Protein AF-0000000073247200 (afdb_homodimer)

Sequence (972 aa):
MSSKDGYSWTESQGLKSGVPCIGAISPPTNLKNNNTKYDVIVVGAGYCGLTAARDAAIAGLKVLLIEARDRIGGRSWSSNIEGYPYEMGGTWVFWGQAHVWREIQRYNMQNELELSYDFSRGINKYLLVTPEGTQKFTHEEEDQLMQSGLQKLVNVDGQDGRETIVFPHISKLDAIAEKYDRMSIADRIAEIKTDLTYNERICLEAFVLLCSGGTLETTSFYEFLHWWAMSGYSYQGCIEYLVKYKFKGGQSSFAINFFKEALATGNLTYSFNTPVASIKNSPAGVEVTSRSGQTFRARKMISAIPLNVLNDVKFDPPLATGKKAAADIGHVNQCIKVHAEVSDKDLRSMTSISYPHNKLAYGFGDGTTPAGNTHIVAFGGQNNHFHPEENIQTTLDAFQGFTPMKIERLVFHNWSKDEFAKGAWFFSRPGLLADHLGDMRASQGNIIFACSDWALGWRSFIDGAIEEGTRAAMVLRSTLSERSHLMSSKDGYSWTESQGLKSGVPCIGAISPPTNLKNNNTKYDVIVVGAGYCGLTAARDAAIAGLKVLLIEARDRIGGRSWSSNIEGYPYEMGGTWVFWGQAHVWREIQRYNMQNELELSYDFSRGINKYLLVTPEGTQKFTHEEEDQLMQSGLQKLVNVDGQDGRETIVFPHISKLDAIAEKYDRMSIADRIAEIKTDLTYNERICLEAFVLLCSGGTLETTSFYEFLHWWAMSGYSYQGCIEYLVKYKFKGGQSSFAINFFKEALATGNLTYSFNTPVASIKNSPAGVEVTSRSGQTFRARKMISAIPLNVLNDVKFDPPLATGKKAAADIGHVNQCIKVHAEVSDKDLRSMTSISYPHNKLAYGFGDGTTPAGNTHIVAFGGQNNHFHPEENIQTTLDAFQGFTPMKIERLVFHNWSKDEFAKGAWFFSRPGLLADHLGDMRASQGNIIFACSDWALGWRSFIDGAIEEGTRAAMVLRSTLSERSHL

Organism: Gibberella zeae (strain ATCC MYA-4620 / CBS 123657 / FGSC 9075 / NRRL 31084 / PH-1) (NCBI:txid229533)

InterPro domains:
  IPR001613 Flavin amine oxidase [PR00757] (39-58)
  IPR001613 Flavin amine oxidase [PR00757] (427-449)
  IPR001613 Flavin amine oxidase [PR00757] (458-475)
  IPR002937 Amine oxidase [PF01593] (48-474)
  IPR036188 FAD/NAD(P)-binding domain superfamily [G3DSA:3.50.50.60] (28-118)
  IPR036188 FAD/NAD(P)-binding domain superfamily [G3DSA:3.50.50.60] (416-486)
  IPR036188 FAD/NAD(P)-binding domain superfamily [SSF51905] (36-476)
  IPR050703 Flavin Monoamine Oxidase [PTHR43563] (37-482)

Secondary structure (DSSP, 8-state):
-EEEEEEEEETTTEEEEEEE-TTB-SSSB----TTPEEEEEEE--SHHHHHHHHHHHHTT--EEEE-SSSBS-TT--EEEETTEEEESS--B--TTSHHHHHHHHHTT-GGGEEES---SSS---EEEEETTEEEEE-HHHHHHHHHHHHHHHH-SSSSTTTTT-S-TT-SS--HHHHHHHTSBHHHHHHHHGGG--HHHHHHHHHHHHHHHSS-TTTSBHHHHHHHHHHTTSSHHHHHHHHTSEEETT-HHHHHHHHHHHHHHTT-EEEE-S--EEEEEEETTEEEEEETTS-EEEEEEEEE---GGGGGGSEEESPPPHHHHHHHHH------EEEEEEES-GGGGG-EEEE-SSSS--EEEEEEE-TTSPEEEEEEE-GGG---TTT-HHHHHHHHHTTS---EEEEEE--TTT-TTTSSSS--PPTTHHHHHHHHHH--BTTEEE--GGG-SSSTTSHHHHHHHHHHHHHHHHHHHHHHHT-/-EEEEEEEEETTTEEEEEEE-TTB-SSSB----TTPEEEEEEE--SHHHHHHHHHHHHTT--EEEE-SSSBS-TT--EEEETTEEEESS--B--TTSHHHHHHHHHTT-GGGEEES---SSS---EEEEETTEEEEE-HHHHHHHHHHHHHHHH-SSSSTTTTT-S-TT-SS--HHHHHHHTSBHHHHHHHHGGG--HHHHHHHHHHHHHHHSS-TTTSBHHHHHHHHHHTTSSHHHHHHHHTSEEETT-HHHHHHHHHHHHHHTT-EEEE-S--EEEEEEETTEEEEEETTS-EEEEEEEEE---GGGGGGSEEESPPPHHHHHHHHH------EEEEEEES-GGGGG-EEEE-SSSS--EEEEEEE-TTSPEEEEEEE-GGG---TTT-HHHHHHHHHTTS---EEEEEE--TTT-TTTSSSS--PPTTHHHHHHHHHH--BTTEEE--GGG-SSSTTSHHHHHHHHHHHHHHHHHHHHHHHT-

Solvent-accessible surface area (backbone atoms only — not comparable to full-atom values): 47306 Å² total; per-residue (Å²): 97,63,27,82,57,39,34,36,30,31,87,90,74,38,80,38,77,30,34,37,16,84,31,35,51,79,72,47,53,68,72,85,64,78,79,59,72,27,55,28,34,29,37,29,40,20,52,17,23,30,39,21,47,21,54,34,11,47,58,69,36,41,30,36,40,32,18,52,47,55,45,50,21,64,70,28,26,22,32,45,55,88,87,33,48,47,62,59,30,56,58,47,46,35,65,55,36,17,44,44,33,43,50,34,54,70,69,69,42,69,85,42,53,40,62,25,66,47,69,87,50,54,72,42,30,27,37,44,27,39,98,89,42,76,45,80,34,45,59,68,54,44,49,51,45,47,36,54,29,44,44,65,71,42,41,80,68,84,52,46,30,49,82,71,46,74,68,70,57,54,77,66,70,50,72,70,46,34,56,35,19,57,29,20,40,44,56,52,46,65,74,44,50,90,77,48,52,72,66,27,47,54,48,38,50,48,52,52,34,68,69,27,5,21,37,52,70,41,25,18,32,30,60,52,50,47,54,38,47,76,21,69,58,40,57,69,32,40,44,47,54,60,57,34,26,27,48,69,70,19,43,26,62,55,50,48,53,42,51,50,55,17,48,71,58,72,24,51,35,39,34,38,65,39,43,63,35,34,37,38,56,48,97,85,17,31,38,41,28,28,71,89,66,53,61,46,41,17,50,26,32,39,40,31,60,44,53,54,34,47,77,69,39,46,47,37,68,63,67,56,69,54,31,43,50,44,31,71,68,34,58,44,10,37,36,40,52,41,34,32,37,23,67,54,52,41,48,26,18,29,35,31,38,15,46,85,84,38,49,33,28,38,36,32,17,48,41,65,41,85,89,62,24,14,27,32,42,33,32,23,17,50,70,44,61,78,60,59,82,80,43,55,64,62,47,54,48,26,54,44,55,66,46,88,74,55,74,58,30,39,41,34,40,66,28,56,77,31,83,83,39,52,19,52,52,48,26,49,30,46,36,46,58,66,74,23,42,59,38,57,51,44,62,56,90,44,33,38,42,27,30,19,70,67,25,46,62,50,43,39,36,67,30,7,10,32,46,22,8,49,48,44,30,51,53,49,51,56,61,53,52,56,47,74,78,96,96,63,27,81,57,40,33,38,31,31,85,90,74,37,78,37,78,31,34,37,17,84,32,35,51,79,71,46,54,67,72,86,63,79,79,58,73,27,53,28,34,28,36,28,41,21,53,16,23,32,37,20,48,20,54,35,12,47,58,69,35,40,30,36,41,33,18,51,47,55,45,50,22,65,69,27,27,23,33,45,56,88,86,31,49,48,62,57,32,55,60,46,47,35,65,55,37,19,43,43,34,44,52,34,53,71,69,69,42,70,84,42,54,40,64,25,66,46,69,88,50,54,70,42,31,26,36,44,29,38,96,90,44,76,45,80,36,45,59,67,52,45,51,51,46,49,37,55,29,43,44,66,71,43,39,79,68,83,52,48,31,49,83,71,47,74,67,70,59,54,77,67,72,51,74,69,46,34,55,34,19,56,30,21,38,43,58,54,48,64,74,44,51,88,78,47,52,73,67,28,47,54,47,38,51,48,52,51,35,66,69,27,5,21,37,52,70,41,25,18,35,30,60,50,50,47,54,37,47,75,20,70,59,42,57,69,31,40,45,47,54,60,56,34,26,28,47,67,70,18,44,25,64,56,50,48,52,42,50,51,53,16,49,70,58,72,25,52,36,39,34,36,63,37,42,63,36,33,36,38,56,45,96,85,17,31,38,40,27,29,70,90,64,53,62,43,42,16,48,26,33,39,41,31,60,45,52,53,33,49,77,70,38,46,47,37,69,64,66,56,69,53,32,42,50,45,32,71,67,36,57,46,10,35,36,40,51,42,34,33,36,23,65,54,52,42,50,25,19,30,37,32,39,14,47,85,85,38,49,35,28,39,36,31,17,47,40,66,40,86,89,60,25,13,27,31,43,32,32,23,18,50,71,46,62,80,61,60,83,80,45,54,64,61,48,54,49,26,54,43,55,67,46,87,74,55,74,59,31,39,40,35,38,64,28,58,75,30,83,81,39,52,19,54,51,48,25,48,33,46,36,46,59,65,74,23,43,59,39,58,49,46,61,57,91,45,32,40,43,28,29,20,72,69,27,47,62,50,44,38,38,69,31,6,10,32,45,20,9,48,48,46,30,51,53,49,50,56,60,53,52,59,47,74,77,97

Structure (mmCIF, N/CA/C/O backbone):
data_AF-0000000073247200-model_v1
#
loop_
_entity.id
_entity.type
_entity.pdbx_description
1 polymer 'Amine oxidase'
#
loop_
_atom_site.group_PDB
_atom_site.id
_atom_site.type_symbol
_atom_site.label_atom_id
_atom_site.label_alt_id
_atom_site.label_comp_id
_atom_site.label_asym_id
_atom_site.label_entity_id
_atom_site.label_seq_id
_atom_site.pdbx_PDB_ins_code
_atom_site.Cartn_x
_atom_site.Cartn_y
_atom_site.Cartn_z
_atom_site.occupancy
_atom_site.B_iso_or_equiv
_atom_site.auth_seq_id
_atom_site.auth_comp_id
_atom_site.auth_asym_id
_atom_site.auth_atom_id
_atom_site.pdbx_PDB_model_num
ATOM 1 N N . MET A 1 1 ? 17.219 17.641 21.5 1 82.62 1 MET A N 1
ATOM 2 C CA . MET A 1 1 ? 17.281 18.984 20.922 1 82.62 1 MET A CA 1
ATOM 3 C C . MET A 1 1 ? 15.875 19.562 20.781 1 82.62 1 MET A C 1
ATOM 5 O O . MET A 1 1 ? 14.883 18.844 20.875 1 82.62 1 MET A O 1
ATOM 9 N N . SER A 1 2 ? 15.867 20.891 20.766 1 87 2 SER A N 1
ATOM 10 C CA . SER A 1 2 ? 14.594 21.578 20.594 1 87 2 SER A CA 1
ATOM 11 C C . SER A 1 2 ? 14.492 22.219 19.219 1 87 2 SER A C 1
ATOM 13 O O . SER A 1 2 ? 15.508 22.547 18.609 1 87 2 SER A O 1
ATOM 15 N N . SER A 1 3 ? 13.312 22.156 18.719 1 91.31 3 SER A N 1
ATOM 16 C CA . SER A 1 3 ? 13.016 22.953 17.516 1 91.31 3 SER A CA 1
ATOM 17 C C . SER A 1 3 ? 12.461 24.312 17.891 1 91.31 3 SER A C 1
ATOM 19 O O . SER A 1 3 ? 11.805 24.469 18.922 1 91.31 3 SER A O 1
ATOM 21 N N . LYS A 1 4 ? 12.68 25.266 17 1 93.25 4 LYS A N 1
ATOM 22 C CA . LYS A 1 4 ? 12.086 26.594 17.188 1 93.25 4 LYS A CA 1
ATOM 23 C C . LYS A 1 4 ? 10.586 26.562 16.906 1 93.25 4 LYS A C 1
ATOM 25 O O . LYS A 1 4 ? 9.859 27.484 17.297 1 93.25 4 LYS A O 1
ATOM 30 N N . ASP A 1 5 ? 10.148 25.531 16.297 1 95.19 5 ASP A N 1
ATOM 31 C CA . ASP A 1 5 ? 8.734 25.375 15.984 1 95.19 5 ASP A CA 1
ATOM 32 C C . ASP A 1 5 ? 7.949 24.875 17.188 1 95.19 5 ASP A C 1
ATOM 34 O O . ASP A 1 5 ? 8.508 24.219 18.078 1 95.19 5 ASP A O 1
ATOM 38 N N . GLY A 1 6 ? 6.633 25.234 17.219 1 97.12 6 GLY A N 1
ATOM 39 C CA . GLY A 1 6 ? 5.707 24.656 18.188 1 97.12 6 GLY A CA 1
ATOM 40 C C . GLY A 1 6 ? 5.594 25.484 19.453 1 97.12 6 GLY A C 1
ATOM 41 O O . GLY A 1 6 ? 6.406 26.375 19.688 1 97.12 6 GLY A O 1
ATOM 42 N N . TYR A 1 7 ? 4.578 25.172 20.203 1 98.31 7 TYR A N 1
ATOM 43 C CA . TYR A 1 7 ? 4.258 25.828 21.469 1 98.31 7 TYR A CA 1
ATOM 44 C C . TYR A 1 7 ? 3.846 24.812 22.516 1 98.31 7 TYR A C 1
ATOM 46 O O . TYR A 1 7 ? 3.27 23.766 22.188 1 98.31 7 TYR A O 1
ATOM 54 N N . SER A 1 8 ? 4.168 25.078 23.703 1 98.31 8 SER A N 1
ATOM 55 C CA . SER A 1 8 ? 3.672 24.328 24.859 1 98.31 8 SER A CA 1
ATOM 56 C C . SER A 1 8 ? 3.191 25.266 25.953 1 98.31 8 SER A C 1
ATOM 58 O O . SER A 1 8 ? 3.773 26.344 26.172 1 98.31 8 SER A O 1
ATOM 60 N N . TRP A 1 9 ? 2.129 24.922 26.609 1 98.62 9 TRP A N 1
ATOM 61 C CA . TRP A 1 9 ? 1.586 25.703 27.734 1 98.62 9 TRP A CA 1
ATOM 62 C C . TRP A 1 9 ? 1.311 24.812 28.938 1 98.62 9 TRP A C 1
ATOM 64 O O . TRP A 1 9 ? 0.811 23.688 28.781 1 98.62 9 TRP A O 1
ATOM 74 N N . THR A 1 10 ? 1.637 25.188 30.031 1 98.12 10 THR A N 1
ATOM 75 C CA . THR A 1 10 ? 1.161 24.719 31.328 1 98.12 10 THR A CA 1
ATOM 76 C C . THR A 1 10 ? 0.773 25.875 32.219 1 98.12 10 THR A C 1
ATOM 78 O O . THR A 1 10 ? 1.183 27.016 31.984 1 98.12 10 THR A O 1
ATOM 81 N N . GLU A 1 11 ? -0.016 25.531 33.188 1 96.94 11 GLU A N 1
ATOM 82 C CA . GLU A 1 11 ? -0.411 26.609 34.125 1 96.94 11 GLU A CA 1
ATOM 83 C C . GLU A 1 11 ? 0.806 27.234 34.781 1 96.94 11 GLU A C 1
ATOM 85 O O . GLU A 1 11 ? 0.873 28.453 34.938 1 96.94 11 GLU A O 1
ATOM 90 N N . SER A 1 12 ? 1.788 26.516 35.125 1 97.5 12 SER A N 1
ATOM 91 C CA . SER A 1 12 ? 2.947 26.984 35.875 1 97.5 12 SER A CA 1
ATOM 92 C C . SER A 1 12 ? 3.93 27.719 34.969 1 97.5 12 SER A C 1
ATOM 94 O O . SER A 1 12 ? 4.539 28.719 35.375 1 97.5 12 SER A O 1
ATOM 96 N N . GLN A 1 13 ? 4.074 27.344 33.719 1 96.81 13 GLN A N 1
ATOM 97 C CA . GLN A 1 13 ? 5.129 27.875 32.844 1 96.81 13 GLN A CA 1
ATOM 98 C C . GLN A 1 13 ? 4.57 28.891 31.875 1 96.81 13 GLN A C 1
ATOM 100 O O . GLN A 1 13 ? 5.324 29.656 31.266 1 96.81 13 GLN A O 1
ATOM 105 N N . GLY A 1 14 ? 3.268 28.922 31.766 1 97.56 14 GLY A N 1
ATOM 106 C CA . GLY A 1 14 ? 2.688 29.75 30.719 1 97.56 14 GLY A CA 1
ATOM 107 C C . GLY A 1 14 ? 2.969 29.219 29.328 1 97.56 14 GLY A C 1
ATOM 108 O O . GLY A 1 14 ? 3.266 28.031 29.156 1 97.56 14 GLY A O 1
ATOM 109 N N . LEU A 1 15 ? 2.732 30.078 28.344 1 98 15 LEU A N 1
ATOM 110 C CA . LEU A 1 15 ? 2.941 29.719 26.938 1 98 15 LEU A CA 1
ATOM 111 C C . LEU A 1 15 ? 4.398 29.906 26.547 1 98 15 LEU A C 1
ATOM 113 O O . LEU A 1 15 ? 4.965 30.984 26.734 1 98 15 LEU A O 1
ATOM 117 N N . LYS A 1 16 ? 4.969 28.859 26.031 1 96.75 16 LYS A N 1
ATOM 118 C CA . LYS A 1 16 ? 6.355 28.906 25.578 1 96.75 16 LYS A CA 1
ATOM 119 C C . LYS A 1 16 ? 6.457 28.5 24.109 1 96.75 16 LYS A C 1
ATOM 121 O O . LYS A 1 16 ? 5.766 27.578 23.672 1 96.75 16 LYS A O 1
ATOM 126 N N . SER A 1 17 ? 7.309 29.25 23.406 1 96.31 17 SER A N 1
ATOM 127 C CA . SER A 1 17 ? 7.617 28.891 22.031 1 96.31 17 SER A CA 1
ATOM 128 C C . SER A 1 17 ? 8.812 27.953 21.969 1 96.31 17 SER A C 1
ATOM 130 O O . SER A 1 17 ? 9.758 28.078 22.75 1 96.31 17 SER A O 1
ATOM 132 N N . GLY A 1 18 ? 8.758 27.031 20.938 1 96.5 18 GLY A N 1
ATOM 133 C CA . GLY A 1 18 ? 9.812 26.031 20.828 1 96.5 18 GLY A CA 1
ATOM 134 C C . GLY A 1 18 ? 9.562 24.812 21.688 1 96.5 18 GLY A C 1
ATOM 135 O O . GLY A 1 18 ? 9.102 24.922 22.828 1 96.5 18 GLY A O 1
ATOM 136 N N . VAL A 1 19 ? 9.711 23.656 21.125 1 97.38 19 VAL A N 1
ATOM 137 C CA . VAL A 1 19 ? 9.414 22.422 21.844 1 97.38 19 VAL A CA 1
ATOM 138 C C . VAL A 1 19 ? 10.484 21.375 21.547 1 97.38 19 VAL A C 1
ATOM 140 O O . VAL A 1 19 ? 11.156 21.453 20.516 1 97.38 19 VAL A O 1
ATOM 143 N N . PRO A 1 20 ? 10.711 20.422 22.484 1 97.06 20 PRO A N 1
ATOM 144 C CA . PRO A 1 20 ? 11.648 19.328 22.219 1 97.06 20 PRO A CA 1
ATOM 145 C C . PRO A 1 20 ? 11.266 18.5 21 1 97.06 20 PRO A C 1
ATOM 147 O O . PRO A 1 20 ? 10.078 18.219 20.797 1 97.06 20 PRO A O 1
ATOM 150 N N . CYS A 1 21 ? 12.258 18.203 20.203 1 96.31 21 CYS A N 1
ATOM 151 C CA . CYS A 1 21 ? 12.016 17.484 18.953 1 96.31 21 CYS A CA 1
ATOM 152 C C . CYS A 1 21 ? 13.219 16.609 18.578 1 96.31 21 CYS A C 1
ATOM 154 O O . CYS A 1 21 ? 14.32 17.125 18.391 1 96.31 21 CYS A O 1
ATOM 156 N N . ILE A 1 22 ? 13.023 15.297 18.391 1 97 22 ILE A N 1
ATOM 157 C CA . ILE A 1 22 ? 14.117 14.398 18.047 1 97 22 ILE A CA 1
ATOM 158 C C . ILE A 1 22 ? 14.469 14.539 16.578 1 97 22 ILE A C 1
ATOM 160 O O . ILE A 1 22 ? 15.508 14.055 16.125 1 97 22 ILE A O 1
ATOM 164 N N . GLY A 1 23 ? 13.625 15.234 15.781 1 97.31 23 GLY A N 1
ATOM 165 C CA . GLY A 1 23 ? 13.859 15.461 14.367 1 97.31 23 GLY A CA 1
ATOM 166 C C . GLY A 1 23 ? 14.719 16.672 14.086 1 97.31 23 GLY A C 1
ATOM 167 O O . GLY A 1 23 ? 15.047 16.969 12.938 1 97.31 23 GLY A O 1
ATOM 168 N N . ALA A 1 24 ? 15.07 17.453 15.133 1 97.81 24 ALA A N 1
ATOM 169 C CA . ALA A 1 24 ? 15.984 18.594 14.961 1 97.81 24 ALA A CA 1
ATOM 170 C C . ALA A 1 24 ? 17.375 18.109 14.57 1 97.81 24 ALA A C 1
ATOM 172 O O . ALA A 1 24 ? 17.875 17.109 15.094 1 97.81 24 ALA A O 1
ATOM 173 N N . ILE A 1 25 ? 17.969 18.828 13.617 1 97.94 25 ILE A N 1
ATOM 174 C CA . ILE A 1 25 ? 19.234 18.359 13.07 1 97.94 25 ILE A CA 1
ATOM 175 C C . ILE A 1 25 ? 20.375 19.234 13.609 1 97.94 25 ILE A C 1
ATOM 177 O O . ILE A 1 25 ? 20.312 20.469 13.531 1 97.94 25 ILE A O 1
ATOM 181 N N . SER A 1 26 ? 21.391 18.641 14.164 1 96.5 26 SER A N 1
ATOM 182 C CA . SER A 1 26 ? 22.609 19.266 14.648 1 96.5 26 SER A CA 1
ATOM 183 C C . SER A 1 26 ? 23.844 18.453 14.273 1 96.5 26 SER A C 1
ATOM 185 O O . SER A 1 26 ? 23.859 17.234 14.461 1 96.5 26 SER A O 1
ATOM 187 N N . PRO A 1 27 ? 24.922 19.047 13.797 1 97.12 27 PRO A N 1
ATOM 188 C CA . PRO A 1 27 ? 24.969 20.438 13.359 1 97.12 27 PRO A CA 1
ATOM 189 C C . PRO A 1 27 ? 24.031 20.75 12.203 1 97.12 27 PRO A C 1
ATOM 191 O O . PRO A 1 27 ? 23.594 19.828 11.5 1 97.12 27 PRO A O 1
ATOM 194 N N . PRO A 1 28 ? 23.672 21.984 12.07 1 97.25 28 PRO A N 1
ATOM 195 C CA . PRO A 1 28 ? 22.672 22.328 11.062 1 97.25 28 PRO A CA 1
ATOM 196 C C . PRO A 1 28 ? 23.203 22.172 9.633 1 97.25 28 PRO A C 1
ATOM 198 O O . PRO A 1 28 ? 22.422 22.234 8.68 1 97.25 28 PRO A O 1
ATOM 201 N N . THR A 1 29 ? 24.531 21.969 9.453 1 97.75 29 THR A N 1
ATOM 202 C CA . THR A 1 29 ? 25.094 21.781 8.125 1 97.75 29 THR A CA 1
ATOM 203 C C . THR A 1 29 ? 26.344 20.906 8.18 1 97.75 29 THR A C 1
ATOM 205 O O . THR A 1 29 ? 27.016 20.828 9.211 1 97.75 29 THR A O 1
ATOM 208 N N . ASN A 1 30 ? 26.562 20.125 7.074 1 97.56 30 ASN A N 1
ATOM 209 C CA . ASN A 1 30 ? 27.812 19.406 6.906 1 97.56 30 ASN A CA 1
ATOM 210 C C . ASN A 1 30 ? 28.547 19.859 5.648 1 97.56 30 ASN A C 1
ATOM 212 O O . ASN A 1 30 ? 29.375 19.125 5.105 1 97.56 30 ASN A O 1
ATOM 216 N N . LEU A 1 31 ? 28.141 21.031 5.164 1 95.62 31 LEU A N 1
ATOM 217 C CA . LEU A 1 31 ? 28.797 21.641 4.016 1 95.62 31 LEU A CA 1
ATOM 218 C C . LEU A 1 31 ? 30.281 21.859 4.289 1 95.62 31 LEU A C 1
ATOM 220 O O . LEU A 1 31 ? 30.656 22.406 5.332 1 95.62 31 LEU A O 1
ATOM 224 N N . LYS A 1 32 ? 31.172 21.406 3.402 1 87.44 32 LYS A N 1
ATOM 225 C CA . LYS A 1 32 ? 32.594 21.609 3.551 1 87.44 32 LYS A CA 1
ATOM 226 C C . LYS A 1 32 ? 33.125 22.688 2.609 1 87.44 32 LYS A C 1
ATOM 228 O O . LYS A 1 32 ? 34.062 23.422 2.943 1 87.44 32 LYS A O 1
ATOM 233 N N . ASN A 1 33 ? 32.594 22.719 1.435 1 83.31 33 ASN A N 1
ATOM 234 C CA . ASN A 1 33 ? 33.031 23.641 0.384 1 83.31 33 ASN A CA 1
ATOM 235 C C . ASN A 1 33 ? 31.859 24.281 -0.331 1 83.31 33 ASN A C 1
ATOM 237 O O . ASN A 1 33 ? 30.875 23.609 -0.627 1 83.31 33 ASN A O 1
ATOM 241 N N . ASN A 1 34 ? 32.062 25.516 -0.6 1 80.38 34 ASN A N 1
ATOM 242 C CA . ASN A 1 34 ? 30.969 26.266 -1.223 1 80.38 34 ASN A CA 1
ATOM 243 C C . ASN A 1 34 ? 31.031 26.188 -2.744 1 80.38 34 ASN A C 1
ATOM 245 O O . ASN A 1 34 ? 30.125 26.641 -3.434 1 80.38 34 ASN A O 1
ATOM 249 N N . ASN A 1 35 ? 31.969 25.5 -3.23 1 85.94 35 ASN A N 1
ATOM 250 C CA . ASN A 1 35 ? 32.156 25.5 -4.68 1 85.94 35 ASN A CA 1
ATOM 251 C C . ASN A 1 35 ? 31.781 24.156 -5.301 1 85.94 35 ASN A C 1
ATOM 253 O O . ASN A 1 35 ? 31.922 23.969 -6.512 1 85.94 35 ASN A O 1
ATOM 257 N N . THR A 1 36 ? 31.219 23.391 -4.523 1 88.69 36 THR A N 1
ATOM 258 C CA . THR A 1 36 ? 30.875 22.062 -5.027 1 88.69 36 THR A CA 1
ATOM 259 C C . THR A 1 36 ? 29.672 22.141 -5.969 1 88.69 36 THR A C 1
ATOM 261 O O . THR A 1 36 ? 28.688 22.812 -5.668 1 88.69 36 THR A O 1
ATOM 264 N N . LYS A 1 37 ? 29.812 21.531 -7.09 1 93.44 37 LYS A N 1
ATOM 265 C CA . LYS A 1 37 ? 28.656 21.359 -7.973 1 93.44 37 LYS A CA 1
ATOM 266 C C . LYS A 1 37 ? 28 20 -7.758 1 93.44 37 LYS A C 1
ATOM 268 O O . LYS A 1 37 ? 28.641 18.953 -7.93 1 93.44 37 LYS A O 1
ATOM 273 N N . TYR A 1 38 ? 26.781 20.031 -7.379 1 97.81 38 TYR A N 1
ATOM 274 C CA . TYR A 1 38 ? 26.047 18.828 -7.059 1 97.81 38 TYR A CA 1
ATOM 275 C C . TYR A 1 38 ? 25.328 18.281 -8.289 1 97.81 38 TYR A C 1
ATOM 277 O O . TYR A 1 38 ? 25.109 19 -9.258 1 97.81 38 TYR A O 1
ATOM 285 N N . ASP A 1 39 ? 25.062 16.953 -8.266 1 98.19 39 ASP A N 1
ATOM 286 C CA . ASP A 1 39 ? 24.188 16.391 -9.289 1 98.19 39 ASP A CA 1
ATOM 287 C C . ASP A 1 39 ? 22.766 16.922 -9.125 1 98.19 39 ASP A C 1
ATOM 289 O O . ASP A 1 39 ? 22.078 17.203 -10.117 1 98.19 39 ASP A O 1
ATOM 293 N N . VAL A 1 40 ? 22.359 17.078 -7.832 1 98.81 40 VAL A N 1
ATOM 294 C CA . VAL A 1 40 ? 20.984 17.531 -7.586 1 98.81 40 VAL A CA 1
ATOM 295 C C . VAL A 1 40 ? 20.922 18.281 -6.262 1 98.81 40 VAL A C 1
ATOM 297 O O . VAL A 1 40 ? 21.578 17.906 -5.289 1 98.81 40 VAL A O 1
ATOM 300 N N . ILE A 1 41 ? 20.219 19.344 -6.215 1 98.88 41 ILE A N 1
ATOM 301 C CA . ILE A 1 41 ? 19.781 20.031 -5 1 98.88 41 ILE A CA 1
ATOM 302 C C . ILE A 1 41 ? 18.328 19.672 -4.691 1 98.88 41 ILE A C 1
ATOM 304 O O . ILE A 1 41 ? 17.469 19.734 -5.574 1 98.88 41 ILE A O 1
ATOM 308 N N . VAL A 1 42 ? 18.031 19.203 -3.518 1 98.94 42 VAL A N 1
ATOM 309 C CA . VAL A 1 42 ? 16.672 18.969 -3.035 1 98.94 42 VAL A CA 1
ATOM 310 C C . VAL A 1 42 ? 16.297 20.047 -2.025 1 98.94 42 VAL A C 1
ATOM 312 O O . VAL A 1 42 ? 16.969 20.219 -1.005 1 98.94 42 VAL A O 1
ATOM 315 N N . VAL A 1 43 ? 15.242 20.797 -2.303 1 98.94 43 VAL A N 1
ATOM 316 C CA . VAL A 1 43 ? 14.797 21.859 -1.411 1 98.94 43 VAL A CA 1
ATOM 317 C C . VAL A 1 43 ? 13.562 21.406 -0.637 1 98.94 43 VAL A C 1
ATOM 319 O O . VAL A 1 43 ? 12.5 21.188 -1.223 1 98.94 43 VAL A O 1
ATOM 322 N N . GLY A 1 44 ? 13.672 21.328 0.639 1 98.81 44 GLY A N 1
ATOM 323 C CA . GLY A 1 44 ? 12.633 20.828 1.529 1 98.81 44 GLY A CA 1
ATOM 324 C C . GLY A 1 44 ? 12.938 19.469 2.121 1 98.81 44 GLY A C 1
ATOM 325 O O . GLY A 1 44 ? 13.203 18.516 1.389 1 98.81 44 GLY A O 1
ATOM 326 N N . ALA A 1 45 ? 12.844 19.375 3.453 1 98.75 45 ALA A N 1
ATOM 327 C CA . ALA A 1 45 ? 13.227 18.141 4.133 1 98.75 45 ALA A CA 1
ATOM 328 C C . ALA A 1 45 ? 12.008 17.469 4.77 1 98.75 45 ALA A C 1
ATOM 330 O O . ALA A 1 45 ? 12.117 16.875 5.84 1 98.75 45 ALA A O 1
ATOM 331 N N . GLY A 1 46 ? 10.781 17.656 4.195 1 98.56 46 GLY A N 1
ATOM 332 C CA . GLY A 1 46 ? 9.672 16.766 4.504 1 98.56 46 GLY A CA 1
ATOM 333 C C . GLY A 1 46 ? 9.852 15.375 3.926 1 98.56 46 GLY A C 1
ATOM 334 O O . GLY A 1 46 ? 10.891 15.062 3.348 1 98.56 46 GLY A O 1
ATOM 335 N N . TYR A 1 47 ? 8.883 14.555 4.039 1 98.75 47 TYR A N 1
ATOM 336 C CA . TYR A 1 47 ? 8.992 13.18 3.566 1 98.75 47 TYR A CA 1
ATOM 337 C C . TYR A 1 47 ? 9.281 13.141 2.068 1 98.75 47 TYR A C 1
ATOM 339 O O . TYR A 1 47 ? 9.992 12.25 1.591 1 98.75 47 TYR A O 1
ATOM 347 N N . CYS A 1 48 ? 8.688 14.055 1.305 1 98.75 48 CYS A N 1
ATOM 348 C CA . CYS A 1 48 ? 8.938 14.102 -0.132 1 98.75 48 CYS A CA 1
ATOM 349 C C . CYS A 1 48 ? 10.414 14.328 -0.42 1 98.75 48 CYS A C 1
ATOM 351 O O . CYS A 1 48 ? 11.039 13.539 -1.128 1 98.75 48 CYS A O 1
ATOM 353 N N . GLY A 1 49 ? 10.992 15.398 0.147 1 98.88 49 GLY A N 1
ATOM 354 C CA . GLY A 1 49 ? 12.398 15.703 -0.06 1 98.88 49 GLY A CA 1
ATOM 355 C C . GLY A 1 49 ? 13.328 14.641 0.506 1 98.88 49 GLY A C 1
ATOM 356 O O . GLY A 1 49 ? 14.336 14.289 -0.119 1 98.88 49 GLY A O 1
ATOM 357 N N . LEU A 1 50 ? 13.008 14.148 1.706 1 98.94 50 LEU A N 1
ATOM 358 C CA . LEU A 1 50 ? 13.828 13.109 2.326 1 98.94 50 LEU A CA 1
ATOM 359 C C . LEU A 1 50 ? 13.867 11.859 1.457 1 98.94 50 LEU A C 1
ATOM 361 O O . LEU A 1 50 ? 14.922 11.234 1.314 1 98.94 50 LEU A O 1
ATOM 365 N N . THR A 1 51 ? 12.711 11.492 0.898 1 98.81 51 THR A N 1
ATOM 366 C CA . THR A 1 51 ? 12.641 10.32 0.024 1 98.81 51 THR A CA 1
ATOM 367 C C . THR A 1 51 ? 13.484 10.539 -1.23 1 98.81 51 THR A C 1
ATOM 369 O O . THR A 1 51 ? 14.273 9.672 -1.612 1 98.81 51 THR A O 1
ATOM 372 N N . ALA A 1 52 ? 13.312 11.688 -1.866 1 98.88 52 ALA A N 1
ATOM 373 C CA . ALA A 1 52 ? 14.039 12.008 -3.092 1 98.88 52 ALA A CA 1
ATOM 374 C C . ALA A 1 52 ? 15.547 12.031 -2.84 1 98.88 52 ALA A C 1
ATOM 376 O O . ALA A 1 52 ? 16.312 11.461 -3.609 1 98.88 52 ALA A O 1
ATOM 377 N N . ALA A 1 53 ? 15.953 12.711 -1.728 1 98.88 53 ALA A N 1
ATOM 378 C CA . ALA A 1 53 ? 17.375 12.812 -1.383 1 98.88 53 ALA A CA 1
ATOM 379 C C . ALA A 1 53 ? 17.969 11.43 -1.118 1 98.88 53 ALA A C 1
ATOM 381 O O . ALA A 1 53 ? 19.062 11.117 -1.602 1 98.88 53 ALA A O 1
ATOM 382 N N . ARG A 1 54 ? 17.234 10.648 -0.384 1 98.56 54 ARG A N 1
ATOM 383 C CA . ARG A 1 54 ? 17.703 9.305 -0.056 1 98.56 54 ARG A CA 1
ATOM 384 C C . ARG A 1 54 ? 17.859 8.461 -1.313 1 98.56 54 ARG A C 1
ATOM 386 O O . ARG A 1 54 ? 18.906 7.84 -1.525 1 98.56 54 ARG A O 1
ATOM 393 N N . ASP A 1 55 ? 16.812 8.398 -2.127 1 97.88 55 ASP A N 1
ATOM 394 C CA . ASP A 1 55 ? 16.828 7.566 -3.326 1 97.88 55 ASP A CA 1
ATOM 395 C C . ASP A 1 55 ? 17.938 8.016 -4.285 1 97.88 55 ASP A C 1
ATOM 397 O O . ASP A 1 55 ? 18.609 7.188 -4.891 1 97.88 55 ASP A O 1
ATOM 401 N N . ALA A 1 56 ? 18.156 9.328 -4.426 1 98.31 56 ALA A N 1
ATOM 402 C CA . ALA A 1 56 ? 19.219 9.859 -5.273 1 98.31 56 ALA A CA 1
ATOM 403 C C . ALA A 1 56 ? 20.594 9.508 -4.711 1 98.31 56 ALA A C 1
ATOM 405 O O . ALA A 1 56 ? 21.484 9.117 -5.461 1 98.31 56 ALA A O 1
ATOM 406 N N . ALA A 1 57 ? 20.734 9.656 -3.398 1 98.25 57 ALA A N 1
ATOM 407 C CA . ALA A 1 57 ? 22 9.359 -2.752 1 98.25 57 ALA A CA 1
ATOM 408 C C . ALA A 1 57 ? 22.359 7.883 -2.895 1 98.25 57 ALA A C 1
ATOM 410 O O . ALA A 1 57 ? 23.516 7.539 -3.17 1 98.25 57 ALA A O 1
ATOM 411 N N . ILE A 1 58 ? 21.391 7.004 -2.711 1 95.75 58 ILE A N 1
ATOM 412 C CA . ILE A 1 58 ? 21.578 5.562 -2.842 1 95.75 58 ILE A CA 1
ATOM 413 C C . ILE A 1 58 ? 22.031 5.227 -4.262 1 95.75 58 ILE A C 1
ATOM 415 O O . ILE A 1 58 ? 22.859 4.34 -4.465 1 95.75 58 ILE A O 1
ATOM 419 N N . ALA A 1 59 ? 21.516 5.988 -5.234 1 94.94 59 ALA A N 1
ATOM 420 C CA . ALA A 1 59 ? 21.844 5.762 -6.637 1 94.94 59 ALA A CA 1
ATOM 421 C C . ALA A 1 59 ? 23.219 6.309 -6.969 1 94.94 59 ALA A C 1
ATOM 423 O O . ALA A 1 59 ? 23.641 6.285 -8.125 1 94.94 59 ALA A O 1
ATOM 424 N N . GLY A 1 60 ? 23.938 6.918 -6.023 1 95.44 60 GLY A N 1
ATOM 425 C CA . GLY A 1 60 ? 25.312 7.328 -6.211 1 95.44 60 GLY A CA 1
ATOM 426 C C . GLY A 1 60 ? 25.453 8.781 -6.625 1 95.44 60 GLY A C 1
ATOM 427 O O . GLY A 1 60 ? 26.547 9.234 -6.961 1 95.44 60 GLY A O 1
ATOM 428 N N . LEU A 1 61 ? 24.391 9.57 -6.594 1 97.38 61 LEU A N 1
ATOM 429 C CA . LEU A 1 61 ? 24.422 10.977 -6.988 1 97.38 61 LEU A CA 1
ATOM 430 C C . LEU A 1 61 ? 24.891 11.852 -5.832 1 97.38 61 LEU A C 1
ATOM 432 O O . LEU A 1 61 ? 24.625 11.547 -4.668 1 97.38 61 LEU A O 1
ATOM 436 N N . LYS A 1 62 ? 25.594 12.883 -6.164 1 98.12 62 LYS A N 1
ATOM 437 C CA . LYS A 1 62 ? 25.953 13.891 -5.172 1 98.12 62 LYS A CA 1
ATOM 438 C C . LYS A 1 62 ? 24.766 14.805 -4.859 1 98.12 62 LYS A C 1
ATOM 440 O O . LYS A 1 62 ? 24.359 15.617 -5.699 1 98.12 62 LYS A O 1
ATOM 445 N N . VAL A 1 63 ? 24.25 14.766 -3.609 1 98.81 63 VAL A N 1
ATOM 446 C CA . VAL A 1 63 ? 22.984 15.406 -3.258 1 98.81 63 VAL A CA 1
ATOM 447 C C . VAL A 1 63 ? 23.234 16.516 -2.23 1 98.81 63 VAL A C 1
ATOM 449 O O . VAL A 1 63 ? 23.984 16.312 -1.268 1 98.81 63 VAL A O 1
ATOM 452 N N . LEU A 1 64 ? 22.703 17.672 -2.434 1 98.88 64 LEU A N 1
ATOM 453 C CA . LEU A 1 64 ? 22.594 18.703 -1.41 1 98.88 64 LEU A CA 1
ATOM 454 C C . LEU A 1 64 ? 21.141 18.906 -0.984 1 98.88 64 LEU A C 1
ATOM 456 O O . LEU A 1 64 ? 20.297 19.281 -1.799 1 98.88 64 LEU A O 1
ATOM 460 N N . LEU A 1 65 ? 20.797 18.578 0.269 1 98.94 65 LEU A N 1
ATOM 461 C CA . LEU A 1 65 ? 19.484 18.812 0.867 1 98.94 65 LEU A CA 1
ATOM 462 C C . LEU A 1 65 ? 19.453 20.156 1.591 1 98.94 65 LEU A C 1
ATOM 464 O O . LEU A 1 65 ? 20.234 20.391 2.514 1 98.94 65 LEU A O 1
ATOM 468 N N . ILE A 1 66 ? 18.578 21.047 1.149 1 98.88 66 ILE A N 1
ATOM 469 C CA . ILE A 1 66 ? 18.422 22.359 1.77 1 98.88 66 ILE A CA 1
ATOM 470 C C . ILE A 1 66 ? 17.078 22.453 2.471 1 98.88 66 ILE A C 1
ATOM 472 O O . ILE A 1 66 ? 16.047 22.125 1.884 1 98.88 66 ILE A O 1
ATOM 476 N N . GLU A 1 67 ? 17.047 22.859 3.699 1 98.88 67 GLU A N 1
ATOM 477 C CA . GLU A 1 67 ? 15.828 22.984 4.492 1 98.88 67 GLU A CA 1
ATOM 478 C C . GLU A 1 67 ? 15.797 24.312 5.242 1 98.88 67 GLU A C 1
ATOM 480 O O . GLU A 1 67 ? 16.797 24.734 5.82 1 98.88 67 GLU A O 1
ATOM 485 N N . ALA A 1 68 ? 14.68 24.969 5.156 1 98.75 68 ALA A N 1
ATOM 486 C CA . ALA A 1 68 ? 14.5 26.281 5.797 1 98.75 68 ALA A CA 1
ATOM 487 C C . ALA A 1 68 ? 14.453 26.141 7.316 1 98.75 68 ALA A C 1
ATOM 489 O O . ALA A 1 68 ? 14.891 27.031 8.047 1 98.75 68 ALA A O 1
ATOM 490 N N . ARG A 1 69 ? 13.93 25.062 7.82 1 98.31 69 ARG A N 1
ATOM 491 C CA . ARG A 1 69 ? 13.711 24.844 9.242 1 98.31 69 ARG A CA 1
ATOM 492 C C . ARG A 1 69 ? 14.945 24.219 9.898 1 98.31 69 ARG A C 1
ATOM 494 O O . ARG A 1 69 ? 15.938 23.953 9.219 1 98.31 69 ARG A O 1
ATOM 501 N N . ASP A 1 70 ? 14.883 24.016 11.211 1 98.38 70 ASP A N 1
ATOM 502 C CA . ASP A 1 70 ? 15.984 23.422 11.961 1 98.38 70 ASP A CA 1
ATOM 503 C C . ASP A 1 70 ? 15.75 21.922 12.172 1 98.38 70 ASP A C 1
ATOM 505 O O . ASP A 1 70 ? 16.484 21.266 12.914 1 98.38 70 ASP A O 1
ATOM 509 N N . ARG A 1 71 ? 14.711 21.375 11.57 1 98.06 71 ARG A N 1
ATOM 510 C CA . ARG A 1 71 ? 14.32 19.984 11.766 1 98.06 71 ARG A CA 1
ATOM 511 C C . ARG A 1 71 ? 13.875 19.344 10.453 1 98.06 71 ARG A C 1
ATOM 513 O O . ARG A 1 71 ? 13.578 20.062 9.484 1 98.06 71 ARG A O 1
ATOM 520 N N . ILE A 1 72 ? 13.852 18.016 10.398 1 98.19 72 ILE A N 1
ATOM 521 C CA . ILE A 1 72 ? 13.258 17.266 9.289 1 98.19 72 ILE A CA 1
ATOM 522 C C . ILE A 1 72 ? 11.758 17.094 9.523 1 98.19 72 ILE A C 1
ATOM 524 O O . ILE A 1 72 ? 11.258 17.406 10.609 1 98.19 72 ILE A O 1
ATOM 528 N N . GLY A 1 73 ? 11.031 16.688 8.469 1 97.62 73 GLY A N 1
ATOM 529 C CA . GLY A 1 73 ? 9.664 16.234 8.625 1 97.62 73 GLY A CA 1
ATOM 530 C C . GLY A 1 73 ? 8.648 17.156 7.996 1 97.62 73 GLY A C 1
ATOM 531 O O . GLY A 1 73 ? 7.5 16.781 7.766 1 97.62 73 GLY A O 1
ATOM 532 N N . GLY A 1 74 ? 9.031 18.406 7.703 1 97.31 74 GLY A N 1
ATOM 533 C CA . GLY A 1 74 ? 8.086 19.344 7.117 1 97.31 74 GLY A CA 1
ATOM 534 C C . GLY A 1 74 ? 6.809 19.484 7.922 1 97.31 74 GLY A C 1
ATOM 535 O O . GLY A 1 74 ? 6.848 19.797 9.117 1 97.31 74 GLY A O 1
ATOM 536 N N . ARG A 1 75 ? 5.676 19.156 7.402 1 97.62 75 ARG A N 1
ATOM 537 C CA . ARG A 1 75 ? 4.379 19.281 8.062 1 97.62 75 ARG A CA 1
ATOM 538 C C . ARG A 1 75 ? 4.043 18.016 8.852 1 97.62 75 ARG A C 1
ATOM 540 O O . ARG A 1 75 ? 2.926 17.875 9.352 1 97.62 75 ARG A O 1
ATOM 547 N N . SER A 1 76 ? 4.938 17.047 8.945 1 97.62 76 SER A N 1
ATOM 548 C CA . SER A 1 76 ? 4.762 15.797 9.68 1 97.62 76 SER A CA 1
ATOM 549 C C . SER A 1 76 ? 5.898 15.57 10.664 1 97.62 76 SER A C 1
ATOM 551 O O . SER A 1 76 ? 6.859 14.859 10.359 1 97.62 76 SER A O 1
ATOM 553 N N . TRP A 1 77 ? 5.742 16.078 11.891 1 97.44 77 TRP A N 1
ATOM 554 C CA . TRP A 1 77 ? 6.781 15.961 12.906 1 97.44 77 TRP A CA 1
ATOM 555 C C . TRP A 1 77 ? 6.172 15.859 14.297 1 97.44 77 TRP A C 1
ATOM 557 O O . TRP A 1 77 ? 4.98 16.109 14.484 1 97.44 77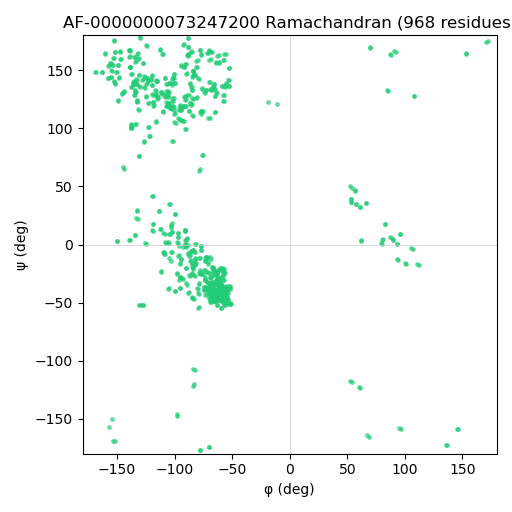 TRP A O 1
ATOM 567 N N . SER A 1 78 ? 6.926 15.336 15.281 1 97.88 78 SER A N 1
ATOM 568 C CA . SER A 1 78 ? 6.445 15.18 16.656 1 97.88 78 SER A CA 1
ATOM 569 C C . SER A 1 78 ? 7.316 15.953 17.641 1 97.88 78 SER A C 1
ATOM 571 O O . SER A 1 78 ? 8.531 16.062 17.453 1 97.88 78 SER A O 1
ATOM 573 N N . SER A 1 79 ? 6.676 16.516 18.594 1 97.75 79 SER A N 1
ATOM 574 C CA . SER A 1 79 ? 7.371 17.062 19.766 1 97.75 79 SER A CA 1
ATOM 575 C C . SER A 1 79 ? 7.48 16.016 20.875 1 97.75 79 SER A C 1
ATOM 577 O O . SER A 1 79 ? 6.477 15.43 21.281 1 97.75 79 SER A O 1
ATOM 579 N N . ASN A 1 80 ? 8.617 15.766 21.391 1 96.25 80 ASN A N 1
ATOM 580 C CA . ASN A 1 80 ? 8.844 14.773 22.438 1 96.25 80 ASN A CA 1
ATOM 581 C C . ASN A 1 80 ? 9 15.43 23.797 1 96.25 80 ASN A C 1
ATOM 583 O O . ASN A 1 80 ? 10.117 15.711 24.234 1 96.25 80 ASN A O 1
ATOM 587 N N . ILE A 1 81 ? 7.957 15.594 24.422 1 96.69 81 ILE A N 1
ATOM 588 C CA . ILE A 1 81 ? 7.934 16.25 25.719 1 96.69 81 ILE A CA 1
ATOM 589 C C . ILE A 1 81 ? 7.727 15.211 26.828 1 96.69 81 ILE A C 1
ATOM 591 O O . ILE A 1 81 ? 6.719 14.508 26.828 1 96.69 81 ILE A O 1
ATOM 595 N N . GLU A 1 82 ? 8.703 15.141 27.734 1 95.12 82 GLU A N 1
ATOM 596 C CA . GLU A 1 82 ? 8.641 14.25 28.891 1 95.12 82 GLU A CA 1
ATOM 597 C C . GLU A 1 82 ? 8.352 12.812 28.469 1 95.12 82 GLU A C 1
ATOM 599 O O . GLU A 1 82 ? 7.5 12.148 29.047 1 95.12 82 GLU A O 1
ATOM 604 N N . GLY A 1 83 ? 8.906 12.406 27.344 1 95.38 83 GLY A N 1
ATOM 605 C CA . GLY A 1 83 ? 8.844 11.023 26.891 1 95.38 83 GLY A CA 1
ATOM 606 C C . GLY A 1 83 ? 7.621 10.727 26.031 1 95.38 83 GLY A C 1
ATOM 607 O O . GLY A 1 83 ? 7.391 9.578 25.656 1 95.38 83 GLY A O 1
ATOM 608 N N . TYR A 1 84 ? 6.82 11.703 25.719 1 97.56 84 TYR A N 1
ATOM 609 C CA . TYR A 1 84 ? 5.609 11.492 24.938 1 97.56 84 TYR A CA 1
ATOM 610 C C . TYR A 1 84 ? 5.66 12.281 23.625 1 97.56 84 TYR A C 1
ATOM 612 O O . TYR A 1 84 ? 5.941 13.484 23.641 1 97.56 84 TYR A O 1
ATOM 620 N N . PRO A 1 85 ? 5.406 11.625 22.5 1 98.25 85 PRO A N 1
ATOM 621 C CA . PRO A 1 85 ? 5.398 12.328 21.203 1 98.25 85 PRO A CA 1
ATOM 622 C C . PRO A 1 85 ? 4.059 12.992 20.906 1 98.25 85 PRO A C 1
ATOM 624 O O . PRO A 1 85 ? 3.057 12.297 20.688 1 98.25 85 PRO A O 1
ATOM 627 N N . TYR A 1 86 ? 3.953 14.305 20.906 1 98.56 86 TYR A N 1
ATOM 628 C CA . TYR A 1 86 ? 2.805 15.055 20.406 1 98.56 86 TYR A CA 1
ATOM 629 C C . TYR A 1 86 ? 2.936 15.336 18.922 1 98.56 86 TYR A C 1
ATOM 631 O O . TYR A 1 86 ? 3.824 16.078 18.5 1 98.56 86 TYR A O 1
ATOM 639 N N . GLU A 1 87 ? 2.066 14.789 18.125 1 98.38 87 GLU A N 1
ATOM 640 C CA . GLU A 1 87 ? 2.129 14.93 16.688 1 98.38 87 GLU A CA 1
ATOM 641 C C . GLU A 1 87 ? 1.655 16.312 16.25 1 98.38 87 GLU A C 1
ATOM 643 O O . GLU A 1 87 ? 0.457 16.594 16.266 1 98.38 87 GLU A O 1
ATOM 648 N N . MET A 1 88 ? 2.562 17.094 15.703 1 97.75 88 MET A N 1
ATOM 649 C CA . MET A 1 88 ? 2.246 18.469 15.359 1 97.75 88 MET A CA 1
ATOM 650 C C . MET A 1 88 ? 1.566 18.547 13.992 1 97.75 88 MET A C 1
ATOM 652 O O . MET A 1 88 ? 0.925 19.547 13.672 1 97.75 88 MET A O 1
ATOM 656 N N . GLY A 1 89 ? 1.711 17.578 13.195 1 96.81 89 GLY A N 1
ATOM 657 C CA . GLY A 1 89 ? 1.109 17.391 11.883 1 96.81 89 GLY A CA 1
ATOM 658 C C . GLY A 1 89 ? 1.043 15.938 11.469 1 96.81 89 GLY A C 1
ATOM 659 O O . GLY A 1 89 ? 0.953 15.047 12.32 1 96.81 89 GLY A O 1
ATOM 660 N N . GLY A 1 90 ? 0.962 15.609 10.172 1 97.12 90 GLY A N 1
ATOM 661 C CA . GLY A 1 90 ? 0.816 14.234 9.711 1 97.12 90 GLY A CA 1
ATOM 662 C C . GLY A 1 90 ? 1.031 13.211 10.812 1 97.12 90 GLY A C 1
ATOM 663 O O . GLY A 1 90 ? 2.082 13.195 11.461 1 97.12 90 GLY A O 1
ATOM 664 N N . THR A 1 91 ? 0.08 12.352 11.141 1 98 91 THR A N 1
ATOM 665 C CA . THR A 1 91 ? 0.113 11.523 12.336 1 98 91 THR A CA 1
ATOM 666 C C . THR A 1 91 ? -0.1 10.055 11.977 1 98 91 THR A C 1
ATOM 668 O O . THR A 1 91 ? 0.667 9.188 12.406 1 98 91 THR A O 1
ATOM 671 N N . TRP A 1 92 ? -1.067 9.812 11.305 1 98.44 92 TRP A N 1
ATOM 672 C CA . TRP A 1 92 ? -1.582 8.453 11.234 1 98.44 92 TRP A CA 1
ATOM 673 C C . TRP A 1 92 ? -1.128 7.762 9.953 1 98.44 92 TRP A C 1
ATOM 675 O O . TRP A 1 92 ? -0.896 8.422 8.93 1 98.44 92 TRP A O 1
ATOM 685 N N . VAL A 1 93 ? -0.916 6.484 10.008 1 98.19 93 VAL A N 1
ATOM 686 C CA . VAL A 1 93 ? -0.47 5.637 8.906 1 98.19 93 VAL A CA 1
ATOM 687 C C . VAL A 1 93 ? -1.305 4.359 8.867 1 98.19 93 VAL A C 1
ATOM 689 O O . VAL A 1 93 ? -1.936 3.99 9.859 1 98.19 93 VAL A O 1
ATOM 692 N N . PHE A 1 94 ? -1.316 3.701 7.801 1 97.88 94 PHE A N 1
ATOM 693 C CA . PHE A 1 94 ? -2.068 2.465 7.621 1 97.88 94 PHE A CA 1
ATOM 694 C C . PHE A 1 94 ? -1.437 1.6 6.539 1 97.88 94 PHE A C 1
ATOM 696 O O . PHE A 1 94 ? -0.822 2.117 5.602 1 97.88 94 PHE A O 1
ATOM 703 N N . TRP A 1 95 ? -1.562 0.312 6.648 1 97.31 95 TRP A N 1
ATOM 704 C CA . TRP A 1 95 ? -0.891 -0.582 5.711 1 97.31 95 TRP A CA 1
ATOM 705 C C . TRP A 1 95 ? -1.563 -0.542 4.344 1 97.31 95 TRP A C 1
ATOM 707 O O . TRP A 1 95 ? -1.003 -1.02 3.354 1 97.31 95 TRP A O 1
ATOM 717 N N . GLY A 1 96 ? -2.729 0.075 4.219 1 96.75 96 GLY A N 1
ATOM 718 C CA . GLY A 1 96 ? -3.355 0.282 2.924 1 96.75 96 GLY A CA 1
ATOM 719 C C . GLY A 1 96 ? -2.826 1.503 2.193 1 96.75 96 GLY A C 1
ATOM 720 O O . GLY A 1 96 ? -3.201 1.756 1.046 1 96.75 96 GLY A O 1
ATOM 721 N N . GLN A 1 97 ? -1.997 2.297 2.805 1 98.06 97 GLN A N 1
ATOM 722 C CA . GLN A 1 97 ? -1.251 3.379 2.172 1 98.06 97 GLN A CA 1
ATOM 723 C C . GLN A 1 97 ? 0.121 2.902 1.703 1 98.06 97 GLN A C 1
ATOM 725 O O . GLN A 1 97 ? 1.053 2.793 2.502 1 98.06 97 GLN A O 1
ATOM 730 N N . ALA A 1 98 ? 0.236 2.76 0.473 1 97.94 98 ALA A N 1
ATOM 731 C CA . ALA A 1 98 ? 1.263 1.921 -0.14 1 97.94 98 ALA A CA 1
ATOM 732 C C . ALA A 1 98 ? 2.656 2.486 0.116 1 97.94 98 ALA A C 1
ATOM 734 O O . ALA A 1 98 ? 3.557 1.763 0.551 1 97.94 98 ALA A O 1
ATOM 735 N N . HIS A 1 99 ? 2.877 3.758 -0.107 1 98.25 99 HIS A N 1
ATOM 736 C CA . HIS A 1 99 ? 4.211 4.348 -0.073 1 98.25 99 HIS A CA 1
ATOM 737 C C . HIS A 1 99 ? 4.738 4.434 1.354 1 98.25 99 HIS A C 1
ATOM 739 O O . HIS A 1 99 ? 5.906 4.125 1.607 1 98.25 99 HIS A O 1
ATOM 745 N N . VAL A 1 100 ? 3.844 4.773 2.25 1 98.31 100 VAL A N 1
ATOM 746 C CA . VAL A 1 100 ? 4.293 4.895 3.633 1 98.31 100 VAL A CA 1
ATOM 747 C C . VAL A 1 100 ? 4.523 3.508 4.227 1 98.31 100 VAL A C 1
ATOM 749 O O . VAL A 1 100 ? 5.496 3.287 4.949 1 98.31 100 VAL A O 1
ATOM 752 N N . TRP A 1 101 ? 3.666 2.559 3.9 1 98.19 101 TRP A N 1
ATOM 753 C CA . TRP A 1 101 ? 3.797 1.236 4.504 1 98.19 101 TRP A CA 1
ATOM 754 C C . TRP A 1 101 ? 5.055 0.534 4.008 1 98.19 101 TRP A C 1
ATOM 756 O O . TRP A 1 101 ? 5.738 -0.148 4.777 1 98.19 101 TRP A O 1
ATOM 766 N N . ARG A 1 102 ? 5.34 0.692 2.713 1 97.5 102 ARG A N 1
ATOM 767 C CA . ARG A 1 102 ? 6.57 0.129 2.168 1 97.5 102 ARG A CA 1
ATOM 768 C C . ARG A 1 102 ? 7.785 0.599 2.961 1 97.5 102 ARG A C 1
ATOM 770 O O . ARG A 1 102 ? 8.688 -0.192 3.26 1 97.5 102 ARG A O 1
ATOM 777 N N . GLU A 1 103 ? 7.824 1.852 3.336 1 98.19 103 GLU A N 1
ATOM 778 C CA . GLU A 1 103 ? 8.953 2.4 4.082 1 98.19 103 GLU A CA 1
ATOM 779 C C . GLU A 1 103 ? 8.953 1.909 5.527 1 98.19 103 GLU A C 1
ATOM 781 O O . GLU A 1 103 ? 10.016 1.683 6.109 1 98.19 103 GLU A O 1
ATOM 786 N N . ILE A 1 104 ? 7.754 1.777 6.102 1 98 104 ILE A N 1
ATOM 787 C CA . ILE A 1 104 ? 7.645 1.257 7.457 1 98 104 ILE A CA 1
ATOM 788 C C . ILE A 1 104 ? 8.273 -0.131 7.531 1 98 104 ILE A C 1
ATOM 790 O O . ILE A 1 104 ? 9.055 -0.417 8.445 1 98 104 ILE A O 1
ATOM 794 N N . GLN A 1 105 ? 7.988 -0.92 6.555 1 96.62 105 GLN A N 1
ATOM 795 C CA . GLN A 1 105 ? 8.547 -2.268 6.539 1 96.62 105 GLN A CA 1
ATOM 796 C C . GLN A 1 105 ? 10.031 -2.242 6.176 1 96.62 105 GLN A C 1
ATOM 798 O O . GLN A 1 105 ? 10.82 -3.021 6.711 1 96.62 105 GLN A O 1
ATOM 803 N N . ARG A 1 106 ? 10.391 -1.341 5.273 1 95.31 106 ARG A N 1
ATOM 804 C CA . ARG A 1 106 ? 11.797 -1.156 4.926 1 95.31 106 ARG A CA 1
ATOM 805 C C . ARG A 1 106 ? 12.641 -0.947 6.176 1 95.31 106 ARG A C 1
ATOM 807 O O . ARG A 1 106 ? 13.75 -1.488 6.281 1 95.31 106 ARG A O 1
ATOM 814 N N . TYR A 1 107 ? 12.141 -0.261 7.102 1 96.5 107 TYR A N 1
ATOM 815 C CA . TYR A 1 107 ? 12.906 0.095 8.289 1 96.5 107 TYR A CA 1
ATOM 816 C C . TYR A 1 107 ? 12.523 -0.791 9.469 1 96.5 107 TYR A C 1
ATOM 818 O O . TYR A 1 107 ? 12.867 -0.486 10.617 1 96.5 107 TYR A O 1
ATOM 826 N N . ASN A 1 108 ? 11.734 -1.883 9.188 1 94.12 108 ASN A N 1
ATOM 827 C CA . ASN A 1 108 ? 11.32 -2.861 10.188 1 94.12 108 ASN A CA 1
ATOM 828 C C . ASN A 1 108 ? 10.586 -2.199 11.352 1 94.12 108 ASN A C 1
ATOM 830 O O . ASN A 1 108 ? 10.891 -2.457 12.516 1 94.12 108 ASN A O 1
ATOM 834 N N . MET A 1 109 ? 9.641 -1.312 11.023 1 96.69 109 MET A N 1
ATOM 835 C CA . MET A 1 109 ? 8.961 -0.541 12.062 1 96.69 109 MET A CA 1
ATOM 836 C C . MET A 1 109 ? 7.496 -0.948 12.172 1 96.69 109 MET A C 1
ATOM 838 O O . MET A 1 109 ? 6.691 -0.233 12.773 1 96.69 109 MET A O 1
ATOM 842 N N . GLN A 1 110 ? 7.055 -2.057 11.586 1 94.75 110 GLN A N 1
ATOM 843 C CA . GLN A 1 110 ? 5.656 -2.465 11.578 1 94.75 110 GLN A CA 1
ATOM 844 C C . GLN A 1 110 ? 5.16 -2.746 13 1 94.75 110 GLN A C 1
ATOM 846 O O . GLN A 1 110 ? 3.967 -2.619 13.281 1 94.75 110 GLN A O 1
ATOM 851 N N . ASN A 1 111 ? 6.051 -3.076 13.922 1 94.25 111 ASN A N 1
ATOM 852 C CA . ASN A 1 111 ? 5.668 -3.365 15.297 1 94.25 111 ASN A CA 1
ATOM 853 C C . ASN A 1 111 ? 5.707 -2.111 16.156 1 94.25 111 ASN A C 1
ATOM 855 O O . ASN A 1 111 ? 5.527 -2.188 17.375 1 94.25 111 ASN A O 1
ATOM 859 N N . GLU A 1 112 ? 5.992 -0.968 15.547 1 96.69 112 GLU A N 1
ATOM 860 C CA . GLU A 1 112 ? 6.129 0.274 16.297 1 96.69 112 GLU A CA 1
ATOM 861 C C . GLU A 1 112 ? 4.836 1.087 16.266 1 96.69 112 GLU A C 1
ATOM 863 O O . GLU A 1 112 ? 4.801 2.225 16.734 1 96.69 112 GLU A O 1
ATOM 868 N N . LEU A 1 113 ? 3.791 0.497 15.781 1 97 113 LEU A N 1
ATOM 869 C CA . LEU A 1 113 ? 2.518 1.201 15.68 1 97 113 LEU A CA 1
ATOM 870 C C . LEU A 1 113 ? 1.646 0.924 16.891 1 97 113 LEU A C 1
ATOM 872 O O . LEU A 1 113 ? 1.803 -0.106 17.562 1 97 113 LEU A O 1
ATOM 876 N N . GLU A 1 114 ? 0.77 1.822 17.203 1 96.94 114 GLU A N 1
ATOM 877 C CA . GLU A 1 114 ? -0.259 1.672 18.219 1 96.94 114 GLU A CA 1
ATOM 878 C C . GLU A 1 114 ? -1.586 2.27 17.766 1 96.94 114 GLU A C 1
ATOM 880 O O . GLU A 1 114 ? -1.642 2.965 16.75 1 96.94 114 GLU A O 1
ATOM 885 N N . LEU A 1 115 ? -2.617 1.944 18.516 1 96.94 115 LEU A N 1
ATOM 886 C CA . LEU A 1 115 ? -3.953 2.439 18.203 1 96.94 115 LEU A CA 1
ATOM 887 C C . LEU A 1 115 ? -4.188 3.805 18.844 1 96.94 115 LEU A C 1
ATOM 889 O O . LEU A 1 115 ? -3.775 4.043 19.969 1 96.94 115 LEU A O 1
ATOM 893 N N . SER A 1 116 ? -4.816 4.68 18.062 1 97.62 116 SER A N 1
ATOM 894 C CA . SER A 1 116 ? -5.199 5.984 18.594 1 97.62 116 SER A CA 1
ATOM 895 C C . SER A 1 116 ? -6.312 5.852 19.641 1 97.62 116 SER A C 1
ATOM 897 O O . SER A 1 116 ? -6.191 6.359 20.75 1 97.62 116 SER A O 1
ATOM 899 N N . TYR A 1 117 ? -7.352 5.129 19.297 1 96.56 117 TYR A N 1
ATOM 900 C CA . TYR A 1 117 ? -8.508 4.961 20.172 1 96.56 117 TYR A CA 1
ATOM 901 C C . TYR A 1 117 ? -8.273 3.836 21.172 1 96.56 117 TYR A C 1
ATOM 903 O O . TYR A 1 117 ? -7.617 2.84 20.859 1 96.56 117 TYR A O 1
ATOM 911 N N . ASP A 1 118 ? -8.75 3.965 22.328 1 96.56 118 ASP A N 1
ATOM 912 C CA . ASP A 1 118 ? -8.859 2.928 23.344 1 96.56 118 ASP A CA 1
ATOM 913 C C . ASP A 1 118 ? -10.211 2.992 24.062 1 96.56 118 ASP A C 1
ATOM 915 O O . ASP A 1 118 ? -10.406 3.814 24.953 1 96.56 118 ASP A O 1
ATOM 919 N N . PHE A 1 119 ? -11.078 2.143 23.672 1 96.19 119 PHE A N 1
ATOM 920 C CA . PHE A 1 119 ? -12.43 2.141 24.219 1 96.19 119 PHE A CA 1
ATOM 921 C C . PHE A 1 119 ? -12.602 1.04 25.25 1 96.19 119 PHE A C 1
ATOM 923 O O . PHE A 1 119 ? -13.719 0.636 25.562 1 96.19 119 PHE A O 1
ATOM 930 N N . SER A 1 120 ? -11.5 0.557 25.734 1 94.38 120 SER A N 1
ATOM 931 C CA . SER A 1 120 ? -11.555 -0.574 26.656 1 94.38 120 SER A CA 1
ATOM 932 C C . SER A 1 120 ? -12.047 -0.142 28.031 1 94.38 120 SER A C 1
ATOM 934 O O . SER A 1 120 ? -12.492 -0.972 28.828 1 94.38 120 SER A O 1
ATOM 936 N N . ARG A 1 121 ? -11.93 1.138 28.359 1 95.12 121 ARG A N 1
ATOM 937 C CA . ARG A 1 121 ? -12.352 1.695 29.641 1 95.12 121 ARG A CA 1
ATOM 938 C C . ARG A 1 121 ? -12.727 3.168 29.5 1 95.12 121 ARG A C 1
ATOM 940 O O . ARG A 1 121 ? -12.648 3.73 28.406 1 95.12 121 ARG A O 1
ATOM 947 N N . GLY A 1 122 ? -13.195 3.732 30.562 1 97.25 122 GLY A N 1
ATOM 948 C CA . GLY A 1 122 ? -13.562 5.141 30.578 1 97.25 122 GLY A CA 1
ATOM 949 C C . GLY A 1 122 ? -15.039 5.379 30.312 1 97.25 122 GLY A C 1
ATOM 950 O O . GLY A 1 122 ? -15.859 4.48 30.516 1 97.25 122 GLY A O 1
ATOM 951 N N . ILE A 1 123 ? -15.344 6.594 29.859 1 97.69 123 ILE A N 1
ATOM 952 C CA . ILE A 1 123 ? -16.75 6.953 29.719 1 97.69 123 ILE A CA 1
ATOM 953 C C . ILE A 1 123 ? -17.344 6.23 28.516 1 97.69 123 ILE A C 1
ATOM 955 O O . ILE A 1 123 ? -18.562 5.992 28.469 1 97.69 123 ILE A O 1
ATOM 959 N N . ASN A 1 124 ? -16.516 5.93 27.484 1 97.81 124 ASN A N 1
ATOM 960 C CA . ASN A 1 124 ? -16.891 5.191 26.297 1 97.81 124 ASN A CA 1
ATOM 961 C C . ASN A 1 124 ? -18.109 5.812 25.609 1 97.81 124 ASN A C 1
ATOM 963 O O . ASN A 1 124 ? -19.094 5.117 25.328 1 97.81 124 ASN A O 1
ATOM 967 N N . LYS A 1 125 ? -18 7.145 25.438 1 98.44 125 LYS A N 1
ATOM 968 C CA . LYS A 1 125 ? -19.109 7.883 24.828 1 98.44 125 LYS A CA 1
ATOM 969 C C . LYS A 1 125 ? -18.609 8.797 23.719 1 98.44 125 LYS A C 1
ATOM 971 O O . LYS A 1 125 ? -17.5 9.305 23.766 1 98.44 125 LYS A O 1
ATOM 976 N N . TYR A 1 126 ? -19.5 8.883 22.766 1 98.69 126 TYR A N 1
ATOM 977 C CA . TYR A 1 126 ? -19.453 9.961 21.781 1 98.69 126 TYR A CA 1
ATOM 978 C C . TYR A 1 126 ? -20.328 11.133 22.219 1 98.69 126 TYR A C 1
ATOM 980 O O . TYR A 1 126 ? -21.531 10.992 22.422 1 98.69 126 TYR A O 1
ATOM 988 N N . LEU A 1 127 ? -19.672 12.281 22.422 1 98.88 127 LEU A N 1
ATOM 989 C CA . LEU A 1 127 ? -20.375 13.484 22.844 1 98.88 127 LEU A CA 1
ATOM 990 C C . LEU A 1 127 ? -20.625 14.406 21.656 1 98.88 127 LEU A C 1
ATOM 992 O O . LEU A 1 127 ? -19.688 14.961 21.078 1 98.88 127 LEU A O 1
ATOM 996 N N . LEU A 1 128 ? -21.859 14.578 21.297 1 98.88 128 LEU A N 1
ATOM 997 C CA . LEU A 1 128 ? -22.25 15.539 20.266 1 98.88 128 LEU A CA 1
ATOM 998 C C . LEU A 1 128 ? -22.781 16.812 20.906 1 98.88 128 LEU A C 1
ATOM 1000 O O . LEU A 1 128 ? -23.906 16.844 21.422 1 98.88 128 LEU A O 1
ATOM 1004 N N . VAL A 1 129 ? -21.969 17.812 20.844 1 98.75 129 VAL A N 1
ATOM 1005 C CA . VAL A 1 129 ? -22.297 19.078 21.484 1 98.75 129 VAL A CA 1
ATOM 1006 C C . VAL A 1 129 ? -22.781 20.078 20.438 1 98.75 129 VAL A C 1
ATOM 1008 O O . VAL A 1 129 ? -22.031 20.469 19.531 1 98.75 129 VAL A O 1
ATOM 1011 N N . THR A 1 130 ? -24.031 20.5 20.594 1 97.69 130 THR A N 1
ATOM 1012 C CA . THR A 1 130 ? -24.656 21.484 19.703 1 97.69 130 THR A CA 1
ATOM 1013 C C . THR A 1 130 ? -25.188 22.672 20.5 1 97.69 130 THR A C 1
ATOM 1015 O O . THR A 1 130 ? -25.156 22.672 21.734 1 97.69 130 THR A O 1
ATOM 1018 N N . PRO A 1 131 ? -25.641 23.734 19.781 1 94.94 131 PRO A N 1
ATOM 1019 C CA . PRO A 1 131 ? -26.219 24.859 20.516 1 94.94 131 PRO A CA 1
ATOM 1020 C C . PRO A 1 131 ? -27.406 24.438 21.375 1 94.94 131 PRO A C 1
ATOM 1022 O O . PRO A 1 131 ? -27.734 25.125 22.359 1 94.94 131 PRO A O 1
ATOM 1025 N N . GLU A 1 132 ? -27.969 23.344 21.047 1 96 132 GLU A N 1
ATOM 1026 C CA . GLU A 1 132 ? -29.141 22.859 21.781 1 96 132 GLU A CA 1
ATOM 1027 C C . GLU A 1 132 ? -28.734 22.047 23 1 96 132 GLU A C 1
ATOM 1029 O O . GLU A 1 132 ? -29.547 21.797 23.891 1 96 132 GLU A O 1
ATOM 1034 N N . GLY A 1 133 ? -27.531 21.672 23.078 1 97.12 133 GLY A N 1
ATOM 1035 C CA . GLY A 1 133 ? -27.047 20.906 24.219 1 97.12 133 GLY A CA 1
ATOM 1036 C C . GLY A 1 133 ? -26.172 19.734 23.828 1 97.12 133 GLY A C 1
ATOM 1037 O O . GLY A 1 133 ? -25.781 19.609 22.656 1 97.12 133 GLY A O 1
ATOM 1038 N N . THR A 1 134 ? -25.844 18.922 24.828 1 98.38 134 THR A N 1
ATOM 1039 C CA . THR A 1 134 ? -24.969 17.781 24.609 1 98.38 134 THR A CA 1
ATOM 1040 C C . THR A 1 134 ? -25.781 16.484 24.531 1 98.38 134 THR A C 1
ATOM 1042 O O . THR A 1 134 ? -26.578 16.188 25.422 1 98.38 134 THR A O 1
ATOM 1045 N N . GLN A 1 135 ? -25.625 15.797 23.469 1 98.62 135 GLN A N 1
ATOM 1046 C CA . GLN A 1 135 ? -26.156 14.438 23.328 1 98.62 135 GLN A CA 1
ATOM 1047 C C . GLN A 1 135 ? -25.047 13.406 23.5 1 98.62 135 GLN A C 1
ATOM 1049 O O . GLN A 1 135 ? -23.906 13.625 23.062 1 98.62 135 GLN A O 1
ATOM 1054 N N . LYS A 1 136 ? -25.406 12.297 24.141 1 98.56 136 LYS A N 1
ATOM 1055 C CA . LYS A 1 136 ? -24.438 11.227 24.375 1 98.56 136 LYS A CA 1
ATOM 1056 C C . LYS A 1 136 ? -24.844 9.953 23.641 1 98.56 136 LYS A C 1
ATOM 1058 O O . LYS A 1 136 ? -26.016 9.555 23.656 1 98.56 136 LYS A O 1
ATOM 1063 N N . PHE A 1 137 ? -23.891 9.422 22.922 1 98.75 137 PHE A N 1
ATOM 1064 C CA . PHE A 1 137 ? -24.094 8.188 22.188 1 98.75 137 PHE A CA 1
ATOM 1065 C C . PHE A 1 137 ? -23.016 7.16 22.516 1 98.75 137 PHE A C 1
ATOM 1067 O O . PHE A 1 137 ? -21.953 7.516 23.031 1 98.75 137 PHE A O 1
ATOM 1074 N N . THR A 1 138 ? -23.344 5.852 22.312 1 98.38 138 THR A N 1
ATOM 1075 C CA . THR A 1 138 ? -22.281 4.852 22.266 1 98.38 138 THR A CA 1
ATOM 1076 C C . THR A 1 138 ? -21.422 5.035 21.016 1 98.38 138 THR A C 1
ATOM 1078 O O . THR A 1 138 ? -21.828 5.727 20.078 1 98.38 138 THR A O 1
ATOM 1081 N N . HIS A 1 139 ? -20.281 4.395 21.016 1 97.88 139 HIS A N 1
ATOM 1082 C CA . HIS A 1 139 ? -19.438 4.492 19.844 1 97.88 139 HIS A CA 1
ATOM 1083 C C . HIS A 1 139 ? -20.047 3.752 18.656 1 97.88 139 HIS A C 1
ATOM 1085 O O . HIS A 1 139 ? -19.844 4.141 17.5 1 97.88 139 HIS A O 1
ATOM 1091 N N . GLU A 1 140 ? -20.812 2.748 18.891 1 96.56 140 GLU A N 1
ATOM 1092 C CA . GLU A 1 140 ? -21.547 2.074 17.828 1 96.56 140 GLU A CA 1
ATOM 1093 C C . GLU A 1 140 ? -22.562 3.012 17.172 1 96.56 140 GLU A C 1
ATOM 1095 O O . GLU A 1 140 ? -22.688 3.047 15.945 1 96.56 140 GLU A O 1
ATOM 1100 N N . GLU A 1 141 ? -23.281 3.715 18 1 98.31 141 GLU A N 1
ATOM 1101 C CA . GLU A 1 141 ? -24.25 4.691 17.5 1 98.31 141 GLU A CA 1
ATOM 1102 C C . GLU A 1 141 ? -23.547 5.809 16.734 1 98.31 141 GLU A C 1
ATOM 1104 O O . GLU A 1 141 ? -24.062 6.297 15.727 1 98.31 141 GLU A O 1
ATOM 1109 N N . GLU A 1 142 ? -22.406 6.223 17.281 1 98.44 142 GLU A N 1
ATOM 1110 C CA . GLU A 1 142 ? -21.578 7.191 16.578 1 98.44 142 GLU A CA 1
ATOM 1111 C C . GLU A 1 142 ? -21.266 6.73 15.148 1 98.44 142 GLU A C 1
ATOM 1113 O O . GLU A 1 142 ? -21.453 7.484 14.195 1 98.44 142 GLU A O 1
ATOM 1118 N N . ASP A 1 143 ? -20.828 5.492 15.039 1 97.62 143 ASP A N 1
ATOM 1119 C CA . ASP A 1 143 ? -20.453 4.934 13.734 1 97.62 143 ASP A CA 1
ATOM 1120 C C . ASP A 1 143 ? -21.656 4.918 12.789 1 97.62 143 ASP A C 1
ATOM 1122 O O . ASP A 1 143 ? -21.516 5.227 11.602 1 97.62 143 ASP A O 1
ATOM 1126 N N . GLN A 1 144 ? -22.797 4.543 13.32 1 97.88 144 GLN A N 1
ATOM 1127 C CA . GLN A 1 144 ? -24 4.48 12.508 1 97.88 144 GLN A CA 1
ATOM 1128 C C . GLN A 1 144 ? -24.406 5.867 12.016 1 97.88 144 GLN A C 1
ATOM 1130 O O . GLN A 1 144 ? -24.781 6.035 10.852 1 97.88 144 GLN A O 1
ATOM 1135 N N . LEU A 1 145 ? -24.328 6.793 12.914 1 98.38 145 LEU A N 1
ATOM 1136 C CA . LEU A 1 145 ? -24.703 8.164 12.594 1 98.38 145 LEU A CA 1
ATOM 1137 C C . LEU A 1 145 ? -23.766 8.742 11.531 1 98.38 145 LEU A C 1
ATOM 1139 O O . LEU A 1 145 ? -24.219 9.352 10.562 1 98.38 145 LEU A O 1
ATOM 1143 N N . MET A 1 146 ? -22.484 8.562 11.719 1 98.56 146 MET A N 1
ATOM 1144 C CA . MET A 1 146 ? -21.484 9.055 10.781 1 98.56 146 MET A CA 1
ATOM 1145 C C . MET A 1 146 ? -21.625 8.383 9.422 1 98.56 146 MET A C 1
ATOM 1147 O O . MET A 1 146 ? -21.625 9.047 8.391 1 98.56 146 MET A O 1
ATOM 1151 N N . GLN A 1 147 ? -21.75 7.07 9.43 1 98.06 147 GLN A N 1
ATOM 1152 C CA . GLN A 1 147 ? -21.922 6.32 8.195 1 98.06 147 GLN A CA 1
ATOM 1153 C C . GLN A 1 147 ? -23.156 6.789 7.422 1 98.06 147 GLN A C 1
ATOM 1155 O O . GLN A 1 147 ? -23.094 6.996 6.207 1 98.06 147 GLN A O 1
ATOM 1160 N N . SER A 1 148 ? -24.266 6.938 8.125 1 98.5 148 SER A N 1
ATOM 1161 C CA . SER A 1 148 ? -25.516 7.352 7.496 1 98.5 148 SER A CA 1
ATOM 1162 C C . SER A 1 148 ? -25.375 8.719 6.84 1 98.5 148 SER A C 1
ATOM 1164 O O . SER A 1 148 ? -25.75 8.898 5.68 1 98.5 148 SER A O 1
ATOM 1166 N N . GLY A 1 149 ? -24.812 9.68 7.566 1 98.69 149 GLY A N 1
ATOM 1167 C CA . GLY A 1 149 ? -24.625 11.023 7.035 1 98.69 149 GLY A CA 1
ATOM 1168 C C . GLY A 1 149 ? -23.672 11.07 5.859 1 98.69 149 GLY A C 1
ATOM 1169 O O . GLY A 1 149 ? -23.984 11.664 4.824 1 98.69 149 GLY A O 1
ATOM 1170 N N . LEU A 1 150 ? -22.562 10.438 5.93 1 98.75 150 LEU A N 1
ATOM 1171 C CA . LEU A 1 150 ? -21.516 10.5 4.91 1 98.75 150 LEU A CA 1
ATOM 1172 C C . LEU A 1 150 ? -21.938 9.742 3.654 1 98.75 150 LEU A C 1
ATOM 1174 O O . LEU A 1 150 ? -21.625 10.156 2.537 1 98.75 150 LEU A O 1
ATOM 1178 N N . GLN A 1 151 ? -22.609 8.648 3.838 1 98.25 151 GLN A N 1
ATOM 1179 C CA . GLN A 1 151 ? -23.109 7.91 2.682 1 98.25 151 GLN A CA 1
ATOM 1180 C C . GLN A 1 151 ? -24.062 8.758 1.854 1 98.25 151 GLN A C 1
ATOM 1182 O O . GLN A 1 151 ? -24.031 8.711 0.623 1 98.25 151 GLN A O 1
ATOM 1187 N N . LYS A 1 152 ? -24.953 9.461 2.551 1 98.69 152 LYS A N 1
ATOM 1188 C CA . LYS A 1 152 ? -25.875 10.352 1.85 1 98.69 152 LYS A CA 1
ATOM 1189 C C . LYS A 1 152 ? -25.109 11.438 1.096 1 98.69 152 LYS A C 1
ATOM 1191 O O . LYS A 1 152 ? -25.516 11.836 -0.001 1 98.69 152 LYS A O 1
ATOM 1196 N N . LEU A 1 153 ? -24.031 11.883 1.631 1 98.88 153 LEU A N 1
ATOM 1197 C CA . LEU A 1 153 ? -23.203 12.906 0.994 1 98.88 153 LEU A CA 1
ATOM 1198 C C . LEU A 1 153 ? -22.562 12.375 -0.286 1 98.88 153 LEU A C 1
ATOM 1200 O O . LEU A 1 153 ? -22.609 13.031 -1.326 1 98.88 153 LEU A O 1
ATOM 1204 N N . VAL A 1 154 ? -22.031 11.172 -0.263 1 98.75 154 VAL A N 1
ATOM 1205 C CA . VAL A 1 154 ? -21.141 10.711 -1.322 1 98.75 154 VAL A CA 1
ATOM 1206 C C . VAL A 1 154 ? -21.938 9.93 -2.363 1 98.75 154 VAL A C 1
ATOM 1208 O O . VAL A 1 154 ? -21.422 9.609 -3.438 1 98.75 154 VAL A O 1
ATOM 1211 N N . ASN A 1 155 ? -23.188 9.57 -2.064 1 98.19 155 ASN A N 1
ATOM 1212 C CA . ASN A 1 155 ? -23.953 8.703 -2.951 1 98.19 155 ASN A CA 1
ATOM 1213 C C . ASN A 1 155 ? -24.453 9.469 -4.18 1 98.19 155 ASN A C 1
ATOM 1215 O O . ASN A 1 155 ? -25.656 9.664 -4.352 1 98.19 155 ASN A O 1
ATOM 1219 N N . VAL A 1 156 ? -23.562 9.688 -5.098 1 97.88 156 VAL A N 1
ATOM 1220 C CA . VAL A 1 156 ? -23.859 10.461 -6.297 1 97.88 156 VAL A CA 1
ATOM 1221 C C . VAL A 1 156 ? -24.203 9.523 -7.449 1 97.88 156 VAL A C 1
ATOM 1223 O O . VAL A 1 156 ? -24.672 9.961 -8.5 1 97.88 156 VAL A O 1
ATOM 1226 N N . ASP A 1 157 ? -24.016 8.258 -7.316 1 96.12 157 ASP A N 1
ATOM 1227 C CA . ASP A 1 157 ? -24.188 7.316 -8.422 1 96.12 157 ASP A CA 1
ATOM 1228 C C . ASP A 1 157 ? -24.984 6.09 -7.988 1 96.12 157 ASP A C 1
ATOM 1230 O O . ASP A 1 157 ? -25.031 5.09 -8.711 1 96.12 157 ASP A O 1
ATOM 1234 N N . GLY A 1 158 ? -25.547 6.109 -6.773 1 95.12 158 GLY A N 1
ATOM 1235 C CA . GLY A 1 158 ? -26.312 4.992 -6.246 1 95.12 158 GLY A CA 1
ATOM 1236 C C . GLY A 1 158 ? -25.438 3.877 -5.695 1 95.12 158 GLY A C 1
ATOM 1237 O O . GLY A 1 158 ? -25.953 2.857 -5.23 1 95.12 158 GLY A O 1
ATOM 1238 N N . GLN A 1 159 ? -24.172 4.027 -5.734 1 94.38 159 GLN A N 1
ATOM 1239 C CA . GLN A 1 159 ? -23.219 3.047 -5.238 1 94.38 159 GLN A CA 1
ATOM 1240 C C . GLN A 1 159 ? -22.156 3.705 -4.359 1 94.38 159 GLN A C 1
ATOM 1242 O O . GLN A 1 159 ? -20.984 3.354 -4.426 1 94.38 159 GLN A O 1
ATOM 1247 N N . ASP A 1 160 ? -22.516 4.762 -3.715 1 96.06 160 ASP A N 1
ATOM 1248 C CA . ASP A 1 160 ? -21.703 5.465 -2.73 1 96.06 160 ASP A CA 1
ATOM 1249 C C . ASP A 1 160 ? -20.406 5.98 -3.359 1 96.06 160 ASP A C 1
ATOM 1251 O O . ASP A 1 160 ? -19.344 5.961 -2.723 1 96.06 160 ASP A O 1
ATOM 1255 N N . GLY A 1 161 ? -20.453 6.336 -4.602 1 96.56 161 GLY A N 1
ATOM 1256 C CA . GLY A 1 161 ? -19.312 6.957 -5.273 1 96.56 161 GLY A CA 1
ATOM 1257 C C . GLY A 1 161 ? -18.422 5.961 -5.984 1 96.56 161 GLY A C 1
ATOM 1258 O O . GLY A 1 161 ? -17.484 6.348 -6.676 1 96.56 161 GLY A O 1
ATOM 1259 N N . ARG A 1 162 ? -18.703 4.66 -5.969 1 94.12 162 ARG A N 1
ATOM 1260 C CA . ARG A 1 162 ? -17.844 3.602 -6.484 1 94.12 162 ARG A CA 1
ATOM 1261 C C . ARG A 1 162 ? -17.75 3.66 -8.008 1 94.12 162 ARG A C 1
ATOM 1263 O O . ARG A 1 162 ? -16.719 3.336 -8.586 1 94.12 162 ARG A O 1
ATOM 1270 N N . GLU A 1 163 ? -18.797 4.004 -8.656 1 92.12 163 GLU A N 1
ATOM 1271 C CA . GLU A 1 163 ? -18.812 4.082 -10.117 1 92.12 163 GLU A CA 1
ATOM 1272 C C . GLU A 1 163 ? -18.281 5.43 -10.602 1 92.12 163 GLU A C 1
ATOM 1274 O O . GLU A 1 163 ? -17.891 5.57 -11.758 1 92.12 163 GLU A O 1
ATOM 1279 N N . THR A 1 164 ? -18.297 6.383 -9.68 1 95.12 164 THR A N 1
ATOM 1280 C CA . THR A 1 164 ? -17.828 7.723 -10.008 1 95.12 164 THR A CA 1
ATOM 1281 C C . THR A 1 164 ? -16.297 7.781 -9.977 1 95.12 164 THR A C 1
ATOM 1283 O O . THR A 1 164 ? -15.68 8.414 -10.836 1 95.12 164 THR A O 1
ATOM 1286 N N . ILE A 1 165 ? -15.727 7.172 -9.023 1 95.62 165 ILE A N 1
ATOM 1287 C CA . ILE A 1 165 ? -14.273 7.059 -8.938 1 95.62 165 ILE A CA 1
ATOM 1288 C C . ILE A 1 165 ? -13.875 5.586 -8.898 1 95.62 165 ILE A C 1
ATOM 1290 O O . ILE A 1 165 ? -13.789 4.988 -7.824 1 95.62 165 ILE A O 1
ATOM 1294 N N . VAL A 1 166 ? -13.609 5.094 -10.055 1 93 166 VAL A N 1
ATOM 1295 C CA . VAL A 1 166 ? -13.227 3.689 -10.18 1 93 166 VAL A CA 1
ATOM 1296 C C . VAL A 1 166 ? -11.727 3.537 -9.93 1 93 166 VAL A C 1
ATOM 1298 O O . VAL A 1 166 ? -11.297 2.613 -9.234 1 93 166 VAL A O 1
ATOM 1301 N N . PHE A 1 167 ? -10.922 4.395 -10.516 1 94.56 167 PHE A N 1
ATOM 1302 C CA . PHE A 1 167 ? -9.469 4.453 -10.359 1 94.56 167 PHE A CA 1
ATOM 1303 C C . PHE A 1 167 ? -9.047 5.766 -9.711 1 94.56 167 PHE A C 1
ATOM 1305 O O . PHE A 1 167 ? -8.977 6.801 -10.383 1 94.56 167 PHE A O 1
ATOM 1312 N N . PRO A 1 168 ? -8.664 5.75 -8.469 1 95.38 168 PRO A N 1
ATOM 1313 C CA . PRO A 1 168 ? -8.461 7.004 -7.738 1 95.38 168 PRO A CA 1
ATOM 1314 C C . PRO A 1 168 ? -7.078 7.605 -7.965 1 95.38 168 PRO A C 1
ATOM 1316 O O . PRO A 1 168 ? -6.793 8.711 -7.496 1 95.38 168 PRO A O 1
ATOM 1319 N N . HIS A 1 169 ? -6.152 7 -8.672 1 95.94 169 HIS A N 1
ATOM 1320 C CA . HIS A 1 169 ? -4.781 7.473 -8.836 1 95.94 169 HIS A CA 1
ATOM 1321 C C . HIS A 1 169 ? -4.57 8.078 -10.219 1 95.94 169 HIS A C 1
ATOM 1323 O O . HIS A 1 169 ? -3.465 8.023 -10.766 1 95.94 169 HIS A O 1
ATOM 1329 N N . ILE A 1 170 ? -5.539 8.711 -10.742 1 89.81 170 ILE A N 1
ATOM 1330 C CA . ILE A 1 170 ? -5.469 9.242 -12.102 1 89.81 170 ILE A CA 1
ATOM 1331 C C . ILE A 1 170 ? -4.781 10.609 -12.086 1 89.81 170 ILE A C 1
ATOM 1333 O O . ILE A 1 170 ? -4.91 11.367 -11.117 1 89.81 170 ILE A O 1
ATOM 1337 N N . SER A 1 171 ? -4.102 10.938 -13.148 1 90.31 171 SER A N 1
ATOM 1338 C CA . SER A 1 171 ? -3.365 12.195 -13.242 1 90.31 171 SER A CA 1
ATOM 1339 C C . SER A 1 171 ? -4.195 13.266 -13.945 1 90.31 171 SER A C 1
ATOM 1341 O O . SER A 1 171 ? -3.857 14.453 -13.891 1 90.31 171 SER A O 1
ATOM 1343 N N . LYS A 1 172 ? -5.211 12.828 -14.602 1 93.19 172 LYS A N 1
ATOM 1344 C CA . LYS A 1 172 ? -6.125 13.742 -15.281 1 93.19 172 LYS A CA 1
ATOM 1345 C C . LYS A 1 172 ? -7.578 13.391 -14.977 1 93.19 172 LYS A C 1
ATOM 1347 O O . LYS A 1 172 ? -8.008 12.258 -15.211 1 93.19 172 LYS A O 1
ATOM 1352 N N . LEU A 1 173 ? -8.266 14.359 -14.477 1 95 173 LEU A N 1
ATOM 1353 C CA . LEU A 1 173 ? -9.672 14.125 -14.148 1 95 173 LEU A CA 1
ATOM 1354 C C . LEU A 1 173 ? -10.5 13.953 -15.414 1 95 173 LEU A C 1
ATOM 1356 O O . LEU A 1 173 ? -10.312 14.68 -16.391 1 95 173 LEU A O 1
ATOM 1360 N N . ASP A 1 174 ? -11.344 12.945 -15.43 1 93.75 174 ASP A N 1
ATOM 1361 C CA . ASP A 1 174 ? -12.305 12.836 -16.531 1 93.75 174 ASP A CA 1
ATOM 1362 C C . ASP A 1 174 ? -13.477 13.797 -16.328 1 93.75 174 ASP A C 1
ATOM 1364 O O . ASP A 1 174 ? -13.484 14.594 -15.383 1 93.75 174 ASP A O 1
ATOM 1368 N N . ALA A 1 175 ? -14.43 13.742 -17.203 1 95.75 175 ALA A N 1
ATOM 1369 C CA . ALA A 1 175 ? -15.516 14.727 -17.219 1 95.75 175 ALA A CA 1
ATOM 1370 C C . ALA A 1 175 ? -16.344 14.664 -15.945 1 95.75 175 ALA A C 1
ATOM 1372 O O . ALA A 1 175 ? -16.75 15.695 -15.406 1 95.75 175 ALA A O 1
ATOM 1373 N N . ILE A 1 176 ? -16.609 13.516 -15.469 1 95.44 176 ILE A N 1
ATOM 1374 C CA . ILE A 1 176 ? -17.422 13.344 -14.266 1 95.44 176 ILE A CA 1
ATOM 1375 C C . ILE A 1 176 ? -16.672 13.875 -13.055 1 95.44 176 ILE A C 1
ATOM 1377 O O . ILE A 1 176 ? -17.234 14.602 -12.234 1 95.44 176 ILE A O 1
ATOM 1381 N N . ALA A 1 177 ? -15.422 13.492 -12.938 1 95.62 177 ALA A N 1
ATOM 1382 C CA . ALA A 1 177 ? -14.578 13.992 -11.844 1 95.62 177 ALA A CA 1
ATOM 1383 C C . ALA A 1 177 ? -14.469 15.508 -11.891 1 95.62 177 ALA A C 1
ATOM 1385 O O . ALA A 1 177 ? -14.492 16.172 -10.844 1 95.62 177 ALA A O 1
ATOM 1386 N N . GLU A 1 178 ? -14.305 16.078 -13.062 1 97.38 178 GLU A N 1
ATOM 1387 C CA . GLU A 1 178 ? -14.203 17.516 -13.203 1 97.38 178 GLU A CA 1
ATOM 1388 C C . GLU A 1 178 ? -15.477 18.219 -12.711 1 97.38 178 GLU A C 1
ATOM 1390 O O . GLU A 1 178 ? -15.406 19.25 -12.062 1 97.38 178 GLU A O 1
ATOM 1395 N N . LYS A 1 179 ? -16.609 17.641 -13.094 1 98.12 179 LYS A N 1
ATOM 1396 C CA . LYS A 1 179 ? -17.875 18.188 -12.625 1 98.12 179 LYS A CA 1
ATOM 1397 C C . LYS A 1 179 ? -17.906 18.297 -11.102 1 98.12 179 LYS A C 1
ATOM 1399 O O . LYS A 1 179 ? -18.234 19.344 -10.555 1 98.12 179 LYS A O 1
ATOM 1404 N N . TYR A 1 180 ? -17.5 17.25 -10.453 1 98.31 180 TYR A N 1
ATOM 1405 C CA . TYR A 1 180 ? -17.578 17.234 -9 1 98.31 180 TYR A CA 1
ATOM 1406 C C . TYR A 1 180 ? -16.453 18.047 -8.383 1 98.31 180 TYR A C 1
ATOM 1408 O O . TYR A 1 180 ? -16.562 18.516 -7.246 1 98.31 180 TYR A O 1
ATOM 1416 N N . ASP A 1 181 ? -15.312 18.219 -9.141 1 98.5 181 ASP A N 1
ATOM 1417 C CA . ASP A 1 181 ? -14.234 19.062 -8.648 1 98.5 181 ASP A CA 1
ATOM 1418 C C . ASP A 1 181 ? -14.656 20.531 -8.656 1 98.5 181 ASP A C 1
ATOM 1420 O O . ASP A 1 181 ? -14.125 21.344 -7.887 1 98.5 181 ASP A O 1
ATOM 1424 N N . ARG A 1 182 ? -15.594 20.906 -9.469 1 98.56 182 ARG A N 1
ATOM 1425 C CA . ARG A 1 182 ? -16.047 22.297 -9.562 1 98.56 182 ARG A CA 1
ATOM 1426 C C . ARG A 1 182 ? -17.203 22.562 -8.594 1 98.56 182 ARG A C 1
ATOM 1428 O O . ARG A 1 182 ? -17.672 23.703 -8.484 1 98.56 182 ARG A O 1
ATOM 1435 N N . MET A 1 183 ? -17.609 21.547 -7.879 1 98.69 183 MET A N 1
ATOM 1436 C CA . MET A 1 183 ? -18.656 21.641 -6.855 1 98.69 183 MET A CA 1
ATOM 1437 C C . MET A 1 183 ? -18.031 21.734 -5.461 1 98.69 183 MET A C 1
ATOM 1439 O O . MET A 1 183 ? -17.047 21.047 -5.164 1 98.69 183 MET A O 1
ATOM 1443 N N . SER A 1 184 ? -18.609 22.609 -4.617 1 98.88 184 SER A N 1
ATOM 1444 C CA . SER A 1 184 ? -18.188 22.656 -3.217 1 98.88 184 SER A CA 1
ATOM 1445 C C . SER A 1 184 ? -19.016 21.688 -2.367 1 98.88 184 SER A C 1
ATOM 1447 O O . SER A 1 184 ? -20.078 21.219 -2.799 1 98.88 184 SER A O 1
ATOM 1449 N N . ILE A 1 185 ? -18.547 21.375 -1.22 1 98.88 185 ILE A N 1
ATOM 1450 C CA . ILE A 1 185 ? -19.312 20.609 -0.251 1 98.88 185 ILE A CA 1
ATOM 1451 C C . ILE A 1 185 ? -20.609 21.344 0.077 1 98.88 185 ILE A C 1
ATOM 1453 O O . ILE A 1 185 ? -21.656 20.719 0.266 1 98.88 185 ILE A O 1
ATOM 1457 N N . ALA A 1 186 ? -20.516 22.703 0.215 1 98.88 186 ALA A N 1
ATOM 1458 C CA . ALA A 1 186 ? -21.734 23.484 0.451 1 98.88 186 ALA A CA 1
ATOM 1459 C C . ALA A 1 186 ? -22.766 23.219 -0.635 1 98.88 186 ALA A C 1
ATOM 1461 O O . ALA A 1 186 ? -23.953 23.047 -0.34 1 98.88 186 ALA A O 1
ATOM 1462 N N . ASP A 1 187 ? -22.312 23.203 -1.896 1 98.88 187 ASP A N 1
ATOM 1463 C CA . ASP A 1 187 ? -23.203 22.906 -3.012 1 98.88 187 ASP A CA 1
ATOM 1464 C C . ASP A 1 187 ? -23.844 21.531 -2.852 1 98.88 187 ASP A C 1
ATOM 1466 O O . ASP A 1 187 ? -25.062 21.391 -3.027 1 98.88 187 ASP A O 1
ATOM 1470 N N . ARG A 1 188 ? -23.078 20.516 -2.527 1 98.88 188 ARG A N 1
ATOM 1471 C CA . ARG A 1 188 ? -23.578 19.141 -2.404 1 98.88 188 ARG A CA 1
ATOM 1472 C C . ARG A 1 188 ? -24.562 19.031 -1.246 1 98.88 188 ARG A C 1
ATOM 1474 O O . ARG A 1 188 ? -25.609 18.375 -1.371 1 98.88 188 ARG A O 1
ATOM 1481 N N . ILE A 1 189 ? -24.25 19.625 -0.125 1 98.75 189 ILE A N 1
ATOM 1482 C CA . ILE A 1 189 ? -25.125 19.578 1.037 1 98.75 189 ILE A CA 1
ATOM 1483 C C . ILE A 1 189 ? -26.469 20.234 0.688 1 98.75 189 ILE A C 1
ATOM 1485 O O . ILE A 1 189 ? -27.531 19.75 1.105 1 98.75 189 ILE A O 1
ATOM 1489 N N . ALA A 1 190 ? -26.422 21.297 -0.053 1 98.69 190 ALA A N 1
ATOM 1490 C CA . ALA A 1 190 ? -27.656 21.953 -0.487 1 98.69 190 ALA A CA 1
ATOM 1491 C C . ALA A 1 190 ? -28.531 20.984 -1.284 1 98.69 190 ALA A C 1
ATOM 1493 O O . ALA A 1 190 ? -29.766 21.016 -1.175 1 98.69 190 ALA A O 1
ATOM 1494 N N . GLU A 1 191 ? -27.906 20.141 -2.066 1 98.38 191 GLU A N 1
ATOM 1495 C CA . GLU A 1 191 ? -28.625 19.188 -2.896 1 98.38 191 GLU A CA 1
ATOM 1496 C C . GLU A 1 191 ? -29.328 18.125 -2.041 1 98.38 191 GLU A C 1
ATOM 1498 O O . GLU A 1 191 ? -30.391 17.609 -2.416 1 98.38 191 GLU A O 1
ATOM 1503 N N . ILE A 1 192 ? -28.812 17.812 -0.856 1 98.44 192 ILE A N 1
ATOM 1504 C CA . ILE A 1 192 ? -29.312 16.656 -0.118 1 98.44 192 ILE A CA 1
ATOM 1505 C C . ILE A 1 192 ? -29.891 17.109 1.221 1 98.44 192 ILE A C 1
ATOM 1507 O O . ILE A 1 192 ? -30.078 16.297 2.131 1 98.44 192 ILE A O 1
ATOM 1511 N N . LYS A 1 193 ? -30.062 18.344 1.371 1 97.62 193 LYS A N 1
ATOM 1512 C CA . LYS A 1 193 ? -30.438 18.953 2.637 1 97.62 193 LYS A CA 1
ATOM 1513 C C . LYS A 1 193 ? -31.672 18.281 3.234 1 97.62 193 LYS A C 1
ATOM 1515 O O . LYS A 1 193 ? -31.734 18.062 4.445 1 97.62 193 LYS A O 1
ATOM 1520 N N . THR A 1 194 ? -32.594 17.859 2.477 1 98 194 THR A N 1
ATOM 1521 C CA . THR A 1 194 ? -33.875 17.297 2.957 1 98 194 THR A CA 1
ATOM 1522 C C . THR A 1 194 ? -33.688 15.836 3.348 1 98 194 THR A C 1
ATOM 1524 O O . THR A 1 194 ? -34.562 15.266 4.016 1 98 194 THR A O 1
ATOM 1527 N N . ASP A 1 195 ? -32.625 15.281 2.928 1 98.06 195 ASP A N 1
ATOM 1528 C CA . ASP A 1 195 ? -32.375 13.875 3.23 1 98.06 195 ASP A CA 1
ATOM 1529 C C . ASP A 1 195 ? -31.641 13.719 4.562 1 98.06 195 ASP A C 1
ATOM 1531 O O . ASP A 1 195 ? -31.562 12.617 5.105 1 98.06 195 ASP A O 1
ATOM 1535 N N . LEU A 1 196 ? -31.203 14.82 5.172 1 98.5 196 LEU A N 1
ATOM 1536 C CA . LEU A 1 196 ? -30.359 14.766 6.352 1 98.5 196 LEU A CA 1
ATOM 1537 C C . LEU A 1 196 ? -31.141 15.117 7.609 1 98.5 196 LEU A C 1
ATOM 1539 O O . LEU A 1 196 ? -31.859 16.125 7.633 1 98.5 196 LEU A O 1
ATOM 1543 N N . THR A 1 197 ? -30.984 14.258 8.625 1 98.38 197 THR A N 1
ATOM 1544 C CA . THR A 1 197 ? -31.422 14.695 9.945 1 98.38 197 THR A CA 1
ATOM 1545 C C . THR A 1 197 ? -30.5 15.781 10.484 1 98.38 197 THR A C 1
ATOM 1547 O O . THR A 1 197 ? -29.406 15.992 9.961 1 98.38 197 THR A O 1
ATOM 1550 N N . TYR A 1 198 ? -30.938 16.422 11.539 1 97.75 198 TYR A N 1
ATOM 1551 C CA . TYR A 1 198 ? -30.156 17.469 12.164 1 97.75 198 TYR A CA 1
ATOM 1552 C C . TYR A 1 198 ? -28.797 16.938 12.602 1 97.75 198 TYR A C 1
ATOM 1554 O O . TYR A 1 198 ? -27.75 17.531 12.289 1 97.75 198 TYR A O 1
ATOM 1562 N N . ASN A 1 199 ? -28.75 15.812 13.312 1 98.38 199 ASN A N 1
ATOM 1563 C CA . ASN A 1 199 ? -27.5 15.227 13.812 1 98.38 199 ASN A CA 1
ATOM 1564 C C . ASN A 1 199 ? -26.609 14.766 12.672 1 98.38 199 ASN A C 1
ATOM 1566 O O . ASN A 1 199 ? -25.375 14.93 12.734 1 98.38 199 ASN A O 1
ATOM 1570 N N . GLU A 1 200 ? -27.219 14.195 11.625 1 98.56 200 GLU A N 1
ATOM 1571 C CA . GLU A 1 200 ? -26.422 13.797 10.469 1 98.56 200 GLU A CA 1
ATOM 1572 C C . GLU A 1 200 ? -25.703 14.992 9.852 1 98.56 200 GLU A C 1
ATOM 1574 O O . GLU A 1 200 ? -24.516 14.906 9.508 1 98.56 200 GLU A O 1
ATOM 1579 N N . ARG A 1 201 ? -26.406 16.047 9.734 1 98.31 201 ARG A N 1
ATOM 1580 C CA . ARG A 1 201 ? -25.844 17.25 9.125 1 98.31 201 ARG A CA 1
ATOM 1581 C C . ARG A 1 201 ? -24.672 17.781 9.945 1 98.31 201 ARG A C 1
ATOM 1583 O O . ARG A 1 201 ? -23.609 18.109 9.398 1 98.31 201 ARG A O 1
ATOM 1590 N N . ILE A 1 202 ? -24.875 17.859 11.234 1 98 202 ILE A N 1
ATOM 1591 C CA . ILE A 1 202 ? -23.844 18.359 12.133 1 98 202 ILE A CA 1
ATOM 1592 C C . ILE A 1 202 ? -22.609 17.469 12.047 1 98 202 ILE A C 1
ATOM 1594 O O . ILE A 1 202 ? -21.484 17.953 11.891 1 98 202 ILE A O 1
ATOM 1598 N N . CYS A 1 203 ? -22.812 16.203 12.078 1 98.25 203 CYS A N 1
ATOM 1599 C CA . CYS A 1 203 ? -21.719 15.242 12.094 1 98.25 203 CYS A CA 1
ATOM 1600 C C . CYS A 1 203 ? -20.953 15.25 10.766 1 98.25 203 CYS A C 1
ATOM 1602 O O . CYS A 1 203 ? -19.734 15.281 10.75 1 98.25 203 CYS A O 1
ATOM 1604 N N . LEU A 1 204 ? -21.703 15.219 9.672 1 98.31 204 LEU A N 1
ATOM 1605 C CA . LEU A 1 204 ? -21.047 15.164 8.367 1 98.31 204 LEU A CA 1
ATOM 1606 C C . LEU A 1 204 ? -20.281 16.453 8.086 1 98.31 204 LEU A C 1
ATOM 1608 O O . LEU A 1 204 ? -19.172 16.422 7.547 1 98.31 204 LEU A O 1
ATOM 1612 N N . GLU A 1 205 ? -20.844 17.609 8.445 1 98.5 205 GLU A N 1
ATOM 1613 C CA . GLU A 1 205 ? -20.141 18.875 8.234 1 98.5 205 GLU A CA 1
ATOM 1614 C C . GLU A 1 205 ? -18.859 18.953 9.055 1 98.5 205 GLU A C 1
ATOM 1616 O O . GLU A 1 205 ? -17.812 19.328 8.539 1 98.5 205 GLU A O 1
ATOM 1621 N N . ALA A 1 206 ? -18.984 18.547 10.312 1 98.44 206 ALA A N 1
ATOM 1622 C CA . ALA A 1 206 ? -17.812 18.578 11.188 1 98.44 206 ALA A CA 1
ATOM 1623 C C . ALA A 1 206 ? -16.719 17.656 10.656 1 98.44 206 ALA A C 1
ATOM 1625 O O . ALA A 1 206 ? -15.539 18.016 10.672 1 98.44 206 ALA A O 1
ATOM 1626 N N . PHE A 1 207 ? -17.125 16.516 10.18 1 98.5 207 PHE A N 1
ATOM 1627 C CA . PHE A 1 207 ? -16.156 15.547 9.672 1 98.5 207 PHE A CA 1
ATOM 1628 C C . PHE A 1 207 ? -15.469 16.078 8.422 1 98.5 207 PHE A C 1
ATOM 1630 O O . PHE A 1 207 ? -14.242 16 8.305 1 98.5 207 PHE A O 1
ATOM 1637 N N . VAL A 1 208 ? -16.203 16.594 7.484 1 98.44 208 VAL A N 1
ATOM 1638 C CA . VAL A 1 208 ? -15.656 17.094 6.227 1 98.44 208 VAL A CA 1
ATOM 1639 C C . VAL A 1 208 ? -14.742 18.281 6.5 1 98.44 208 VAL A C 1
ATOM 1641 O O . VAL A 1 208 ? -13.695 18.422 5.867 1 98.44 208 VAL A O 1
ATOM 1644 N N . LEU A 1 209 ? -15.156 19.094 7.422 1 98.19 209 LEU A N 1
ATOM 1645 C CA . LEU A 1 209 ? -14.359 20.266 7.742 1 98.19 209 LEU A CA 1
ATOM 1646 C C . LEU A 1 209 ? -13.094 19.875 8.492 1 98.19 209 LEU A C 1
ATOM 1648 O O . LEU A 1 209 ? -12.055 20.547 8.352 1 98.19 209 LEU A O 1
ATOM 1652 N N . LEU A 1 210 ? -13.164 18.812 9.297 1 97.75 210 LEU A N 1
ATOM 1653 C CA . LEU A 1 210 ? -11.938 18.234 9.859 1 97.75 210 LEU A CA 1
ATOM 1654 C C . LEU A 1 210 ? -10.969 17.844 8.75 1 97.75 210 LEU A C 1
ATOM 1656 O O . LEU A 1 210 ? -9.766 18.078 8.859 1 97.75 210 LEU A O 1
ATOM 1660 N N . CYS A 1 211 ? -11.445 17.297 7.672 1 97.88 211 CYS A N 1
ATOM 1661 C CA . CYS A 1 211 ? -10.617 16.844 6.559 1 97.88 211 CYS A CA 1
ATOM 1662 C C . CYS A 1 211 ? -10.023 18.031 5.809 1 97.88 211 CYS A C 1
ATOM 1664 O O . CYS A 1 211 ? -8.836 18.031 5.48 1 97.88 211 CYS A O 1
ATOM 1666 N N . SER A 1 212 ? -10.773 19.078 5.566 1 98 212 SER A N 1
ATOM 1667 C CA . SER A 1 212 ? -10.367 20.109 4.617 1 98 212 SER A CA 1
ATOM 1668 C C . SER A 1 212 ? -9.734 21.297 5.328 1 98 212 SER A C 1
ATOM 1670 O O . SER A 1 212 ? -8.977 22.062 4.727 1 98 212 SER A O 1
ATOM 1672 N N . GLY A 1 213 ? -10.133 21.453 6.648 1 98.12 213 GLY A N 1
ATOM 1673 C CA . GLY A 1 213 ? -9.664 22.625 7.375 1 98.12 213 GLY A CA 1
ATOM 1674 C C . GLY A 1 213 ? -10.141 23.938 6.77 1 98.12 213 GLY A C 1
ATOM 1675 O O . GLY A 1 213 ? -9.688 25.016 7.164 1 98.12 213 GLY A O 1
ATOM 1676 N N . GLY A 1 214 ? -10.977 23.922 5.703 1 98.25 214 GLY A N 1
ATOM 1677 C CA . GLY A 1 214 ? -11.5 25.094 5.035 1 98.25 214 GLY A CA 1
ATOM 1678 C C . GLY A 1 214 ? -12.898 25.469 5.488 1 98.25 214 GLY A C 1
ATOM 1679 O O . GLY A 1 214 ? -13.188 25.469 6.688 1 98.25 214 GLY A O 1
ATOM 1680 N N . THR A 1 215 ? -13.672 26 4.625 1 98.62 215 THR A N 1
ATOM 1681 C CA . THR A 1 215 ? -15.109 26.188 4.785 1 98.62 215 THR A CA 1
ATOM 1682 C C . THR A 1 215 ? -15.883 25.266 3.854 1 98.62 215 THR A C 1
ATOM 1684 O O . THR A 1 215 ? -15.312 24.656 2.949 1 98.62 215 THR A O 1
ATOM 1687 N N . LEU A 1 216 ? -17.188 25.094 4.133 1 98.69 216 LEU A N 1
ATOM 1688 C CA . LEU A 1 216 ? -17.984 24.25 3.26 1 98.69 216 LEU A CA 1
ATOM 1689 C C . LEU A 1 216 ? -17.938 24.75 1.82 1 98.69 216 LEU A C 1
ATOM 1691 O O . LEU A 1 216 ? -17.938 23.938 0.882 1 98.69 216 LEU A O 1
ATOM 1695 N N . GLU A 1 217 ? -17.781 26.078 1.649 1 98.75 217 GLU A N 1
ATOM 1696 C CA . GLU A 1 217 ? -17.797 26.719 0.335 1 98.75 217 GLU A CA 1
ATOM 1697 C C . GLU A 1 217 ? -16.469 26.547 -0.38 1 98.75 217 GLU A C 1
ATOM 1699 O O . GLU A 1 217 ? -16.422 26.484 -1.61 1 98.75 217 GLU A O 1
ATOM 1704 N N . THR A 1 218 ? -15.414 26.344 0.361 1 98.75 218 THR A N 1
ATOM 1705 C CA . THR A 1 218 ? -14.094 26.312 -0.259 1 98.75 218 THR A CA 1
ATOM 1706 C C . THR A 1 218 ? -13.578 24.875 -0.333 1 98.75 218 THR A C 1
ATOM 1708 O O . THR A 1 218 ? -12.453 24.641 -0.781 1 98.75 218 THR A O 1
ATOM 1711 N N . THR A 1 219 ? -14.375 23.938 0.114 1 98.69 219 THR A N 1
ATOM 1712 C CA . THR A 1 219 ? -13.984 22.531 0.124 1 98.69 219 THR A CA 1
ATOM 1713 C C . THR A 1 219 ? -14.484 21.812 -1.132 1 98.69 219 THR A C 1
ATOM 1715 O O . THR A 1 219 ? -15.695 21.703 -1.349 1 98.69 219 THR A O 1
ATOM 1718 N N . SER A 1 220 ? -13.516 21.344 -1.945 1 98.81 220 SER A N 1
ATOM 1719 C CA . SER A 1 220 ? -13.883 20.625 -3.154 1 98.81 220 SER A CA 1
ATOM 1720 C C . SER A 1 220 ? -14.625 19.328 -2.82 1 98.81 220 SER A C 1
ATOM 1722 O O . SER A 1 220 ? -14.164 18.531 -1.997 1 98.81 220 SER A O 1
ATOM 1724 N N . PHE A 1 221 ? -15.766 19.141 -3.492 1 98.81 221 PHE A N 1
ATOM 1725 C CA . PHE A 1 221 ? -16.531 17.906 -3.297 1 98.81 221 PHE A CA 1
ATOM 1726 C C . PHE A 1 221 ? -15.781 16.703 -3.865 1 98.81 221 PHE A C 1
ATOM 1728 O O . PHE A 1 221 ? -15.734 15.648 -3.244 1 98.81 221 PHE A O 1
ATOM 1735 N N . TYR A 1 222 ? -15.133 16.859 -4.973 1 98.38 222 TYR A N 1
ATOM 1736 C CA . TYR A 1 222 ? -14.375 15.773 -5.582 1 98.38 222 TYR A CA 1
ATOM 1737 C C . TYR A 1 222 ? -13.242 15.312 -4.66 1 98.38 222 TYR A C 1
ATOM 1739 O O . TYR A 1 222 ? -12.977 14.109 -4.547 1 98.38 222 TYR A O 1
ATOM 1747 N N . GLU A 1 223 ? -12.531 16.25 -4.105 1 98.31 223 GLU A N 1
ATOM 1748 C CA . GLU A 1 223 ? -11.406 15.867 -3.26 1 98.31 223 GLU A CA 1
ATOM 1749 C C . GLU A 1 223 ? -11.867 15.016 -2.084 1 98.31 223 GLU A C 1
ATOM 1751 O O . GLU A 1 223 ? -11.172 14.086 -1.67 1 98.31 223 GLU A O 1
ATOM 1756 N N . PHE A 1 224 ? -13.062 15.328 -1.574 1 98.62 224 PHE A N 1
ATOM 1757 C CA . PHE A 1 224 ? -13.609 14.477 -0.525 1 98.62 224 PHE A CA 1
ATOM 1758 C C . PHE A 1 224 ? -13.977 13.109 -1.082 1 98.62 224 PHE A C 1
ATOM 1760 O O . PHE A 1 224 ? -13.711 12.078 -0.451 1 98.62 224 PHE A O 1
ATOM 1767 N N . LEU A 1 225 ? -14.633 13.078 -2.264 1 98.38 225 LEU A N 1
ATOM 1768 C CA . LEU A 1 225 ? -14.953 11.805 -2.914 1 98.38 225 LEU A CA 1
ATOM 1769 C C . LEU A 1 225 ? -13.695 10.969 -3.113 1 98.38 225 LEU A C 1
ATOM 1771 O O . LEU A 1 225 ? -13.742 9.742 -3.002 1 98.38 225 LEU A O 1
ATOM 1775 N N . HIS A 1 226 ? -12.68 11.664 -3.439 1 98.12 226 HIS A N 1
ATOM 1776 C CA . HIS A 1 226 ? -11.398 11.008 -3.658 1 98.12 226 HIS A CA 1
ATOM 1777 C C . HIS A 1 226 ? -10.898 10.336 -2.385 1 98.12 226 HIS A C 1
ATOM 1779 O O . HIS A 1 226 ? -10.484 9.172 -2.412 1 98.12 226 HIS A O 1
ATOM 1785 N N . TRP A 1 227 ? -10.938 11.031 -1.224 1 98.19 227 TRP A N 1
ATOM 1786 C CA . TRP A 1 227 ? -10.578 10.438 0.063 1 98.19 227 TRP A CA 1
ATOM 1787 C C . TRP A 1 227 ? -11.477 9.242 0.379 1 98.19 227 TRP A C 1
ATOM 1789 O O . TRP A 1 227 ? -11 8.211 0.851 1 98.19 227 TRP A O 1
ATOM 1799 N N . TRP A 1 228 ? -12.766 9.461 0.091 1 98.25 228 TRP A N 1
ATOM 1800 C CA . TRP A 1 228 ? -13.758 8.414 0.323 1 98.25 228 TRP A CA 1
ATOM 1801 C C . TRP A 1 228 ? -13.422 7.156 -0.471 1 98.25 228 TRP A C 1
ATOM 1803 O O . TRP A 1 228 ? -13.414 6.051 0.078 1 98.25 228 TRP A O 1
ATOM 1813 N N . ALA A 1 229 ? -13.078 7.34 -1.699 1 97.38 229 ALA A N 1
ATOM 1814 C CA . ALA A 1 229 ? -12.727 6.227 -2.576 1 97.38 229 ALA A CA 1
ATOM 1815 C C . ALA A 1 229 ? -11.469 5.523 -2.084 1 97.38 229 ALA A C 1
ATOM 1817 O O . ALA A 1 229 ? -11.422 4.293 -2.014 1 97.38 229 ALA A O 1
ATOM 1818 N N . MET A 1 230 ? -10.477 6.266 -1.725 1 97 230 MET A N 1
ATOM 1819 C CA . MET A 1 230 ? -9.203 5.719 -1.257 1 97 230 MET A CA 1
ATOM 1820 C C . MET A 1 230 ? -9.383 4.977 0.063 1 97 230 MET A C 1
ATOM 1822 O O . MET A 1 230 ? -8.633 4.051 0.37 1 97 230 MET A O 1
ATOM 1826 N N . SER A 1 231 ? -10.43 5.32 0.788 1 97.31 231 SER A N 1
ATOM 1827 C CA . SER A 1 231 ? -10.711 4.688 2.074 1 97.31 231 SER A CA 1
ATOM 1828 C C . SER A 1 231 ? -11.625 3.477 1.907 1 97.31 231 SER A C 1
ATOM 1830 O O . SER A 1 231 ? -12.18 2.971 2.887 1 97.31 231 SER A O 1
ATOM 1832 N N . GLY A 1 232 ? -11.836 3.043 0.715 1 95.62 232 GLY A N 1
ATOM 1833 C CA . GLY A 1 232 ? -12.625 1.846 0.469 1 95.62 232 GLY A CA 1
ATOM 1834 C C . GLY A 1 232 ? -14.117 2.104 0.471 1 95.62 232 GLY A C 1
ATOM 1835 O O . GLY A 1 232 ? -14.906 1.206 0.773 1 95.62 232 GLY A O 1
ATOM 1836 N N . TYR A 1 233 ? -14.578 3.385 0.333 1 96.88 233 TYR A N 1
ATOM 1837 C CA . TYR A 1 233 ? -15.961 3.795 0.147 1 96.88 233 TYR A CA 1
ATOM 1838 C C . TYR A 1 233 ? -16.797 3.48 1.384 1 96.88 233 TYR A C 1
ATOM 1840 O O . TYR A 1 233 ? -17.938 3.016 1.273 1 96.88 233 TYR A O 1
ATOM 1848 N N . SER A 1 234 ? -16.203 3.604 2.592 1 96.06 234 SER A N 1
ATOM 1849 C CA . SER A 1 234 ? -16.922 3.359 3.838 1 96.06 234 SER A CA 1
ATOM 1850 C C . SER A 1 234 ? -16.375 4.227 4.969 1 96.06 234 SER A C 1
ATOM 1852 O O . SER A 1 234 ? -15.219 4.656 4.926 1 96.06 234 SER A O 1
ATOM 1854 N N . TYR A 1 235 ? -17.234 4.492 5.953 1 97.19 235 TYR A N 1
ATOM 1855 C CA . TYR A 1 235 ? -16.797 5.234 7.129 1 97.19 235 TYR A CA 1
ATOM 1856 C C . TYR A 1 235 ? -15.758 4.445 7.914 1 97.19 235 TYR A C 1
ATOM 1858 O O . TYR A 1 235 ? -14.766 5.008 8.391 1 97.19 235 TYR A O 1
ATOM 1866 N N . GLN A 1 236 ? -15.945 3.135 8.047 1 94.88 236 GLN A N 1
ATOM 1867 C CA . GLN A 1 236 ? -14.961 2.281 8.695 1 94.88 236 GLN A CA 1
ATOM 1868 C C . GLN A 1 236 ? -13.602 2.391 8.016 1 94.88 236 GLN A C 1
ATOM 1870 O O . GLN A 1 236 ? -12.562 2.449 8.688 1 94.88 236 GLN A O 1
ATOM 1875 N N . GLY A 1 237 ? -13.641 2.385 6.68 1 96.44 237 GLY A N 1
ATOM 1876 C CA . GLY A 1 237 ? -12.406 2.598 5.938 1 96.44 237 GLY A CA 1
ATOM 1877 C C . GLY A 1 237 ? -11.758 3.939 6.227 1 96.44 237 GLY A C 1
ATOM 1878 O O . GLY A 1 237 ? -10.539 4.027 6.363 1 96.44 237 GLY A O 1
ATOM 1879 N N . CYS A 1 238 ? -12.539 5.02 6.352 1 97.75 238 CYS A N 1
ATOM 1880 C CA . CYS A 1 238 ? -12.008 6.328 6.715 1 97.75 238 CYS A CA 1
ATOM 1881 C C . CYS A 1 238 ? -11.289 6.266 8.062 1 97.75 238 CYS A C 1
ATOM 1883 O O . CYS A 1 238 ? -10.188 6.797 8.211 1 97.75 238 CYS A O 1
ATOM 1885 N N . ILE A 1 239 ? -11.922 5.598 9.008 1 96.94 239 ILE A N 1
ATOM 1886 C CA . ILE A 1 239 ? -11.328 5.512 10.344 1 96.94 239 ILE A CA 1
ATOM 1887 C C . ILE A 1 239 ? -10 4.758 10.266 1 96.94 239 ILE A C 1
ATOM 1889 O O . ILE A 1 239 ? -9.008 5.191 10.844 1 96.94 239 ILE A O 1
ATOM 1893 N N . GLU A 1 240 ? -9.898 3.691 9.539 1 96 240 GLU A N 1
ATOM 1894 C CA . GLU A 1 240 ? -8.695 2.867 9.438 1 96 240 GLU A CA 1
ATOM 1895 C C . GLU A 1 240 ? -7.566 3.619 8.742 1 96 240 GLU A C 1
ATOM 1897 O O . GLU A 1 240 ? -6.418 3.566 9.18 1 96 240 GLU A O 1
ATOM 1902 N N . TYR A 1 241 ? -7.867 4.332 7.723 1 97.31 241 TYR A N 1
ATOM 1903 C CA . TYR A 1 241 ? -6.852 4.965 6.887 1 97.31 241 TYR A CA 1
ATOM 1904 C C . TYR A 1 241 ? -6.422 6.309 7.469 1 97.31 241 TYR A C 1
ATOM 1906 O O . TYR A 1 241 ? -5.297 6.758 7.242 1 97.31 241 TYR A O 1
ATOM 1914 N N . LEU A 1 242 ? -7.316 6.906 8.25 1 97.31 242 LEU A N 1
ATOM 1915 C CA . LEU A 1 242 ? -7.074 8.328 8.508 1 97.31 242 LEU A CA 1
ATOM 1916 C C . LEU A 1 242 ? -6.699 8.562 9.961 1 97.31 242 LEU A C 1
ATOM 1918 O O . LEU A 1 242 ? -6.047 9.562 10.289 1 97.31 242 LEU A O 1
ATOM 1922 N N . VAL A 1 243 ? -7.098 7.613 10.945 1 97.5 243 VAL A N 1
ATOM 1923 C CA . VAL A 1 243 ? -6.988 8.125 12.312 1 97.5 243 VAL A CA 1
ATOM 1924 C C . VAL A 1 243 ? -6.695 6.973 13.273 1 97.5 243 VAL A C 1
ATOM 1926 O O . VAL A 1 243 ? -6.434 7.195 14.453 1 97.5 243 VAL A O 1
ATOM 1929 N N . LYS A 1 244 ? -6.52 5.762 12.844 1 97 244 LYS A N 1
ATOM 1930 C CA . LYS A 1 244 ? -6.57 4.625 13.758 1 97 244 LYS A CA 1
ATOM 1931 C C . LYS A 1 244 ? -5.172 4.238 14.234 1 97 244 LYS A C 1
ATOM 1933 O O . LYS A 1 244 ? -4.988 3.838 15.383 1 97 244 LYS A O 1
ATOM 1938 N N . TYR A 1 245 ? -4.16 4.328 13.344 1 97.69 245 TYR A N 1
ATOM 1939 C CA . TYR A 1 245 ? -2.834 3.807 13.664 1 97.69 245 TYR A CA 1
ATOM 1940 C C . TYR A 1 245 ? -1.79 4.914 13.633 1 97.69 245 TYR A C 1
ATOM 1942 O O . TYR A 1 245 ? -1.809 5.773 12.75 1 97.69 245 TYR A O 1
ATOM 1950 N N . LYS A 1 246 ? -0.908 4.918 14.586 1 98.31 246 LYS A N 1
ATOM 1951 C CA . LYS A 1 246 ? 0.181 5.891 14.648 1 98.31 246 LYS A CA 1
ATOM 1952 C C . LYS A 1 246 ? 1.431 5.277 15.273 1 98.31 246 LYS A C 1
ATOM 1954 O O . LYS A 1 246 ? 1.374 4.188 15.844 1 98.31 246 LYS A O 1
ATOM 1959 N N . PHE A 1 247 ? 2.572 5.91 15.156 1 98.25 247 PHE A N 1
ATOM 1960 C CA . PHE A 1 247 ? 3.826 5.441 15.734 1 98.25 247 PHE A CA 1
ATOM 1961 C C . PHE A 1 247 ? 3.863 5.703 17.234 1 98.25 247 PHE A C 1
ATOM 1963 O O . PHE A 1 247 ? 3.609 6.824 17.672 1 98.25 247 PHE A O 1
ATOM 1970 N N . LYS A 1 248 ? 4.285 4.711 17.969 1 97.31 248 LYS A N 1
ATOM 1971 C CA . LYS A 1 248 ? 4.508 4.871 19.406 1 97.31 248 LYS A CA 1
ATOM 1972 C C . LYS A 1 248 ? 5.551 5.953 19.688 1 97.31 248 LYS A C 1
ATOM 1974 O O . LYS A 1 248 ? 5.41 6.73 20.625 1 97.31 248 LYS A O 1
ATOM 1979 N N . GLY A 1 249 ? 6.559 6.008 18.859 1 97.38 249 GLY A N 1
ATOM 1980 C CA . GLY A 1 249 ? 7.656 6.945 19.047 1 97.38 249 GLY A CA 1
ATOM 1981 C C . GLY A 1 249 ? 7.434 8.273 18.344 1 97.38 249 GLY A C 1
ATOM 1982 O O . GLY A 1 249 ? 8.289 9.156 18.406 1 97.38 249 GLY A O 1
ATOM 1983 N N . GLY A 1 250 ? 6.305 8.43 17.656 1 98 250 GLY A N 1
ATOM 1984 C CA . GLY A 1 250 ? 6.016 9.641 16.891 1 98 250 GLY A CA 1
ATOM 1985 C C . GLY A 1 250 ? 6.547 9.586 15.469 1 98 250 GLY A C 1
ATOM 1986 O O . GLY A 1 250 ? 7.445 8.805 15.164 1 98 250 GLY A O 1
ATOM 1987 N N . GLN A 1 251 ? 6.051 10.453 14.641 1 97.69 251 GLN A N 1
ATOM 1988 C CA . GLN A 1 251 ? 6.391 10.5 13.219 1 97.69 251 GLN A CA 1
ATOM 1989 C C . GLN A 1 251 ? 7.875 10.797 13.016 1 97.69 251 GLN A C 1
ATOM 1991 O O . GLN A 1 251 ? 8.484 10.32 12.062 1 97.69 251 GLN A O 1
ATOM 1996 N N . SER A 1 252 ? 8.469 11.617 13.898 1 98.19 252 SER A N 1
ATOM 1997 C CA . SER A 1 252 ? 9.875 11.969 13.75 1 98.19 252 SER A CA 1
ATOM 1998 C C . SER A 1 252 ? 10.766 10.734 13.844 1 98.19 252 SER A C 1
ATOM 2000 O O . SER A 1 252 ? 11.82 10.672 13.211 1 98.19 252 SER A O 1
ATOM 2002 N N . SER A 1 253 ? 10.336 9.695 14.617 1 97.88 253 SER A N 1
ATOM 2003 C CA . SER A 1 253 ? 11.102 8.453 14.719 1 97.88 253 SER A CA 1
ATOM 2004 C C . SER A 1 253 ? 11.172 7.738 13.375 1 97.88 253 SER A C 1
ATOM 2006 O O . SER A 1 253 ? 12.117 6.984 13.117 1 97.88 253 SER A O 1
ATOM 2008 N N . PHE A 1 254 ? 10.195 7.965 12.539 1 98.56 254 PHE A N 1
ATOM 2009 C CA . PHE A 1 254 ? 10.133 7.383 11.203 1 98.56 254 PHE A CA 1
ATOM 2010 C C . PHE A 1 254 ? 10.953 8.211 10.219 1 98.56 254 PHE A C 1
ATOM 2012 O O . PHE A 1 254 ? 11.773 7.664 9.469 1 98.56 254 PHE A O 1
ATOM 2019 N N . ALA A 1 255 ? 10.82 9.523 10.211 1 98.56 255 ALA A N 1
ATOM 2020 C CA . ALA A 1 255 ? 11.492 10.43 9.289 1 98.56 255 ALA A CA 1
ATOM 2021 C C . ALA A 1 255 ? 13.008 10.352 9.445 1 98.56 255 ALA A C 1
ATOM 2023 O O . ALA A 1 255 ? 13.75 10.453 8.461 1 98.56 255 ALA A O 1
ATOM 2024 N N . ILE A 1 256 ? 13.461 10.148 10.672 1 98.31 256 ILE A N 1
ATOM 2025 C CA . ILE A 1 256 ? 14.891 10.109 10.977 1 98.31 256 ILE A CA 1
ATOM 2026 C C . ILE A 1 256 ? 15.555 8.977 10.203 1 98.31 256 ILE A C 1
ATOM 2028 O O . ILE A 1 256 ? 16.703 9.109 9.766 1 98.31 256 ILE A O 1
ATOM 2032 N N . ASN A 1 257 ? 14.852 7.883 9.961 1 98.25 257 ASN A N 1
ATOM 2033 C CA . ASN A 1 257 ? 15.422 6.746 9.242 1 98.25 257 ASN A CA 1
ATOM 2034 C C . ASN A 1 257 ? 15.758 7.105 7.801 1 98.25 257 ASN A C 1
ATOM 2036 O O . ASN A 1 257 ? 16.781 6.656 7.266 1 98.25 257 ASN A O 1
ATOM 2040 N N . PHE A 1 258 ? 14.914 7.906 7.105 1 98.62 258 PHE A N 1
ATOM 2041 C CA . PHE A 1 258 ? 15.195 8.352 5.746 1 98.62 258 PHE A CA 1
ATOM 2042 C C . PHE A 1 258 ? 16.5 9.148 5.695 1 98.62 258 PHE A C 1
ATOM 2044 O O . PHE A 1 258 ? 17.344 8.891 4.844 1 98.62 258 PHE A O 1
ATOM 2051 N N . PHE A 1 259 ? 16.609 10.086 6.641 1 98.69 259 PHE A N 1
ATOM 2052 C CA . PHE A 1 259 ? 17.75 10.984 6.703 1 98.69 259 PHE A CA 1
ATOM 2053 C C . PHE A 1 259 ? 19.031 10.203 6.977 1 98.69 259 PHE A C 1
ATOM 2055 O O . PHE A 1 259 ? 20.047 10.398 6.297 1 98.69 259 PHE A O 1
ATOM 2062 N N . LYS A 1 260 ? 18.938 9.32 7.922 1 98 260 LYS A N 1
ATOM 2063 C CA . LYS A 1 260 ? 20.109 8.539 8.32 1 98 260 LYS A CA 1
ATOM 2064 C C . LYS A 1 260 ? 20.578 7.633 7.184 1 98 260 LYS A C 1
ATOM 2066 O O . LYS A 1 260 ? 21.781 7.457 6.977 1 98 260 LYS A O 1
ATOM 2071 N N . GLU A 1 261 ? 19.641 7.059 6.496 1 96.88 261 GLU A N 1
ATOM 2072 C CA . GLU A 1 261 ? 20.016 6.199 5.379 1 96.88 261 GLU A CA 1
ATOM 2073 C C . GLU A 1 261 ? 20.703 6.992 4.277 1 96.88 261 GLU A C 1
ATOM 2075 O O . GLU A 1 261 ? 21.703 6.543 3.717 1 96.88 261 GLU A O 1
ATOM 2080 N N . ALA A 1 262 ? 20.188 8.172 3.969 1 98 262 ALA A N 1
ATOM 2081 C CA . ALA A 1 262 ? 20.828 9.031 2.979 1 98 262 ALA A CA 1
ATOM 2082 C C . ALA A 1 262 ? 22.234 9.406 3.406 1 98 262 ALA A C 1
ATOM 2084 O O . ALA A 1 262 ? 23.172 9.344 2.605 1 98 262 ALA A O 1
ATOM 2085 N N . LEU A 1 263 ? 22.375 9.766 4.66 1 97.81 263 LEU A N 1
ATOM 2086 C CA . LEU A 1 263 ? 23.672 10.172 5.207 1 97.81 263 LEU A CA 1
ATOM 2087 C C . LEU A 1 263 ? 24.672 9.031 5.113 1 97.81 263 LEU A C 1
ATOM 2089 O O . LEU A 1 263 ? 25.844 9.258 4.797 1 97.81 263 LEU A O 1
ATOM 2093 N N . ALA A 1 264 ? 24.203 7.855 5.332 1 95.44 264 ALA A N 1
ATOM 2094 C CA . ALA A 1 264 ? 25.062 6.68 5.395 1 95.44 264 ALA A CA 1
ATOM 2095 C C . ALA A 1 264 ? 25.672 6.371 4.031 1 95.44 264 ALA A C 1
ATOM 2097 O O . ALA A 1 264 ? 26.703 5.695 3.943 1 95.44 264 ALA A O 1
ATOM 2098 N N . THR A 1 265 ? 25.094 6.887 2.965 1 95.06 265 THR A N 1
ATOM 2099 C CA . THR A 1 265 ? 25.609 6.637 1.627 1 95.06 265 THR A CA 1
ATOM 2100 C C . THR A 1 265 ? 26.922 7.395 1.406 1 95.06 265 THR A C 1
ATOM 2102 O O . THR A 1 265 ? 27.688 7.062 0.505 1 95.06 265 THR A O 1
ATOM 2105 N N . GLY A 1 266 ? 27.172 8.492 2.15 1 96.31 266 GLY A N 1
ATOM 2106 C CA . GLY A 1 266 ? 28.312 9.375 1.935 1 96.31 266 GLY A CA 1
ATOM 2107 C C . GLY A 1 266 ? 28.078 10.359 0.806 1 96.31 266 GLY A C 1
ATOM 2108 O O . GLY A 1 266 ? 28.953 11.188 0.515 1 96.31 266 GLY A O 1
ATOM 2109 N N . ASN A 1 267 ? 26.859 10.344 0.243 1 97.44 267 ASN A N 1
ATOM 2110 C CA . ASN A 1 267 ? 26.578 11.156 -0.935 1 97.44 267 ASN A CA 1
ATOM 2111 C C . ASN A 1 267 ? 25.672 12.336 -0.593 1 97.44 267 ASN A C 1
ATOM 2113 O O . ASN A 1 267 ? 25.344 13.141 -1.466 1 97.44 267 ASN A O 1
ATOM 2117 N N . LEU A 1 268 ? 25.312 12.484 0.728 1 98.44 268 LEU A N 1
ATOM 2118 C CA . LEU A 1 268 ? 24.375 13.531 1.124 1 98.44 268 LEU A CA 1
ATOM 2119 C C . LEU A 1 268 ? 25.109 14.664 1.844 1 98.44 268 LEU A C 1
ATOM 2121 O O . LEU A 1 268 ? 25.766 14.438 2.865 1 98.44 268 LEU A O 1
ATOM 2125 N N . THR A 1 269 ? 25.047 15.805 1.315 1 98.56 269 THR A N 1
ATOM 2126 C CA . THR A 1 269 ? 25.328 17.078 1.994 1 98.56 269 THR A CA 1
ATOM 2127 C C . THR A 1 269 ? 24.016 17.766 2.375 1 98.56 269 THR A C 1
ATOM 2129 O O . THR A 1 269 ? 23 17.609 1.695 1 98.56 269 THR A O 1
ATOM 2132 N N . TYR A 1 270 ? 23.984 18.422 3.5 1 98.75 270 TYR A N 1
ATOM 2133 C CA . TYR A 1 270 ? 22.75 19.078 3.895 1 98.75 270 TYR A CA 1
ATOM 2134 C C . TYR A 1 270 ? 23.047 20.453 4.496 1 98.75 270 TYR A C 1
ATOM 2136 O O . TYR A 1 270 ? 24.141 20.703 4.98 1 98.75 270 TYR A O 1
ATOM 2144 N N . SER A 1 271 ? 22.125 21.344 4.387 1 98.56 271 SER A N 1
ATOM 2145 C CA . SER A 1 271 ? 22.125 22.656 5.012 1 98.56 271 SER A CA 1
ATOM 2146 C C . SER A 1 271 ? 20.75 23 5.582 1 98.56 271 SER A C 1
ATOM 2148 O O . SER A 1 271 ? 19.844 23.375 4.836 1 98.56 271 SER A O 1
ATOM 2150 N N . PHE A 1 272 ? 20.531 22.922 6.859 1 98.5 272 PHE A N 1
ATOM 2151 C CA . PHE A 1 272 ? 19.328 23.344 7.574 1 98.5 272 PHE A CA 1
ATOM 2152 C C . PHE A 1 272 ? 19.422 24.812 7.973 1 98.5 272 PHE A C 1
ATOM 2154 O O . PHE A 1 272 ? 20.484 25.438 7.836 1 98.5 272 PHE A O 1
ATOM 2161 N N . ASN A 1 273 ? 18.281 25.406 8.469 1 98.12 273 ASN A N 1
ATOM 2162 C CA . ASN A 1 273 ? 18.203 26.828 8.75 1 98.12 273 ASN A CA 1
ATOM 2163 C C . ASN A 1 273 ? 18.625 27.656 7.539 1 98.12 273 ASN A C 1
ATOM 2165 O O . ASN A 1 273 ? 19.359 28.641 7.676 1 98.12 273 ASN A O 1
ATOM 2169 N N . THR A 1 274 ? 18.219 27.188 6.348 1 98.44 274 THR A N 1
ATOM 2170 C CA . THR A 1 274 ? 18.641 27.812 5.098 1 98.44 274 THR A CA 1
ATOM 2171 C C . THR A 1 274 ? 17.422 28.062 4.199 1 98.44 274 THR A C 1
ATOM 2173 O O . THR A 1 274 ? 17.219 27.344 3.217 1 98.44 274 THR A O 1
ATOM 2176 N N . PRO A 1 275 ? 16.641 29.094 4.512 1 98.69 275 PRO A N 1
ATOM 2177 C CA . PRO A 1 275 ? 15.516 29.438 3.633 1 98.69 275 PRO A CA 1
ATOM 2178 C C . PRO A 1 275 ? 15.969 29.906 2.252 1 98.69 275 PRO A C 1
ATOM 2180 O O . PRO A 1 275 ? 16.906 30.703 2.146 1 98.69 275 PRO A O 1
ATOM 2183 N N . VAL A 1 276 ? 15.359 29.406 1.24 1 98.88 276 VAL A N 1
ATOM 2184 C CA . VAL A 1 276 ? 15.695 29.734 -0.141 1 98.88 276 VAL A CA 1
ATOM 2185 C C . VAL A 1 276 ? 14.961 31.016 -0.554 1 98.88 276 VAL A C 1
ATOM 2187 O O . VAL A 1 276 ? 13.758 31.141 -0.323 1 98.88 276 VAL A O 1
ATOM 2190 N N . ALA A 1 277 ? 15.711 31.922 -1.179 1 98.81 277 ALA A N 1
ATOM 2191 C CA . ALA A 1 277 ? 15.141 33.188 -1.643 1 98.81 277 ALA A CA 1
ATOM 2192 C C . ALA A 1 277 ? 14.828 33.125 -3.135 1 98.81 277 ALA A C 1
ATOM 2194 O O . ALA A 1 277 ? 13.797 33.656 -3.576 1 98.81 277 ALA A O 1
ATOM 2195 N N . SER A 1 278 ? 15.734 32.5 -3.859 1 98.81 278 SER A N 1
ATOM 2196 C CA . SER A 1 278 ? 15.555 32.531 -5.309 1 98.81 278 SER A CA 1
ATOM 2197 C C . SER A 1 278 ? 16.219 31.312 -5.953 1 98.81 278 SER A C 1
ATOM 2199 O O . SER A 1 278 ? 17.156 30.734 -5.391 1 98.81 278 SER A O 1
ATOM 2201 N N . ILE A 1 279 ? 15.711 30.953 -7.102 1 98.81 279 ILE A N 1
ATOM 2202 C CA . ILE A 1 279 ? 16.203 29.844 -7.906 1 98.81 279 ILE A CA 1
ATOM 2203 C C . ILE A 1 279 ? 16.359 30.281 -9.359 1 98.81 279 ILE A C 1
ATOM 2205 O O . ILE A 1 279 ? 15.406 30.766 -9.977 1 98.81 279 ILE A O 1
ATOM 2209 N N . LYS A 1 280 ? 17.531 30.141 -9.867 1 98.56 280 LYS A N 1
ATOM 2210 C CA . LYS A 1 280 ? 17.828 30.406 -11.273 1 98.56 280 LYS A CA 1
ATOM 2211 C C . LYS A 1 280 ? 18.031 29.109 -12.055 1 98.56 280 LYS A C 1
ATOM 2213 O O . LYS A 1 280 ? 18.859 28.281 -11.664 1 98.56 280 LYS A O 1
ATOM 2218 N N . ASN A 1 281 ? 17.219 28.969 -13.055 1 97.94 281 ASN A N 1
ATOM 2219 C CA . ASN A 1 281 ? 17.297 27.812 -13.953 1 97.94 281 ASN A CA 1
ATOM 2220 C C . ASN A 1 281 ? 17.875 28.203 -15.305 1 97.94 281 ASN A C 1
ATOM 2222 O O . ASN A 1 281 ? 17.484 29.219 -15.891 1 97.94 281 ASN A O 1
ATOM 2226 N N . SER A 1 282 ? 18.922 27.5 -15.82 1 96.06 282 SER A N 1
ATOM 2227 C CA . SER A 1 282 ? 19.516 27.656 -17.141 1 96.06 282 SER A CA 1
ATOM 2228 C C . SER A 1 282 ? 19.844 26.297 -17.75 1 96.06 282 SER A C 1
ATOM 2230 O O . SER A 1 282 ? 19.766 25.266 -17.078 1 96.06 282 SER A O 1
ATOM 2232 N N . PRO A 1 283 ? 20.141 26.25 -19.016 1 93.75 283 PRO A N 1
ATOM 2233 C CA . PRO A 1 283 ? 20.531 24.969 -19.641 1 93.75 283 PRO A CA 1
ATOM 2234 C C . PRO A 1 283 ? 21.719 24.328 -18.953 1 93.75 283 PRO A C 1
ATOM 2236 O O . PRO A 1 283 ? 21.875 23.109 -18.984 1 93.75 283 PRO A O 1
ATOM 2239 N N . ALA A 1 284 ? 22.547 25.125 -18.281 1 94.38 284 ALA A N 1
ATOM 2240 C CA . ALA A 1 284 ? 23.766 24.625 -17.641 1 94.38 284 ALA A CA 1
ATOM 2241 C C . ALA A 1 284 ? 23.453 24.016 -16.281 1 94.38 284 ALA A C 1
ATOM 2243 O O . ALA A 1 284 ? 24.281 23.297 -15.711 1 94.38 284 ALA A O 1
ATOM 2244 N N . GLY A 1 285 ? 22.297 24.359 -15.789 1 97.5 285 GLY A N 1
ATOM 2245 C CA . GLY A 1 285 ? 21.922 23.844 -14.477 1 97.5 285 GLY A CA 1
ATOM 2246 C C . GLY A 1 285 ? 21.094 24.828 -13.672 1 97.5 285 GLY A C 1
ATOM 2247 O O . GLY A 1 285 ? 20.391 25.672 -14.234 1 97.5 285 GLY A O 1
ATOM 2248 N N . VAL A 1 286 ? 21.141 24.562 -12.273 1 98.5 286 VAL A N 1
ATOM 2249 C CA . VAL A 1 286 ? 20.328 25.391 -11.383 1 98.5 286 VAL A CA 1
ATOM 2250 C C . VAL A 1 286 ? 21.203 26.047 -10.328 1 98.5 286 VAL A C 1
ATOM 2252 O O . VAL A 1 286 ? 22.203 25.453 -9.883 1 98.5 286 VAL A O 1
ATOM 2255 N N . GLU A 1 287 ? 20.906 27.234 -10.031 1 98.44 287 GLU A N 1
ATOM 2256 C CA . GLU A 1 287 ? 21.516 27.969 -8.93 1 98.44 287 GLU A CA 1
ATOM 2257 C C . GLU A 1 287 ? 20.484 28.375 -7.887 1 98.44 287 GLU A C 1
ATOM 2259 O O . GLU A 1 287 ? 19.484 29.031 -8.211 1 98.44 287 GLU A O 1
ATOM 2264 N N . VAL A 1 288 ? 20.703 27.953 -6.645 1 98.62 288 VAL A N 1
ATOM 2265 C CA . VAL A 1 288 ? 19.812 28.25 -5.527 1 98.62 288 VAL A CA 1
ATOM 2266 C C . VAL A 1 288 ? 20.484 29.266 -4.598 1 98.62 288 VAL A C 1
ATOM 2268 O O . VAL A 1 288 ? 21.609 29.047 -4.152 1 98.62 288 VAL A O 1
ATOM 2271 N N . THR A 1 289 ? 19.797 30.328 -4.324 1 98.69 289 THR A N 1
ATOM 2272 C CA . THR A 1 289 ? 20.328 31.344 -3.424 1 98.69 289 THR A CA 1
ATOM 2273 C C . THR A 1 289 ? 19.484 31.438 -2.154 1 98.69 289 THR A C 1
ATOM 2275 O O . THR A 1 289 ? 18.25 31.578 -2.223 1 98.69 289 THR A O 1
ATOM 2278 N N . SER A 1 290 ? 20.141 31.344 -1.06 1 98.31 290 SER A N 1
ATOM 2279 C CA . SER A 1 290 ? 19.453 31.438 0.224 1 98.31 290 SER A CA 1
ATOM 2280 C C . SER A 1 290 ? 19.125 32.906 0.565 1 98.31 290 SER A C 1
ATOM 2282 O O . SER A 1 290 ? 19.641 33.812 -0.082 1 98.31 290 SER A O 1
ATOM 2284 N N . ARG A 1 291 ? 18.281 33.094 1.563 1 98.44 291 ARG A N 1
ATOM 2285 C CA . ARG A 1 291 ? 17.969 34.438 2.031 1 98.44 291 ARG A CA 1
ATOM 2286 C C . ARG A 1 291 ? 19.188 35.125 2.619 1 98.44 291 ARG A C 1
ATOM 2288 O O . ARG A 1 291 ? 19.266 36.375 2.643 1 98.44 291 ARG A O 1
ATOM 2295 N N . SER A 1 292 ? 20.188 34.375 3.096 1 97.38 292 SER A N 1
ATOM 2296 C CA . SER A 1 292 ? 21.422 34.938 3.635 1 97.38 292 SER A CA 1
ATOM 2297 C C . SER A 1 292 ? 22.391 35.281 2.521 1 97.38 292 SER A C 1
ATOM 2299 O O . SER A 1 292 ? 23.469 35.844 2.781 1 97.38 292 SER A O 1
ATOM 2301 N N . GLY A 1 293 ? 22.156 34.844 1.316 1 96.75 293 GLY A N 1
ATOM 2302 C CA . GLY A 1 293 ? 22.984 35.188 0.18 1 96.75 293 GLY A CA 1
ATOM 2303 C C . GLY A 1 293 ? 23.891 34.062 -0.282 1 96.75 293 GLY A C 1
ATOM 2304 O O . GLY A 1 293 ? 24.594 34.188 -1.29 1 96.75 293 GLY A O 1
ATOM 2305 N N . GLN A 1 294 ? 23.875 32.969 0.408 1 96.25 294 GLN A N 1
ATOM 2306 C CA . GLN A 1 294 ? 24.656 31.828 -0.012 1 96.25 294 GLN A CA 1
ATOM 2307 C C . GLN A 1 294 ? 24.094 31.203 -1.282 1 96.25 294 GLN A C 1
ATOM 2309 O O . GLN A 1 294 ? 22.875 31.062 -1.419 1 96.25 294 GLN A O 1
ATOM 2314 N N . THR A 1 295 ? 25.016 30.797 -2.188 1 97.19 295 THR A N 1
ATOM 2315 C CA . THR A 1 295 ? 24.578 30.203 -3.449 1 97.19 295 THR A CA 1
ATOM 2316 C C . THR A 1 295 ? 25.031 28.75 -3.562 1 97.19 295 THR A C 1
ATOM 2318 O O . THR A 1 295 ? 26.141 28.422 -3.156 1 97.19 295 THR A O 1
ATOM 2321 N N . PHE A 1 296 ? 24.172 27.953 -4.105 1 98.06 296 PHE A N 1
ATOM 2322 C CA . PHE A 1 296 ? 24.438 26.531 -4.363 1 98.06 296 PHE A CA 1
ATOM 2323 C C . PHE A 1 296 ? 24.156 26.203 -5.824 1 98.06 296 PHE A C 1
ATOM 2325 O O . PHE A 1 296 ? 23.234 26.75 -6.434 1 98.06 296 PHE A O 1
ATOM 2332 N N . ARG A 1 297 ? 24.938 25.297 -6.402 1 97.94 297 ARG A N 1
ATOM 2333 C CA . ARG A 1 297 ? 24.781 24.953 -7.812 1 97.94 297 ARG A CA 1
ATOM 2334 C C . ARG A 1 297 ? 24.656 23.453 -8.008 1 97.94 297 ARG A C 1
ATOM 2336 O O . ARG A 1 297 ? 25.281 22.672 -7.293 1 97.94 297 ARG A O 1
ATOM 2343 N N . ALA A 1 298 ? 23.812 23.078 -8.922 1 98.31 298 ALA A N 1
ATOM 2344 C CA . ALA A 1 298 ? 23.641 21.688 -9.289 1 98.31 298 ALA A CA 1
ATOM 2345 C C . ALA A 1 298 ? 23.188 21.547 -10.742 1 98.31 298 ALA A C 1
ATOM 2347 O O . ALA A 1 298 ? 22.828 22.531 -11.383 1 98.31 298 ALA A O 1
ATOM 2348 N N . ARG A 1 299 ? 23.281 20.281 -11.297 1 98 299 ARG A N 1
ATOM 2349 C CA . ARG A 1 299 ? 22.766 19.984 -12.617 1 98 299 ARG A CA 1
ATOM 2350 C C . ARG A 1 299 ? 21.234 20.031 -12.625 1 98 299 ARG A C 1
ATOM 2352 O O . ARG A 1 299 ? 20.625 20.516 -13.586 1 98 299 ARG A O 1
ATOM 2359 N N . LYS A 1 300 ? 20.578 19.5 -11.617 1 98.5 300 LYS A N 1
ATOM 2360 C CA . LYS A 1 300 ? 19.125 19.438 -11.461 1 98.5 300 LYS A CA 1
ATOM 2361 C C . LYS A 1 300 ? 18.703 19.891 -10.062 1 98.5 300 LYS A C 1
ATOM 2363 O O . LYS A 1 300 ? 19.547 20.016 -9.164 1 98.5 300 LYS A O 1
ATOM 2368 N N . MET A 1 301 ? 17.469 20.172 -9.977 1 98.81 301 MET A N 1
ATOM 2369 C CA . MET A 1 301 ? 16.859 20.484 -8.68 1 98.81 301 MET A CA 1
ATOM 2370 C C . MET A 1 301 ? 15.531 19.766 -8.516 1 98.81 301 MET A C 1
ATOM 2372 O O . MET A 1 301 ? 14.773 19.625 -9.477 1 98.81 301 MET A O 1
ATOM 2376 N N . ILE A 1 302 ? 15.289 19.234 -7.34 1 98.94 302 ILE A N 1
ATOM 2377 C CA . ILE A 1 302 ? 13.953 18.812 -6.918 1 98.94 302 ILE A CA 1
ATOM 2378 C C . ILE A 1 302 ? 13.375 19.828 -5.938 1 98.94 302 ILE A C 1
ATOM 2380 O O . ILE A 1 302 ? 13.969 20.094 -4.883 1 98.94 302 ILE A O 1
ATOM 2384 N N . SER A 1 303 ? 12.297 20.453 -6.289 1 98.94 303 SER A N 1
ATOM 2385 C CA . SER A 1 303 ? 11.586 21.391 -5.41 1 98.94 303 SER A CA 1
ATOM 2386 C C . SER A 1 303 ? 10.469 20.688 -4.652 1 98.94 303 SER A C 1
ATOM 2388 O O . SER A 1 303 ? 9.438 20.344 -5.23 1 98.94 303 SER A O 1
ATOM 2390 N N . ALA A 1 304 ? 10.648 20.469 -3.412 1 98.75 304 ALA A N 1
ATOM 2391 C CA . ALA A 1 304 ? 9.617 19.906 -2.547 1 98.75 304 ALA A CA 1
ATOM 2392 C C . ALA A 1 304 ? 8.914 20.984 -1.751 1 98.75 304 ALA A C 1
ATOM 2394 O O . ALA A 1 304 ? 8.414 20.75 -0.649 1 98.75 304 ALA A O 1
ATOM 2395 N N . ILE A 1 305 ? 8.867 22.234 -2.256 1 98.75 305 ILE A N 1
ATOM 2396 C CA . ILE A 1 305 ? 8.227 23.391 -1.636 1 98.75 305 ILE A CA 1
ATOM 2397 C C . ILE A 1 305 ? 6.711 23.25 -1.727 1 98.75 305 ILE A C 1
ATOM 2399 O O . ILE A 1 305 ? 6.172 22.938 -2.791 1 98.75 305 ILE A O 1
ATOM 2403 N N . PRO A 1 306 ? 5.988 23.484 -0.596 1 98.38 306 PRO A N 1
ATOM 2404 C CA . PRO A 1 306 ? 4.531 23.359 -0.628 1 98.38 306 PRO A CA 1
ATOM 2405 C C . PRO A 1 306 ? 3.875 24.375 -1.559 1 98.38 306 PRO A C 1
ATOM 2407 O O . PRO A 1 306 ? 4.43 25.453 -1.791 1 98.38 306 PRO A O 1
ATOM 2410 N N . LEU A 1 307 ? 2.709 24.078 -2.012 1 98.75 307 LEU A N 1
ATOM 2411 C CA . LEU A 1 307 ? 1.963 24.906 -2.957 1 98.75 307 LEU A CA 1
ATOM 2412 C C . LEU A 1 307 ? 1.807 26.328 -2.436 1 98.75 307 LEU A C 1
ATOM 2414 O O . LEU A 1 307 ? 2.078 27.297 -3.156 1 98.75 307 LEU A O 1
ATOM 2418 N N . ASN A 1 308 ? 1.445 26.484 -1.158 1 98.62 308 ASN A N 1
ATOM 2419 C CA . ASN A 1 308 ? 1.13 27.797 -0.579 1 98.62 308 ASN A CA 1
ATOM 2420 C C . ASN A 1 308 ? 2.383 28.641 -0.393 1 98.62 308 ASN A C 1
ATOM 2422 O O . ASN A 1 308 ? 2.291 29.844 -0.129 1 98.62 308 ASN A O 1
ATOM 2426 N N . VAL A 1 309 ? 3.525 28.031 -0.544 1 98.62 309 VAL A N 1
ATOM 2427 C CA . VAL A 1 309 ? 4.777 28.719 -0.231 1 98.62 309 VAL A CA 1
ATOM 2428 C C . VAL A 1 309 ? 5.527 29.031 -1.521 1 98.62 309 VAL A C 1
ATOM 2430 O O . VAL A 1 309 ? 6.52 29.766 -1.506 1 98.62 309 VAL A O 1
ATOM 2433 N N . LEU A 1 310 ? 5.105 28.547 -2.66 1 98.5 310 LEU A N 1
ATOM 2434 C CA . LEU A 1 310 ? 5.828 28.641 -3.924 1 98.5 310 LEU A CA 1
ATOM 2435 C C . LEU A 1 310 ? 6.051 30.109 -4.305 1 98.5 310 LEU A C 1
ATOM 2437 O O . LEU A 1 310 ? 7.117 30.453 -4.812 1 98.5 310 LEU A O 1
ATOM 2441 N N . ASN A 1 311 ? 5.094 30.922 -3.965 1 98.19 311 ASN A N 1
ATOM 2442 C CA . ASN A 1 311 ? 5.152 32.344 -4.359 1 98.19 311 ASN A CA 1
ATOM 2443 C C . ASN A 1 311 ? 6.188 33.094 -3.545 1 98.19 311 ASN A C 1
ATOM 2445 O O . ASN A 1 311 ? 6.555 34.219 -3.902 1 98.19 311 ASN A O 1
ATOM 2449 N N . ASP A 1 312 ? 6.688 32.531 -2.5 1 98.38 312 ASP A N 1
ATOM 2450 C CA . ASP A 1 312 ? 7.645 33.219 -1.636 1 98.38 312 ASP A CA 1
ATOM 2451 C C . ASP A 1 312 ? 9.07 33.031 -2.15 1 98.38 312 ASP A C 1
ATOM 2453 O O . ASP A 1 312 ? 10 33.688 -1.653 1 98.38 312 ASP A O 1
ATOM 2457 N N . VAL A 1 313 ? 9.25 32.188 -3.104 1 98.69 313 VAL A N 1
ATOM 2458 C CA . VAL A 1 313 ? 10.539 31.953 -3.744 1 98.69 313 VAL A CA 1
ATOM 2459 C C . VAL A 1 313 ? 10.539 32.562 -5.141 1 98.69 313 VAL A C 1
ATOM 2461 O O . VAL A 1 313 ? 9.586 32.375 -5.902 1 98.69 313 VAL A O 1
ATOM 2464 N N . LYS A 1 314 ? 11.586 33.312 -5.457 1 98.69 314 LYS A N 1
ATOM 2465 C CA . LYS A 1 314 ? 11.695 33.906 -6.793 1 98.69 314 LYS A CA 1
ATOM 2466 C C . LYS A 1 314 ? 12.328 32.906 -7.77 1 98.69 314 LYS A C 1
ATOM 2468 O O . LYS A 1 314 ? 13.445 32.438 -7.547 1 98.69 314 LYS A O 1
ATOM 2473 N N . PHE A 1 315 ? 11.609 32.594 -8.797 1 98.75 315 PHE A N 1
ATOM 2474 C CA . PHE A 1 315 ? 12.117 31.734 -9.852 1 98.75 315 PHE A CA 1
ATOM 2475 C C . PHE A 1 315 ? 12.531 32.531 -11.07 1 98.75 315 PHE A C 1
ATOM 2477 O O . PHE A 1 315 ? 11.844 33.5 -11.461 1 98.75 315 PHE A O 1
ATOM 2484 N N . ASP A 1 316 ? 13.625 32.188 -11.633 1 98.5 316 ASP A N 1
ATOM 2485 C CA . ASP A 1 316 ? 14.109 32.75 -12.891 1 98.5 316 ASP A CA 1
ATOM 2486 C C . ASP A 1 316 ? 14.523 31.656 -13.867 1 98.5 316 ASP A C 1
ATOM 2488 O O . ASP A 1 316 ? 15.547 31 -13.672 1 98.5 316 ASP A O 1
ATOM 2492 N N . PRO A 1 317 ? 13.805 31.578 -14.977 1 98 317 PRO A N 1
ATOM 2493 C CA . PRO A 1 317 ? 12.57 32.281 -15.344 1 98 317 PRO A CA 1
ATOM 2494 C C . PRO A 1 317 ? 11.445 32.031 -14.336 1 98 317 PRO A C 1
ATOM 2496 O O . PRO A 1 317 ? 11.547 31.156 -13.477 1 98 317 PRO A O 1
ATOM 2499 N N . PRO A 1 318 ? 10.375 32.875 -14.383 1 98.38 318 PRO A N 1
ATOM 2500 C CA . PRO A 1 318 ? 9.25 32.688 -13.469 1 98.38 318 PRO A CA 1
ATOM 2501 C C . PRO A 1 318 ? 8.547 31.328 -13.656 1 98.38 318 PRO A C 1
ATOM 2503 O O . PRO A 1 318 ? 8.734 30.672 -14.68 1 98.38 318 PRO A O 1
ATOM 2506 N N . LEU A 1 319 ? 7.766 30.969 -12.633 1 98.69 319 LEU A N 1
ATOM 2507 C CA . LEU A 1 319 ? 6.949 29.766 -12.75 1 98.69 319 LEU A CA 1
ATOM 2508 C C . LEU A 1 319 ? 6.086 29.812 -14.008 1 98.69 319 LEU A C 1
ATOM 2510 O O . LEU A 1 319 ? 5.586 30.875 -14.383 1 98.69 319 LEU A O 1
ATOM 2514 N N . ALA A 1 320 ? 5.953 28.641 -14.648 1 98.44 320 ALA A N 1
ATOM 2515 C CA . ALA A 1 320 ? 5.035 28.547 -15.781 1 98.44 320 ALA A CA 1
ATOM 2516 C C . ALA A 1 320 ? 3.645 29.047 -15.406 1 98.44 320 ALA A C 1
ATOM 2518 O O . ALA A 1 320 ? 3.223 28.922 -14.258 1 98.44 320 ALA A O 1
ATOM 2519 N N . THR A 1 321 ? 2.904 29.562 -16.375 1 98.31 321 THR A N 1
ATOM 2520 C CA . THR A 1 321 ? 1.651 30.281 -16.172 1 98.31 321 THR A CA 1
ATOM 2521 C C . THR A 1 321 ? 0.681 29.438 -15.344 1 98.31 321 THR A C 1
ATOM 2523 O O . THR A 1 321 ? 0.089 29.938 -14.383 1 98.31 321 THR A O 1
ATOM 2526 N N . GLY A 1 322 ? 0.44 28.188 -15.719 1 98.56 322 GLY A N 1
ATOM 2527 C CA . GLY A 1 322 ? -0.478 27.312 -15 1 98.56 322 GLY A CA 1
ATOM 2528 C C . GLY A 1 322 ? -0.056 27.062 -13.562 1 98.56 322 GLY A C 1
ATOM 2529 O O . GLY A 1 322 ? -0.894 27.047 -12.664 1 98.56 322 GLY A O 1
ATOM 2530 N N . LYS A 1 323 ? 1.218 26.844 -13.344 1 98.56 323 LYS A N 1
ATOM 2531 C CA . LYS A 1 323 ? 1.744 26.609 -12 1 98.56 323 LYS A CA 1
ATOM 2532 C C . LYS A 1 323 ? 1.642 27.875 -11.156 1 98.56 323 LYS A C 1
ATOM 2534 O O . LYS A 1 323 ? 1.318 27.812 -9.969 1 98.56 323 LYS A O 1
ATOM 2539 N N . LYS A 1 324 ? 1.992 29 -11.766 1 98.69 324 LYS A N 1
ATOM 2540 C CA . LYS A 1 324 ? 1.845 30.281 -11.078 1 98.69 324 LYS A CA 1
ATOM 2541 C C . LYS A 1 324 ? 0.397 30.516 -10.656 1 98.69 324 LYS A C 1
ATOM 2543 O O . LYS A 1 324 ? 0.135 30.969 -9.539 1 98.69 324 LYS A O 1
ATOM 2548 N N . ALA A 1 325 ? -0.524 30.203 -11.531 1 98.75 325 ALA A N 1
ATOM 2549 C CA . ALA A 1 325 ? -1.942 30.359 -11.219 1 98.75 325 ALA A CA 1
ATOM 2550 C C . ALA A 1 325 ? -2.338 29.484 -10.031 1 98.75 325 ALA A C 1
ATOM 2552 O O . ALA A 1 325 ? -3.062 29.922 -9.141 1 98.75 325 ALA A O 1
ATOM 2553 N N . ALA A 1 326 ? -1.903 28.234 -10.039 1 98.75 326 ALA A N 1
ATOM 2554 C CA . ALA A 1 326 ? -2.182 27.328 -8.93 1 98.75 326 ALA A CA 1
ATOM 2555 C C . ALA A 1 326 ? -1.6 27.859 -7.621 1 98.75 326 ALA A C 1
ATOM 2557 O O . ALA A 1 326 ? -2.246 27.797 -6.574 1 98.75 326 ALA A O 1
ATOM 2558 N N . ALA A 1 327 ? -0.367 28.344 -7.703 1 98.69 327 ALA A N 1
ATOM 2559 C CA . ALA A 1 327 ? 0.298 28.875 -6.52 1 98.69 327 ALA A CA 1
ATOM 2560 C C . ALA A 1 327 ? -0.445 30.094 -5.984 1 98.69 327 ALA A C 1
ATOM 2562 O O . ALA A 1 327 ? -0.515 30.312 -4.77 1 98.69 327 ALA A O 1
ATOM 2563 N N . ASP A 1 328 ? -0.941 30.938 -6.891 1 98.69 328 ASP A N 1
ATOM 2564 C CA . ASP A 1 328 ? -1.71 32.125 -6.496 1 98.69 328 ASP A CA 1
ATOM 2565 C C . ASP A 1 328 ? -3.01 31.719 -5.801 1 98.69 328 ASP A C 1
ATOM 2567 O O . ASP A 1 328 ? -3.439 32.375 -4.852 1 98.69 328 ASP A O 1
ATOM 2571 N N . ILE A 1 329 ? -3.629 30.703 -6.309 1 98.38 329 ILE A N 1
ATOM 2572 C CA . ILE A 1 329 ? -4.875 30.203 -5.734 1 98.38 329 ILE A CA 1
ATOM 2573 C C . ILE A 1 329 ? -4.598 29.578 -4.371 1 98.38 329 ILE A C 1
ATOM 2575 O O . ILE A 1 329 ? -5.285 29.875 -3.391 1 98.38 329 ILE A O 1
ATOM 2579 N N . GLY A 1 330 ? -3.564 28.688 -4.281 1 98.25 330 GLY A N 1
ATOM 2580 C CA . GLY A 1 330 ? -3.221 27.969 -3.07 1 98.25 330 GLY A CA 1
ATOM 2581 C C . GLY A 1 330 ? -4.254 26.922 -2.689 1 98.25 330 GLY A C 1
ATOM 2582 O O . GLY A 1 330 ? -5.289 26.797 -3.344 1 98.25 330 GLY A O 1
ATOM 2583 N N . HIS A 1 331 ? -3.938 26.047 -1.702 1 98.25 331 HIS A N 1
ATOM 2584 C CA . HIS A 1 331 ? -4.938 25.141 -1.139 1 98.25 331 HIS A CA 1
ATOM 2585 C C . HIS A 1 331 ? -5.609 25.766 0.085 1 98.25 331 HIS A C 1
ATOM 2587 O O . HIS A 1 331 ? -5.141 26.766 0.609 1 98.25 331 HIS A O 1
ATOM 2593 N N . VAL A 1 332 ? -6.652 25.188 0.687 1 98.5 332 VAL A N 1
ATOM 2594 C CA . VAL A 1 332 ? -7.59 25.938 1.518 1 98.5 332 VAL A CA 1
ATOM 2595 C C . VAL A 1 332 ? -7.406 25.547 2.982 1 98.5 332 VAL A C 1
ATOM 2597 O O . VAL A 1 332 ? -8.047 26.109 3.869 1 98.5 332 VAL A O 1
ATOM 2600 N N . ASN A 1 333 ? -6.594 24.562 3.326 1 98.62 333 ASN A N 1
ATOM 2601 C CA . ASN A 1 333 ? -6.605 23.953 4.656 1 98.62 333 ASN A CA 1
ATOM 2602 C C . ASN A 1 333 ? -5.902 24.844 5.68 1 98.62 333 ASN A C 1
ATOM 2604 O O . ASN A 1 333 ? -4.676 24.969 5.66 1 98.62 333 ASN A O 1
ATOM 2608 N N . GLN A 1 334 ? -6.676 25.359 6.602 1 98.31 334 GLN A N 1
ATOM 2609 C CA . GLN A 1 334 ? -6.184 26.172 7.711 1 98.31 334 GLN A CA 1
ATOM 2610 C C . GLN A 1 334 ? -6.492 25.516 9.055 1 98.31 334 GLN A C 1
ATOM 2612 O O . GLN A 1 334 ? -6.922 26.188 9.992 1 98.31 334 GLN A O 1
ATOM 2617 N N . CYS A 1 335 ? -6.316 24.266 9.094 1 97.69 335 CYS A N 1
ATOM 2618 C CA . CYS A 1 335 ? -6.609 23.438 10.258 1 97.69 335 CYS A CA 1
ATOM 2619 C C . CYS A 1 335 ? -5.871 23.938 11.492 1 97.69 335 CYS A C 1
ATOM 2621 O O . CYS A 1 335 ? -4.715 24.359 11.398 1 97.69 335 CYS A O 1
ATOM 2623 N N . ILE A 1 336 ? -6.539 23.953 12.594 1 98.31 336 ILE A N 1
ATOM 2624 C CA . ILE A 1 336 ? -5.977 24.094 13.93 1 98.31 336 ILE A CA 1
ATOM 2625 C C . ILE A 1 336 ? -5.922 22.734 14.609 1 98.31 336 ILE A C 1
ATOM 2627 O O . ILE A 1 336 ? -6.945 22.062 14.75 1 98.31 336 ILE A O 1
ATOM 2631 N N . LYS A 1 337 ? -4.828 22.297 14.953 1 98.38 337 LYS A N 1
ATOM 2632 C CA . LYS A 1 337 ? -4.602 21.047 15.672 1 98.38 337 LYS A CA 1
ATOM 2633 C C . LYS A 1 337 ? -3.943 21.297 17.016 1 98.38 337 LYS A C 1
ATOM 2635 O O . LYS A 1 337 ? -2.82 21.797 17.078 1 98.38 337 LYS A O 1
ATOM 2640 N N . VAL A 1 338 ? -4.613 20.906 18.078 1 98.81 338 VAL A N 1
ATOM 2641 C CA . VAL A 1 338 ? -4.094 21.156 19.422 1 98.81 338 VAL A CA 1
ATOM 2642 C C . VAL A 1 338 ? -4.184 19.875 20.266 1 98.81 338 VAL A C 1
ATOM 2644 O O . VAL A 1 338 ? -5.184 19.156 20.203 1 98.81 338 VAL A O 1
ATOM 2647 N N . HIS A 1 339 ? -3.143 19.641 21.016 1 98.88 339 HIS A N 1
ATOM 2648 C CA . HIS A 1 339 ? -3.08 18.531 21.938 1 98.88 339 HIS A CA 1
ATOM 2649 C C . HIS A 1 339 ? -3.275 19 23.375 1 98.88 339 HIS A C 1
ATOM 2651 O O . HIS A 1 339 ? -2.723 20.031 23.781 1 98.88 339 HIS A O 1
ATOM 2657 N N . ALA A 1 340 ? -4.008 18.266 24.109 1 98.88 340 ALA A N 1
ATOM 2658 C CA . ALA A 1 340 ? -4.172 18.516 25.547 1 98.88 340 ALA A CA 1
ATOM 2659 C C . ALA A 1 340 ? -3.82 17.281 26.359 1 98.88 340 ALA A C 1
ATOM 2661 O O . ALA A 1 340 ? -4.254 16.172 26.031 1 98.88 340 ALA A O 1
ATOM 2662 N N . GLU A 1 341 ? -2.988 17.438 27.281 1 98.81 341 GLU A N 1
ATOM 2663 C CA . GLU A 1 341 ? -2.852 16.469 28.359 1 98.81 341 GLU A CA 1
ATOM 2664 C C . GLU A 1 341 ? -3.828 16.75 29.484 1 98.81 341 GLU A C 1
ATOM 2666 O O . GLU A 1 341 ? -3.814 17.844 30.062 1 98.81 341 GLU A O 1
ATOM 2671 N N . VAL A 1 342 ? -4.621 15.789 29.75 1 98.69 342 VAL A N 1
ATOM 2672 C CA . VAL A 1 342 ? -5.68 15.992 30.734 1 98.69 342 VAL A CA 1
ATOM 2673 C C . VAL A 1 342 ? -5.559 14.938 31.844 1 98.69 342 VAL A C 1
ATOM 2675 O O . VAL A 1 342 ? -5.25 13.781 31.562 1 98.69 342 VAL A O 1
ATOM 2678 N N . SER A 1 343 ? -5.848 15.305 33.094 1 97.94 343 SER A N 1
ATOM 2679 C CA . SER A 1 343 ? -5.668 14.398 34.219 1 97.94 343 SER A CA 1
ATOM 2680 C C . SER A 1 343 ? -6.801 13.375 34.312 1 97.94 343 SER A C 1
ATOM 2682 O O . SER A 1 343 ? -6.656 12.32 34.906 1 97.94 343 SER A O 1
ATOM 2684 N N . ASP A 1 344 ? -7.969 13.664 33.719 1 97.38 344 ASP A N 1
ATOM 2685 C CA . ASP A 1 344 ? -9.109 12.758 33.75 1 97.38 344 ASP A CA 1
ATOM 2686 C C . ASP A 1 344 ? -8.844 11.531 32.875 1 97.38 344 ASP A C 1
ATOM 2688 O O . ASP A 1 344 ? -9.055 11.57 31.656 1 97.38 344 ASP A O 1
ATOM 2692 N N . LYS A 1 345 ? -8.656 10.453 33.469 1 97.69 345 LYS A N 1
ATOM 2693 C CA . LYS A 1 345 ? -8.281 9.234 32.75 1 97.69 345 LYS A CA 1
ATOM 2694 C C . LYS A 1 345 ? -9.477 8.641 32.031 1 97.69 345 LYS A C 1
ATOM 2696 O O . LYS A 1 345 ? -9.305 7.957 31 1 97.69 345 LYS A O 1
ATOM 2701 N N . ASP A 1 346 ? -10.625 8.891 32.469 1 97.94 346 ASP A N 1
ATOM 2702 C CA . ASP A 1 346 ? -11.828 8.32 31.875 1 97.94 346 ASP A CA 1
ATOM 2703 C C . ASP A 1 346 ? -12.109 8.93 30.5 1 97.94 346 ASP A C 1
ATOM 2705 O O . ASP A 1 346 ? -12.859 8.359 29.703 1 97.94 346 ASP A O 1
ATOM 2709 N N . LEU A 1 347 ? -11.484 10.031 30.156 1 98.69 347 LEU A N 1
ATOM 2710 C CA . LEU A 1 347 ? -11.719 10.695 28.875 1 98.69 347 LEU A CA 1
ATOM 2711 C C . LEU A 1 347 ? -10.906 10.039 27.766 1 98.69 347 LEU A C 1
ATOM 2713 O O . LEU A 1 347 ? -11.023 10.422 26.594 1 98.69 347 LEU A O 1
ATOM 2717 N N . ARG A 1 348 ? -10.141 9 28.094 1 98.62 348 ARG A N 1
ATOM 2718 C CA . ARG A 1 348 ? -9.336 8.289 27.109 1 98.62 348 ARG A CA 1
ATOM 2719 C C . ARG A 1 348 ? -10.227 7.691 26.016 1 98.62 348 ARG A C 1
ATOM 2721 O O . ARG A 1 348 ? -9.82 7.613 24.859 1 98.62 348 ARG A O 1
ATOM 2728 N N . SER A 1 349 ? -11.469 7.367 26.344 1 98.56 349 SER A N 1
ATOM 2729 C CA . SER A 1 349 ? -12.367 6.703 25.406 1 98.56 349 SER A CA 1
ATOM 2730 C C . SER A 1 349 ? -13.375 7.684 24.828 1 98.56 349 SER A C 1
ATOM 2732 O O . SER A 1 349 ? -14.383 7.273 24.234 1 98.56 349 SER A O 1
ATOM 2734 N N . MET A 1 350 ? -13.102 8.992 24.984 1 98.62 350 MET A N 1
ATOM 2735 C CA . MET A 1 350 ? -14.039 10 24.5 1 98.62 350 MET A CA 1
ATOM 2736 C C . MET A 1 350 ? -13.781 10.305 23.031 1 98.62 350 MET A C 1
ATOM 2738 O O . MET A 1 350 ? -12.633 10.422 22.594 1 98.62 350 MET A O 1
ATOM 2742 N N . THR A 1 351 ? -14.82 10.391 22.234 1 98.75 351 THR A N 1
ATOM 2743 C CA . THR A 1 351 ? -14.867 11.125 20.984 1 98.75 351 THR A CA 1
ATOM 2744 C C . THR A 1 351 ? -15.938 12.211 21.031 1 98.75 351 THR A C 1
ATOM 2746 O O . THR A 1 351 ? -16.938 12.07 21.719 1 98.75 351 THR A O 1
ATOM 2749 N N . SER A 1 352 ? -15.633 13.32 20.359 1 98.81 352 SER A N 1
ATOM 2750 C CA . SER A 1 352 ? -16.594 14.406 20.531 1 98.81 352 SER A CA 1
ATOM 2751 C C . SER A 1 352 ? -16.594 15.336 19.312 1 98.81 352 SER A C 1
ATOM 2753 O O . SER A 1 352 ? -15.539 15.602 18.734 1 98.81 352 SER A O 1
ATOM 2755 N N . ILE A 1 353 ? -17.719 15.758 18.953 1 98.81 353 ILE A N 1
ATOM 2756 C CA . ILE A 1 353 ? -17.938 16.875 18.047 1 98.81 353 ILE A CA 1
ATOM 2757 C C . ILE A 1 353 ? -18.641 18.016 18.797 1 98.81 353 ILE A C 1
ATOM 2759 O O . ILE A 1 353 ? -19.609 17.797 19.516 1 98.81 353 ILE A O 1
ATOM 2763 N N . SER A 1 354 ? -18.078 19.125 18.75 1 98.75 354 SER A N 1
ATOM 2764 C CA . SER A 1 354 ? -18.688 20.359 19.234 1 98.75 354 SER A CA 1
ATOM 2765 C C . SER A 1 354 ? -18.75 21.406 18.125 1 98.75 354 SER A C 1
ATOM 2767 O O . SER A 1 354 ? -17.781 22.109 17.859 1 98.75 354 SER A O 1
ATOM 2769 N N . TYR A 1 355 ? -19.844 21.594 17.531 1 98.12 355 TYR A N 1
ATOM 2770 C CA . TYR A 1 355 ? -20.016 22.297 16.266 1 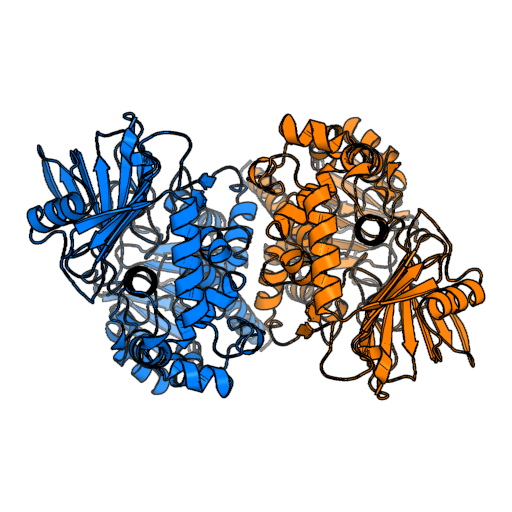98.12 355 TYR A CA 1
ATOM 2771 C C . TYR A 1 355 ? -21.422 22.859 16.141 1 98.12 355 TYR A C 1
ATOM 2773 O O . TYR A 1 355 ? -22.391 22.266 16.656 1 98.12 355 TYR A O 1
ATOM 2781 N N . PRO A 1 356 ? -21.656 24.047 15.539 1 97 356 PRO A N 1
ATOM 2782 C CA . PRO A 1 356 ? -20.672 24.844 14.797 1 97 356 PRO A CA 1
ATOM 2783 C C . PRO A 1 356 ? -20.047 25.953 15.648 1 97 356 PRO A C 1
ATOM 2785 O O . PRO A 1 356 ? -19.203 26.703 15.164 1 97 356 PRO A O 1
ATOM 2788 N N . HIS A 1 357 ? -20.344 26.125 16.875 1 96.44 357 HIS A N 1
ATOM 2789 C CA . HIS A 1 357 ? -20.031 27.328 17.641 1 96.44 357 HIS A CA 1
ATOM 2790 C C . HIS A 1 357 ? -18.641 27.25 18.234 1 96.44 357 HIS A C 1
ATOM 2792 O O . HIS A 1 357 ? -18.031 28.297 18.547 1 96.44 357 HIS A O 1
ATOM 2798 N N . ASN A 1 358 ? -18.172 26.031 18.469 1 97.88 358 ASN A N 1
ATOM 2799 C CA . ASN A 1 358 ? -16.906 25.844 19.156 1 97.88 358 ASN A CA 1
ATOM 2800 C C . ASN A 1 358 ? -15.719 26.047 18.219 1 97.88 358 ASN A C 1
ATOM 2802 O O . ASN A 1 358 ? -15.766 25.656 17.062 1 97.88 358 ASN A O 1
ATOM 2806 N N . LYS A 1 359 ? -14.641 26.625 18.719 1 98.06 359 LYS A N 1
ATOM 2807 C CA . LYS A 1 359 ? -13.438 26.906 17.938 1 98.06 359 LYS A CA 1
ATOM 2808 C C . LYS A 1 359 ? -12.742 25.609 17.531 1 98.06 359 LYS A C 1
ATOM 2810 O O . LYS A 1 359 ? -12.094 25.547 16.484 1 98.06 359 LYS A O 1
ATOM 2815 N N . LEU A 1 360 ? -12.82 24.594 18.359 1 98.56 360 LEU A N 1
ATOM 2816 C CA . LEU A 1 360 ? -12.406 23.234 18.031 1 98.56 360 LEU A CA 1
ATOM 2817 C C . LEU A 1 360 ? -13.617 22.344 17.812 1 98.56 360 LEU A C 1
ATOM 2819 O O . LEU A 1 360 ? -14.422 22.141 18.719 1 98.56 360 LEU A O 1
ATOM 2823 N N . ALA A 1 361 ? -13.711 21.766 16.656 1 98.12 361 ALA A N 1
ATOM 2824 C CA . ALA A 1 361 ? -14.953 21.109 16.25 1 98.12 361 ALA A CA 1
ATOM 2825 C C . ALA A 1 361 ? -14.914 19.609 16.547 1 98.12 361 ALA A C 1
ATOM 2827 O O . ALA A 1 361 ? -15.953 18.969 16.672 1 98.12 361 ALA A O 1
ATOM 2828 N N . TYR A 1 362 ? -13.766 19.031 16.562 1 98.19 362 TYR A N 1
ATOM 2829 C CA . TYR A 1 362 ? -13.594 17.594 16.734 1 98.19 362 TYR A CA 1
ATOM 2830 C C . TYR A 1 362 ? -12.492 17.297 17.75 1 98.19 362 TYR A C 1
ATOM 2832 O O . TYR A 1 362 ? -11.422 17.906 17.719 1 98.19 362 TYR A O 1
ATOM 2840 N N . GLY A 1 363 ? -12.734 16.422 18.719 1 98.56 363 GLY A N 1
ATOM 2841 C CA . GLY A 1 363 ? -11.742 16.016 19.703 1 98.56 363 GLY A CA 1
ATOM 2842 C C . GLY A 1 363 ? -11.914 14.586 20.188 1 98.56 363 GLY A C 1
ATOM 2843 O O . GLY A 1 363 ? -13.039 14.094 20.281 1 98.56 363 GLY A O 1
ATOM 2844 N N . PHE A 1 364 ? -10.844 13.875 20.438 1 98.69 364 PHE A N 1
ATOM 2845 C CA . PHE A 1 364 ? -10.945 12.508 20.938 1 98.69 364 PHE A CA 1
ATOM 2846 C C . PHE A 1 364 ? -9.68 12.117 21.688 1 98.69 364 PHE A C 1
ATOM 2848 O O . PHE A 1 364 ? -8.633 12.75 21.531 1 98.69 364 PHE A O 1
ATOM 2855 N N . GLY A 1 365 ? -9.828 11.148 22.562 1 98.69 365 GLY A N 1
ATOM 2856 C CA . GLY A 1 365 ? -8.672 10.57 23.234 1 98.69 365 GLY A CA 1
ATOM 2857 C C . GLY A 1 365 ? -7.742 9.844 22.281 1 98.69 365 GLY A C 1
ATOM 2858 O O . GLY A 1 365 ? -8.172 8.961 21.531 1 98.69 365 GLY A O 1
ATOM 2859 N N . ASP A 1 366 ? -6.422 10.234 22.359 1 98.31 366 ASP A N 1
ATOM 2860 C CA . ASP A 1 366 ? -5.477 9.734 21.359 1 98.31 366 ASP A CA 1
ATOM 2861 C C . ASP A 1 366 ? -4.281 9.062 22.031 1 98.31 366 ASP A C 1
ATOM 2863 O O . ASP A 1 366 ? -3.316 8.688 21.359 1 98.31 366 ASP A O 1
ATOM 2867 N N . GLY A 1 367 ? -4.25 8.992 23.281 1 98.12 367 GLY A N 1
ATOM 2868 C CA . GLY A 1 367 ? -3.129 8.336 23.938 1 98.12 367 GLY A CA 1
ATOM 2869 C C . GLY A 1 367 ? -3.121 8.523 25.438 1 98.12 367 GLY A C 1
ATOM 2870 O O . GLY A 1 367 ? -4.02 9.156 26 1 98.12 367 GLY A O 1
ATOM 2871 N N . THR A 1 368 ? -2.223 7.879 26.094 1 98.12 368 THR A N 1
ATOM 2872 C CA . THR A 1 368 ? -1.931 7.996 27.516 1 98.12 368 THR A CA 1
ATOM 2873 C C . THR A 1 368 ? -0.471 8.383 27.75 1 98.12 368 THR A C 1
ATOM 2875 O O . THR A 1 368 ? 0.437 7.699 27.266 1 98.12 368 THR A O 1
ATOM 2878 N N . THR A 1 369 ? -0.246 9.484 28.422 1 97.81 369 THR A N 1
ATOM 2879 C CA . THR A 1 369 ? 1.116 9.938 28.672 1 97.81 369 THR A CA 1
ATOM 2880 C C . THR A 1 369 ? 1.811 9.047 29.688 1 97.81 369 THR A C 1
ATOM 2882 O O . THR A 1 369 ? 1.157 8.258 30.375 1 97.81 369 THR A O 1
ATOM 2885 N N . PRO A 1 370 ? 3.115 9.18 29.75 1 97 370 PRO A N 1
ATOM 2886 C CA . PRO A 1 370 ? 3.84 8.391 30.75 1 97 370 PRO A CA 1
ATOM 2887 C C . PRO A 1 370 ? 3.357 8.648 32.188 1 97 370 PRO A C 1
ATOM 2889 O O . PRO A 1 370 ? 3.465 7.77 33.031 1 97 370 PRO A O 1
ATOM 2892 N N . ALA A 1 371 ? 2.822 9.805 32.438 1 96.56 371 ALA A N 1
ATOM 2893 C CA . ALA A 1 371 ? 2.307 10.156 33.781 1 96.56 371 ALA A CA 1
ATOM 2894 C C . ALA A 1 371 ? 0.954 9.492 34.031 1 96.56 371 ALA A C 1
ATOM 2896 O O . ALA A 1 371 ? 0.413 9.578 35.125 1 96.56 371 ALA A O 1
ATOM 2897 N N . GLY A 1 372 ? 0.397 8.805 33.031 1 97 372 GLY A N 1
ATOM 2898 C CA . GLY A 1 372 ? -0.894 8.148 33.125 1 97 372 GLY A CA 1
ATOM 2899 C C . GLY A 1 372 ? -2.061 9.055 32.781 1 97 372 GLY A C 1
ATOM 2900 O O . GLY A 1 372 ? -3.221 8.672 32.938 1 97 372 GLY A O 1
ATOM 2901 N N . ASN A 1 373 ? -1.822 10.273 32.312 1 98.19 373 ASN A N 1
ATOM 2902 C CA . ASN A 1 373 ? -2.854 11.227 31.906 1 98.19 373 ASN A CA 1
ATOM 2903 C C . ASN A 1 373 ? -3.381 10.922 30.516 1 98.19 373 ASN A C 1
ATOM 2905 O O . ASN A 1 373 ? -2.736 10.211 29.734 1 98.19 373 ASN A O 1
ATOM 2909 N N . THR A 1 374 ? -4.598 11.438 30.25 1 98.56 374 THR A N 1
ATOM 2910 C CA . THR A 1 374 ? -5.207 11.281 28.938 1 98.56 374 THR A CA 1
ATOM 2911 C C . THR A 1 374 ? -4.656 12.32 27.953 1 98.56 374 THR A C 1
ATOM 2913 O O . THR A 1 374 ? -4.586 13.508 28.281 1 98.56 374 THR A O 1
ATOM 2916 N N . HIS A 1 375 ? -4.18 11.883 26.875 1 98.75 375 HIS A N 1
ATOM 2917 C CA . HIS A 1 375 ? -3.867 12.766 25.75 1 98.75 375 HIS A CA 1
ATOM 2918 C C . HIS A 1 375 ? -5.059 12.9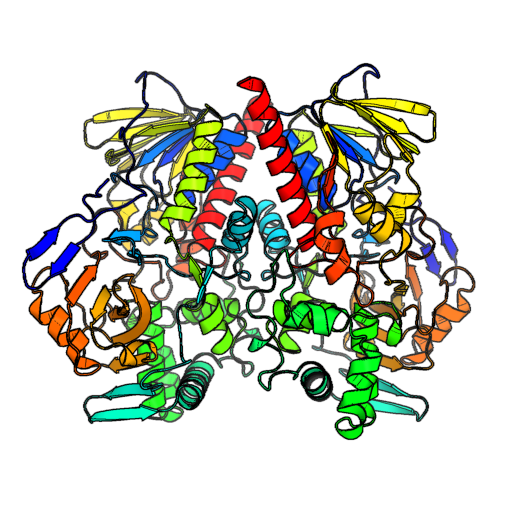14 24.812 1 98.75 375 HIS A C 1
ATOM 2920 O O . HIS A 1 375 ? -5.52 11.922 24.234 1 98.75 375 HIS A O 1
ATOM 2926 N N . ILE A 1 376 ? -5.578 14.125 24.625 1 98.88 376 ILE A N 1
ATOM 2927 C CA . ILE A 1 376 ? -6.664 14.445 23.703 1 98.88 376 ILE A CA 1
ATOM 2928 C C . ILE A 1 376 ? -6.133 15.305 22.562 1 98.88 376 ILE A C 1
ATOM 2930 O O . ILE A 1 376 ? -5.391 16.266 22.781 1 98.88 376 ILE A O 1
ATOM 2934 N N . VAL A 1 377 ? -6.43 14.961 21.359 1 98.88 377 VAL A N 1
ATOM 2935 C CA . VAL A 1 377 ? -6.16 15.812 20.219 1 98.88 377 VAL A CA 1
ATOM 2936 C C . VAL A 1 377 ? -7.465 16.406 19.688 1 98.88 377 VAL A C 1
ATOM 2938 O O . VAL A 1 377 ? -8.5 15.734 19.672 1 98.88 377 VAL A O 1
ATOM 2941 N N . ALA A 1 378 ? -7.473 17.656 19.344 1 98.81 378 ALA A N 1
ATOM 2942 C CA . ALA A 1 378 ? -8.656 18.344 18.844 1 98.81 378 ALA A CA 1
ATOM 2943 C C . ALA A 1 378 ? -8.336 19.172 17.609 1 98.81 378 ALA A C 1
ATOM 2945 O O . ALA A 1 378 ? -7.18 19.562 17.391 1 98.81 378 ALA A O 1
ATOM 2946 N N . PHE A 1 379 ? -9.375 19.453 16.828 1 98.75 379 PHE A N 1
ATOM 2947 C CA . PHE A 1 379 ? -9.18 20.094 15.539 1 98.75 379 PHE A CA 1
ATOM 2948 C C . PHE A 1 379 ? -10.203 21.203 15.32 1 98.75 379 PHE A C 1
ATOM 2950 O O . PHE A 1 379 ? -11.367 21.062 15.719 1 98.75 379 PHE A O 1
ATOM 2957 N N . GLY A 1 380 ? -9.766 22.281 14.766 1 98.38 380 GLY A N 1
ATOM 2958 C CA . GLY A 1 380 ? -10.578 23.359 14.211 1 98.38 380 GLY A CA 1
ATOM 2959 C C . GLY A 1 380 ? -10.164 23.75 12.805 1 98.38 380 GLY A C 1
ATOM 2960 O O . GLY A 1 380 ? -9.242 23.172 12.234 1 98.38 380 GLY A O 1
ATOM 2961 N N . GLY A 1 381 ? -10.836 24.672 12.195 1 97.44 381 GLY A N 1
ATOM 2962 C CA . GLY A 1 381 ? -10.539 25.062 10.82 1 97.44 381 GLY A CA 1
ATOM 2963 C C . GLY A 1 381 ? -10.938 26.5 10.508 1 97.44 381 GLY A C 1
ATOM 2964 O O . GLY A 1 381 ? -11.188 27.281 11.422 1 97.44 381 GLY A O 1
ATOM 2965 N N . GLN A 1 382 ? -10.891 26.781 9.234 1 97.62 382 GLN A N 1
ATOM 2966 C CA . GLN A 1 382 ? -11.102 28.141 8.75 1 97.62 382 GLN A CA 1
ATOM 2967 C C . GLN A 1 382 ? -12.531 28.594 9.016 1 97.62 382 GLN A C 1
ATOM 2969 O O . GLN A 1 382 ? -12.797 29.797 9.125 1 97.62 382 GLN A O 1
ATOM 2974 N N . ASN A 1 383 ? -13.43 27.688 9.117 1 96.44 383 ASN A N 1
ATOM 2975 C CA . ASN A 1 383 ? -14.836 28.016 9.312 1 96.44 383 ASN A CA 1
ATOM 2976 C C . ASN A 1 383 ? -15.062 28.75 10.625 1 96.44 383 ASN A C 1
ATOM 2978 O O . ASN A 1 383 ? -16.047 29.469 10.773 1 96.44 383 ASN A O 1
ATOM 2982 N N . ASN A 1 384 ? -14.281 28.547 11.586 1 97.06 384 ASN A N 1
ATOM 2983 C CA . ASN A 1 384 ? -14.281 29.219 12.883 1 97.06 384 ASN A CA 1
ATOM 2984 C C . ASN A 1 384 ? -12.867 29.391 13.414 1 97.06 384 ASN A C 1
ATOM 2986 O O . ASN A 1 384 ? -12.547 28.938 14.516 1 97.06 384 ASN A O 1
ATOM 2990 N N . HIS A 1 385 ? -12.148 30.188 12.727 1 97.31 385 HIS A N 1
ATOM 2991 C CA . HIS A 1 385 ? -10.695 30.188 12.844 1 97.31 385 HIS A CA 1
ATOM 2992 C C . HIS A 1 385 ? -10.234 31 14.047 1 97.31 385 HIS A C 1
ATOM 2994 O O . HIS A 1 385 ? -10.867 32 14.406 1 97.31 385 HIS A O 1
ATOM 3000 N N . PHE A 1 386 ? -9.156 30.578 14.695 1 97.75 386 PHE A N 1
ATOM 3001 C CA . PHE A 1 386 ? -8.43 31.328 15.711 1 97.75 386 PHE A CA 1
ATOM 3002 C C . PHE A 1 386 ? -6.969 30.891 15.758 1 97.75 386 PHE A C 1
ATOM 3004 O O . PHE A 1 386 ? -6.586 29.906 15.133 1 97.75 386 PHE A O 1
ATOM 3011 N N . HIS A 1 387 ? -6.145 31.656 16.281 1 98 387 HIS A N 1
ATOM 3012 C CA . HIS A 1 387 ? -4.738 31.328 16.5 1 98 387 HIS A CA 1
ATOM 3013 C C . HIS A 1 387 ? -4.488 30.953 17.953 1 98 387 HIS A C 1
ATOM 3015 O O . HIS A 1 387 ? -4.543 31.812 18.844 1 98 387 HIS A O 1
ATOM 3021 N N . PRO A 1 388 ? -4.078 29.703 18.203 1 97.88 388 PRO A N 1
ATOM 3022 C CA . PRO A 1 388 ? -4.074 29.188 19.578 1 97.88 388 PRO A CA 1
ATOM 3023 C C . PRO A 1 388 ? -3.131 29.953 20.5 1 97.88 388 PRO A C 1
ATOM 3025 O O . PRO A 1 388 ? -3.354 30.016 21.703 1 97.88 388 PRO A O 1
ATOM 3028 N N . GLU A 1 389 ? -2.07 30.484 19.953 1 96.94 389 GLU A N 1
ATOM 3029 C CA . GLU A 1 389 ? -1.056 31.094 20.812 1 96.94 389 GLU A CA 1
ATOM 3030 C C . GLU A 1 389 ? -1.418 32.531 21.141 1 96.94 389 GLU A C 1
ATOM 3032 O O . GLU A 1 389 ? -0.852 33.125 22.062 1 96.94 389 GLU A O 1
ATOM 3037 N N . GLU A 1 390 ? -2.311 33.125 20.453 1 97.56 390 GLU A N 1
ATOM 3038 C CA . GLU A 1 390 ? -2.607 34.562 20.641 1 97.56 390 GLU A CA 1
ATOM 3039 C C . GLU A 1 390 ? -3.357 34.781 21.938 1 97.56 390 GLU A C 1
ATOM 3041 O O . GLU A 1 390 ? -3.105 35.781 22.641 1 97.56 390 GLU A O 1
ATOM 3046 N N . ASN A 1 391 ? -4.301 33.969 22.219 1 97.62 391 ASN A N 1
ATOM 3047 C CA . ASN A 1 391 ? -5.023 33.938 23.5 1 97.62 391 ASN A CA 1
ATOM 3048 C C . ASN A 1 391 ? -5.246 32.5 23.969 1 97.62 391 ASN A C 1
ATOM 3050 O O . ASN A 1 391 ? -6.223 31.875 23.594 1 97.62 391 ASN A O 1
ATOM 3054 N N . ILE A 1 392 ? -4.43 32.125 24.906 1 97.88 392 ILE A N 1
ATOM 3055 C CA . ILE A 1 392 ? -4.41 30.734 25.344 1 97.88 392 ILE A CA 1
ATOM 3056 C C . ILE A 1 392 ? -5.754 30.375 25.969 1 97.88 392 ILE A C 1
ATOM 3058 O O . ILE A 1 392 ? -6.195 29.219 25.906 1 97.88 392 ILE A O 1
ATOM 3062 N N . GLN A 1 393 ? -6.438 31.344 26.594 1 98.12 393 GLN A N 1
ATOM 3063 C CA . GLN A 1 393 ? -7.73 31.094 27.219 1 98.12 393 GLN A CA 1
ATOM 3064 C C . GLN A 1 393 ? -8.766 30.641 26.188 1 98.12 393 GLN A C 1
ATOM 3066 O O . GLN A 1 393 ? -9.633 29.812 26.5 1 98.12 393 GLN A O 1
ATOM 3071 N N . THR A 1 394 ? -8.727 31.219 25.016 1 98.44 394 THR A N 1
ATOM 3072 C CA . THR A 1 394 ? -9.617 30.781 23.953 1 98.44 394 THR A CA 1
ATOM 3073 C C . THR A 1 394 ? -9.438 29.297 23.656 1 98.44 394 THR A C 1
ATOM 3075 O O . THR A 1 394 ? -10.414 28.578 23.453 1 98.44 394 THR A O 1
ATOM 3078 N N . THR A 1 395 ? -8.188 28.828 23.641 1 98.56 395 THR A N 1
ATOM 3079 C CA . THR A 1 395 ? -7.883 27.422 23.391 1 98.56 395 THR A CA 1
ATOM 3080 C C . THR A 1 395 ? -8.367 26.547 24.547 1 98.56 395 THR A C 1
ATOM 3082 O O . THR A 1 395 ? -8.961 25.5 24.328 1 98.56 395 THR A O 1
ATOM 3085 N N . LEU A 1 396 ? -8.117 27.016 25.734 1 98.62 396 LEU A N 1
ATOM 3086 C CA . LEU A 1 396 ? -8.586 26.281 26.922 1 98.62 396 LEU A CA 1
ATOM 3087 C C . LEU A 1 396 ? -10.102 26.172 26.906 1 98.62 396 LEU A C 1
ATOM 3089 O O . LEU A 1 396 ? -10.648 25.078 27.156 1 98.62 396 LEU A O 1
ATOM 3093 N N . ASP A 1 397 ? -10.781 27.266 26.578 1 98.56 397 ASP A N 1
ATOM 3094 C CA . ASP A 1 397 ? -12.242 27.281 26.531 1 98.56 397 ASP A CA 1
ATOM 3095 C C . ASP A 1 397 ? -12.766 26.328 25.453 1 98.56 397 ASP A C 1
ATOM 3097 O O . ASP A 1 397 ? -13.812 25.703 25.625 1 98.56 397 ASP A O 1
ATOM 3101 N N . ALA A 1 398 ? -12.109 26.281 24.344 1 98.62 398 ALA A N 1
ATOM 3102 C CA . ALA A 1 398 ? -12.516 25.391 23.266 1 98.62 398 ALA A CA 1
ATOM 3103 C C . ALA A 1 398 ? -12.508 23.938 23.719 1 98.62 398 ALA A C 1
ATOM 3105 O O . ALA A 1 398 ? -13.398 23.156 23.359 1 98.62 398 ALA A O 1
ATOM 3106 N N . PHE A 1 399 ? -11.484 23.516 24.484 1 98.75 399 PHE A N 1
ATOM 3107 C CA . PHE A 1 399 ? -11.453 22.156 25.016 1 98.75 399 PHE A CA 1
ATOM 3108 C C . PHE A 1 399 ? -12.594 21.953 26.016 1 98.75 399 PHE A C 1
ATOM 3110 O O . PHE A 1 399 ? -13.219 20.891 26.031 1 98.75 399 PHE A O 1
ATOM 3117 N N . GLN A 1 400 ? -12.883 22.984 26.844 1 98.44 400 GLN A N 1
ATOM 3118 C CA . GLN A 1 400 ? -14 22.906 27.781 1 98.44 400 GLN A CA 1
ATOM 3119 C C . GLN A 1 400 ? -15.328 22.766 27.031 1 98.44 400 GLN A C 1
ATOM 3121 O O . GLN A 1 400 ? -16.312 22.281 27.594 1 98.44 400 GLN A O 1
ATOM 3126 N N . GLY A 1 401 ? -15.312 23.219 25.797 1 98.44 401 GLY A N 1
ATOM 3127 C CA . GLY A 1 401 ? -16.5 23.156 24.969 1 98.44 401 GLY A CA 1
ATOM 3128 C C . GLY A 1 401 ? -16.906 21.734 24.609 1 98.44 401 GLY A C 1
ATOM 3129 O O . GLY A 1 401 ? -18.031 21.484 24.203 1 98.44 401 GLY A O 1
ATOM 3130 N N . PHE A 1 402 ? -15.961 20.766 24.703 1 98.56 402 PHE A N 1
ATOM 3131 C CA . PHE A 1 402 ? -16.281 19.359 24.5 1 98.56 402 PHE A CA 1
ATOM 3132 C C . PHE A 1 402 ? -16.938 18.75 25.734 1 98.56 402 PHE A C 1
ATOM 3134 O O . PHE A 1 402 ? -18 18.141 25.641 1 98.56 402 PHE A O 1
ATOM 3141 N N . THR A 1 403 ? -16.328 18.875 26.812 1 98.31 403 THR A N 1
ATOM 3142 C CA . THR A 1 403 ? -16.719 18.422 28.141 1 98.31 403 THR A CA 1
ATOM 3143 C C . THR A 1 403 ? -15.797 19.031 29.203 1 98.31 403 THR A C 1
ATOM 3145 O O . THR A 1 403 ? -14.656 19.406 28.906 1 98.31 403 THR A O 1
ATOM 3148 N N . PRO A 1 404 ? -16.375 19.266 30.391 1 97.75 404 PRO A N 1
ATOM 3149 C CA . PRO A 1 404 ? -15.469 19.734 31.438 1 97.75 404 PRO A CA 1
ATOM 3150 C C . PRO A 1 404 ? -14.25 18.812 31.609 1 97.75 404 PRO A C 1
ATOM 3152 O O . PRO A 1 404 ? -14.391 17.594 31.609 1 97.75 404 PRO A O 1
ATOM 3155 N N . MET A 1 405 ? -13.016 19.438 31.75 1 98.31 405 MET A N 1
ATOM 3156 C CA . MET A 1 405 ? -11.781 18.672 31.922 1 98.31 405 MET A CA 1
ATOM 3157 C C . MET A 1 405 ? -10.703 19.516 32.594 1 98.31 405 MET A C 1
ATOM 3159 O O . MET A 1 405 ? -10.711 20.734 32.469 1 98.31 405 MET A O 1
ATOM 3163 N N . LYS A 1 406 ? -9.828 18.859 33.219 1 98.19 406 LYS A N 1
ATOM 3164 C CA . LYS A 1 406 ? -8.664 19.516 33.812 1 98.19 406 LYS A CA 1
ATOM 3165 C C . LYS A 1 406 ? -7.453 19.422 32.906 1 98.19 406 LYS A C 1
ATOM 3167 O O . LYS A 1 406 ? -6.785 18.375 32.844 1 98.19 406 LYS A O 1
ATOM 3172 N N . ILE A 1 407 ? -7.094 20.484 32.344 1 98.75 407 ILE A N 1
ATOM 3173 C CA . ILE A 1 407 ? -6.008 20.516 31.359 1 98.75 407 ILE A CA 1
ATOM 3174 C C . ILE A 1 407 ? -4.688 20.797 32.062 1 98.75 407 ILE A C 1
ATOM 3176 O O . ILE A 1 407 ? -4.551 21.812 32.781 1 98.75 407 ILE A O 1
ATOM 3180 N N . GLU A 1 408 ? -3.713 19.906 31.875 1 98.5 408 GLU A N 1
ATOM 3181 C CA . GLU A 1 408 ? -2.391 20.047 32.469 1 98.5 408 GLU A CA 1
ATOM 3182 C C . GLU A 1 408 ? -1.409 20.703 31.516 1 98.5 408 GLU A C 1
ATOM 3184 O O . GLU A 1 408 ? -0.454 21.359 31.953 1 98.5 408 GLU A O 1
ATOM 3189 N N . ARG A 1 409 ? -1.645 20.5 30.25 1 98.62 409 ARG A N 1
ATOM 3190 C CA . ARG A 1 409 ? -0.731 20.984 29.219 1 98.62 409 ARG A CA 1
ATOM 3191 C C . ARG A 1 409 ? -1.445 21.109 27.875 1 98.62 409 ARG A C 1
ATOM 3193 O O . ARG A 1 409 ? -2.352 20.344 27.578 1 98.62 409 ARG A O 1
ATOM 3200 N N . LEU A 1 410 ? -1.089 22.109 27.156 1 98.81 410 LEU A N 1
ATOM 3201 C CA . LEU A 1 410 ? -1.41 22.203 25.75 1 98.81 410 LEU A CA 1
ATOM 3202 C C . LEU A 1 410 ? -0.143 22.172 24.891 1 98.81 410 LEU A C 1
ATOM 3204 O O . LEU A 1 410 ? 0.893 22.703 25.297 1 98.81 410 LEU A O 1
ATOM 3208 N N . VAL A 1 411 ? -0.132 21.516 23.781 1 98.75 411 VAL A N 1
ATOM 3209 C CA . VAL A 1 411 ? 0.957 21.484 22.812 1 98.75 411 VAL A CA 1
ATOM 3210 C C . VAL A 1 411 ? 0.399 21.656 21.406 1 98.75 411 VAL A C 1
ATOM 3212 O O . VAL A 1 411 ? -0.59 21.016 21.031 1 98.75 411 VAL A O 1
ATOM 3215 N N . PHE A 1 412 ? 0.941 22.594 20.609 1 98.69 412 PHE A N 1
ATOM 3216 C CA . PHE A 1 412 ? 0.418 22.797 19.266 1 98.69 412 PHE A CA 1
ATOM 3217 C C . PHE A 1 412 ? 1.435 23.516 18.391 1 98.69 412 PHE A C 1
ATOM 3219 O O . PHE A 1 412 ? 2.479 23.953 18.891 1 98.69 412 PHE A O 1
ATOM 3226 N N . HIS A 1 413 ? 1.253 23.5 17.156 1 98.31 413 HIS A N 1
ATOM 3227 C CA . HIS A 1 413 ? 1.922 24.297 16.141 1 98.31 413 HIS A CA 1
ATOM 3228 C C . HIS A 1 413 ? 0.912 25.031 15.266 1 98.31 413 HIS A C 1
ATOM 3230 O O . HIS A 1 413 ? -0.132 24.484 14.914 1 98.31 413 HIS A O 1
ATOM 3236 N N . ASN A 1 414 ? 1.162 26.297 15 1 98.12 414 ASN A N 1
ATOM 3237 C CA . ASN A 1 414 ? 0.258 27.094 14.18 1 98.12 414 ASN A CA 1
ATOM 3238 C C . ASN A 1 414 ? 0.64 27.031 12.703 1 98.12 414 ASN A C 1
ATOM 3240 O O . ASN A 1 414 ? 1.446 27.844 12.234 1 98.12 414 ASN A O 1
ATOM 3244 N N . TRP A 1 415 ? 0.014 26.266 11.961 1 97.94 415 TRP A N 1
ATOM 3245 C CA . TRP A 1 415 ? 0.326 26.031 10.555 1 97.94 415 TRP A CA 1
ATOM 3246 C C . TRP A 1 415 ? -0.087 27.234 9.703 1 97.94 415 TRP A C 1
ATOM 3248 O O . TRP A 1 415 ? 0.522 27.5 8.664 1 97.94 415 TRP A O 1
ATOM 3258 N N . SER A 1 416 ? -1.077 27.906 10.086 1 97.56 416 SER A N 1
ATOM 3259 C CA . SER A 1 416 ? -1.575 29.062 9.32 1 97.56 416 SER A CA 1
ATOM 3260 C C . SER A 1 416 ? -0.553 30.188 9.289 1 97.56 416 SER A C 1
ATOM 3262 O O . SER A 1 416 ? -0.386 30.844 8.266 1 97.56 416 SER A O 1
ATOM 3264 N N . LYS A 1 417 ? 0.191 30.312 10.336 1 97.19 417 LYS A N 1
ATOM 3265 C CA . LYS A 1 417 ? 1.143 31.422 10.438 1 97.19 417 LYS A CA 1
ATOM 3266 C C . LYS A 1 417 ? 2.564 30.953 10.148 1 97.19 417 LYS A C 1
ATOM 3268 O O . LYS A 1 417 ? 3.498 31.75 10.125 1 97.19 417 LYS A O 1
ATOM 3273 N N . ASP A 1 418 ? 2.75 29.656 9.984 1 97.5 418 ASP A N 1
ATOM 3274 C CA . ASP A 1 418 ? 4.062 29.109 9.648 1 97.5 418 ASP A CA 1
ATOM 3275 C C . ASP A 1 418 ? 4.516 29.594 8.266 1 97.5 418 ASP A C 1
ATOM 3277 O O . ASP A 1 418 ? 3.932 29.203 7.25 1 97.5 418 ASP A O 1
ATOM 3281 N N . GLU A 1 419 ? 5.539 30.359 8.18 1 97.31 419 GLU A N 1
ATOM 3282 C CA . GLU A 1 419 ? 5.953 30.984 6.934 1 97.31 419 GLU A CA 1
ATOM 3283 C C . GLU A 1 419 ? 6.332 29.938 5.887 1 97.31 419 GLU A C 1
ATOM 3285 O O . GLU A 1 419 ? 6.297 30.203 4.688 1 97.31 419 GLU A O 1
ATOM 3290 N N . PHE A 1 420 ? 6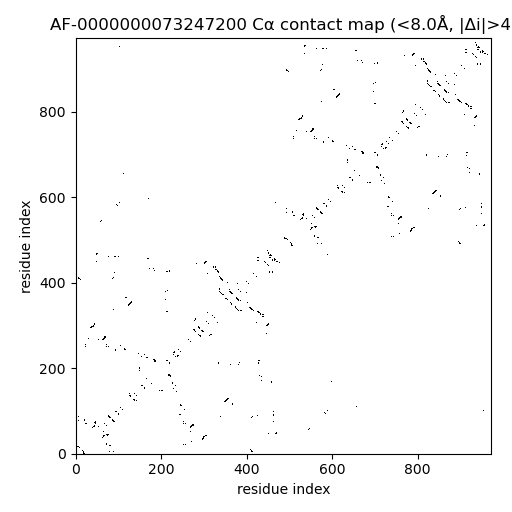.672 28.719 6.305 1 98.25 420 PHE A N 1
ATOM 3291 C CA . PHE A 1 420 ? 7.156 27.719 5.363 1 98.25 420 PHE A CA 1
ATOM 3292 C C . PHE A 1 420 ? 6.078 26.672 5.078 1 98.25 420 PHE A C 1
ATOM 3294 O O . PHE A 1 420 ? 6.355 25.641 4.469 1 98.25 420 PHE A O 1
ATOM 3301 N N . ALA A 1 421 ? 4.84 26.875 5.527 1 97.75 421 ALA A N 1
ATOM 3302 C CA . ALA A 1 421 ? 3.721 25.984 5.23 1 97.75 421 ALA A CA 1
ATOM 3303 C C . ALA A 1 421 ? 2.51 26.781 4.738 1 97.75 421 ALA A C 1
ATOM 3305 O O . ALA A 1 421 ? 1.968 26.484 3.668 1 97.75 421 ALA A O 1
ATOM 3306 N N . LYS A 1 422 ? 2.104 27.828 5.539 1 98.19 422 LYS A N 1
ATOM 3307 C CA . LYS A 1 422 ? 0.976 28.719 5.266 1 98.19 422 LYS A CA 1
ATOM 3308 C C . LYS A 1 422 ? -0.322 27.922 5.121 1 98.19 422 LYS A C 1
ATOM 3310 O O . LYS A 1 422 ? -1.17 28.266 4.293 1 98.19 422 LYS A O 1
ATOM 3315 N N . GLY A 1 423 ? -0.443 26.906 5.848 1 98 423 GLY A N 1
ATOM 3316 C CA . GLY A 1 423 ? -1.55 25.969 5.883 1 98 423 GLY A CA 1
ATOM 3317 C C . GLY A 1 423 ? -1.143 24.594 6.348 1 98 423 GLY A C 1
ATOM 3318 O O . GLY A 1 423 ? 0.045 24.25 6.359 1 98 423 GLY A O 1
ATOM 3319 N N . ALA A 1 424 ? -2.066 23.766 6.711 1 97.62 424 ALA A N 1
ATOM 3320 C CA . ALA A 1 424 ? -1.781 22.422 7.168 1 97.62 424 ALA A CA 1
ATOM 3321 C C . ALA A 1 424 ? -1.62 21.469 5.984 1 97.62 424 ALA A C 1
ATOM 3323 O O . ALA A 1 424 ? -0.799 21.703 5.098 1 97.62 424 ALA A O 1
ATOM 3324 N N . TRP A 1 425 ? -2.391 20.406 5.848 1 97.88 425 TRP A N 1
ATOM 3325 C CA . TRP A 1 425 ? -2.285 19.516 4.703 1 97.88 425 TRP A CA 1
ATOM 3326 C C . TRP A 1 425 ? -3.15 20 3.547 1 97.88 425 TRP A C 1
ATOM 3328 O O . TRP A 1 425 ? -3.984 20.891 3.721 1 97.88 425 TRP A O 1
ATOM 3338 N N . PHE A 1 426 ? -2.924 19.516 2.43 1 98.25 426 PHE A N 1
ATOM 3339 C CA . PHE A 1 426 ? -3.572 19.953 1.197 1 98.25 426 PHE A CA 1
ATOM 3340 C C . PHE A 1 426 ? -5.051 19.578 1.202 1 98.25 426 PHE A C 1
ATOM 3342 O O . PHE A 1 426 ? -5.41 18.453 1.569 1 98.25 426 PHE A O 1
ATOM 3349 N N . PHE A 1 427 ? -5.84 20.422 0.876 1 98.69 427 PHE A N 1
ATOM 3350 C CA . PHE A 1 427 ? -7.195 20.219 0.381 1 98.69 427 PHE A CA 1
ATOM 3351 C C . PHE A 1 427 ? -7.551 21.25 -0.674 1 98.69 427 PHE A C 1
ATOM 3353 O O . PHE A 1 427 ? -7.309 22.453 -0.483 1 98.69 427 PHE A O 1
ATOM 3360 N N . SER A 1 428 ? -8.078 20.859 -1.785 1 98.25 428 SER A N 1
ATOM 3361 C CA . SER A 1 428 ? -8.258 21.766 -2.91 1 98.25 428 SER A CA 1
ATOM 3362 C C . SER A 1 428 ? -9.555 22.562 -2.773 1 98.25 428 SER A C 1
ATOM 3364 O O . SER A 1 428 ? -10.516 22.094 -2.16 1 98.25 428 SER A O 1
ATOM 3366 N N . ARG A 1 429 ? -9.531 23.734 -3.291 1 98.19 429 ARG A N 1
ATOM 3367 C CA . ARG A 1 429 ? -10.773 24.453 -3.564 1 98.19 429 ARG A CA 1
ATOM 3368 C C . ARG A 1 429 ? -11.445 23.922 -4.828 1 98.19 429 ARG A C 1
ATOM 3370 O O . ARG A 1 429 ? -10.797 23.297 -5.664 1 98.19 429 ARG A O 1
ATOM 3377 N N . PRO A 1 430 ? -12.742 24.234 -5.031 1 98.75 430 PRO A N 1
ATOM 3378 C CA . PRO A 1 430 ? -13.422 23.766 -6.246 1 98.75 430 PRO A CA 1
ATOM 3379 C C . PRO A 1 430 ? -12.734 24.25 -7.523 1 98.75 430 PRO A C 1
ATOM 3381 O O . PRO A 1 430 ? -12.445 25.438 -7.656 1 98.75 430 PRO A O 1
ATOM 3384 N N . GLY A 1 431 ? -12.367 23.297 -8.367 1 98.56 431 GLY A N 1
ATOM 3385 C CA . GLY A 1 431 ? -11.852 23.609 -9.688 1 98.56 431 GLY A CA 1
ATOM 3386 C C . GLY A 1 431 ? -10.336 23.547 -9.773 1 98.56 431 GLY A C 1
ATOM 3387 O O . GLY A 1 431 ? -9.773 23.469 -10.867 1 98.56 431 GLY A O 1
ATOM 3388 N N . LEU A 1 432 ? -9.625 23.547 -8.688 1 98.62 432 LEU A N 1
ATOM 3389 C CA . LEU A 1 432 ? -8.164 23.641 -8.688 1 98.62 432 LEU A CA 1
ATOM 3390 C C . LEU A 1 432 ? -7.543 22.453 -9.398 1 98.62 432 LEU A C 1
ATOM 3392 O O . LEU A 1 432 ? -6.645 22.609 -10.227 1 98.62 432 LEU A O 1
ATOM 3396 N N . LEU A 1 433 ? -7.98 21.234 -9.07 1 98.31 433 LEU A N 1
ATOM 3397 C CA . LEU A 1 433 ? -7.375 20.031 -9.648 1 98.31 433 LEU A CA 1
ATOM 3398 C C . LEU A 1 433 ? -7.73 19.922 -11.133 1 98.31 433 LEU A C 1
ATOM 3400 O O . LEU A 1 433 ? -6.867 19.594 -11.953 1 98.31 433 LEU A O 1
ATOM 3404 N N . ALA A 1 434 ? -8.992 20.141 -11.414 1 98 434 ALA A N 1
ATOM 3405 C CA . ALA A 1 434 ? -9.422 20.062 -12.812 1 98 434 ALA A CA 1
ATOM 3406 C C . ALA A 1 434 ? -8.586 21 -13.688 1 98 434 ALA A C 1
ATOM 3408 O O . ALA A 1 434 ? -8.203 20.641 -14.797 1 98 434 ALA A O 1
ATOM 3409 N N . ASP A 1 435 ? -8.242 22.125 -13.133 1 98.19 435 ASP A N 1
ATOM 3410 C CA . ASP A 1 435 ? -7.609 23.172 -13.945 1 98.19 435 ASP A CA 1
ATOM 3411 C C . ASP A 1 435 ? -6.086 23.062 -13.883 1 98.19 435 ASP A C 1
ATOM 3413 O O . ASP A 1 435 ? -5.391 23.438 -14.828 1 98.19 435 ASP A O 1
ATOM 3417 N N . HIS A 1 436 ? -5.516 22.547 -12.742 1 98.31 436 HIS A N 1
ATOM 3418 C CA . HIS A 1 436 ? -4.102 22.875 -12.555 1 98.31 436 HIS A CA 1
ATOM 3419 C C . HIS A 1 436 ? -3.326 21.672 -12.039 1 98.31 436 HIS A C 1
ATOM 3421 O O . HIS A 1 436 ? -2.141 21.781 -11.719 1 98.31 436 HIS A O 1
ATOM 3427 N N . LEU A 1 437 ? -3.91 20.484 -11.883 1 98.19 437 LEU A N 1
ATOM 3428 C CA . LEU A 1 437 ? -3.164 19.344 -11.359 1 98.19 437 LEU A CA 1
ATOM 3429 C C . LEU A 1 437 ? -1.932 19.062 -12.211 1 98.19 437 LEU A C 1
ATOM 3431 O O . LEU A 1 437 ? -0.825 18.922 -11.688 1 98.19 437 LEU A O 1
ATOM 3435 N N . GLY A 1 438 ? -2.117 18.969 -13.531 1 97.88 438 GLY A N 1
ATOM 3436 C CA . GLY A 1 438 ? -1.001 18.75 -14.438 1 97.88 438 GLY A CA 1
ATOM 3437 C C . GLY A 1 438 ? 0.05 19.844 -14.367 1 97.88 438 GLY A C 1
ATOM 3438 O O . GLY A 1 438 ? 1.249 19.562 -14.422 1 97.88 438 GLY A O 1
ATOM 3439 N N . ASP A 1 439 ? -0.361 21.109 -14.188 1 98.38 439 ASP A N 1
ATOM 3440 C CA . ASP A 1 439 ? 0.544 22.25 -14.078 1 98.38 439 ASP A CA 1
ATOM 3441 C C . ASP A 1 439 ? 1.409 22.141 -12.82 1 98.38 439 ASP A C 1
ATOM 3443 O O . ASP A 1 439 ? 2.615 22.406 -12.875 1 98.38 439 ASP A O 1
ATOM 3447 N N . MET A 1 440 ? 0.774 21.781 -11.742 1 98.25 440 MET A N 1
ATOM 3448 C CA . MET A 1 440 ? 1.495 21.672 -10.477 1 98.25 440 MET A CA 1
ATOM 3449 C C . MET A 1 440 ? 2.561 20.594 -10.547 1 98.25 440 MET A C 1
ATOM 3451 O O . MET A 1 440 ? 3.646 20.734 -9.984 1 98.25 440 MET A O 1
ATOM 3455 N N . ARG A 1 441 ? 2.332 19.547 -11.336 1 97.81 441 ARG A N 1
ATOM 3456 C CA . ARG A 1 441 ? 3.211 18.391 -11.383 1 97.81 441 ARG A CA 1
ATOM 3457 C C . ARG A 1 441 ? 4.305 18.562 -12.43 1 97.81 441 ARG A C 1
ATOM 3459 O O . ARG A 1 441 ? 5.34 17.906 -12.375 1 97.81 441 ARG A O 1
ATOM 3466 N N . ALA A 1 442 ? 4.117 19.438 -13.375 1 98.06 442 ALA A N 1
ATOM 3467 C CA . ALA A 1 442 ? 5.012 19.578 -14.523 1 98.06 442 ALA A CA 1
ATOM 3468 C C . ALA A 1 442 ? 6.383 20.094 -14.086 1 98.06 442 ALA A C 1
ATOM 3470 O O . ALA A 1 442 ? 6.48 20.984 -13.234 1 98.06 442 ALA A O 1
ATOM 3471 N N . SER A 1 443 ? 7.426 19.484 -14.648 1 97.81 443 SER A N 1
ATOM 3472 C CA . SER A 1 443 ? 8.773 20.031 -14.469 1 97.81 443 SER A CA 1
ATOM 3473 C C . SER A 1 443 ? 8.938 21.328 -15.234 1 97.81 443 SER A C 1
ATOM 3475 O O . SER A 1 443 ? 8.117 21.672 -16.094 1 97.81 443 SER A O 1
ATOM 3477 N N . GLN A 1 444 ? 9.867 22.094 -14.859 1 97.75 444 GLN A N 1
ATOM 3478 C CA . GLN A 1 444 ? 10.25 23.328 -15.523 1 97.75 444 GLN A CA 1
ATOM 3479 C C . GLN A 1 444 ? 11.758 23.422 -15.688 1 97.75 444 GLN A C 1
ATOM 3481 O O . GLN A 1 444 ? 12.477 23.75 -14.742 1 97.75 444 GLN A O 1
ATOM 3486 N N . GLY A 1 445 ? 12.281 23.172 -16.969 1 97.19 445 GLY A N 1
ATOM 3487 C CA . GLY A 1 445 ? 13.719 23.094 -17.188 1 97.19 445 GLY A CA 1
ATOM 3488 C C . GLY A 1 445 ? 14.391 22 -16.375 1 97.19 445 GLY A C 1
ATOM 3489 O O . GLY A 1 445 ? 13.992 20.844 -16.438 1 97.19 445 GLY A O 1
ATOM 3490 N N . ASN A 1 446 ? 15.375 22.422 -15.57 1 98.19 446 ASN A N 1
ATOM 3491 C CA . ASN A 1 446 ? 16.141 21.484 -14.742 1 98.19 446 ASN A CA 1
ATOM 3492 C C . ASN A 1 446 ? 15.508 21.328 -13.359 1 98.19 446 ASN A C 1
ATOM 3494 O O . ASN A 1 446 ? 16.109 20.703 -12.477 1 98.19 446 ASN A O 1
ATOM 3498 N N . ILE A 1 447 ? 14.281 21.828 -13.227 1 98.81 447 ILE A N 1
ATOM 3499 C CA . ILE A 1 447 ? 13.609 21.766 -11.93 1 98.81 447 ILE A CA 1
ATOM 3500 C C . ILE A 1 447 ? 12.492 20.734 -11.977 1 98.81 447 ILE A C 1
ATOM 3502 O O . ILE A 1 447 ? 11.57 20.828 -12.789 1 98.81 447 ILE A O 1
ATOM 3506 N N . ILE A 1 448 ? 12.562 19.703 -11.156 1 98.81 448 ILE A N 1
ATOM 3507 C CA . ILE A 1 448 ? 11.508 18.719 -10.953 1 98.81 448 ILE A CA 1
ATOM 3508 C C . ILE A 1 448 ? 10.68 19.109 -9.727 1 98.81 448 ILE A C 1
ATOM 3510 O O . ILE A 1 448 ? 11.195 19.156 -8.609 1 98.81 448 ILE A O 1
ATOM 3514 N N . PHE A 1 449 ? 9.414 19.391 -9.922 1 98.88 449 PHE A N 1
ATOM 3515 C CA . PHE A 1 449 ? 8.531 19.734 -8.812 1 98.88 449 PHE A CA 1
ATOM 3516 C C . PHE A 1 449 ? 7.891 18.484 -8.227 1 98.88 449 PHE A C 1
ATOM 3518 O O . PHE A 1 449 ? 7.375 17.641 -8.961 1 98.88 449 PHE A O 1
ATOM 3525 N N . ALA A 1 450 ? 7.984 18.344 -6.945 1 98.56 450 ALA A N 1
ATOM 3526 C CA . ALA A 1 450 ? 7.406 17.219 -6.215 1 98.56 450 ALA A CA 1
ATOM 3527 C C . ALA A 1 450 ? 6.914 17.656 -4.836 1 98.56 450 ALA A C 1
ATOM 3529 O O . ALA A 1 450 ? 7.648 18.297 -4.082 1 98.56 450 ALA A O 1
ATOM 3530 N N . CYS A 1 451 ? 5.699 17.297 -4.543 1 98.12 451 CYS A N 1
ATOM 3531 C CA . CYS A 1 451 ? 5.086 17.656 -3.27 1 98.12 451 CYS A CA 1
ATOM 3532 C C . CYS A 1 451 ? 3.857 16.797 -2.996 1 98.12 451 CYS A C 1
ATOM 3534 O O . CYS A 1 451 ? 3.156 16.391 -3.928 1 98.12 451 CYS A O 1
ATOM 3536 N N . SER A 1 452 ? 3.57 16.516 -1.736 1 97.94 452 SER A N 1
ATOM 3537 C CA . SER A 1 452 ? 2.361 15.781 -1.381 1 97.94 452 SER A CA 1
ATOM 3538 C C . SER A 1 452 ? 1.111 16.5 -1.882 1 97.94 452 SER A C 1
ATOM 3540 O O . SER A 1 452 ? 0.072 15.859 -2.092 1 97.94 452 SER A O 1
ATOM 3542 N N . ASP A 1 453 ? 1.161 17.797 -2.121 1 98.38 453 ASP A N 1
ATOM 3543 C CA . ASP A 1 453 ? 0.015 18.641 -2.457 1 98.38 453 ASP A CA 1
ATOM 3544 C C . ASP A 1 453 ? -0.559 18.266 -3.822 1 98.38 453 ASP A C 1
ATOM 3546 O O . ASP A 1 453 ? -1.689 18.625 -4.148 1 98.38 453 ASP A O 1
ATOM 3550 N N . TRP A 1 454 ? 0.242 17.609 -4.625 1 98.19 454 TRP A N 1
ATOM 3551 C CA . TRP A 1 454 ? -0.292 17.25 -5.938 1 98.19 454 TRP A CA 1
ATOM 3552 C C . TRP A 1 454 ? 0.006 15.797 -6.27 1 98.19 454 TRP A C 1
ATOM 3554 O O . TRP A 1 454 ? 0.155 15.438 -7.441 1 98.19 454 TRP A O 1
ATOM 3564 N N . ALA A 1 455 ? 0.241 14.945 -5.223 1 97.94 455 ALA A N 1
ATOM 3565 C CA . ALA A 1 455 ? 0.324 13.5 -5.414 1 97.94 455 ALA A CA 1
ATOM 3566 C C . ALA A 1 455 ? -0.956 12.953 -6.039 1 97.94 455 ALA A C 1
ATOM 3568 O O . ALA A 1 455 ? -2.008 13.594 -5.98 1 97.94 455 ALA A O 1
ATOM 3569 N N . LEU A 1 456 ? -0.886 11.812 -6.645 1 96.75 456 LEU A N 1
ATOM 3570 C CA . LEU A 1 456 ? -2.051 11.281 -7.344 1 96.75 456 LEU A CA 1
ATOM 3571 C C . LEU A 1 456 ? -2.926 10.469 -6.398 1 96.75 456 LEU A C 1
ATOM 3573 O O . LEU A 1 456 ? -4.152 10.492 -6.504 1 96.75 456 LEU A O 1
ATOM 3577 N N . GLY A 1 457 ? -2.355 9.688 -5.543 1 96.06 457 GLY A N 1
ATOM 3578 C CA . GLY A 1 457 ? -3.107 8.906 -4.57 1 96.06 457 GLY A CA 1
ATOM 3579 C C . GLY A 1 457 ? -3.465 9.695 -3.322 1 96.06 457 GLY A C 1
ATOM 3580 O O . GLY A 1 457 ? -4.297 10.602 -3.373 1 96.06 457 GLY A O 1
ATOM 3581 N N . TRP A 1 458 ? -2.82 9.406 -2.223 1 97.31 458 TRP A N 1
ATOM 3582 C CA . TRP A 1 458 ? -3.084 10.031 -0.931 1 97.31 458 TRP A CA 1
ATOM 3583 C C . TRP A 1 458 ? -2.449 11.414 -0.853 1 97.31 458 TRP A C 1
ATOM 3585 O O . TRP A 1 458 ? -1.606 11.672 0.011 1 97.31 458 TRP A O 1
ATOM 3595 N N . ARG A 1 459 ? -2.977 12.25 -1.747 1 95.06 459 ARG A N 1
ATOM 3596 C CA . ARG A 1 459 ? -2.602 13.656 -1.691 1 95.06 459 ARG A CA 1
ATOM 3597 C C . ARG A 1 459 ? -2.908 14.25 -0.321 1 95.06 459 ARG A C 1
ATOM 3599 O O . ARG A 1 459 ? -3.918 13.914 0.298 1 95.06 459 ARG A O 1
ATOM 3606 N N . SER A 1 460 ? -2.051 15.023 0.259 1 91.69 460 SER A N 1
ATOM 3607 C CA . SER A 1 460 ? -2.256 15.617 1.576 1 91.69 460 SER A CA 1
ATOM 3608 C C . SER A 1 460 ? -1.624 14.758 2.672 1 91.69 460 SER A C 1
ATOM 3610 O O . SER A 1 460 ? -1.48 15.211 3.811 1 91.69 460 SER A O 1
ATOM 3612 N N . PHE A 1 461 ? -1.238 13.555 2.389 1 97.75 461 PHE A N 1
ATOM 3613 C CA . PHE A 1 461 ? -0.807 12.609 3.414 1 97.75 461 PHE A CA 1
ATOM 3614 C C . PHE A 1 461 ? 0.68 12.312 3.281 1 97.75 461 PHE A C 1
ATOM 3616 O O . PHE A 1 461 ? 1.303 12.656 2.275 1 97.75 461 PHE A O 1
ATOM 3623 N N . ILE A 1 462 ? 1.234 11.68 4.297 1 98.5 462 ILE A N 1
ATOM 3624 C CA . ILE A 1 462 ? 2.615 11.211 4.293 1 98.5 462 ILE A CA 1
ATOM 3625 C C . ILE A 1 462 ? 2.854 10.305 3.088 1 98.5 462 ILE A C 1
ATOM 3627 O O . ILE A 1 462 ? 3.889 10.398 2.426 1 98.5 462 ILE A O 1
ATOM 3631 N N . ASP A 1 463 ? 1.864 9.5 2.789 1 98.62 463 ASP A N 1
ATOM 3632 C CA . ASP A 1 463 ? 1.938 8.562 1.674 1 98.62 463 ASP A CA 1
ATOM 3633 C C . ASP A 1 463 ? 2.15 9.297 0.352 1 98.62 463 ASP A C 1
ATOM 3635 O O . ASP A 1 463 ? 3.01 8.914 -0.445 1 98.62 463 ASP A O 1
ATOM 3639 N N . GLY A 1 464 ? 1.377 10.344 0.124 1 98.38 464 GLY A N 1
ATOM 3640 C CA . GLY A 1 464 ? 1.537 11.133 -1.089 1 98.38 464 GLY A CA 1
ATOM 3641 C C . GLY A 1 464 ? 2.889 11.812 -1.185 1 98.38 464 GLY A C 1
ATOM 3642 O O . GLY A 1 464 ? 3.432 11.977 -2.279 1 98.38 464 GLY A O 1
ATOM 3643 N N . ALA A 1 465 ? 3.447 12.25 -0.049 1 98.75 465 ALA A N 1
ATOM 3644 C CA . ALA A 1 465 ? 4.77 12.867 -0.032 1 98.75 465 ALA A CA 1
ATOM 3645 C C . ALA A 1 465 ? 5.844 11.883 -0.481 1 98.75 465 ALA A C 1
ATOM 3647 O O . ALA A 1 465 ? 6.699 12.219 -1.302 1 98.75 465 ALA A O 1
ATOM 3648 N N . ILE A 1 466 ? 5.762 10.672 0.047 1 98.75 466 ILE A N 1
ATOM 3649 C CA . ILE A 1 466 ? 6.742 9.656 -0.317 1 98.75 466 ILE A CA 1
ATOM 3650 C C . ILE A 1 466 ? 6.555 9.258 -1.779 1 98.75 466 ILE A C 1
ATOM 3652 O O . ILE A 1 466 ? 7.531 9.07 -2.51 1 98.75 466 ILE A O 1
ATOM 3656 N N . GLU A 1 467 ? 5.27 9.141 -2.191 1 98.5 467 GLU A N 1
ATOM 3657 C CA . GLU A 1 467 ? 4.969 8.883 -3.596 1 98.5 467 GLU A CA 1
ATOM 3658 C C . GLU A 1 467 ? 5.688 9.875 -4.508 1 98.5 467 GLU A C 1
ATOM 3660 O O . GLU A 1 467 ? 6.383 9.469 -5.445 1 98.5 467 GLU A O 1
ATOM 3665 N N . GLU A 1 468 ? 5.562 11.133 -4.246 1 98.5 468 GLU A N 1
ATOM 3666 C CA . GLU A 1 468 ? 6.113 12.188 -5.086 1 98.5 468 GLU A CA 1
ATOM 3667 C C . GLU A 1 468 ? 7.637 12.234 -4.988 1 98.5 468 GLU A C 1
ATOM 3669 O O . GLU A 1 468 ? 8.32 12.531 -5.969 1 98.5 468 GLU A O 1
ATOM 3674 N N . GLY A 1 469 ? 8.18 11.984 -3.766 1 98.62 469 GLY A N 1
ATOM 3675 C CA . GLY A 1 469 ? 9.625 11.906 -3.643 1 98.62 469 GLY A CA 1
ATOM 3676 C C . GLY A 1 469 ? 10.234 10.812 -4.5 1 98.62 469 GLY A C 1
ATOM 3677 O O . GLY A 1 469 ? 11.273 11.016 -5.129 1 98.62 469 GLY A O 1
ATOM 3678 N N . THR A 1 470 ? 9.586 9.688 -4.535 1 97.75 470 THR A N 1
ATOM 3679 C CA . THR A 1 470 ? 10.047 8.562 -5.348 1 97.75 470 THR A CA 1
ATOM 3680 C C . THR A 1 470 ? 9.961 8.898 -6.832 1 97.75 470 THR A C 1
ATOM 3682 O O . THR A 1 470 ? 10.898 8.625 -7.59 1 97.75 470 THR A O 1
ATOM 3685 N N . ARG A 1 471 ? 8.812 9.461 -7.199 1 97.31 471 ARG A N 1
ATOM 3686 C CA . ARG A 1 471 ? 8.641 9.875 -8.586 1 97.31 471 ARG A CA 1
ATOM 3687 C C . ARG A 1 471 ? 9.734 10.859 -9 1 97.31 471 ARG A C 1
ATOM 3689 O O . ARG A 1 471 ? 10.328 10.719 -10.078 1 97.31 471 ARG A O 1
ATOM 3696 N N . ALA A 1 472 ? 10.039 11.828 -8.188 1 98.44 472 ALA A N 1
ATOM 3697 C CA . ALA A 1 472 ? 11.031 12.852 -8.5 1 98.44 472 ALA A CA 1
ATOM 3698 C C . ALA A 1 472 ? 12.414 12.242 -8.672 1 98.44 472 ALA A C 1
ATOM 3700 O O . ALA A 1 472 ? 13.148 12.602 -9.594 1 98.44 472 ALA A O 1
ATOM 3701 N N . ALA A 1 473 ? 12.766 11.312 -7.797 1 97.62 473 ALA A N 1
ATOM 3702 C CA . ALA A 1 473 ? 14.062 10.648 -7.887 1 97.62 473 ALA A CA 1
ATOM 3703 C C . ALA A 1 473 ? 14.172 9.828 -9.172 1 97.62 473 ALA A C 1
ATOM 3705 O O . ALA A 1 473 ? 15.242 9.781 -9.789 1 97.62 473 ALA A O 1
ATOM 3706 N N . MET A 1 474 ? 13.094 9.18 -9.539 1 96 474 MET A N 1
ATOM 3707 C CA . MET A 1 474 ? 13.086 8.383 -10.766 1 96 474 MET A CA 1
ATOM 3708 C C . MET A 1 474 ? 13.258 9.273 -11.992 1 96 474 MET A C 1
ATOM 3710 O O . MET A 1 474 ? 14.023 8.953 -12.898 1 96 474 MET A O 1
ATOM 3714 N N . VAL A 1 475 ? 12.516 10.383 -12.008 1 96.56 475 VAL A N 1
ATOM 3715 C CA . VAL A 1 475 ? 12.625 11.344 -13.102 1 96.56 475 VAL A CA 1
ATOM 3716 C C . VAL A 1 475 ? 14.055 11.891 -13.172 1 96.56 475 VAL A C 1
ATOM 3718 O O . VAL A 1 475 ? 14.633 12 -14.25 1 96.56 475 VAL A O 1
ATOM 3721 N N . LEU A 1 476 ? 14.617 12.195 -12.031 1 97.38 476 LEU A N 1
ATOM 3722 C CA . LEU A 1 476 ? 15.984 12.688 -11.93 1 97.38 476 LEU A CA 1
ATOM 3723 C C . LEU A 1 476 ? 16.969 11.719 -12.57 1 97.38 476 LEU A C 1
ATOM 3725 O O . LEU A 1 476 ? 17.75 12.109 -13.438 1 97.38 476 LEU A O 1
ATOM 3729 N N . ARG A 1 477 ? 16.922 10.453 -12.195 1 94.25 477 ARG A N 1
ATOM 3730 C CA . ARG A 1 477 ? 17.859 9.445 -12.68 1 94.25 477 ARG A CA 1
ATOM 3731 C C . ARG A 1 477 ? 17.719 9.234 -14.188 1 94.25 477 ARG A C 1
ATOM 3733 O O . ARG A 1 477 ? 18.719 9.078 -14.891 1 94.25 477 ARG A O 1
ATOM 3740 N N . SER A 1 478 ? 16.484 9.227 -14.617 1 91.5 478 SER A N 1
ATOM 3741 C CA . SER A 1 478 ? 16.234 9.016 -16.031 1 91.5 478 SER A CA 1
ATOM 3742 C C . SER A 1 478 ? 16.781 10.164 -16.875 1 91.5 478 SER A C 1
ATOM 3744 O O . SER A 1 478 ? 17.266 9.961 -17.984 1 91.5 478 SER A O 1
ATOM 3746 N N . THR A 1 479 ? 16.719 11.336 -16.344 1 91.06 479 THR A N 1
ATOM 3747 C CA . THR A 1 479 ? 17.125 12.516 -17.094 1 91.06 479 THR A CA 1
ATOM 3748 C C . THR A 1 479 ? 18.625 12.695 -17.047 1 91.06 479 THR A C 1
ATOM 3750 O O . THR A 1 479 ? 19.219 13.305 -17.953 1 91.06 479 THR A O 1
ATOM 3753 N N . LEU A 1 480 ? 19.281 12.211 -16.016 1 89.5 480 LEU A N 1
ATOM 3754 C CA . LEU A 1 480 ? 20.734 12.289 -15.922 1 89.5 480 LEU A CA 1
ATOM 3755 C C . LEU A 1 480 ? 21.391 11.195 -16.766 1 89.5 480 LEU A C 1
ATOM 3757 O O . LEU A 1 480 ? 22.516 11.383 -17.266 1 89.5 480 LEU A O 1
ATOM 3761 N N . SER A 1 481 ? 20.844 9.945 -16.844 1 75.94 481 SER A N 1
ATOM 3762 C CA . SER A 1 481 ? 21.375 8.852 -17.641 1 75.94 481 SER A CA 1
ATOM 3763 C C . SER A 1 481 ? 21.297 9.156 -19.141 1 75.94 481 SER A C 1
ATOM 3765 O O . SER A 1 481 ? 22.188 8.781 -19.906 1 75.94 481 SER A O 1
ATOM 3767 N N . GLU A 1 482 ? 20.266 9.734 -19.516 1 61.56 482 GLU A N 1
ATOM 3768 C CA . GLU A 1 482 ? 20.125 10.125 -20.906 1 61.56 482 GLU A CA 1
ATOM 3769 C C . GLU A 1 482 ? 21.219 11.086 -21.344 1 61.56 482 GLU A C 1
ATOM 3771 O O . GLU A 1 482 ? 21.688 11.047 -22.484 1 61.56 482 GLU A O 1
ATOM 3776 N N . ARG A 1 483 ? 21.766 11.656 -20.391 1 48.41 483 ARG A N 1
ATOM 3777 C CA . ARG A 1 483 ? 22.828 12.609 -20.719 1 48.41 483 ARG A CA 1
ATOM 3778 C C . ARG A 1 483 ? 24.188 11.914 -20.781 1 48.41 483 ARG A C 1
ATOM 3780 O O . ARG A 1 483 ? 25.094 12.383 -21.453 1 48.41 483 ARG A O 1
ATOM 3787 N N . SER A 1 484 ? 24.359 10.953 -19.953 1 44.88 484 SER A N 1
ATOM 3788 C CA . SER A 1 484 ? 25.625 10.242 -20.031 1 44.88 484 SER A CA 1
ATOM 3789 C C . SER A 1 484 ? 25.766 9.5 -21.359 1 44.88 484 SER A C 1
ATOM 3791 O O . SER A 1 484 ? 26.859 9.102 -21.734 1 44.88 484 SER A O 1
ATOM 3793 N N . HIS A 1 485 ? 24.672 9.148 -22.047 1 40.22 485 HIS A N 1
ATOM 3794 C CA . HIS A 1 485 ? 24.719 8.469 -23.344 1 40.22 485 HIS A CA 1
ATOM 3795 C C . HIS A 1 485 ? 24.688 9.477 -24.484 1 40.22 485 HIS A C 1
ATOM 3797 O O . HIS A 1 485 ? 24.703 9.086 -25.656 1 40.22 485 HIS A O 1
ATOM 3803 N N . LEU A 1 486 ? 24.578 10.742 -24.109 1 33.47 486 LEU A N 1
ATOM 3804 C CA . LEU A 1 486 ? 24.734 11.734 -25.156 1 33.47 486 LEU A CA 1
ATOM 3805 C C . LEU A 1 486 ? 26.141 12.328 -25.125 1 33.47 486 LEU A C 1
ATOM 3807 O O . LEU A 1 486 ? 26.656 12.68 -24.062 1 33.47 486 LEU A O 1
ATOM 3811 N N . MET B 1 1 ? 9.047 -13.93 -28.281 1 82.38 1 MET B N 1
ATOM 3812 C CA . MET B 1 1 ? 9.727 -15.156 -27.875 1 82.38 1 MET B CA 1
ATOM 3813 C C . MET B 1 1 ? 8.773 -16.094 -27.141 1 82.38 1 MET B C 1
ATOM 3815 O O . MET B 1 1 ? 7.699 -15.68 -26.703 1 82.38 1 MET B O 1
ATOM 3819 N N . SER B 1 2 ? 9.109 -17.359 -27.219 1 86.81 2 SER B N 1
ATOM 3820 C CA . SER B 1 2 ? 8.297 -18.344 -26.516 1 86.81 2 SER B CA 1
ATOM 3821 C C . SER B 1 2 ? 9.031 -18.906 -25.297 1 86.81 2 SER B C 1
ATOM 3823 O O . SER B 1 2 ? 10.266 -18.938 -25.266 1 86.81 2 SER B O 1
ATOM 3825 N N . SER B 1 3 ? 8.258 -19.125 -24.297 1 91.25 3 SER B N 1
ATOM 3826 C CA . SER B 1 3 ? 8.773 -19.875 -23.156 1 91.25 3 SER B CA 1
ATOM 3827 C C . SER B 1 3 ? 8.492 -21.375 -23.312 1 91.25 3 SER B C 1
ATOM 3829 O O . SER B 1 3 ? 7.5 -21.75 -23.938 1 91.25 3 SER B O 1
ATOM 3831 N N . LYS B 1 4 ? 9.336 -22.156 -22.703 1 93.12 4 LYS B N 1
ATOM 3832 C CA . LYS B 1 4 ? 9.102 -23.609 -22.672 1 93.12 4 LYS B CA 1
ATOM 3833 C C . LYS B 1 4 ? 7.965 -23.953 -21.719 1 93.12 4 LYS B C 1
ATOM 3835 O O . LYS B 1 4 ? 7.414 -25.062 -21.781 1 93.12 4 LYS B O 1
ATOM 3840 N N . ASP B 1 5 ? 7.598 -23.047 -20.922 1 95 5 ASP B N 1
ATOM 3841 C CA . ASP B 1 5 ? 6.516 -23.25 -19.953 1 95 5 ASP B CA 1
ATOM 3842 C C . ASP B 1 5 ? 5.152 -23.062 -20.625 1 95 5 ASP B C 1
ATOM 3844 O O . ASP B 1 5 ? 5.035 -22.328 -21.609 1 95 5 ASP B O 1
ATOM 3848 N N . GLY B 1 6 ? 4.133 -23.75 -20.047 1 97.06 6 GLY B N 1
ATOM 3849 C CA . GLY B 1 6 ? 2.746 -23.516 -20.406 1 97.06 6 GLY B CA 1
ATOM 3850 C C . GLY B 1 6 ? 2.268 -24.406 -21.531 1 97.06 6 GLY B C 1
ATOM 3851 O O . GLY B 1 6 ? 3.072 -25.078 -22.203 1 97.06 6 GLY B O 1
ATOM 3852 N N . TYR B 1 7 ? 0.98 -24.422 -21.688 1 98.25 7 TYR B N 1
ATOM 3853 C CA . TYR B 1 7 ? 0.289 -25.219 -22.703 1 98.25 7 TYR B CA 1
ATOM 3854 C C . TYR B 1 7 ? -0.819 -24.406 -23.375 1 98.25 7 TYR B C 1
ATOM 3856 O O . TYR B 1 7 ? -1.421 -23.531 -22.734 1 98.25 7 TYR B O 1
ATOM 3864 N N . SER B 1 8 ? -1.041 -24.656 -24.594 1 98.31 8 SER B N 1
ATOM 3865 C CA . SER B 1 8 ? -2.199 -24.156 -25.312 1 98.31 8 SER B CA 1
ATOM 3866 C C . SER B 1 8 ? -2.875 -25.25 -26.125 1 98.31 8 SER B C 1
ATOM 3868 O O . SER B 1 8 ? -2.203 -26.141 -26.641 1 98.31 8 SER B O 1
ATOM 3870 N N . TRP B 1 9 ? -4.164 -25.234 -26.188 1 98.62 9 TRP B N 1
ATOM 3871 C CA . TRP B 1 9 ? -4.941 -26.203 -26.969 1 98.62 9 TRP B CA 1
ATOM 3872 C C . TRP B 1 9 ? -5.973 -25.484 -27.844 1 98.62 9 TRP B C 1
ATOM 3874 O O . TRP B 1 9 ? -6.617 -24.531 -27.391 1 98.62 9 TRP B O 1
ATOM 3884 N N . THR B 1 10 ? -6.113 -25.844 -28.984 1 98.12 10 THR B N 1
ATOM 3885 C CA . THR B 1 10 ? -7.246 -25.594 -29.875 1 98.12 10 THR B CA 1
ATOM 3886 C C . THR B 1 10 ? -7.691 -26.891 -30.562 1 98.12 10 THR B C 1
ATOM 3888 O O . THR B 1 10 ? -6.938 -27.859 -30.625 1 98.12 10 THR B O 1
ATOM 3891 N N . GLU B 1 11 ? -8.898 -26.828 -31.016 1 96.88 11 GLU B N 1
ATOM 3892 C CA . GLU B 1 11 ? -9.383 -28.016 -31.719 1 96.88 11 GLU B CA 1
ATOM 3893 C C . GLU B 1 11 ? -8.508 -28.344 -32.906 1 96.88 11 GLU B C 1
ATOM 3895 O O . GLU B 1 11 ? -8.203 -29.516 -33.156 1 96.88 11 GLU B O 1
ATOM 3900 N N . SER B 1 12 ? -8.023 -27.406 -33.625 1 97.44 12 SER B N 1
ATOM 3901 C CA . SER B 1 12 ? -7.27 -27.609 -34.875 1 97.44 12 SER B CA 1
ATOM 3902 C C . SER B 1 12 ? -5.828 -28.016 -34.594 1 97.44 12 SER B C 1
ATOM 3904 O O . SER B 1 12 ? -5.25 -28.828 -35.312 1 97.44 12 SER B O 1
ATOM 3906 N N . GLN B 1 13 ? -5.223 -27.531 -33.531 1 96.75 13 GLN B N 1
ATOM 3907 C CA . GLN B 1 13 ? -3.795 -27.719 -33.312 1 96.75 13 GLN B CA 1
ATOM 3908 C C . GLN B 1 13 ? -3.539 -28.781 -32.219 1 96.75 13 GLN B C 1
ATOM 3910 O O . GLN B 1 13 ? -2.42 -29.281 -32.094 1 96.75 13 GLN B O 1
ATOM 3915 N N . GLY B 1 14 ? -4.594 -29.141 -31.531 1 97.5 14 GLY B N 1
ATOM 3916 C CA . GLY B 1 14 ? -4.379 -30.016 -30.375 1 97.5 14 GLY B CA 1
ATOM 3917 C C . GLY B 1 14 ? -3.621 -29.344 -29.25 1 97.5 14 GLY B C 1
ATOM 3918 O O . GLY B 1 14 ? -3.598 -28.109 -29.156 1 97.5 14 GLY B O 1
ATOM 3919 N N . LEU B 1 15 ? -3.125 -30.172 -28.344 1 98 15 LEU B N 1
ATOM 3920 C CA . LEU B 1 15 ? -2.389 -29.672 -27.188 1 98 15 LEU B CA 1
ATOM 3921 C C . LEU B 1 15 ? -0.921 -29.438 -27.531 1 98 15 LEU B C 1
ATOM 3923 O O . LEU B 1 15 ? -0.256 -30.344 -28.047 1 98 15 LEU B O 1
ATOM 3927 N N . LYS B 1 16 ? -0.473 -28.25 -27.266 1 96.75 16 LYS B N 1
ATOM 3928 C CA . LYS B 1 16 ? 0.922 -27.906 -27.516 1 96.75 16 LYS B CA 1
ATOM 3929 C C . LYS B 1 16 ? 1.59 -27.375 -26.25 1 96.75 16 LYS B C 1
ATOM 3931 O O . LYS B 1 16 ? 0.973 -26.641 -25.469 1 96.75 16 LYS B O 1
ATOM 3936 N N . SER B 1 17 ? 2.834 -27.844 -26.078 1 96.31 17 SER B N 1
ATOM 3937 C CA . SER B 1 17 ? 3.645 -27.328 -24.984 1 96.31 17 SER B CA 1
ATOM 3938 C C . SER B 1 17 ? 4.438 -26.094 -25.438 1 96.31 17 SER B C 1
ATOM 3940 O O . SER B 1 17 ? 4.898 -26.031 -26.578 1 96.31 17 SER B O 1
ATOM 3942 N N . GLY B 1 18 ? 4.645 -25.156 -24.438 1 96.44 18 GLY B N 1
ATOM 3943 C CA . GLY B 1 18 ? 5.32 -23.906 -24.766 1 96.44 18 GLY B CA 1
ATOM 3944 C C . GLY B 1 18 ? 4.383 -22.859 -25.328 1 96.44 18 GLY B C 1
ATOM 3945 O O . GLY B 1 18 ? 3.488 -23.172 -26.109 1 96.44 18 GLY B O 1
ATOM 3946 N N . VAL B 1 19 ? 4.469 -21.672 -24.828 1 97.31 19 VAL B N 1
ATOM 3947 C CA . VAL B 1 19 ? 3.559 -20.609 -25.234 1 97.31 19 VAL B CA 1
ATOM 3948 C C . VAL B 1 19 ? 4.332 -19.297 -25.391 1 97.31 19 VAL B C 1
ATOM 3950 O O . VAL B 1 19 ? 5.402 -19.125 -24.812 1 97.31 19 VAL B O 1
ATOM 3953 N N . PRO B 1 20 ? 3.834 -18.375 -26.266 1 97 20 PRO B N 1
ATOM 3954 C CA . PRO B 1 20 ? 4.461 -17.062 -26.406 1 97 20 PRO B CA 1
ATOM 3955 C C . PRO B 1 20 ? 4.492 -16.297 -25.078 1 97 20 PRO B C 1
ATOM 3957 O O . PRO B 1 20 ? 3.52 -16.312 -24.328 1 97 20 PRO B O 1
ATOM 3960 N N . CYS B 1 21 ? 5.629 -15.703 -24.828 1 96.25 21 CYS B N 1
ATOM 3961 C CA . CYS B 1 21 ? 5.832 -15 -23.562 1 96.25 21 CYS B CA 1
ATOM 3962 C C . CYS B 1 21 ? 6.781 -13.82 -23.75 1 96.25 21 CYS B C 1
ATOM 3964 O O . CYS B 1 21 ? 7.941 -14.008 -24.125 1 96.25 21 CYS B O 1
ATOM 3966 N N . ILE B 1 22 ? 6.375 -12.578 -23.391 1 96.94 22 ILE B N 1
ATOM 3967 C CA . ILE B 1 22 ? 7.223 -11.406 -23.547 1 96.94 22 ILE B CA 1
ATOM 3968 C C . ILE B 1 22 ? 8.25 -11.359 -22.406 1 96.94 22 ILE B C 1
ATOM 3970 O O . ILE B 1 22 ? 9.211 -10.586 -22.469 1 96.94 22 ILE B O 1
ATOM 3974 N N . GLY B 1 23 ? 8.094 -12.195 -21.359 1 97.25 23 GLY B N 1
ATOM 3975 C CA . GLY B 1 23 ? 9.016 -12.258 -20.234 1 97.25 23 GLY B CA 1
ATOM 3976 C C . GLY B 1 23 ? 10.188 -13.188 -20.484 1 97.25 23 GLY B C 1
ATOM 3977 O O . GLY B 1 23 ? 11.078 -13.297 -19.641 1 97.25 23 GLY B O 1
ATOM 3978 N N . ALA B 1 24 ? 10.188 -13.914 -21.625 1 97.81 24 ALA B N 1
ATOM 3979 C CA . ALA B 1 24 ? 11.336 -14.75 -21.969 1 97.81 24 ALA B CA 1
ATOM 3980 C C . ALA B 1 24 ? 12.57 -13.891 -22.25 1 97.81 24 ALA B C 1
ATOM 3982 O O . ALA B 1 24 ? 12.477 -12.836 -22.875 1 97.81 24 ALA B O 1
ATOM 3983 N N . ILE B 1 25 ? 13.711 -14.352 -21.734 1 97.94 25 ILE B N 1
ATOM 3984 C CA . ILE B 1 25 ? 14.914 -13.539 -21.812 1 97.94 25 ILE B CA 1
ATOM 3985 C C . ILE B 1 25 ? 15.852 -14.109 -22.875 1 97.94 25 ILE B C 1
ATOM 3987 O O . ILE B 1 25 ? 16.156 -15.305 -22.859 1 97.94 25 ILE B O 1
ATOM 3991 N N . SER B 1 26 ? 16.281 -13.32 -23.797 1 96.5 26 SER B N 1
ATOM 3992 C CA . SER B 1 26 ? 17.25 -13.633 -24.844 1 96.5 26 SER B CA 1
ATOM 3993 C C . SER B 1 26 ? 18.25 -12.5 -25.031 1 96.5 26 SER B C 1
ATOM 3995 O O . SER B 1 26 ? 17.859 -11.336 -25.125 1 96.5 26 SER B O 1
ATOM 3997 N N . PRO B 1 27 ? 19.547 -12.758 -25.156 1 97.12 27 PRO B N 1
ATOM 3998 C CA . PRO B 1 27 ? 20.172 -14.062 -24.906 1 97.12 27 PRO B CA 1
ATOM 3999 C C . PRO B 1 27 ? 19.984 -14.523 -23.453 1 97.12 27 PRO B C 1
ATOM 4001 O O . PRO B 1 27 ? 19.703 -13.711 -22.578 1 97.12 27 PRO B O 1
ATOM 4004 N N . PRO B 1 28 ? 20.062 -15.805 -23.266 1 97.25 28 PRO B N 1
ATOM 4005 C CA . PRO B 1 28 ? 19.781 -16.344 -21.922 1 97.25 28 PRO B CA 1
ATOM 4006 C C . PRO B 1 28 ? 20.844 -15.953 -20.906 1 97.25 28 PRO B C 1
ATOM 4008 O O . PRO B 1 28 ? 20.672 -16.172 -19.703 1 97.25 28 PRO B O 1
ATOM 4011 N N . THR B 1 29 ? 22.016 -15.406 -21.359 1 97.75 29 THR B N 1
ATOM 4012 C CA . THR B 1 29 ? 23.062 -14.992 -20.438 1 97.75 29 THR B CA 1
ATOM 4013 C C . THR B 1 29 ? 23.859 -13.82 -21 1 97.75 29 THR B C 1
ATOM 4015 O O . THR B 1 29 ? 23.938 -13.648 -22.219 1 97.75 29 THR B O 1
ATOM 4018 N N . ASN B 1 30 ? 24.359 -12.945 -20.078 1 97.5 30 ASN B N 1
ATOM 4019 C CA . ASN B 1 30 ? 25.312 -11.922 -20.469 1 97.5 30 ASN B CA 1
ATOM 4020 C C . ASN B 1 30 ? 26.641 -12.086 -19.734 1 97.5 30 ASN B C 1
ATOM 4022 O O . ASN B 1 30 ? 27.406 -11.125 -19.594 1 97.5 30 ASN B O 1
ATOM 4026 N N . LEU B 1 31 ? 26.812 -13.281 -19.188 1 95.69 31 LEU B N 1
ATOM 4027 C CA . LEU B 1 31 ? 28.062 -13.633 -18.516 1 95.69 31 LEU B CA 1
ATOM 4028 C C . LEU B 1 31 ? 29.25 -13.477 -19.469 1 95.69 31 LEU B C 1
ATOM 4030 O O . LEU B 1 31 ? 29.219 -13.977 -20.594 1 95.69 31 LEU B O 1
ATOM 4034 N N . LYS B 1 32 ? 30.312 -12.758 -19.062 1 87.69 32 LYS B N 1
ATOM 4035 C CA . LYS B 1 32 ? 31.5 -12.594 -19.891 1 87.69 32 LYS B CA 1
ATOM 4036 C C . LYS B 1 32 ? 32.656 -13.445 -19.359 1 87.69 32 LYS B C 1
ATOM 4038 O O . LYS B 1 32 ? 33.469 -13.93 -20.141 1 87.69 32 LYS B O 1
ATOM 4043 N N . ASN B 1 33 ? 32.781 -13.523 -18.094 1 83.38 33 ASN B N 1
ATOM 4044 C CA . ASN B 1 33 ? 33.875 -14.219 -17.422 1 83.38 33 ASN B CA 1
ATOM 4045 C C . ASN B 1 33 ? 33.375 -15.094 -16.281 1 83.38 33 ASN B C 1
ATOM 4047 O O . ASN B 1 33 ? 32.5 -14.672 -15.5 1 83.38 33 ASN B O 1
ATOM 4051 N N . ASN B 1 34 ? 33.938 -16.219 -16.203 1 80.38 34 ASN B N 1
ATOM 4052 C CA . ASN B 1 34 ? 33.5 -17.172 -15.195 1 80.38 34 ASN B CA 1
ATOM 4053 C C . ASN B 1 34 ? 34.25 -16.984 -13.883 1 80.38 34 ASN B C 1
ATOM 4055 O O . ASN B 1 34 ? 33.938 -17.609 -12.867 1 80.38 34 ASN B O 1
ATOM 4059 N N . ASN B 1 35 ? 35.125 -16.062 -13.859 1 85.94 35 ASN B N 1
ATOM 4060 C CA . ASN B 1 35 ? 35.969 -15.93 -12.672 1 85.94 35 ASN B CA 1
ATOM 4061 C C . ASN B 1 35 ? 35.594 -14.688 -11.867 1 85.94 35 ASN B C 1
ATOM 4063 O O . ASN B 1 35 ? 36.219 -14.398 -10.844 1 85.94 35 ASN B O 1
ATOM 4067 N N . THR B 1 36 ? 34.562 -14.125 -12.25 1 88.69 36 THR B N 1
ATOM 4068 C CA . THR B 1 36 ? 34.156 -12.906 -11.547 1 88.69 36 THR B CA 1
ATOM 4069 C C . THR B 1 36 ? 33.594 -13.234 -10.164 1 88.69 36 THR B C 1
ATOM 4071 O O . THR B 1 36 ? 32.812 -14.156 -10.016 1 88.69 36 THR B O 1
ATOM 4074 N N . LYS B 1 37 ? 34.094 -12.539 -9.203 1 93.44 37 LYS B N 1
ATOM 4075 C CA . LYS B 1 37 ? 33.5 -12.617 -7.875 1 93.44 37 LYS B CA 1
ATOM 4076 C C . LYS B 1 37 ? 32.5 -11.492 -7.664 1 93.44 37 LYS B C 1
ATOM 4078 O O . LYS B 1 37 ? 32.844 -10.312 -7.734 1 93.44 37 LYS B O 1
ATOM 4083 N N . TYR B 1 38 ? 31.297 -11.867 -7.438 1 97.81 38 TYR B N 1
ATOM 4084 C CA . TYR B 1 38 ? 30.203 -10.906 -7.293 1 97.81 38 TYR B CA 1
ATOM 4085 C C . TYR B 1 38 ? 30.031 -10.492 -5.84 1 97.81 38 TYR B C 1
ATOM 4087 O O . TYR B 1 38 ? 30.5 -11.188 -4.93 1 97.81 38 TYR B O 1
ATOM 4095 N N . ASP B 1 39 ? 29.453 -9.281 -5.645 1 98.19 39 ASP B N 1
ATOM 4096 C CA . ASP B 1 39 ? 29.047 -8.914 -4.293 1 98.19 39 ASP B CA 1
ATOM 4097 C C . ASP B 1 39 ? 27.906 -9.797 -3.807 1 98.19 39 ASP B C 1
ATOM 4099 O O . ASP B 1 39 ? 27.859 -10.188 -2.639 1 98.19 39 ASP B O 1
ATOM 4103 N N . VAL B 1 40 ? 27 -10.148 -4.77 1 98.81 40 VAL B N 1
ATOM 4104 C CA . VAL B 1 40 ? 25.844 -10.945 -4.379 1 98.81 40 VAL B CA 1
ATOM 4105 C C . VAL B 1 40 ? 25.375 -11.781 -5.566 1 98.81 40 VAL B C 1
ATOM 4107 O O . VAL B 1 40 ? 25.375 -11.305 -6.707 1 98.81 40 VAL B O 1
ATOM 4110 N N . ILE B 1 41 ? 25.016 -12.992 -5.348 1 98.88 41 ILE B N 1
ATOM 4111 C CA . ILE B 1 41 ? 24.266 -13.836 -6.266 1 98.88 41 ILE B CA 1
ATOM 4112 C C . ILE B 1 41 ? 22.812 -13.898 -5.832 1 98.88 41 ILE B C 1
ATOM 4114 O O . ILE B 1 41 ? 22.516 -14.125 -4.656 1 98.88 41 ILE B O 1
ATOM 4118 N N . VAL B 1 42 ? 21.891 -13.594 -6.699 1 98.94 42 VAL B N 1
ATOM 4119 C CA . VAL B 1 42 ? 20.453 -13.758 -6.473 1 98.94 42 VAL B CA 1
ATOM 4120 C C . VAL B 1 42 ? 19.938 -14.961 -7.254 1 98.94 42 VAL B C 1
ATOM 4122 O O . VAL B 1 42 ? 20.078 -15.023 -8.477 1 98.94 42 VAL B O 1
ATOM 4125 N N . VAL B 1 43 ? 19.375 -15.938 -6.57 1 98.94 43 VAL B N 1
ATOM 4126 C CA . VAL B 1 43 ? 18.859 -17.141 -7.215 1 98.94 43 VAL B CA 1
ATOM 4127 C C . VAL B 1 43 ? 17.328 -17.062 -7.293 1 98.94 43 VAL B C 1
ATOM 4129 O O . VAL B 1 43 ? 16.656 -17.094 -6.266 1 98.94 43 VAL B O 1
ATOM 4132 N N . GLY B 1 44 ? 16.812 -17.047 -8.461 1 98.81 44 GLY B N 1
ATOM 4133 C CA . GLY B 1 44 ? 15.383 -16.906 -8.719 1 98.81 44 GLY B CA 1
ATOM 4134 C C . GLY B 1 44 ? 15.016 -15.547 -9.297 1 98.81 44 GLY B C 1
ATOM 4135 O O . GLY B 1 44 ? 15.32 -14.516 -8.703 1 98.81 44 GLY B O 1
ATOM 4136 N N . ALA B 1 45 ? 14.281 -15.57 -10.422 1 98.81 45 ALA B N 1
ATOM 4137 C CA . ALA B 1 45 ? 13.961 -14.328 -11.109 1 98.81 45 ALA B CA 1
ATOM 4138 C C . ALA B 1 45 ? 12.469 -14.039 -11.062 1 98.81 45 ALA B C 1
ATOM 4140 O O . ALA B 1 45 ? 11.898 -13.5 -12.016 1 98.81 45 ALA B O 1
ATOM 4141 N N . GLY B 1 46 ? 11.75 -14.508 -10 1 98.56 46 GLY B N 1
ATOM 4142 C CA . GLY B 1 46 ? 10.438 -13.961 -9.695 1 98.56 46 GLY B CA 1
ATOM 4143 C C . GLY B 1 46 ? 10.492 -12.531 -9.172 1 98.56 46 GLY B C 1
ATOM 4144 O O . GLY B 1 46 ? 11.562 -11.922 -9.133 1 98.56 46 GLY B O 1
ATOM 4145 N N . TYR B 1 47 ? 9.398 -11.992 -8.766 1 98.75 47 TYR B N 1
ATOM 4146 C CA . TYR B 1 47 ? 9.359 -10.609 -8.305 1 98.75 47 TYR B CA 1
ATOM 4147 C C . TYR B 1 47 ? 10.289 -10.406 -7.117 1 98.75 47 TYR B C 1
ATOM 4149 O O . TYR B 1 47 ? 10.883 -9.336 -6.969 1 98.75 47 TYR B O 1
ATOM 4157 N N . CYS B 1 48 ? 10.383 -11.391 -6.23 1 98.75 48 CYS B N 1
ATOM 4158 C CA . CYS B 1 48 ? 11.281 -11.281 -5.086 1 98.75 48 CYS B CA 1
ATOM 4159 C C . CYS B 1 48 ? 12.727 -11.102 -5.535 1 98.75 48 CYS B C 1
ATOM 4161 O O . CYS B 1 48 ? 13.383 -10.125 -5.152 1 98.75 48 CYS B O 1
ATOM 4163 N N . GLY B 1 49 ? 13.227 -12.008 -6.379 1 98.88 49 GLY B N 1
ATOM 4164 C CA . GLY B 1 49 ? 14.594 -11.922 -6.879 1 98.88 49 GLY B CA 1
ATOM 4165 C C . GLY B 1 49 ? 14.836 -10.695 -7.738 1 98.88 49 GLY B C 1
ATOM 4166 O O . GLY B 1 49 ? 15.891 -10.055 -7.637 1 98.88 49 GLY B O 1
ATOM 4167 N N . LEU B 1 50 ? 13.875 -10.383 -8.602 1 98.94 50 LEU B N 1
ATOM 4168 C CA . LEU B 1 50 ? 14.008 -9.211 -9.461 1 98.94 50 LEU B CA 1
ATOM 4169 C C . LEU B 1 50 ? 14.117 -7.938 -8.633 1 98.94 50 LEU B C 1
ATOM 4171 O O . LEU B 1 50 ? 14.914 -7.047 -8.953 1 98.94 50 LEU B O 1
ATOM 4175 N N . THR B 1 51 ? 13.305 -7.852 -7.57 1 98.81 51 THR B N 1
ATOM 4176 C CA . THR B 1 51 ? 13.352 -6.688 -6.688 1 98.81 51 THR B CA 1
ATOM 4177 C C . THR B 1 51 ? 14.711 -6.598 -5.988 1 98.81 51 THR B C 1
ATOM 4179 O O . THR B 1 51 ? 15.328 -5.535 -5.965 1 98.81 51 THR B O 1
ATOM 4182 N N . ALA B 1 52 ? 15.148 -7.703 -5.43 1 98.88 52 ALA B N 1
ATOM 4183 C CA . ALA B 1 52 ? 16.422 -7.738 -4.715 1 98.88 52 ALA B CA 1
ATOM 4184 C C . ALA B 1 52 ? 17.578 -7.387 -5.641 1 98.88 52 ALA B C 1
ATOM 4186 O O . ALA B 1 52 ? 18.453 -6.582 -5.285 1 98.88 52 ALA B O 1
ATOM 4187 N N . ALA B 1 53 ? 17.594 -8.008 -6.859 1 98.88 53 ALA B N 1
ATOM 4188 C CA . ALA B 1 53 ? 18.656 -7.754 -7.832 1 98.88 53 ALA B CA 1
ATOM 4189 C C . ALA B 1 53 ? 18.672 -6.285 -8.25 1 98.88 53 ALA B C 1
ATOM 4191 O O . ALA B 1 53 ? 19.734 -5.668 -8.312 1 98.88 53 ALA B O 1
ATOM 4192 N N . ARG B 1 54 ? 17.5 -5.773 -8.5 1 98.56 54 ARG B N 1
ATOM 4193 C CA . ARG B 1 54 ? 17.391 -4.379 -8.922 1 98.56 54 ARG B CA 1
ATOM 4194 C C . ARG B 1 54 ? 17.891 -3.439 -7.828 1 98.56 54 ARG B C 1
ATOM 4196 O O . ARG B 1 54 ? 18.719 -2.555 -8.086 1 98.56 54 ARG B O 1
ATOM 4203 N N . ASP B 1 55 ? 17.375 -3.604 -6.617 1 97.81 55 ASP B N 1
ATOM 4204 C CA . ASP B 1 55 ? 17.75 -2.717 -5.516 1 97.81 55 ASP B CA 1
ATOM 4205 C C . ASP B 1 55 ? 19.234 -2.805 -5.211 1 97.81 55 ASP B C 1
ATOM 4207 O O . ASP B 1 55 ? 19.875 -1.79 -4.938 1 97.81 55 ASP B O 1
ATOM 4211 N N . ALA B 1 56 ? 19.828 -3.996 -5.281 1 98.31 56 ALA B N 1
ATOM 4212 C CA . ALA B 1 56 ? 21.25 -4.18 -5.07 1 98.31 56 ALA B CA 1
ATOM 4213 C C . ALA B 1 56 ? 22.062 -3.52 -6.18 1 98.31 56 ALA B C 1
ATOM 4215 O O . ALA B 1 56 ? 23.078 -2.855 -5.914 1 98.31 56 ALA B O 1
ATOM 4216 N N . ALA B 1 57 ? 21.609 -3.713 -7.418 1 98.25 57 ALA B N 1
ATOM 4217 C CA . ALA B 1 57 ? 22.312 -3.133 -8.562 1 98.25 57 ALA B CA 1
ATOM 4218 C C . ALA B 1 57 ? 22.281 -1.607 -8.5 1 98.25 57 ALA B C 1
ATOM 4220 O O . ALA B 1 57 ? 23.297 -0.956 -8.773 1 98.25 57 ALA B O 1
ATOM 4221 N N . ILE B 1 58 ? 21.156 -1.024 -8.141 1 95.75 58 ILE B N 1
ATOM 4222 C CA . ILE B 1 58 ? 21 0.421 -8.008 1 95.75 58 ILE B CA 1
ATOM 4223 C C . ILE B 1 58 ? 21.953 0.95 -6.945 1 95.75 58 ILE B C 1
ATOM 4225 O O . ILE B 1 58 ? 22.516 2.035 -7.094 1 95.75 58 ILE B O 1
ATOM 4229 N N . ALA B 1 59 ? 22.172 0.143 -5.906 1 94.94 59 ALA B N 1
ATOM 4230 C CA . ALA B 1 59 ? 23.047 0.54 -4.809 1 94.94 59 ALA B CA 1
ATOM 4231 C C . ALA B 1 59 ? 24.516 0.398 -5.203 1 94.94 59 ALA B C 1
ATOM 4233 O O . ALA B 1 59 ? 25.406 0.607 -4.375 1 94.94 59 ALA B O 1
ATOM 4234 N N . GLY B 1 60 ? 24.828 -0.059 -6.402 1 95.44 60 GLY B N 1
ATOM 4235 C CA . GLY B 1 60 ? 26.188 -0.08 -6.914 1 95.44 60 GLY B CA 1
ATOM 4236 C C . GLY B 1 60 ? 26.875 -1.416 -6.715 1 95.44 60 GLY B C 1
ATOM 4237 O O . GLY B 1 60 ? 28.078 -1.542 -6.965 1 95.44 60 GLY B O 1
ATOM 4238 N N . LEU B 1 61 ? 26.172 -2.463 -6.293 1 97.44 61 LEU B N 1
ATOM 4239 C CA . LEU B 1 61 ? 26.75 -3.777 -6.062 1 97.44 61 LEU B CA 1
ATOM 4240 C C . LEU B 1 61 ? 26.844 -4.57 -7.363 1 97.44 61 LEU B C 1
ATOM 4242 O O . LEU B 1 61 ? 25.984 -4.418 -8.242 1 97.44 61 LEU B O 1
ATOM 4246 N N . LYS B 1 62 ? 27.859 -5.352 -7.473 1 98.12 62 LYS B N 1
ATOM 4247 C CA . LYS B 1 62 ? 27.953 -6.297 -8.586 1 98.12 62 LYS B CA 1
ATOM 4248 C C . LYS B 1 62 ? 27.047 -7.504 -8.367 1 98.12 62 LYS B C 1
ATOM 4250 O O . LYS B 1 62 ? 27.312 -8.328 -7.488 1 98.12 62 LYS B O 1
ATOM 4255 N N . VAL B 1 63 ? 26.016 -7.688 -9.227 1 98.81 63 VAL B N 1
ATOM 4256 C CA . VAL B 1 63 ? 24.953 -8.664 -8.984 1 98.81 63 VAL B CA 1
ATOM 4257 C C . VAL B 1 63 ? 24.984 -9.727 -10.086 1 98.81 63 VAL B C 1
ATOM 4259 O O . VAL B 1 63 ? 25.109 -9.398 -11.266 1 98.81 63 VAL B O 1
ATOM 4262 N N . LEU B 1 64 ? 24.922 -10.977 -9.734 1 98.88 64 LEU B N 1
ATOM 4263 C CA . LEU B 1 64 ? 24.609 -12.07 -10.656 1 98.88 64 LEU B CA 1
ATOM 4264 C C . LEU B 1 64 ? 23.234 -12.656 -10.359 1 98.88 64 LEU B C 1
ATOM 4266 O O . LEU B 1 64 ? 23 -13.188 -9.273 1 98.88 64 LEU B O 1
ATOM 4270 N N . LEU B 1 65 ? 22.281 -12.523 -11.281 1 98.94 65 LEU B N 1
ATOM 4271 C CA . LEU B 1 65 ? 20.953 -13.133 -11.211 1 98.94 65 LEU B CA 1
ATOM 4272 C C . LEU B 1 65 ? 20.938 -14.477 -11.93 1 98.94 65 LEU B C 1
ATOM 4274 O O . LEU B 1 65 ? 21.219 -14.555 -13.125 1 98.94 65 LEU B O 1
ATOM 4278 N N . ILE B 1 66 ? 20.641 -15.531 -11.195 1 98.81 66 ILE B N 1
ATOM 4279 C CA . ILE B 1 66 ? 20.562 -16.875 -11.758 1 98.81 66 ILE B CA 1
ATOM 4280 C C . ILE B 1 66 ? 19.109 -17.359 -11.75 1 98.81 66 ILE B C 1
ATOM 4282 O O . ILE B 1 66 ? 18.438 -17.266 -10.727 1 98.81 66 ILE B O 1
ATOM 4286 N N . GLU B 1 67 ? 18.625 -17.844 -12.844 1 98.88 67 GLU B N 1
ATOM 4287 C CA . GLU B 1 67 ? 17.25 -18.328 -12.984 1 98.88 67 GLU B CA 1
ATOM 4288 C C . GLU B 1 67 ? 17.219 -19.672 -13.719 1 98.88 67 GLU B C 1
ATOM 4290 O O . GLU B 1 67 ? 17.906 -19.844 -14.727 1 98.88 67 GLU B O 1
ATOM 4295 N N . ALA B 1 68 ? 16.484 -20.594 -13.164 1 98.75 68 ALA B N 1
ATOM 4296 C CA . ALA B 1 68 ? 16.375 -21.938 -13.734 1 98.75 68 ALA B CA 1
ATOM 4297 C C . ALA B 1 68 ? 15.586 -21.906 -15.039 1 98.75 68 ALA B C 1
ATOM 4299 O O . ALA B 1 68 ? 15.852 -22.703 -15.945 1 98.75 68 ALA B O 1
ATOM 4300 N N . ARG B 1 69 ? 14.633 -21.047 -15.172 1 98.31 69 ARG B N 1
ATOM 4301 C CA . ARG B 1 69 ? 13.727 -20.984 -16.312 1 98.31 69 ARG B CA 1
ATOM 4302 C C . ARG B 1 69 ? 14.305 -20.109 -17.422 1 98.31 69 ARG B C 1
ATOM 4304 O O . ARG B 1 69 ? 15.383 -19.531 -17.266 1 98.31 69 ARG B O 1
ATOM 4311 N N . ASP B 1 70 ? 13.586 -20.016 -18.547 1 98.38 70 ASP B N 1
ATOM 4312 C CA . ASP B 1 70 ? 14.008 -19.188 -19.672 1 98.38 70 ASP B CA 1
ATOM 4313 C C . ASP B 1 70 ? 13.32 -17.828 -19.641 1 98.38 70 ASP B C 1
ATOM 4315 O O . ASP B 1 70 ? 13.422 -17.047 -20.594 1 98.38 70 ASP B O 1
ATOM 4319 N N . ARG B 1 71 ? 12.578 -17.547 -18.594 1 98.06 71 ARG B N 1
ATOM 4320 C CA . ARG B 1 71 ? 11.781 -16.328 -18.484 1 98.06 71 ARG B CA 1
ATOM 4321 C C . ARG B 1 71 ? 11.867 -15.742 -17.078 1 98.06 71 ARG B C 1
ATOM 4323 O O . ARG B 1 71 ? 12.25 -16.438 -16.125 1 98.06 71 ARG B O 1
ATOM 4330 N N . ILE B 1 72 ? 11.516 -14.469 -16.906 1 98.19 72 ILE B N 1
ATOM 4331 C CA . ILE B 1 72 ? 11.344 -13.828 -15.609 1 98.19 72 ILE B CA 1
ATOM 4332 C C . ILE B 1 72 ? 9.922 -14.078 -15.102 1 98.19 72 ILE B C 1
ATOM 4334 O O . ILE B 1 72 ? 9.07 -14.562 -15.836 1 98.19 72 ILE B O 1
ATOM 4338 N N . GLY B 1 73 ? 9.695 -13.789 -13.812 1 97.56 73 GLY B N 1
ATOM 4339 C CA . GLY B 1 73 ? 8.352 -13.711 -13.273 1 97.56 73 GLY B CA 1
ATOM 4340 C C . GLY B 1 73 ? 8.023 -14.844 -12.312 1 97.56 73 GLY B C 1
ATOM 4341 O O . GLY B 1 73 ? 7.066 -14.758 -11.547 1 97.56 73 GLY B O 1
ATOM 4342 N N . GLY B 1 74 ? 8.812 -15.93 -12.32 1 97.25 74 GLY B N 1
ATOM 4343 C CA . GLY B 1 74 ? 8.531 -17.047 -11.438 1 97.25 74 GLY B CA 1
ATOM 4344 C C . GLY B 1 74 ? 7.102 -17.547 -11.555 1 97.25 74 GLY B C 1
ATOM 4345 O O . GLY B 1 74 ? 6.656 -17.906 -12.648 1 97.25 74 GLY B O 1
ATOM 4346 N N . ARG B 1 75 ? 6.305 -17.484 -10.539 1 97.69 75 ARG B N 1
ATOM 4347 C CA . ARG B 1 75 ? 4.934 -17.984 -10.523 1 97.69 75 ARG B CA 1
ATOM 4348 C C . ARG B 1 75 ? 3.955 -16.906 -10.977 1 97.69 75 ARG B C 1
ATOM 4350 O O . ARG B 1 75 ? 2.738 -17.094 -10.891 1 97.69 75 ARG B O 1
ATOM 4357 N N . SER B 1 76 ? 4.414 -15.75 -11.414 1 97.69 76 SER B N 1
ATOM 4358 C CA . SER B 1 76 ? 3.6 -14.641 -11.898 1 97.69 76 SER B CA 1
ATOM 4359 C C . SER B 1 76 ? 4.039 -14.188 -13.281 1 97.69 76 SER B C 1
ATOM 4361 O O . SER B 1 76 ? 4.809 -13.234 -13.414 1 97.69 76 SER B O 1
ATOM 4363 N N . TRP B 1 77 ? 3.475 -14.805 -14.32 1 97.44 77 TRP B N 1
ATOM 4364 C CA . TRP B 1 77 ? 3.844 -14.492 -15.695 1 97.44 77 TRP B CA 1
ATOM 4365 C C . TRP B 1 77 ? 2.648 -14.641 -16.625 1 97.44 77 TRP B C 1
ATOM 4367 O O . TRP B 1 77 ? 1.619 -15.203 -16.25 1 97.44 77 TRP B O 1
ATOM 4377 N N . SER B 1 78 ? 2.684 -14.008 -17.812 1 97.81 78 SER B N 1
ATOM 4378 C CA . SER B 1 78 ? 1.596 -14.078 -18.781 1 97.81 78 SER B CA 1
ATOM 4379 C C . SER B 1 78 ? 2.07 -14.656 -20.109 1 97.81 78 SER B C 1
ATOM 4381 O O . SER B 1 78 ? 3.213 -14.438 -20.516 1 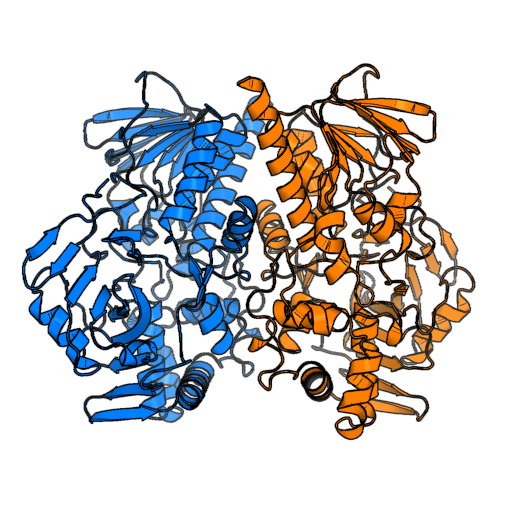97.81 78 SER B O 1
ATOM 4383 N N . SER B 1 79 ? 1.222 -15.43 -20.703 1 97.69 79 SER B N 1
ATOM 4384 C CA . SER B 1 79 ? 1.401 -15.836 -22.094 1 97.69 79 SER B CA 1
ATOM 4385 C C . SER B 1 79 ? 0.698 -14.883 -23.047 1 97.69 79 SER B C 1
ATOM 4387 O O . SER B 1 79 ? -0.5 -14.617 -22.906 1 97.69 79 SER B O 1
ATOM 4389 N N . ASN B 1 80 ? 1.363 -14.359 -24 1 96.19 80 ASN B N 1
ATOM 4390 C CA . ASN B 1 80 ? 0.796 -13.406 -24.953 1 96.19 80 ASN B CA 1
ATOM 4391 C C . ASN B 1 80 ? 0.461 -14.086 -26.281 1 96.19 80 ASN B C 1
ATOM 4393 O O . ASN B 1 80 ? 1.277 -14.086 -27.203 1 96.19 80 ASN B O 1
ATOM 4397 N N . ILE B 1 81 ? -0.672 -14.562 -26.359 1 96.62 81 ILE B N 1
ATOM 4398 C CA . ILE B 1 81 ? -1.126 -15.281 -27.547 1 96.62 81 ILE B CA 1
ATOM 4399 C C . ILE B 1 81 ? -2.086 -14.406 -28.344 1 96.62 81 ILE B C 1
ATOM 4401 O O . ILE B 1 81 ? -3.129 -13.992 -27.828 1 96.62 81 ILE B O 1
ATOM 4405 N N . GLU B 1 82 ? -1.699 -14.133 -29.609 1 95.06 82 GLU B N 1
ATOM 4406 C CA . GLU B 1 82 ? -2.527 -13.375 -30.531 1 95.06 82 GLU B CA 1
ATOM 4407 C C . GLU B 1 82 ? -2.947 -12.039 -29.922 1 95.06 82 GLU B C 1
ATOM 4409 O O . GLU B 1 82 ? -4.113 -11.648 -30 1 95.06 82 GLU B O 1
ATOM 4414 N N . GLY B 1 83 ? -2.059 -11.422 -29.156 1 95.38 83 GLY B N 1
ATOM 4415 C CA . GLY B 1 83 ? -2.262 -10.078 -28.641 1 95.38 83 GLY B CA 1
ATOM 4416 C C . GLY B 1 83 ? -2.971 -10.062 -27.297 1 95.38 83 GLY B C 1
ATOM 4417 O O . GLY B 1 83 ? -3.293 -8.992 -26.781 1 95.38 83 GLY B O 1
ATOM 4418 N N . TYR B 1 84 ? -3.24 -11.195 -26.719 1 97.56 84 TYR B N 1
ATOM 4419 C CA . TYR B 1 84 ? -3.949 -11.258 -25.438 1 97.56 84 TYR B CA 1
ATOM 4420 C C . TYR B 1 84 ? -3.092 -11.93 -24.375 1 97.56 84 TYR B C 1
ATOM 4422 O O . TYR B 1 84 ? -2.545 -13.016 -24.594 1 97.56 84 TYR B O 1
ATOM 4430 N N . PRO B 1 85 ? -2.941 -11.297 -23.203 1 98.25 85 PRO B N 1
ATOM 4431 C CA . PRO B 1 85 ? -2.164 -11.898 -22.125 1 98.25 85 PRO B CA 1
ATOM 4432 C C . PRO B 1 85 ? -2.984 -12.867 -21.266 1 98.25 85 PRO B C 1
ATOM 4434 O O . PRO B 1 85 ? -3.916 -12.453 -20.578 1 98.25 85 PRO B O 1
ATOM 4437 N N . TYR B 1 86 ? -2.73 -14.156 -21.312 1 98.56 86 TYR B N 1
ATOM 4438 C CA . TYR B 1 86 ? -3.275 -15.141 -20.391 1 98.56 86 TYR B CA 1
ATOM 4439 C C . TYR B 1 86 ? -2.393 -15.281 -19.156 1 98.56 86 TYR B C 1
ATOM 4441 O O . TYR B 1 86 ? -1.251 -15.742 -19.25 1 98.56 86 TYR B O 1
ATOM 4449 N N . GLU B 1 87 ? -2.895 -14.93 -18.016 1 98.38 87 GLU B N 1
ATOM 4450 C CA . GLU B 1 87 ? -2.125 -14.961 -16.766 1 98.38 87 GLU B CA 1
ATOM 4451 C C . GLU B 1 87 ? -1.96 -16.391 -16.266 1 98.38 87 GLU B C 1
ATOM 4453 O O . GLU B 1 87 ? -2.912 -16.984 -15.758 1 98.38 87 GLU B O 1
ATOM 4458 N N . MET B 1 88 ? -0.741 -16.859 -16.25 1 97.81 88 MET B N 1
ATOM 4459 C CA . MET B 1 88 ? -0.483 -18.25 -15.898 1 97.81 88 MET B CA 1
ATOM 4460 C C . MET B 1 88 ? -0.401 -18.438 -14.391 1 97.81 88 MET B C 1
ATOM 4462 O O . MET B 1 88 ? -0.535 -19.547 -13.883 1 97.81 88 MET B O 1
ATOM 4466 N N . GLY B 1 89 ? -0.154 -17.422 -13.664 1 96.88 89 GLY B N 1
ATOM 4467 C CA . GLY B 1 89 ? -0.103 -17.328 -12.211 1 96.88 89 GLY B CA 1
ATOM 4468 C C . GLY B 1 89 ? -0.398 -15.93 -11.695 1 96.88 89 GLY B C 1
ATOM 4469 O O . GLY B 1 89 ? -1.22 -15.211 -12.266 1 96.88 89 GLY B O 1
ATOM 4470 N N . GLY B 1 90 ? 0.155 -15.508 -10.547 1 97.19 90 GLY B N 1
ATOM 4471 C CA . GLY B 1 90 ? -0.14 -14.203 -9.977 1 97.19 90 GLY B CA 1
ATOM 4472 C C . GLY B 1 90 ? -0.735 -13.234 -10.984 1 97.19 90 GLY B C 1
ATOM 4473 O O . GLY B 1 90 ? -0.151 -12.992 -12.039 1 97.19 90 GLY B O 1
ATOM 4474 N N . THR B 1 91 ? -1.917 -12.672 -10.742 1 98 91 THR B N 1
ATOM 4475 C CA . THR B 1 91 ? -2.67 -11.938 -11.75 1 98 91 THR B CA 1
ATOM 4476 C C . THR B 1 91 ? -3.066 -10.555 -11.242 1 98 91 THR B C 1
ATOM 4478 O O . THR B 1 91 ? -2.84 -9.547 -11.914 1 98 91 THR B O 1
ATOM 4481 N N . TRP B 1 92 ? -3.631 -10.531 -10.172 1 98.44 92 TRP B N 1
ATOM 4482 C CA . TRP B 1 92 ? -4.391 -9.352 -9.781 1 98.44 92 TRP B CA 1
ATOM 4483 C C . TRP B 1 92 ? -3.59 -8.484 -8.812 1 98.44 92 TRP B C 1
ATOM 4485 O O . TRP B 1 92 ? -2.748 -8.984 -8.07 1 98.44 92 TRP B O 1
ATOM 4495 N N . VAL B 1 93 ? -3.77 -7.199 -8.875 1 98.19 93 VAL B N 1
ATOM 4496 C CA . VAL B 1 93 ? -3.1 -6.195 -8.055 1 98.19 93 VAL B CA 1
ATOM 4497 C C . VAL B 1 93 ? -4.117 -5.176 -7.551 1 98.19 93 VAL B C 1
ATOM 4499 O O . VAL B 1 93 ? -5.211 -5.051 -8.109 1 98.19 93 VAL B O 1
ATOM 4502 N N . PHE B 1 94 ? -3.807 -4.469 -6.566 1 97.88 94 PHE B N 1
ATOM 4503 C CA . PHE B 1 94 ? -4.68 -3.463 -5.973 1 97.88 94 PHE B CA 1
ATOM 4504 C C . PHE B 1 94 ? -3.865 -2.396 -5.254 1 97.88 94 PHE B C 1
ATOM 4506 O O . PHE B 1 94 ? -2.775 -2.674 -4.75 1 97.88 94 PHE B O 1
ATOM 4513 N N . TRP B 1 95 ? -4.359 -1.202 -5.207 1 97.31 95 TRP B N 1
ATOM 4514 C CA . TRP B 1 95 ? -3.586 -0.104 -4.637 1 97.31 95 TRP B CA 1
ATOM 4515 C C . TRP B 1 95 ? -3.506 -0.228 -3.117 1 97.31 95 TRP B C 1
ATOM 4517 O O . TRP B 1 95 ? -2.693 0.443 -2.477 1 97.31 95 TRP B O 1
ATOM 4527 N N . GLY B 1 96 ? -4.273 -1.114 -2.502 1 96.75 96 GLY B N 1
ATOM 4528 C CA . GLY B 1 96 ? -4.141 -1.39 -1.08 1 96.75 96 GLY B CA 1
ATOM 4529 C C . GLY B 1 96 ? -3.029 -2.375 -0.765 1 96.75 96 GLY B C 1
ATOM 4530 O O . GLY B 1 96 ? -2.738 -2.637 0.405 1 96.75 96 GLY B O 1
ATOM 4531 N N . GLN B 1 97 ? -2.402 -2.959 -1.737 1 98.06 97 GLN B N 1
ATOM 4532 C CA . GLN B 1 97 ? -1.193 -3.764 -1.602 1 98.06 97 GLN B CA 1
ATOM 4533 C C . GLN B 1 97 ? 0.058 -2.912 -1.799 1 98.06 97 GLN B C 1
ATOM 4535 O O . GLN B 1 97 ? 0.44 -2.615 -2.934 1 98.06 97 GLN B O 1
ATOM 4540 N N . ALA B 1 98 ? 0.696 -2.666 -0.764 1 97.94 98 ALA B N 1
ATOM 4541 C CA . ALA B 1 98 ? 1.633 -1.551 -0.651 1 97.94 98 ALA B CA 1
ATOM 4542 C C . ALA B 1 98 ? 2.836 -1.749 -1.568 1 97.94 98 ALA B C 1
ATOM 4544 O O . ALA B 1 98 ? 3.203 -0.847 -2.324 1 97.94 98 ALA B O 1
ATOM 4545 N N . HIS B 1 99 ? 3.457 -2.904 -1.562 1 98.25 99 HIS B N 1
ATOM 4546 C CA . HIS B 1 99 ? 4.719 -3.127 -2.258 1 98.25 99 HIS B CA 1
ATOM 4547 C C . HIS B 1 99 ? 4.52 -3.164 -3.77 1 98.25 99 HIS B C 1
ATOM 4549 O O . HIS B 1 99 ? 5.305 -2.582 -4.52 1 98.25 99 HIS B O 1
ATOM 4555 N N . VAL B 1 100 ? 3.436 -3.781 -4.16 1 98.31 100 VAL B N 1
ATOM 4556 C CA . VAL B 1 100 ? 3.195 -3.875 -5.598 1 98.31 100 VAL B CA 1
ATOM 4557 C C . VAL B 1 100 ? 2.748 -2.518 -6.137 1 98.31 100 VAL B C 1
ATOM 4559 O O . VAL B 1 100 ? 3.172 -2.102 -7.215 1 98.31 100 VAL B O 1
ATOM 4562 N N . TRP B 1 101 ? 1.927 -1.811 -5.379 1 98.19 101 TRP B N 1
ATOM 4563 C CA . TRP B 1 101 ? 1.406 -0.544 -5.883 1 98.19 101 TRP B CA 1
ATOM 4564 C C . TRP B 1 101 ? 2.516 0.496 -5.992 1 98.19 101 TRP B C 1
ATOM 4566 O O . TRP B 1 101 ? 2.551 1.278 -6.945 1 98.19 101 TRP B O 1
ATOM 4576 N N . ARG B 1 102 ? 3.402 0.506 -5 1 97.56 102 ARG B N 1
ATOM 4577 C CA . ARG B 1 102 ? 4.547 1.408 -5.059 1 97.56 102 ARG B CA 1
ATOM 4578 C C . ARG B 1 102 ? 5.328 1.218 -6.355 1 97.56 102 ARG B C 1
ATOM 4580 O O . ARG B 1 102 ? 5.742 2.193 -6.984 1 97.56 102 ARG B O 1
ATOM 4587 N N . GLU B 1 103 ? 5.512 -0.003 -6.789 1 98.19 103 GLU B N 1
ATOM 4588 C CA . GLU B 1 103 ? 6.258 -0.288 -8.008 1 98.19 103 GLU B CA 1
ATOM 4589 C C . GLU B 1 103 ? 5.453 0.091 -9.25 1 98.19 103 GLU B C 1
ATOM 4591 O O . GLU B 1 103 ? 6.016 0.548 -10.25 1 98.19 103 GLU B O 1
ATOM 4596 N N . ILE B 1 104 ? 4.141 -0.133 -9.188 1 98.06 104 ILE B N 1
ATOM 4597 C CA . ILE B 1 104 ? 3.275 0.251 -10.297 1 98.06 104 ILE B CA 1
ATOM 4598 C C . ILE B 1 104 ? 3.412 1.749 -10.562 1 98.06 104 ILE B C 1
ATOM 4600 O O . ILE B 1 104 ? 3.572 2.17 -11.711 1 98.06 104 ILE B O 1
ATOM 4604 N N . GLN B 1 105 ? 3.42 2.494 -9.516 1 96.69 105 GLN B N 1
ATOM 4605 C CA . GLN B 1 105 ? 3.547 3.939 -9.672 1 96.69 105 GLN B CA 1
ATOM 4606 C C . GLN B 1 105 ? 4.973 4.328 -10.047 1 96.69 105 GLN B C 1
ATOM 4608 O O . GLN B 1 105 ? 5.184 5.258 -10.828 1 96.69 105 GLN B O 1
ATOM 4613 N N . ARG B 1 106 ? 5.938 3.611 -9.484 1 95.44 106 ARG B N 1
ATOM 4614 C CA . ARG B 1 106 ? 7.332 3.83 -9.852 1 95.44 106 ARG B CA 1
ATOM 4615 C C . ARG B 1 106 ? 7.52 3.77 -11.367 1 95.44 106 ARG B C 1
ATOM 4617 O O . ARG B 1 106 ? 8.258 4.57 -11.938 1 95.44 106 ARG B O 1
ATOM 4624 N N . TYR B 1 107 ? 6.836 2.92 -11.992 1 96.56 107 TYR B N 1
ATOM 4625 C CA . TYR B 1 107 ? 7.02 2.699 -13.422 1 96.56 107 TYR B CA 1
ATOM 4626 C C . TYR B 1 107 ? 5.914 3.373 -14.227 1 96.56 107 TYR B C 1
ATOM 4628 O O . TYR B 1 107 ? 5.742 3.094 -15.414 1 96.56 107 TYR B O 1
ATOM 4636 N N . ASN B 1 108 ? 5.086 4.238 -13.531 1 94.19 108 ASN B N 1
ATOM 4637 C CA . ASN B 1 108 ? 4.012 5.004 -14.156 1 94.19 108 ASN B CA 1
ATOM 4638 C C . ASN B 1 108 ? 3.021 4.098 -14.875 1 94.19 108 ASN B C 1
ATOM 4640 O O . ASN B 1 108 ? 2.668 4.352 -16.031 1 94.19 108 ASN B O 1
ATOM 4644 N N . MET B 1 109 ? 2.611 3.016 -14.203 1 96.75 109 MET B N 1
ATOM 4645 C CA . MET B 1 109 ? 1.756 2.025 -14.852 1 96.75 109 MET B CA 1
ATOM 4646 C C . MET B 1 109 ? 0.363 2.021 -14.227 1 96.75 109 MET B C 1
ATOM 4648 O O . MET B 1 109 ? -0.408 1.082 -14.43 1 96.75 109 MET B O 1
ATOM 4652 N N . GLN B 1 110 ? -0.026 3.008 -13.43 1 94.81 110 GLN B N 1
ATOM 4653 C CA . GLN B 1 110 ? -1.314 3.031 -12.75 1 94.81 110 GLN B CA 1
ATOM 4654 C C . GLN B 1 110 ? -2.467 3.08 -13.75 1 94.81 110 GLN B C 1
ATOM 4656 O O . GLN B 1 110 ? -3.574 2.629 -13.453 1 94.81 110 GLN B O 1
ATOM 4661 N N . ASN B 1 111 ? -2.227 3.576 -14.953 1 94.25 111 ASN B N 1
ATOM 4662 C CA . ASN B 1 111 ? -3.27 3.662 -15.969 1 94.25 111 ASN B CA 1
ATOM 4663 C C . ASN B 1 111 ? -3.314 2.406 -16.828 1 94.25 111 ASN B C 1
ATOM 4665 O O . ASN B 1 111 ? -4.059 2.348 -17.812 1 94.25 111 ASN B O 1
ATOM 4669 N N . GLU B 1 112 ? -2.488 1.425 -16.5 1 96.75 112 GLU B N 1
ATOM 4670 C CA . GLU B 1 112 ? -2.402 0.214 -17.312 1 96.75 112 GLU B CA 1
ATOM 4671 C C . GLU B 1 112 ? -3.264 -0.903 -16.734 1 96.75 112 GLU B C 1
ATOM 4673 O O . GLU B 1 112 ? -3.223 -2.039 -17.219 1 96.75 112 GLU B O 1
ATOM 4678 N N . LEU B 1 113 ? -4.066 -0.584 -15.773 1 97.06 113 LEU B N 1
ATOM 4679 C CA . LEU B 1 113 ? -4.91 -1.589 -15.141 1 97.06 113 LEU B CA 1
ATOM 4680 C C . LEU B 1 113 ? -6.293 -1.628 -15.781 1 97.06 113 LEU B C 1
ATOM 4682 O O . LEU B 1 113 ? -6.738 -0.637 -16.359 1 97.06 113 LEU B O 1
ATOM 4686 N N . GLU B 1 114 ? -6.941 -2.746 -15.703 1 97 114 GLU B N 1
ATOM 4687 C CA . GLU B 1 114 ? -8.328 -2.938 -16.109 1 97 114 GLU B CA 1
ATOM 4688 C C . GLU B 1 114 ? -9.078 -3.83 -15.125 1 97 114 GLU B C 1
ATOM 4690 O O . GLU B 1 114 ? -8.469 -4.449 -14.25 1 97 114 GLU B O 1
ATOM 4695 N N . LEU B 1 115 ? -10.383 -3.836 -15.281 1 97 115 LEU B N 1
ATOM 4696 C CA . LEU B 1 115 ? -11.234 -4.645 -14.406 1 97 115 LEU B CA 1
ATOM 4697 C C . LEU B 1 115 ? -11.367 -6.062 -14.953 1 97 115 LEU B C 1
ATOM 4699 O O . LEU B 1 115 ? -11.492 -6.258 -16.156 1 97 115 LEU B O 1
ATOM 4703 N N . SER B 1 116 ? -11.312 -7.02 -14.039 1 97.62 116 SER B N 1
ATOM 4704 C CA . SER B 1 116 ? -11.547 -8.414 -14.414 1 97.62 116 SER B CA 1
ATOM 4705 C C . SER B 1 116 ? -13 -8.641 -14.797 1 97.62 116 SER B C 1
ATOM 4707 O O . SER B 1 116 ? -13.289 -9.172 -15.875 1 97.62 116 SER B O 1
ATOM 4709 N N . TYR B 1 117 ? -13.914 -8.195 -13.969 1 96.5 117 TYR B N 1
ATOM 4710 C CA . TYR B 1 117 ? -15.344 -8.391 -14.188 1 96.5 117 TYR B CA 1
ATOM 4711 C C . TYR B 1 117 ? -15.906 -7.312 -15.102 1 96.5 117 TYR B C 1
ATOM 4713 O O . TYR B 1 117 ? -15.461 -6.16 -15.062 1 96.5 117 TYR B O 1
ATOM 4721 N N . ASP B 1 118 ? -16.812 -7.641 -15.906 1 96.56 118 ASP B N 1
ATOM 4722 C CA . ASP B 1 118 ? -17.656 -6.734 -16.688 1 96.56 118 ASP B CA 1
ATOM 4723 C C . ASP B 1 118 ? -19.109 -7.191 -16.672 1 96.56 118 ASP B C 1
ATOM 4725 O O . ASP B 1 118 ? -19.484 -8.086 -17.438 1 96.56 118 ASP B O 1
ATOM 4729 N N . PHE B 1 119 ? -19.891 -6.566 -15.875 1 96.12 119 PHE B N 1
ATOM 4730 C CA . PHE B 1 119 ? -21.281 -6.957 -15.711 1 96.12 119 PHE B CA 1
ATOM 4731 C C . PHE B 1 119 ? -22.203 -6.008 -16.469 1 96.12 119 PHE B C 1
ATOM 4733 O O . PHE B 1 119 ? -23.406 -5.941 -16.203 1 96.12 119 PHE B O 1
ATOM 4740 N N . SER B 1 120 ? -21.625 -5.273 -17.375 1 94.38 120 SER B N 1
ATOM 4741 C CA . SER B 1 120 ? -22.391 -4.262 -18.078 1 94.38 120 SER B CA 1
ATOM 4742 C C . SER B 1 120 ? -23.344 -4.898 -19.094 1 94.38 120 SER B C 1
ATOM 4744 O O . SER B 1 120 ? -24.312 -4.27 -19.531 1 94.38 120 SER B O 1
ATOM 4746 N N . ARG B 1 121 ? -23.062 -6.129 -19.531 1 95 121 ARG B N 1
ATOM 4747 C CA . ARG B 1 121 ? -23.875 -6.867 -20.5 1 95 121 ARG B CA 1
ATOM 4748 C C . ARG B 1 121 ? -23.734 -8.367 -20.297 1 95 121 ARG B C 1
ATOM 4750 O O . ARG B 1 121 ? -23.016 -8.812 -19.391 1 95 121 ARG B O 1
ATOM 4757 N N . GLY B 1 122 ? -24.484 -9.117 -21.047 1 97.25 122 GLY B N 1
ATOM 4758 C CA . GLY B 1 122 ? -24.422 -10.562 -20.969 1 97.25 122 GLY B CA 1
ATOM 4759 C C . GLY B 1 122 ? -25.484 -11.164 -20.078 1 97.25 122 GLY B C 1
ATOM 4760 O O . GLY B 1 122 ? -26.516 -10.531 -19.828 1 97.25 122 GLY B O 1
ATOM 4761 N N . ILE B 1 123 ? -25.219 -12.391 -19.625 1 97.69 123 ILE B N 1
ATOM 4762 C CA . ILE B 1 123 ? -26.25 -13.102 -18.875 1 97.69 123 ILE B CA 1
ATOM 4763 C C . ILE B 1 123 ? -26.375 -12.484 -17.469 1 97.69 123 ILE B C 1
ATOM 4765 O O . ILE B 1 123 ? -27.438 -12.578 -16.844 1 97.69 123 ILE B O 1
ATOM 4769 N N . ASN B 1 124 ? -25.281 -11.898 -16.938 1 97.81 124 ASN B N 1
ATOM 4770 C CA . ASN B 1 124 ? -25.234 -11.219 -15.641 1 97.81 124 ASN B CA 1
ATOM 4771 C C . ASN B 1 124 ? -25.781 -12.102 -14.531 1 97.81 124 ASN B C 1
ATOM 4773 O O . ASN B 1 124 ? -26.672 -11.68 -13.773 1 97.81 124 ASN B O 1
ATOM 4777 N N . LYS B 1 125 ? -25.25 -13.336 -14.508 1 98.44 125 LYS B N 1
ATOM 4778 C CA . LYS B 1 125 ? -25.703 -14.312 -13.523 1 98.44 125 LYS B CA 1
ATOM 4779 C C . LYS B 1 125 ? -24.531 -14.977 -12.82 1 98.44 125 LYS B C 1
ATOM 4781 O O . LYS B 1 125 ? -23.469 -15.188 -13.43 1 98.44 125 LYS B O 1
ATOM 4786 N N . TYR B 1 126 ? -24.812 -15.242 -11.586 1 98.69 126 TYR B N 1
ATOM 4787 C CA . TYR B 1 126 ? -24.031 -16.203 -10.812 1 98.69 126 TYR B CA 1
ATOM 4788 C C . TYR B 1 126 ? -24.656 -17.594 -10.875 1 98.69 126 TYR B C 1
ATOM 4790 O O . TYR B 1 126 ? -25.797 -17.781 -10.469 1 98.69 126 TYR B O 1
ATOM 4798 N N . LEU B 1 127 ? -23.891 -18.531 -11.422 1 98.88 127 LEU B N 1
ATOM 4799 C CA . LEU B 1 127 ? -24.359 -19.891 -11.547 1 98.88 127 LEU B CA 1
ATOM 4800 C C . LEU B 1 127 ? -23.781 -20.781 -10.445 1 98.88 127 LEU B C 1
ATOM 4802 O O . LEU B 1 127 ? -22.578 -21.031 -10.422 1 98.88 127 LEU B O 1
ATOM 4806 N N . LEU B 1 128 ? -24.594 -21.234 -9.562 1 98.88 128 LEU B N 1
ATOM 4807 C CA . LEU B 1 128 ? -24.203 -22.203 -8.539 1 98.88 128 LEU B CA 1
ATOM 4808 C C . LEU B 1 128 ? -24.609 -23.609 -8.93 1 98.88 128 LEU B C 1
ATOM 4810 O O . LEU B 1 128 ? -25.797 -23.969 -8.867 1 98.88 128 LEU B O 1
ATOM 4814 N N . VAL B 1 129 ? -23.625 -24.344 -9.336 1 98.75 129 VAL B N 1
ATOM 4815 C CA . VAL B 1 129 ? -23.875 -25.703 -9.836 1 98.75 129 VAL B CA 1
ATOM 4816 C C . VAL B 1 129 ? -23.547 -26.719 -8.75 1 98.75 129 VAL B C 1
ATOM 4818 O O . VAL B 1 129 ? -22.391 -26.828 -8.336 1 98.75 129 VAL B O 1
ATOM 4821 N N . THR B 1 130 ? -24.547 -27.469 -8.336 1 97.69 130 THR B N 1
ATOM 4822 C CA . THR B 1 130 ? -24.406 -28.516 -7.332 1 97.69 130 THR B CA 1
ATOM 4823 C C . THR B 1 130 ? -24.906 -29.859 -7.879 1 97.69 130 THR B C 1
ATOM 4825 O O . THR B 1 130 ? -25.453 -29.906 -8.984 1 97.69 130 THR B O 1
ATOM 4828 N N . PRO B 1 131 ? -24.656 -30.953 -7.102 1 94.94 131 PRO B N 1
ATOM 4829 C CA . PRO B 1 131 ? -25.203 -32.219 -7.559 1 94.94 131 PRO B CA 1
ATOM 4830 C C . PRO B 1 131 ? -26.719 -32.188 -7.742 1 94.94 131 PRO B C 1
ATOM 4832 O O . PRO B 1 131 ? -27.266 -33 -8.5 1 94.94 131 PRO B O 1
ATOM 4835 N N . GLU B 1 132 ? -27.344 -31.266 -7.098 1 96 132 GLU B N 1
ATOM 4836 C CA . GLU B 1 132 ? -28.797 -31.172 -7.168 1 96 132 GLU B CA 1
ATOM 4837 C C . GLU B 1 132 ? -29.25 -30.359 -8.375 1 96 132 GLU B C 1
ATOM 4839 O O . GLU B 1 132 ? -30.422 -30.391 -8.758 1 96 132 GLU B O 1
ATOM 4844 N N . GLY B 1 133 ? -28.375 -29.672 -8.984 1 97.12 133 GLY B N 1
ATOM 4845 C CA . GLY B 1 133 ? -28.703 -28.891 -10.156 1 97.12 133 GLY B CA 1
ATOM 4846 C C . GLY B 1 133 ? -28.078 -27.5 -10.133 1 97.12 133 GLY B C 1
ATOM 4847 O O . GLY B 1 133 ? -27.234 -27.203 -9.281 1 97.12 133 GLY B O 1
ATOM 4848 N N . THR B 1 134 ? -28.484 -26.703 -11.117 1 98.38 134 THR B N 1
ATOM 4849 C CA . THR B 1 134 ? -27.938 -25.359 -11.25 1 98.38 134 THR B CA 1
ATOM 4850 C C . THR B 1 134 ? -28.922 -24.312 -10.711 1 98.38 134 THR B C 1
ATOM 4852 O O . THR B 1 134 ? -30.078 -24.297 -11.109 1 98.38 134 THR B O 1
ATOM 4855 N N . GLN B 1 135 ? -28.484 -23.547 -9.789 1 98.62 135 GLN B N 1
ATOM 4856 C CA . GLN B 1 135 ? -29.219 -22.375 -9.336 1 98.62 135 GLN B CA 1
ATOM 4857 C C . GLN B 1 135 ? -28.641 -21.094 -9.938 1 98.62 135 GLN B C 1
ATOM 4859 O O . GLN B 1 135 ? -27.422 -20.984 -10.109 1 98.62 135 GLN B O 1
ATOM 4864 N N . LYS B 1 136 ? -29.516 -20.156 -10.25 1 98.56 136 LYS B N 1
ATOM 4865 C CA . LYS B 1 136 ? -29.109 -18.891 -10.844 1 98.56 136 LYS B CA 1
ATOM 4866 C C . LYS B 1 136 ? -29.438 -17.719 -9.922 1 98.56 136 LYS B C 1
ATOM 4868 O O . LYS B 1 136 ? -30.531 -17.656 -9.375 1 98.56 136 LYS B O 1
ATOM 4873 N N . PHE B 1 137 ? -28.438 -16.922 -9.703 1 98.75 137 PHE B N 1
ATOM 4874 C CA . PHE B 1 137 ? -28.594 -15.734 -8.867 1 98.75 137 PHE B CA 1
ATOM 4875 C C . PHE B 1 137 ? -28.109 -14.484 -9.594 1 98.75 137 PHE B C 1
ATOM 4877 O O . PHE B 1 137 ? -27.359 -14.578 -10.57 1 98.75 137 PHE B O 1
ATOM 4884 N N . THR B 1 138 ? -28.625 -13.297 -9.188 1 98.38 138 THR B N 1
ATOM 4885 C CA . THR B 1 138 ? -27.969 -12.047 -9.57 1 98.38 138 THR B CA 1
ATOM 4886 C C . THR B 1 138 ? -26.609 -11.922 -8.883 1 98.38 138 THR B C 1
ATOM 4888 O O . THR B 1 138 ? -26.328 -12.633 -7.918 1 98.38 138 THR B O 1
ATOM 4891 N N . HIS B 1 139 ? -25.828 -11 -9.383 1 97.88 139 HIS B N 1
ATOM 4892 C CA . HIS B 1 139 ? -24.531 -10.789 -8.742 1 97.88 139 HIS B CA 1
ATOM 4893 C C . HIS B 1 139 ? -24.688 -10.164 -7.359 1 97.88 139 HIS B C 1
ATOM 4895 O O . HIS B 1 139 ? -23.875 -10.414 -6.465 1 97.88 139 HIS B O 1
ATOM 4901 N N . GLU B 1 140 ? -25.703 -9.422 -7.141 1 96.56 140 GLU B N 1
ATOM 4902 C CA . GLU B 1 140 ? -26 -8.898 -5.812 1 96.56 140 GLU B CA 1
ATOM 4903 C C . GLU B 1 140 ? -26.297 -10.023 -4.828 1 96.56 140 GLU B C 1
ATOM 4905 O O . GLU B 1 140 ? -25.812 -10.008 -3.693 1 96.56 140 GLU B O 1
ATOM 4910 N N . GLU B 1 141 ? -27.109 -10.945 -5.258 1 98.31 141 GLU B N 1
ATOM 4911 C CA . GLU B 1 141 ? -27.438 -12.102 -4.43 1 98.31 141 GLU B CA 1
ATOM 4912 C C . GLU B 1 141 ? -26.188 -12.945 -4.152 1 98.31 141 GLU B C 1
ATOM 4914 O O . GLU B 1 141 ? -26.031 -13.484 -3.059 1 98.31 141 GLU B O 1
ATOM 4919 N N . GLU B 1 142 ? -25.391 -13.086 -5.203 1 98.44 142 GLU B N 1
ATOM 4920 C CA . GLU B 1 142 ? -24.094 -13.75 -5.039 1 98.44 142 GLU B CA 1
ATOM 4921 C C . GLU B 1 142 ? -23.297 -13.133 -3.9 1 98.44 142 GLU B C 1
ATOM 4923 O O . GLU B 1 142 ? -22.812 -13.836 -3.021 1 98.44 142 GLU B O 1
ATOM 4928 N N . ASP B 1 143 ? -23.188 -11.812 -3.924 1 97.69 143 ASP B N 1
ATOM 4929 C CA . ASP B 1 143 ? -22.422 -11.094 -2.912 1 97.69 143 ASP B CA 1
ATOM 4930 C C . ASP B 1 143 ? -23 -11.328 -1.517 1 97.69 143 ASP B C 1
ATOM 4932 O O . ASP B 1 143 ? -22.25 -11.508 -0.555 1 97.69 143 ASP B O 1
ATOM 4936 N N . GLN B 1 144 ? -24.297 -11.305 -1.424 1 97.81 144 GLN B N 1
ATOM 4937 C CA . GLN B 1 144 ? -24.953 -11.508 -0.139 1 97.81 144 GLN B CA 1
ATOM 4938 C C . GLN B 1 144 ? -24.703 -12.914 0.392 1 97.81 144 GLN B C 1
ATOM 4940 O O . GLN B 1 144 ? -24.422 -13.094 1.578 1 97.81 144 GLN B O 1
ATOM 4945 N N . LEU B 1 145 ? -24.812 -13.844 -0.502 1 98.31 145 LEU B N 1
ATOM 4946 C CA . LEU B 1 145 ? -24.594 -15.242 -0.138 1 98.31 145 LEU B CA 1
ATOM 4947 C C . LEU B 1 145 ? -23.156 -15.477 0.315 1 98.31 145 LEU B C 1
ATOM 4949 O O . LEU B 1 145 ? -22.922 -16.125 1.344 1 98.31 145 LEU B O 1
ATOM 4953 N N . MET B 1 146 ? -22.234 -14.977 -0.43 1 98.56 146 MET B N 1
ATOM 4954 C CA . MET B 1 146 ? -20.812 -15.125 -0.11 1 98.56 146 MET B CA 1
ATOM 4955 C C . MET B 1 146 ? -20.469 -14.422 1.201 1 98.56 146 MET B C 1
ATOM 4957 O O . MET B 1 146 ? -19.812 -15 2.064 1 98.56 146 MET B O 1
ATOM 4961 N N . GLN B 1 147 ? -20.938 -13.195 1.33 1 98.06 147 GLN B N 1
ATOM 4962 C CA . GLN B 1 147 ? -20.688 -12.438 2.549 1 98.06 147 GLN B CA 1
ATOM 4963 C C . GLN B 1 147 ? -21.234 -13.164 3.773 1 98.06 147 GLN B C 1
ATOM 4965 O O . GLN B 1 147 ? -20.562 -13.266 4.801 1 98.06 147 GLN B O 1
ATOM 4970 N N . SER B 1 148 ? -22.469 -13.641 3.664 1 98.5 148 SER B N 1
ATOM 4971 C CA . SER B 1 148 ? -23.125 -14.328 4.777 1 98.5 148 SER B CA 1
ATOM 4972 C C . SER B 1 148 ? -22.328 -15.562 5.195 1 98.5 148 SER B C 1
ATOM 4974 O O . SER B 1 148 ? -22.062 -15.758 6.383 1 98.5 148 SER B O 1
ATOM 4976 N N . GLY B 1 149 ? -21.953 -16.391 4.227 1 98.69 149 GLY B N 1
ATOM 4977 C CA . GLY B 1 149 ? -21.203 -17.594 4.523 1 98.69 149 GLY B CA 1
ATOM 4978 C C . GLY B 1 149 ? -19.828 -17.312 5.105 1 98.69 149 GLY B C 1
ATOM 4979 O O . GLY B 1 149 ? -19.453 -17.891 6.125 1 98.69 149 GLY B O 1
ATOM 4980 N N . LEU B 1 150 ? -19.094 -16.422 4.57 1 98.75 150 LEU B N 1
ATOM 4981 C CA . LEU B 1 150 ? -17.719 -16.141 4.98 1 98.75 150 LEU B CA 1
ATOM 4982 C C . LEU B 1 150 ? -17.688 -15.438 6.332 1 98.75 150 LEU B C 1
ATOM 4984 O O . LEU B 1 150 ? -16.781 -15.68 7.141 1 98.75 150 LEU B O 1
ATOM 4988 N N . GLN B 1 151 ? -18.609 -14.562 6.547 1 98.25 151 GLN B N 1
ATOM 4989 C CA . GLN B 1 151 ? -18.672 -13.906 7.848 1 98.25 151 GLN B CA 1
ATOM 4990 C C . GLN B 1 151 ? -18.875 -14.922 8.969 1 98.25 151 GLN B C 1
ATOM 4992 O O . GLN B 1 151 ? -18.297 -14.797 10.047 1 98.25 151 GLN B O 1
ATOM 4997 N N . LYS B 1 152 ? -19.781 -15.875 8.727 1 98.69 152 LYS B N 1
ATOM 4998 C CA . LYS B 1 152 ? -19.984 -16.922 9.719 1 98.69 152 LYS B CA 1
ATOM 4999 C C . LYS B 1 152 ? -18.719 -17.734 9.953 1 98.69 152 LYS B C 1
ATOM 5001 O O . LYS B 1 152 ? -18.438 -18.141 11.086 1 98.69 152 LYS B O 1
ATOM 5006 N N . LEU B 1 153 ? -17.938 -17.906 8.938 1 98.88 153 LEU B N 1
ATOM 5007 C CA . LEU B 1 153 ? -16.672 -18.641 9.039 1 98.88 153 LEU B CA 1
ATOM 5008 C C . LEU B 1 153 ? -15.68 -17.875 9.906 1 98.88 153 LEU B C 1
ATOM 5010 O O . LEU B 1 153 ? -15.055 -18.469 10.797 1 98.88 153 LEU B O 1
ATOM 5014 N N . VAL B 1 154 ? -15.539 -16.578 9.719 1 98.75 154 VAL B N 1
ATOM 5015 C CA . VAL B 1 154 ? -14.414 -15.836 10.273 1 98.75 154 VAL B CA 1
ATOM 5016 C C . VAL B 1 154 ? -14.805 -15.234 11.617 1 98.75 154 VAL B C 1
ATOM 5018 O O . VAL B 1 154 ? -13.945 -14.727 12.344 1 98.75 154 VAL B O 1
ATOM 5021 N N . ASN B 1 155 ? -16.094 -15.227 11.961 1 98.19 155 ASN B N 1
ATOM 5022 C CA . ASN B 1 155 ? -16.547 -14.539 13.164 1 98.19 155 ASN B CA 1
ATOM 5023 C C . ASN B 1 155 ? -16.188 -15.32 14.422 1 98.19 155 ASN B C 1
ATOM 5025 O O . ASN B 1 155 ? -17.078 -15.82 15.117 1 98.19 155 ASN B O 1
ATOM 5029 N N . VAL B 1 156 ? -14.945 -15.242 14.797 1 97.88 156 VAL B N 1
ATOM 5030 C CA . VAL B 1 156 ? -14.445 -15.992 15.945 1 97.88 156 VAL B CA 1
ATOM 5031 C C . VAL B 1 156 ? -14.445 -15.102 17.188 1 97.88 156 VAL B C 1
ATOM 5033 O O . VAL B 1 156 ? -14.234 -15.578 18.297 1 97.88 156 VAL B O 1
ATOM 5036 N N . ASP B 1 157 ? -14.68 -13.852 17.062 1 96.19 157 ASP B N 1
ATOM 5037 C CA . ASP B 1 157 ? -14.547 -12.914 18.188 1 96.19 157 ASP B CA 1
ATOM 5038 C C . ASP B 1 157 ? -15.742 -11.977 18.25 1 96.19 157 ASP B C 1
ATOM 5040 O O . ASP B 1 157 ? -15.719 -10.984 18.984 1 96.19 157 ASP B O 1
ATOM 5044 N N . GLY B 1 158 ? -16.781 -12.211 17.453 1 95.19 158 GLY B N 1
ATOM 5045 C CA . GLY B 1 158 ? -17.969 -11.375 17.422 1 95.19 158 GLY B CA 1
ATOM 5046 C C . GLY B 1 158 ? -17.781 -10.102 16.609 1 95.19 158 GLY B C 1
ATOM 5047 O O . GLY B 1 158 ? -18.703 -9.281 16.5 1 95.19 158 GLY B O 1
ATOM 5048 N N . GLN B 1 159 ? -16.656 -9.914 16.031 1 94.5 159 GLN B N 1
ATOM 5049 C CA . GLN B 1 159 ? -16.328 -8.742 15.227 1 94.5 159 GLN B CA 1
ATOM 5050 C C . GLN B 1 159 ? -15.68 -9.156 13.906 1 94.5 159 GLN B C 1
ATOM 5052 O O . GLN B 1 159 ? -14.742 -8.5 13.438 1 94.5 159 GLN B O 1
ATOM 5057 N N . ASP B 1 160 ? -16.016 -10.312 13.438 1 96.12 160 ASP B N 1
ATOM 5058 C CA . ASP B 1 160 ? -15.602 -10.836 12.141 1 96.12 160 ASP B CA 1
ATOM 5059 C C . ASP B 1 160 ? -14.078 -10.953 12.055 1 96.12 160 ASP B C 1
ATOM 5061 O O . ASP B 1 160 ? -13.492 -10.703 11 1 96.12 160 ASP B O 1
ATOM 5065 N N . GLY B 1 161 ? -13.445 -11.219 13.141 1 96.56 161 GLY B N 1
ATOM 5066 C CA . GLY B 1 161 ? -12.016 -11.484 13.172 1 96.56 161 GLY B CA 1
ATOM 5067 C C . GLY B 1 161 ? -11.188 -10.242 13.445 1 96.56 161 GLY B C 1
ATOM 5068 O O . GLY B 1 161 ? -9.961 -10.32 13.586 1 96.56 161 GLY B O 1
ATOM 5069 N N . ARG B 1 162 ? -11.773 -9.062 13.641 1 94.06 162 ARG B N 1
ATOM 5070 C CA . ARG B 1 162 ? -11.078 -7.785 13.758 1 94.06 162 ARG B CA 1
ATOM 5071 C C . ARG B 1 162 ? -10.281 -7.719 15.055 1 94.06 162 ARG B C 1
ATOM 5073 O O . ARG B 1 162 ? -9.219 -7.098 15.109 1 94.06 162 ARG B O 1
ATOM 5080 N N . GLU B 1 163 ? -10.766 -8.289 16.094 1 92.12 163 GLU B N 1
ATOM 5081 C CA . GLU B 1 163 ? -10.07 -8.273 17.375 1 92.12 163 GLU B CA 1
ATOM 5082 C C . GLU B 1 163 ? -9.047 -9.398 17.469 1 92.12 163 GLU B C 1
ATOM 5084 O O . GLU B 1 163 ? -8.141 -9.352 18.297 1 92.12 163 GLU B O 1
ATOM 5089 N N . THR B 1 164 ? -9.234 -10.375 16.609 1 95.19 164 THR B N 1
ATOM 5090 C CA . THR B 1 164 ? -8.328 -11.516 16.578 1 95.19 164 THR B CA 1
ATOM 5091 C C . THR B 1 164 ? -7.039 -11.172 15.844 1 95.19 164 THR B C 1
ATOM 5093 O O . THR B 1 164 ? -5.949 -11.562 16.266 1 95.19 164 THR B O 1
ATOM 5096 N N . ILE B 1 165 ? -7.168 -10.5 14.773 1 95.69 165 ILE B N 1
ATOM 5097 C CA . ILE B 1 165 ? -6.012 -10.016 14.023 1 95.69 165 ILE B CA 1
ATOM 5098 C C . ILE B 1 165 ? -6.078 -8.492 13.898 1 95.69 165 ILE B C 1
ATOM 5100 O O . ILE B 1 165 ? -6.672 -7.973 12.953 1 95.69 165 ILE B O 1
ATOM 5104 N N . VAL B 1 166 ? -5.438 -7.871 14.82 1 93 166 VAL B N 1
ATOM 5105 C CA . VAL B 1 166 ? -5.43 -6.414 14.852 1 93 166 VAL B CA 1
ATOM 5106 C C . VAL B 1 166 ? -4.328 -5.883 13.938 1 93 166 VAL B C 1
ATOM 5108 O O . VAL B 1 166 ? -4.535 -4.922 13.195 1 93 166 VAL B O 1
ATOM 5111 N N . PHE B 1 167 ? -3.146 -6.453 14.023 1 94.56 167 PHE B N 1
ATOM 5112 C CA . PHE B 1 167 ? -1.985 -6.133 13.203 1 94.56 167 PHE B CA 1
ATOM 5113 C C . PHE B 1 167 ? -1.585 -7.328 12.344 1 94.56 167 PHE B C 1
ATOM 5115 O O . PHE B 1 167 ? -0.93 -8.25 12.828 1 94.56 167 PHE B O 1
ATOM 5122 N N . PRO B 1 168 ? -1.854 -7.297 11.07 1 95.38 168 PRO B N 1
ATOM 5123 C CA . PRO B 1 168 ? -1.696 -8.5 10.25 1 95.38 168 PRO B CA 1
ATOM 5124 C C . PRO B 1 168 ? -0.263 -8.703 9.766 1 95.38 168 PRO B C 1
ATOM 5126 O O . PRO B 1 168 ? 0.046 -9.719 9.141 1 95.38 168 PRO B O 1
ATOM 5129 N N . HIS B 1 169 ? 0.694 -7.824 9.992 1 95.94 169 HIS B N 1
ATOM 5130 C CA . HIS B 1 169 ? 2.053 -7.91 9.469 1 95.94 169 HIS B CA 1
ATOM 5131 C C . HIS B 1 169 ? 3.033 -8.352 10.547 1 95.94 169 HIS B C 1
ATOM 5133 O O . HIS B 1 169 ? 4.207 -7.973 10.516 1 95.94 169 HIS B O 1
ATOM 5139 N N . ILE B 1 170 ? 2.627 -9.18 11.422 1 89.75 170 ILE B N 1
ATOM 5140 C CA . ILE B 1 170 ? 3.459 -9.586 12.547 1 89.75 170 ILE B CA 1
ATOM 5141 C C . ILE B 1 170 ? 4.391 -10.719 12.125 1 89.75 170 ILE B C 1
ATOM 5143 O O . ILE B 1 170 ? 4.031 -11.539 11.273 1 89.75 170 ILE B O 1
ATOM 5147 N N . SER B 1 171 ? 5.543 -10.789 12.719 1 90.31 171 SER B N 1
ATOM 5148 C CA . SER B 1 171 ? 6.539 -11.797 12.375 1 90.31 171 SER B CA 1
ATOM 5149 C C . SER B 1 171 ? 6.449 -13.008 13.305 1 90.31 171 SER B C 1
ATOM 5151 O O . SER B 1 171 ? 7.016 -14.062 13.016 1 90.31 171 SER B O 1
ATOM 5153 N N . LYS B 1 172 ? 5.789 -12.805 14.391 1 93.12 172 LYS B N 1
ATOM 5154 C CA . LYS B 1 172 ? 5.574 -13.883 15.352 1 93.12 172 LYS B CA 1
ATOM 5155 C C . LYS B 1 172 ? 4.117 -13.953 15.797 1 93.12 172 LYS B C 1
ATOM 5157 O O . LYS B 1 172 ? 3.564 -12.961 16.281 1 93.12 172 LYS B O 1
ATOM 5162 N N . LEU B 1 173 ? 3.553 -15.102 15.594 1 95 173 LEU B N 1
ATOM 5163 C CA . LEU B 1 173 ? 2.154 -15.266 15.977 1 95 173 LEU B CA 1
ATOM 5164 C C . LEU B 1 173 ? 1.997 -15.234 17.5 1 95 173 LEU B C 1
ATOM 5166 O O . LEU B 1 173 ? 2.803 -15.82 18.219 1 95 173 LEU B O 1
ATOM 5170 N N . ASP B 1 174 ? 1.028 -14.484 17.969 1 93.81 174 ASP B N 1
ATOM 5171 C CA . ASP B 1 174 ? 0.699 -14.555 19.391 1 93.81 174 ASP B CA 1
ATOM 5172 C C . ASP B 1 174 ? -0.125 -15.805 19.703 1 93.81 174 ASP B C 1
ATOM 5174 O O . ASP B 1 174 ? -0.366 -16.625 18.812 1 93.81 174 ASP B O 1
ATOM 5178 N N . ALA B 1 175 ? -0.536 -15.961 20.922 1 95.81 175 ALA B N 1
ATOM 5179 C CA . ALA B 1 175 ? -1.18 -17.188 21.375 1 95.81 175 ALA B CA 1
ATOM 5180 C C . ALA B 1 175 ? -2.494 -17.422 20.641 1 95.81 175 ALA B C 1
ATOM 5182 O O . ALA B 1 175 ? -2.814 -18.562 20.297 1 95.81 175 ALA B O 1
ATOM 5183 N N . ILE B 1 176 ? -3.244 -16.422 20.422 1 95.56 176 ILE B N 1
ATOM 5184 C CA . ILE B 1 176 ? -4.539 -16.547 19.766 1 95.56 176 ILE B CA 1
ATOM 5185 C C . ILE B 1 176 ? -4.332 -16.938 18.297 1 95.56 176 ILE B C 1
ATOM 5187 O O . ILE B 1 176 ? -5 -17.844 17.797 1 95.56 176 ILE B O 1
ATOM 5191 N N . ALA B 1 177 ? -3.428 -16.25 17.641 1 95.69 177 ALA B N 1
ATOM 5192 C CA . ALA B 1 177 ? -3.102 -16.578 16.25 1 95.69 177 ALA B CA 1
ATOM 5193 C C . ALA B 1 177 ? -2.59 -18.016 16.141 1 95.69 177 ALA B C 1
ATOM 5195 O O . ALA B 1 177 ? -2.924 -18.719 15.18 1 95.69 177 ALA B O 1
ATOM 5196 N N . GLU B 1 178 ? -1.758 -18.438 17.062 1 97.38 178 GLU B N 1
ATOM 5197 C CA . GLU B 1 178 ? -1.229 -19.797 17.031 1 97.38 178 GLU B CA 1
ATOM 5198 C C . GLU B 1 178 ? -2.348 -20.828 17.156 1 97.38 178 GLU B C 1
ATOM 5200 O O . GLU B 1 178 ? -2.322 -21.859 16.469 1 97.38 178 GLU B O 1
ATOM 5205 N N . LYS B 1 179 ? -3.27 -20.547 18.047 1 98.12 179 LYS B N 1
ATOM 5206 C CA . LYS B 1 179 ? -4.418 -21.438 18.203 1 98.12 179 LYS B CA 1
ATOM 5207 C C . LYS B 1 179 ? -5.125 -21.641 16.859 1 98.12 179 LYS B C 1
ATOM 5209 O O . LYS B 1 179 ? -5.395 -22.781 16.469 1 98.12 179 LYS B O 1
ATOM 5214 N N . TYR B 1 180 ? -5.367 -20.578 16.172 1 98.38 180 TYR B N 1
ATOM 5215 C CA . TYR B 1 180 ? -6.117 -20.672 14.93 1 98.38 180 TYR B CA 1
ATOM 5216 C C . TYR B 1 180 ? -5.242 -21.203 13.805 1 98.38 180 TYR B C 1
ATOM 5218 O O . TYR B 1 180 ? -5.746 -21.75 12.82 1 98.38 180 TYR B O 1
ATOM 5226 N N . ASP B 1 181 ? -3.879 -21.016 13.93 1 98.5 181 ASP B N 1
ATOM 5227 C CA . ASP B 1 181 ? -2.979 -21.578 12.938 1 98.5 181 ASP B CA 1
ATOM 5228 C C . ASP B 1 181 ? -2.949 -23.109 13.039 1 98.5 181 ASP B C 1
ATOM 5230 O O . ASP B 1 181 ? -2.648 -23.797 12.055 1 98.5 181 ASP B O 1
ATOM 5234 N N . ARG B 1 182 ? -3.256 -23.672 14.164 1 98.56 182 ARG B N 1
ATOM 5235 C CA . ARG B 1 182 ? -3.23 -25.109 14.367 1 98.56 182 ARG B CA 1
ATOM 5236 C C . ARG B 1 182 ? -4.582 -25.734 14.031 1 98.56 182 ARG B C 1
ATOM 5238 O O . ARG B 1 182 ? -4.734 -26.953 14.078 1 98.56 182 ARG B O 1
ATOM 5245 N N . MET B 1 183 ? -5.539 -24.906 13.664 1 98.69 183 MET B N 1
ATOM 5246 C CA . MET B 1 183 ? -6.871 -25.344 13.242 1 98.69 183 MET B CA 1
ATOM 5247 C C . MET B 1 183 ? -6.98 -25.359 11.719 1 98.69 183 MET B C 1
ATOM 5249 O O . MET B 1 183 ? -6.473 -24.453 11.047 1 98.69 183 MET B O 1
ATOM 5253 N N . SER B 1 184 ? -7.629 -26.406 11.18 1 98.88 184 SER B N 1
ATOM 5254 C CA . SER B 1 184 ? -7.93 -26.438 9.75 1 98.88 184 SER B CA 1
ATOM 5255 C C . SER B 1 184 ? -9.273 -25.781 9.453 1 98.88 184 SER B C 1
ATOM 5257 O O . SER B 1 184 ? -10.086 -25.578 10.359 1 98.88 184 SER B O 1
ATOM 5259 N N . ILE B 1 185 ? -9.484 -25.438 8.242 1 98.88 185 ILE B N 1
ATOM 5260 C CA . ILE B 1 185 ? -10.789 -24.969 7.797 1 98.88 185 ILE B CA 1
ATOM 5261 C C . ILE B 1 185 ? -11.852 -26.031 8.07 1 98.88 185 ILE B C 1
ATOM 5263 O O . ILE B 1 185 ? -12.984 -25.719 8.43 1 98.88 185 ILE B O 1
ATOM 5267 N N . ALA B 1 186 ? -11.477 -27.328 7.816 1 98.88 186 ALA B N 1
ATOM 5268 C CA . ALA B 1 186 ? -12.406 -28.406 8.125 1 98.88 186 ALA B CA 1
ATOM 5269 C C . ALA B 1 186 ? -12.844 -28.359 9.586 1 98.88 186 ALA B C 1
ATOM 5271 O O . ALA B 1 186 ? -14.023 -28.531 9.891 1 98.88 186 ALA B O 1
ATOM 5272 N N . ASP B 1 187 ? -11.859 -28.141 10.477 1 98.88 187 ASP B N 1
ATOM 5273 C CA . ASP B 1 187 ? -12.172 -28.016 11.898 1 98.88 187 ASP B CA 1
ATOM 5274 C C . ASP B 1 187 ? -13.148 -26.875 12.156 1 98.88 187 ASP B C 1
ATOM 5276 O O . ASP B 1 187 ? -14.133 -27.031 12.883 1 98.88 187 ASP B O 1
ATOM 5280 N N . ARG B 1 188 ? -12.922 -25.703 11.578 1 98.88 188 ARG B N 1
ATOM 5281 C CA . ARG B 1 188 ? -13.766 -24.531 11.797 1 98.88 188 ARG B CA 1
ATOM 5282 C C . ARG B 1 188 ? -15.164 -24.75 11.242 1 98.88 188 ARG B C 1
ATOM 5284 O O . ARG B 1 188 ? -16.156 -24.391 11.883 1 98.88 188 ARG B O 1
ATOM 5291 N N . ILE B 1 189 ? -15.273 -25.312 10.07 1 98.75 189 ILE B N 1
ATOM 5292 C CA . ILE B 1 189 ? -16.562 -25.594 9.461 1 98.75 189 ILE B CA 1
ATOM 5293 C C . ILE B 1 189 ? -17.375 -26.531 10.352 1 98.75 189 ILE B C 1
ATOM 5295 O O . ILE B 1 189 ? -18.578 -26.375 10.508 1 98.75 189 ILE B O 1
ATOM 5299 N N . ALA B 1 190 ? -16.703 -27.516 10.898 1 98.69 190 ALA B N 1
ATOM 5300 C CA . ALA B 1 190 ? -17.375 -28.438 11.82 1 98.69 190 ALA B CA 1
ATOM 5301 C C . ALA B 1 190 ? -17.984 -27.688 12.992 1 98.69 190 ALA B C 1
ATOM 5303 O O . ALA B 1 190 ? -19.062 -28.047 13.469 1 98.69 190 ALA B O 1
ATOM 5304 N N . GLU B 1 191 ? -17.312 -26.641 13.453 1 98.44 191 GLU B N 1
ATOM 5305 C CA . GLU B 1 191 ? -17.781 -25.859 14.586 1 98.44 191 GLU B CA 1
ATOM 5306 C C . GLU B 1 191 ? -19.047 -25.078 14.234 1 98.44 191 GLU B C 1
ATOM 5308 O O . GLU B 1 191 ? -19.891 -24.844 15.094 1 98.44 191 GLU B O 1
ATOM 5313 N N . ILE B 1 192 ? -19.25 -24.719 12.969 1 98.44 192 ILE B N 1
ATOM 5314 C CA . ILE B 1 192 ? -20.328 -23.797 12.633 1 98.44 192 ILE B CA 1
ATOM 5315 C C . ILE B 1 192 ? -21.312 -24.469 11.688 1 98.44 192 ILE B C 1
ATOM 5317 O O . ILE B 1 192 ? -22.109 -23.797 11.023 1 98.44 192 ILE B O 1
ATOM 5321 N N . LYS B 1 193 ? -21.203 -25.688 11.562 1 97.56 193 LYS B N 1
ATOM 5322 C CA . LYS B 1 193 ? -21.953 -26.469 10.578 1 97.56 193 LYS B CA 1
ATOM 5323 C C . LYS B 1 193 ? -23.453 -26.188 10.68 1 97.56 193 LYS B C 1
ATOM 5325 O O . LYS B 1 193 ? -24.125 -26.078 9.656 1 97.56 193 LYS B O 1
ATOM 5330 N N . THR B 1 194 ? -24 -25.969 11.805 1 98 194 THR B N 1
ATOM 5331 C CA . THR B 1 194 ? -25.438 -25.797 12.008 1 98 194 THR B CA 1
ATOM 5332 C C . THR B 1 194 ? -25.859 -24.359 11.688 1 98 194 THR B C 1
ATOM 5334 O O . THR B 1 194 ? -27.047 -24.078 11.547 1 98 194 THR B O 1
ATOM 5337 N N . ASP B 1 195 ? -24.891 -23.516 11.594 1 98.06 195 ASP B N 1
ATOM 5338 C CA . ASP B 1 195 ? -25.188 -22.125 11.312 1 98.06 195 ASP B CA 1
ATOM 5339 C C . ASP B 1 195 ? -25.25 -21.859 9.805 1 98.06 195 ASP B C 1
ATOM 5341 O O . ASP B 1 195 ? -25.719 -20.812 9.367 1 98.06 195 ASP B O 1
ATOM 5345 N N . LEU B 1 196 ? -24.875 -22.859 8.992 1 98.5 196 LEU B N 1
ATOM 5346 C CA . LEU B 1 196 ? -24.719 -22.656 7.555 1 98.5 196 LEU B CA 1
ATOM 5347 C C . LEU B 1 196 ? -25.875 -23.281 6.789 1 98.5 196 LEU B C 1
ATOM 5349 O O . LEU B 1 196 ? -26.234 -24.438 7.039 1 98.5 196 LEU B O 1
ATOM 5353 N N . THR B 1 197 ? -26.453 -22.484 5.883 1 98.38 197 THR B N 1
ATOM 5354 C CA . THR B 1 197 ? -27.328 -23.109 4.895 1 98.38 197 THR B CA 1
ATOM 5355 C C . THR B 1 197 ? -26.516 -23.938 3.908 1 98.38 197 THR B C 1
ATOM 5357 O O . THR B 1 197 ? -25.297 -23.828 3.842 1 98.38 197 THR B O 1
ATOM 5360 N N . TYR B 1 198 ? -27.219 -24.75 3.158 1 97.69 198 TYR B N 1
ATOM 5361 C CA . TYR B 1 198 ? -26.562 -25.594 2.164 1 97.69 198 TYR B CA 1
ATOM 5362 C C . TYR B 1 198 ? -25.766 -24.75 1.174 1 97.69 198 TYR B C 1
ATOM 5364 O O . TYR B 1 198 ? -24.594 -25.031 0.926 1 97.69 198 TYR B O 1
ATOM 5372 N N . ASN B 1 199 ? -26.359 -23.703 0.612 1 98.31 199 ASN B N 1
ATOM 5373 C CA . ASN B 1 199 ? -25.703 -22.844 -0.371 1 98.31 199 ASN B CA 1
ATOM 5374 C C . ASN B 1 199 ? -24.516 -22.094 0.239 1 98.31 199 ASN B C 1
ATOM 5376 O O . ASN B 1 199 ? -23.484 -21.938 -0.403 1 98.31 199 ASN B O 1
ATOM 5380 N N . GLU B 1 200 ? -24.688 -21.625 1.485 1 98.56 200 GLU B N 1
ATOM 5381 C CA . GLU B 1 200 ? -23.578 -20.969 2.16 1 98.56 200 GLU B CA 1
ATOM 5382 C C . GLU B 1 200 ? -22.375 -21.891 2.281 1 98.56 200 GLU B C 1
ATOM 5384 O O . GLU B 1 200 ? -21.234 -21.469 2.027 1 98.56 200 GLU B O 1
ATOM 5389 N N . ARG B 1 201 ? -22.641 -23.078 2.646 1 98.25 201 ARG B N 1
ATOM 5390 C CA . ARG B 1 201 ? -21.562 -24.047 2.836 1 98.25 201 ARG B CA 1
ATOM 5391 C C . ARG B 1 201 ? -20.828 -24.312 1.526 1 98.25 201 ARG B C 1
ATOM 5393 O O . ARG B 1 201 ? -19.594 -24.312 1.49 1 98.25 201 ARG B O 1
ATOM 5400 N N . ILE B 1 202 ? -21.578 -24.516 0.482 1 98 202 ILE B N 1
ATOM 5401 C CA . ILE B 1 202 ? -20.984 -24.797 -0.827 1 98 202 ILE B CA 1
ATOM 5402 C C . ILE B 1 202 ? -20.141 -23.594 -1.271 1 98 202 ILE B C 1
ATOM 5404 O O . ILE B 1 202 ? -19 -23.766 -1.689 1 98 202 ILE B O 1
ATOM 5408 N N . CYS B 1 203 ? -20.656 -22.438 -1.122 1 98.19 203 CYS B N 1
ATOM 5409 C CA . CYS B 1 203 ? -20 -21.219 -1.582 1 98.19 203 CYS B CA 1
ATOM 5410 C C . CYS B 1 203 ? -18.734 -20.953 -0.771 1 98.19 203 CYS B C 1
ATOM 5412 O O . CYS B 1 203 ? -17.688 -20.656 -1.335 1 98.19 203 CYS B O 1
ATOM 5414 N N . LEU B 1 204 ? -18.859 -21.047 0.552 1 98.31 204 LEU B N 1
ATOM 5415 C CA . LEU B 1 204 ? -17.703 -20.734 1.392 1 98.31 204 LEU B CA 1
ATOM 5416 C C . LEU B 1 204 ? -16.594 -21.75 1.194 1 98.31 204 LEU B C 1
ATOM 5418 O O . LEU B 1 204 ? -15.414 -21.391 1.15 1 98.31 204 LEU B O 1
ATOM 5422 N N . GLU B 1 205 ? -16.938 -23.047 1.059 1 98.5 205 GLU B N 1
ATOM 5423 C CA . GLU B 1 205 ? -15.914 -24.062 0.838 1 98.5 205 GLU B CA 1
ATOM 5424 C C . GLU B 1 205 ? -15.203 -23.844 -0.494 1 98.5 205 GLU B C 1
ATOM 5426 O O . GLU B 1 205 ? -13.969 -23.906 -0.56 1 98.5 205 GLU B O 1
ATOM 5431 N N . ALA B 1 206 ? -16 -23.578 -1.521 1 98.44 206 ALA B N 1
ATOM 5432 C CA . ALA B 1 206 ? -15.414 -23.359 -2.838 1 98.44 206 ALA B CA 1
ATOM 5433 C C . ALA B 1 206 ? -14.484 -22.156 -2.824 1 98.44 206 ALA B C 1
ATOM 5435 O O . ALA B 1 206 ? -13.398 -22.188 -3.41 1 98.44 206 ALA B O 1
ATOM 5436 N N . PHE B 1 207 ? -14.906 -21.125 -2.137 1 98.5 207 PHE B N 1
ATOM 5437 C CA . PHE B 1 207 ? -14.109 -19.906 -2.068 1 98.5 207 PHE B CA 1
ATOM 5438 C C . PHE B 1 207 ? -12.797 -20.156 -1.332 1 98.5 207 PHE B C 1
ATOM 5440 O O . PHE B 1 207 ? -11.734 -19.75 -1.798 1 98.5 207 PHE B O 1
ATOM 5447 N N . VAL B 1 208 ? -12.844 -20.781 -0.192 1 98.44 208 VAL B N 1
ATOM 5448 C CA . VAL B 1 208 ? -11.664 -21.031 0.625 1 98.44 208 VAL B CA 1
ATOM 5449 C C . VAL B 1 208 ? -10.711 -21.953 -0.12 1 98.44 208 VAL B C 1
ATOM 5451 O O . VAL B 1 208 ? -9.492 -21.781 -0.066 1 98.44 208 VAL B O 1
ATOM 5454 N N . LEU B 1 209 ? -11.273 -22.906 -0.795 1 98.19 209 LEU B N 1
ATOM 5455 C CA . LEU B 1 209 ? -10.445 -23.844 -1.527 1 98.19 209 LEU B CA 1
ATOM 5456 C C . LEU B 1 209 ? -9.82 -23.188 -2.756 1 98.19 209 LEU B C 1
ATOM 5458 O O . LEU B 1 209 ? -8.711 -23.562 -3.164 1 98.19 209 LEU B O 1
ATOM 5462 N N . LEU B 1 210 ? -10.547 -22.234 -3.361 1 97.75 210 LEU B N 1
ATOM 5463 C CA . LEU B 1 210 ? -9.922 -21.406 -4.387 1 97.75 210 LEU B CA 1
ATOM 5464 C C . LEU B 1 210 ? -8.688 -20.703 -3.84 1 97.75 210 LEU B C 1
ATOM 5466 O O . LEU B 1 210 ? -7.656 -20.609 -4.516 1 97.75 210 LEU B O 1
ATOM 5470 N N . CYS B 1 211 ? -8.734 -20.219 -2.631 1 97.88 211 CYS B N 1
ATOM 5471 C CA . CYS B 1 211 ? -7.629 -19.5 -2.006 1 97.88 211 CYS B CA 1
ATOM 5472 C C . CYS B 1 211 ? -6.465 -20.438 -1.702 1 97.88 211 CYS B C 1
ATOM 5474 O O . CYS B 1 211 ? -5.309 -20.109 -1.978 1 97.88 211 CYS B O 1
ATOM 5476 N N . SER B 1 212 ? -6.715 -21.625 -1.203 1 98 212 SER B N 1
ATOM 5477 C CA . SER B 1 212 ? -5.656 -22.438 -0.63 1 98 212 SER B CA 1
ATOM 5478 C C . SER B 1 212 ? -5.148 -23.469 -1.638 1 98 212 SER B C 1
ATOM 5480 O O . SER B 1 212 ? -4.031 -23.969 -1.512 1 98 212 SER B O 1
ATOM 5482 N N . GLY B 1 213 ? -6.055 -23.812 -2.627 1 98.12 213 GLY B N 1
ATOM 5483 C CA . GLY B 1 213 ? -5.703 -24.875 -3.566 1 98.12 213 GLY B CA 1
ATOM 5484 C C . GLY B 1 213 ? -5.48 -26.219 -2.9 1 98.12 213 GLY B C 1
ATOM 5485 O O . GLY B 1 213 ? -4.992 -27.156 -3.533 1 98.12 213 GLY B O 1
ATOM 5486 N N . GLY B 1 214 ? -5.691 -26.344 -1.573 1 98.25 214 GLY B N 1
ATOM 5487 C CA . GLY B 1 214 ? -5.504 -27.578 -0.818 1 98.25 214 GLY B CA 1
ATOM 5488 C C . GLY B 1 214 ? -6.797 -28.344 -0.59 1 98.25 214 GLY B C 1
ATOM 5489 O O . GLY B 1 214 ? -7.602 -28.5 -1.512 1 98.25 214 GLY B O 1
ATOM 5490 N N . THR B 1 215 ? -6.914 -28.984 0.498 1 98.62 215 THR B N 1
ATOM 5491 C CA . THR B 1 215 ? -8.148 -29.562 1.019 1 98.62 215 THR B CA 1
ATOM 5492 C C . THR B 1 215 ? -8.609 -28.812 2.268 1 98.62 215 THR B C 1
ATOM 5494 O O . THR B 1 215 ? -7.859 -28.016 2.834 1 98.62 215 THR B O 1
ATOM 5497 N N . LEU B 1 216 ? -9.875 -29.016 2.643 1 98.69 216 LEU B N 1
ATOM 5498 C CA . LEU B 1 216 ? -10.367 -28.344 3.842 1 98.69 216 LEU B CA 1
ATOM 5499 C C . LEU B 1 216 ? -9.523 -28.703 5.059 1 98.69 216 LEU B C 1
ATOM 5501 O O . LEU B 1 216 ? -9.289 -27.875 5.934 1 98.69 216 LEU B O 1
ATOM 5505 N N . GLU B 1 217 ? -8.961 -29.953 5.051 1 98.75 217 GLU B N 1
ATOM 5506 C CA . GLU B 1 217 ? -8.188 -30.484 6.172 1 98.75 217 GLU B CA 1
ATOM 5507 C C . GLU B 1 217 ? -6.773 -29.906 6.188 1 98.75 217 GLU B C 1
ATOM 5509 O O . GLU B 1 217 ? -6.168 -29.766 7.25 1 98.75 217 GLU B O 1
ATOM 5514 N N . THR B 1 218 ? -6.285 -29.5 5.051 1 98.75 218 THR B N 1
ATOM 5515 C CA . THR B 1 218 ? -4.891 -29.078 4.98 1 98.75 218 THR B CA 1
ATOM 5516 C C . THR B 1 218 ? -4.801 -27.547 4.902 1 98.75 218 THR B C 1
ATOM 5518 O O . THR B 1 218 ? -3.705 -27 4.781 1 98.75 218 THR B O 1
ATOM 5521 N N . THR B 1 219 ? -5.926 -26.891 4.945 1 98.75 219 THR B N 1
ATOM 5522 C CA . THR B 1 219 ? -5.973 -25.438 4.852 1 98.75 219 THR B CA 1
ATOM 5523 C C . THR B 1 219 ? -5.992 -24.797 6.238 1 98.75 219 THR B C 1
ATOM 5525 O O . THR B 1 219 ? -6.941 -25 7.004 1 98.75 219 THR B O 1
ATOM 5528 N N . SER B 1 220 ? -4.914 -24.031 6.531 1 98.81 220 SER B N 1
ATOM 5529 C CA . SER B 1 220 ? -4.848 -23.359 7.82 1 98.81 220 SER B CA 1
ATOM 5530 C C . SER B 1 220 ? -5.973 -22.328 7.957 1 98.81 220 SER B C 1
ATOM 5532 O O . SER B 1 220 ? -6.172 -21.5 7.07 1 98.81 220 SER B O 1
ATOM 5534 N N . PHE B 1 221 ? -6.664 -22.391 9.094 1 98.81 221 PHE B N 1
ATOM 5535 C CA . PHE B 1 221 ? -7.719 -21.422 9.359 1 98.81 221 PHE B CA 1
ATOM 5536 C C . PHE B 1 221 ? -7.137 -20.031 9.594 1 98.81 221 PHE B C 1
ATOM 5538 O O . PHE B 1 221 ? -7.672 -19.047 9.094 1 98.81 221 PHE B O 1
ATOM 5545 N N . TYR B 1 222 ? -6.035 -19.938 10.258 1 98.38 222 TYR B N 1
ATOM 5546 C CA . TYR B 1 222 ? -5.395 -18.641 10.508 1 98.38 222 TYR B CA 1
ATOM 5547 C C . TYR B 1 222 ? -4.996 -17.969 9.211 1 98.38 222 TYR B C 1
ATOM 5549 O O . TYR B 1 222 ? -5.137 -16.75 9.062 1 98.38 222 TYR B O 1
ATOM 5557 N N . GLU B 1 223 ? -4.402 -18.734 8.32 1 98.31 223 GLU B N 1
ATOM 5558 C CA . GLU B 1 223 ? -3.955 -18.109 7.074 1 98.31 223 GLU B CA 1
ATOM 5559 C C . GLU B 1 223 ? -5.121 -17.484 6.312 1 98.31 223 GLU B C 1
ATOM 5561 O O . GLU B 1 223 ? -4.973 -16.438 5.688 1 98.31 223 GLU B O 1
ATOM 5566 N N . PHE B 1 224 ? -6.281 -18.141 6.402 1 98.56 224 PHE B N 1
ATOM 5567 C CA . PHE B 1 224 ? -7.457 -17.531 5.793 1 98.56 224 PHE B CA 1
ATOM 5568 C C . PHE B 1 224 ? -7.867 -16.266 6.551 1 98.56 224 PHE B C 1
ATOM 5570 O O . PHE B 1 224 ? -8.211 -15.258 5.941 1 98.56 224 PHE B O 1
ATOM 5577 N N . LEU B 1 225 ? -7.879 -16.328 7.898 1 98.38 225 LEU B N 1
ATOM 5578 C CA . LEU B 1 225 ? -8.172 -15.156 8.711 1 98.38 225 LEU B CA 1
ATOM 5579 C C . LEU B 1 225 ? -7.238 -14.008 8.352 1 98.38 225 LEU B C 1
ATOM 5581 O O . LEU B 1 225 ? -7.652 -12.844 8.359 1 98.38 225 LEU B O 1
ATOM 5585 N N . HIS B 1 226 ? -6.047 -14.391 8.117 1 98.12 226 HIS B N 1
ATOM 5586 C CA . HIS B 1 226 ? -5.035 -13.406 7.762 1 98.12 226 HIS B CA 1
ATOM 5587 C C . HIS B 1 226 ? -5.387 -12.703 6.449 1 98.12 226 HIS B C 1
ATOM 5589 O O . HIS B 1 226 ? -5.328 -11.477 6.359 1 98.12 226 HIS B O 1
ATOM 5595 N N . TRP B 1 227 ? -5.773 -13.461 5.391 1 98.19 227 TRP B N 1
ATOM 5596 C CA . TRP B 1 227 ? -6.234 -12.883 4.133 1 98.19 227 TRP B CA 1
ATOM 5597 C C . TRP B 1 227 ? -7.449 -11.992 4.355 1 98.19 227 TRP B C 1
ATOM 5599 O O . TRP B 1 227 ? -7.535 -10.898 3.787 1 98.19 227 TRP B O 1
ATOM 5609 N N . TRP B 1 228 ? -8.344 -12.516 5.191 1 98.25 228 TRP B N 1
ATOM 5610 C CA . TRP B 1 228 ? -9.562 -11.789 5.523 1 98.25 228 TRP B CA 1
ATOM 5611 C C . TRP B 1 228 ? -9.242 -10.438 6.152 1 98.25 228 TRP B C 1
ATOM 5613 O O . TRP B 1 228 ? -9.781 -9.406 5.742 1 98.25 228 TRP B O 1
ATOM 5623 N N . ALA B 1 229 ? -8.336 -10.453 7.066 1 97.31 229 ALA B N 1
ATOM 5624 C CA . ALA B 1 229 ? -7.914 -9.227 7.75 1 97.31 229 ALA B CA 1
ATOM 5625 C C . ALA B 1 229 ? -7.266 -8.25 6.777 1 97.31 229 ALA B C 1
ATOM 5627 O O . ALA B 1 229 ? -7.586 -7.059 6.781 1 97.31 229 ALA B O 1
ATOM 5628 N N . MET B 1 230 ? -6.406 -8.727 5.945 1 97 230 MET B N 1
ATOM 5629 C CA . MET B 1 230 ? -5.695 -7.891 4.98 1 97 230 MET B CA 1
ATOM 5630 C C . MET B 1 230 ? -6.66 -7.312 3.951 1 97 230 MET B C 1
ATOM 5632 O O . MET B 1 230 ? -6.406 -6.242 3.395 1 97 230 MET B O 1
ATOM 5636 N N . SER B 1 231 ? -7.789 -7.961 3.775 1 97.31 231 SER B N 1
ATOM 5637 C CA . SER B 1 231 ? -8.797 -7.512 2.816 1 97.31 231 SER B CA 1
ATOM 5638 C C . SER B 1 231 ? -9.805 -6.574 3.471 1 97.31 231 SER B C 1
ATOM 5640 O O . SER B 1 231 ? -10.859 -6.301 2.902 1 97.31 231 SER B O 1
ATOM 5642 N N . GLY B 1 232 ? -9.531 -6.133 4.652 1 95.69 232 GLY B N 1
ATOM 5643 C CA . GLY B 1 232 ? -10.391 -5.172 5.316 1 95.69 232 GLY B CA 1
ATOM 5644 C C . GLY B 1 232 ? -11.586 -5.812 6 1 95.69 232 GLY B C 1
ATOM 5645 O O . GLY B 1 232 ? -12.625 -5.18 6.164 1 95.69 232 GLY B O 1
ATOM 5646 N N . TYR B 1 233 ? -11.57 -7.152 6.25 1 96.81 233 TYR B N 1
ATOM 5647 C CA . TYR B 1 233 ? -12.547 -7.902 7.031 1 96.81 233 TYR B CA 1
ATOM 5648 C C . TYR B 1 233 ? -13.906 -7.902 6.352 1 96.81 233 TYR B C 1
ATOM 5650 O O . TYR B 1 233 ? -14.938 -7.742 7.016 1 96.81 233 TYR B O 1
ATOM 5658 N N . SER B 1 234 ? -13.938 -7.945 5.004 1 96.06 234 SER B N 1
ATOM 5659 C CA . SER B 1 234 ? -15.195 -7.977 4.258 1 96.06 234 SER B CA 1
ATOM 5660 C C . SER B 1 234 ? -15.039 -8.742 2.947 1 96.06 234 SER B C 1
ATOM 5662 O O . SER B 1 234 ? -13.938 -8.852 2.412 1 96.06 234 SER B O 1
ATOM 5664 N N . TYR B 1 235 ? -16.156 -9.289 2.467 1 97.19 235 TYR B N 1
ATOM 5665 C CA . TYR B 1 235 ? -16.141 -9.969 1.174 1 97.19 235 TYR B CA 1
ATOM 5666 C C . TYR B 1 235 ? -15.844 -8.984 0.047 1 97.19 235 TYR B C 1
ATOM 5668 O O . TYR B 1 235 ? -15.094 -9.297 -0.875 1 97.19 235 TYR B O 1
ATOM 5676 N N . GLN B 1 236 ? -16.422 -7.777 0.121 1 94.88 236 GLN B N 1
ATOM 5677 C CA . GLN B 1 236 ? -16.109 -6.742 -0.86 1 94.88 236 GLN B CA 1
ATOM 5678 C C . GLN B 1 236 ? -14.617 -6.445 -0.906 1 94.88 236 GLN B C 1
ATOM 5680 O O . GLN B 1 236 ? -14.047 -6.273 -1.984 1 94.88 236 GLN B O 1
ATOM 5685 N N . GLY B 1 237 ? -14.023 -6.367 0.284 1 96.44 237 GLY B N 1
ATOM 5686 C CA . GLY B 1 237 ? -12.578 -6.203 0.344 1 96.44 237 GLY B CA 1
ATOM 5687 C C . GLY B 1 237 ? -11.82 -7.344 -0.308 1 96.44 237 GLY B C 1
ATOM 5688 O O . GLY B 1 237 ? -10.828 -7.117 -1.007 1 96.44 237 GLY B O 1
ATOM 5689 N N . CYS B 1 238 ? -12.258 -8.594 -0.125 1 97.69 238 CYS B N 1
ATOM 5690 C CA . CYS B 1 238 ? -11.633 -9.734 -0.788 1 97.69 238 CYS B CA 1
ATOM 5691 C C . CYS B 1 238 ? -11.68 -9.578 -2.303 1 97.69 238 CYS B C 1
ATOM 5693 O O . CYS B 1 238 ? -10.68 -9.812 -2.986 1 97.69 238 CYS B O 1
ATOM 5695 N N . ILE B 1 239 ? -12.836 -9.164 -2.795 1 96.88 239 ILE B N 1
ATOM 5696 C CA . ILE B 1 239 ? -12.984 -9.008 -4.238 1 96.88 239 ILE B CA 1
ATOM 5697 C C . ILE B 1 239 ? -12.023 -7.934 -4.746 1 96.88 239 ILE B C 1
ATOM 5699 O O . ILE B 1 239 ? -11.336 -8.125 -5.75 1 96.88 239 ILE B O 1
ATOM 5703 N N . GLU B 1 240 ? -11.867 -6.824 -4.078 1 95.94 240 GLU B N 1
ATOM 5704 C CA . GLU B 1 240 ? -11.023 -5.711 -4.496 1 95.94 240 GLU B CA 1
ATOM 5705 C C . GLU B 1 240 ? -9.547 -6.094 -4.461 1 95.94 240 GLU B C 1
ATOM 5707 O O . GLU B 1 240 ? -8.797 -5.766 -5.379 1 95.94 240 GLU B O 1
ATOM 5712 N N . TYR B 1 241 ? -9.141 -6.793 -3.48 1 97.31 241 TYR B N 1
ATOM 5713 C CA . TYR B 1 241 ? -7.727 -7.082 -3.262 1 97.31 241 TYR B CA 1
ATOM 5714 C C . TYR B 1 241 ? -7.285 -8.297 -4.066 1 97.31 241 TYR B C 1
ATOM 5716 O O . TYR B 1 241 ? -6.113 -8.422 -4.426 1 97.31 241 TYR B O 1
ATOM 5724 N N . LEU B 1 242 ? -8.25 -9.164 -4.375 1 97.25 242 LEU B N 1
ATOM 5725 C CA . LEU B 1 242 ? -7.789 -10.484 -4.805 1 97.25 242 LEU B CA 1
ATOM 5726 C C . LEU B 1 242 ? -8.094 -10.711 -6.281 1 97.25 242 LEU B C 1
ATOM 5728 O O . LEU B 1 242 ? -7.445 -11.531 -6.938 1 97.25 242 LEU B O 1
ATOM 5732 N N . VAL B 1 243 ? -9.141 -9.961 -6.895 1 97.44 243 VAL B N 1
ATOM 5733 C CA . VAL B 1 243 ? -9.547 -10.508 -8.18 1 97.44 243 VAL B CA 1
ATOM 5734 C C . VAL B 1 243 ? -10.047 -9.391 -9.086 1 97.44 243 VAL B C 1
ATOM 5736 O O . VAL B 1 243 ? -10.312 -9.609 -10.273 1 97.44 243 VAL B O 1
ATOM 5739 N N . LYS B 1 244 ? -10.023 -8.148 -8.711 1 97 244 LYS B N 1
ATOM 5740 C CA . LYS B 1 244 ? -10.789 -7.129 -9.414 1 97 244 LYS B CA 1
ATOM 5741 C C . LYS B 1 244 ? -9.93 -6.422 -10.461 1 97 244 LYS B C 1
ATOM 5743 O O . LYS B 1 244 ? -10.422 -6.062 -11.531 1 97 244 LYS B O 1
ATOM 5748 N N . TYR B 1 245 ? -8.633 -6.184 -10.164 1 97.75 245 TYR B N 1
ATOM 5749 C CA . TYR B 1 245 ? -7.801 -5.355 -11.031 1 97.75 245 TYR B CA 1
ATOM 5750 C C . TYR B 1 245 ? -6.617 -6.152 -11.562 1 97.75 245 TYR B C 1
ATOM 5752 O O . TYR B 1 245 ? -5.992 -6.918 -10.828 1 97.75 245 TYR B O 1
ATOM 5760 N N . LYS B 1 246 ? -6.32 -5.996 -12.82 1 98.31 246 LYS B N 1
ATOM 5761 C CA . LYS B 1 246 ? -5.176 -6.648 -13.445 1 98.31 246 LYS B CA 1
ATOM 5762 C C . LYS B 1 246 ? -4.574 -5.777 -14.547 1 98.31 246 LYS B C 1
ATOM 5764 O O . LYS B 1 246 ? -5.176 -4.777 -14.945 1 98.31 246 LYS B O 1
ATOM 5769 N N . PHE B 1 247 ? -3.395 -6.082 -15.016 1 98.31 247 PHE B N 1
ATOM 5770 C CA . PHE B 1 247 ? -2.729 -5.34 -16.078 1 98.31 247 PHE B CA 1
ATOM 5771 C C . PHE B 1 247 ? -3.328 -5.68 -17.438 1 98.31 247 PHE B C 1
ATOM 5773 O O . PHE B 1 247 ? -3.453 -6.855 -17.797 1 98.31 247 PHE B O 1
ATOM 5780 N N . LYS B 1 248 ? -3.584 -4.664 -18.219 1 97.31 248 LYS B N 1
ATOM 5781 C CA . LYS B 1 248 ? -4.023 -4.855 -19.609 1 97.31 248 LYS B CA 1
ATOM 5782 C C . LYS B 1 248 ? -2.988 -5.641 -20.406 1 97.31 248 LYS B C 1
ATOM 5784 O O . LYS B 1 248 ? -3.346 -6.492 -21.219 1 97.31 248 LYS B O 1
ATOM 5789 N N . GLY B 1 249 ? -1.74 -5.371 -20.156 1 97.38 249 GLY B N 1
ATOM 5790 C CA . GLY B 1 249 ? -0.657 -6 -20.906 1 97.38 249 GLY B CA 1
ATOM 5791 C C . GLY B 1 249 ? -0.167 -7.285 -20.266 1 97.38 249 GLY B C 1
ATOM 5792 O O . GLY B 1 249 ? 0.766 -7.918 -20.766 1 97.38 249 GLY B O 1
ATOM 5793 N N . GLY B 1 250 ? -0.754 -7.691 -19.141 1 98 250 GLY B N 1
ATOM 5794 C CA . GLY B 1 250 ? -0.327 -8.875 -18.406 1 98 250 GLY B CA 1
ATOM 5795 C C . GLY B 1 250 ? 0.773 -8.594 -17.406 1 98 250 GLY B C 1
ATOM 5796 O O . GLY B 1 250 ? 1.463 -7.574 -17.5 1 98 250 GLY B O 1
ATOM 5797 N N . GLN B 1 251 ? 0.986 -9.5 -16.484 1 97.69 251 GLN B N 1
ATOM 5798 C CA . GLN B 1 251 ? 1.948 -9.352 -15.406 1 97.69 251 GLN B CA 1
ATOM 5799 C C . GLN B 1 251 ? 3.371 -9.234 -15.945 1 97.69 251 GLN B C 1
ATOM 5801 O O . GLN B 1 251 ? 4.207 -8.547 -15.352 1 97.69 251 GLN B O 1
ATOM 5806 N N . SER B 1 252 ? 3.678 -9.93 -17.062 1 98.19 252 SER B N 1
ATOM 5807 C CA . SER B 1 252 ? 5.027 -9.883 -17.609 1 98.19 252 SER B CA 1
ATOM 5808 C C . SER B 1 252 ? 5.406 -8.461 -18.031 1 98.19 252 SER B C 1
ATOM 5810 O O . SER B 1 252 ? 6.574 -8.086 -17.953 1 98.19 252 SER B O 1
ATOM 5812 N N . SER B 1 253 ? 4.398 -7.633 -18.438 1 97.88 253 SER B N 1
ATOM 5813 C CA . SER B 1 253 ? 4.668 -6.246 -18.797 1 97.88 253 SER B CA 1
ATOM 5814 C C . SER B 1 253 ? 5.164 -5.445 -17.594 1 97.88 253 SER B C 1
ATOM 5816 O O . SER B 1 253 ? 5.875 -4.453 -17.766 1 97.88 253 SER B O 1
ATOM 5818 N N . PHE B 1 254 ? 4.797 -5.871 -16.422 1 98.56 254 PHE B N 1
ATOM 5819 C CA . PHE B 1 254 ? 5.219 -5.234 -15.18 1 98.56 254 PHE B CA 1
ATOM 5820 C C . PHE B 1 254 ? 6.586 -5.75 -14.742 1 98.56 254 PHE B C 1
ATOM 5822 O O . PHE B 1 254 ? 7.484 -4.965 -14.438 1 98.56 254 PHE B O 1
ATOM 5829 N N . ALA B 1 255 ? 6.82 -7.051 -14.758 1 98.56 255 ALA B N 1
ATOM 5830 C CA . ALA B 1 255 ? 8.062 -7.688 -14.32 1 98.56 255 ALA B CA 1
ATOM 5831 C C . ALA B 1 255 ? 9.242 -7.223 -15.156 1 98.56 255 ALA B C 1
ATOM 5833 O O . ALA B 1 255 ? 10.352 -7.062 -14.641 1 98.56 255 ALA B O 1
ATOM 5834 N N . ILE B 1 256 ? 9.008 -6.988 -16.438 1 98.31 256 ILE B N 1
ATOM 5835 C CA . ILE B 1 256 ? 10.062 -6.613 -17.375 1 98.31 256 ILE B CA 1
ATOM 5836 C C . ILE B 1 256 ? 10.695 -5.293 -16.922 1 98.31 256 ILE B C 1
ATOM 5838 O O . ILE B 1 256 ? 11.898 -5.09 -17.094 1 98.31 256 ILE B O 1
ATOM 5842 N N . ASN B 1 257 ? 9.922 -4.402 -16.297 1 98.25 257 ASN B N 1
ATOM 5843 C CA . ASN B 1 257 ? 10.438 -3.111 -15.867 1 98.25 257 ASN B CA 1
ATOM 5844 C C . ASN B 1 257 ? 11.492 -3.273 -14.773 1 98.25 257 ASN B C 1
ATOM 5846 O O . ASN B 1 257 ? 12.484 -2.539 -14.75 1 98.25 257 ASN B O 1
ATOM 5850 N N . PHE B 1 258 ? 11.32 -4.215 -13.828 1 98.62 258 PHE B N 1
ATOM 5851 C CA . PHE B 1 258 ? 12.312 -4.488 -12.789 1 98.62 258 PHE B CA 1
ATOM 5852 C C . PHE B 1 258 ? 13.641 -4.91 -13.398 1 98.62 258 PHE B C 1
ATOM 5854 O O . PHE B 1 258 ? 14.695 -4.383 -13.039 1 98.62 258 PHE B O 1
ATOM 5861 N N . PHE B 1 259 ? 13.531 -5.855 -14.352 1 98.69 259 PHE B N 1
ATOM 5862 C CA . PHE B 1 259 ? 14.703 -6.422 -15.008 1 98.69 259 PHE B CA 1
ATOM 5863 C C . PHE B 1 259 ? 15.453 -5.352 -15.789 1 98.69 259 PHE B C 1
ATOM 5865 O O . PHE B 1 259 ? 16.672 -5.23 -15.68 1 98.69 259 PHE B O 1
ATOM 5872 N N . LYS B 1 260 ? 14.703 -4.59 -16.531 1 98 260 LYS B N 1
ATOM 5873 C CA . LYS B 1 260 ? 15.297 -3.559 -17.359 1 98 260 LYS B CA 1
ATOM 5874 C C . LYS B 1 260 ? 15.984 -2.49 -16.516 1 98 260 LYS B C 1
ATOM 5876 O O . LYS B 1 260 ? 17.047 -1.993 -16.891 1 98 260 LYS B O 1
ATOM 5881 N N . GLU B 1 261 ? 15.359 -2.133 -15.438 1 96.94 261 GLU B N 1
ATOM 5882 C CA . GLU B 1 261 ? 15.977 -1.131 -14.57 1 96.94 261 GLU B CA 1
ATOM 5883 C C . GLU B 1 261 ? 17.297 -1.643 -13.984 1 96.94 261 GLU B C 1
ATOM 5885 O O . GLU B 1 261 ? 18.281 -0.91 -13.93 1 96.94 261 GLU B O 1
ATOM 5890 N N . ALA B 1 262 ? 17.312 -2.889 -13.547 1 98 262 ALA B N 1
ATOM 5891 C CA . ALA B 1 262 ? 18.531 -3.49 -13.031 1 98 262 ALA B CA 1
ATOM 5892 C C . ALA B 1 262 ? 19.625 -3.51 -14.102 1 98 262 ALA B C 1
ATOM 5894 O O . ALA B 1 262 ? 20.766 -3.15 -13.836 1 98 262 ALA B O 1
ATOM 5895 N N . LEU B 1 263 ? 19.25 -3.902 -15.297 1 97.81 263 LEU B N 1
ATOM 5896 C CA . LEU B 1 263 ? 20.188 -3.988 -16.406 1 97.81 263 LEU B CA 1
ATOM 5897 C C . LEU B 1 263 ? 20.781 -2.621 -16.719 1 97.81 263 LEU B C 1
ATOM 5899 O O . LEU B 1 263 ? 21.969 -2.514 -17.016 1 97.81 263 LEU B O 1
ATOM 5903 N N . ALA B 1 264 ? 19.969 -1.633 -16.609 1 95.44 264 ALA B N 1
ATOM 5904 C CA . ALA B 1 264 ? 20.359 -0.279 -16.984 1 95.44 264 ALA B CA 1
ATOM 5905 C C . ALA B 1 264 ? 21.438 0.265 -16.062 1 95.44 264 ALA B C 1
ATOM 5907 O O . ALA B 1 264 ? 22.172 1.191 -16.422 1 95.44 264 ALA B O 1
ATOM 5908 N N . THR B 1 265 ? 21.578 -0.312 -14.875 1 95 265 THR B N 1
ATOM 5909 C CA . THR B 1 265 ? 22.578 0.156 -13.93 1 95 265 THR B CA 1
ATOM 5910 C C . THR B 1 265 ? 23.984 -0.215 -14.398 1 95 265 THR B C 1
ATOM 5912 O O . THR B 1 265 ? 24.969 0.369 -13.945 1 95 265 THR B O 1
ATOM 5915 N N . GLY B 1 266 ? 24.141 -1.254 -15.242 1 96.31 266 GLY B N 1
ATOM 5916 C CA . GLY B 1 266 ? 25.422 -1.793 -15.641 1 96.31 266 GLY B CA 1
ATOM 5917 C C . GLY B 1 266 ? 26.031 -2.73 -14.609 1 96.31 266 GLY B C 1
ATOM 5918 O O . GLY B 1 266 ? 27.109 -3.279 -14.82 1 96.31 266 GLY B O 1
ATOM 5919 N N . ASN B 1 267 ? 25.266 -2.988 -13.539 1 97.44 267 ASN B N 1
ATOM 5920 C CA . ASN B 1 267 ? 25.781 -3.77 -12.422 1 97.44 267 ASN B CA 1
ATOM 5921 C C . ASN B 1 267 ? 25.172 -5.168 -12.383 1 97.44 267 ASN B C 1
ATOM 5923 O O . ASN B 1 267 ? 25.516 -5.977 -11.516 1 97.44 267 ASN B O 1
ATOM 5927 N N . LEU B 1 268 ? 24.281 -5.492 -13.383 1 98.44 268 LEU B N 1
ATOM 5928 C CA . LEU B 1 268 ? 23.578 -6.77 -13.367 1 98.44 268 LEU B CA 1
ATOM 5929 C C . LEU B 1 268 ? 24.156 -7.719 -14.414 1 98.44 268 LEU B C 1
ATOM 5931 O O . LEU B 1 268 ? 24.172 -7.395 -15.609 1 98.44 268 LEU B O 1
ATOM 5935 N N . THR B 1 269 ? 24.656 -8.805 -14.008 1 98.56 269 THR B N 1
ATOM 5936 C CA . THR B 1 269 ? 24.891 -9.992 -14.812 1 98.56 269 THR B CA 1
ATOM 5937 C C . THR B 1 269 ? 23.797 -11.031 -14.586 1 98.56 269 THR B C 1
ATOM 5939 O O . THR B 1 269 ? 23.219 -11.094 -13.5 1 98.56 269 THR B O 1
ATOM 5942 N N . TYR B 1 270 ? 23.422 -11.734 -15.609 1 98.75 270 TYR B N 1
ATOM 5943 C CA . TYR B 1 270 ? 22.359 -12.719 -15.422 1 98.75 270 TYR B CA 1
ATOM 5944 C C . TYR B 1 270 ? 22.672 -14 -16.172 1 98.75 270 TYR B C 1
ATOM 5946 O O . TYR B 1 270 ? 23.453 -13.992 -17.141 1 98.75 270 TYR B O 1
ATOM 5954 N N . SER B 1 271 ? 22.172 -15.086 -15.719 1 98.56 271 SER B N 1
ATOM 5955 C CA . SER B 1 271 ? 22.234 -16.391 -16.359 1 98.56 271 SER B CA 1
ATOM 5956 C C . SER B 1 271 ? 20.906 -17.125 -16.25 1 98.56 271 SER B C 1
ATOM 5958 O O . SER B 1 271 ? 20.578 -17.656 -15.188 1 98.56 271 SER B O 1
ATOM 5960 N N . PHE B 1 272 ? 20.094 -17.203 -17.266 1 98.5 272 PHE B N 1
ATOM 5961 C CA . PHE B 1 272 ? 18.859 -17.969 -17.359 1 98.5 272 PHE B CA 1
ATOM 5962 C C . PHE B 1 272 ? 19.125 -19.375 -17.859 1 98.5 272 PHE B C 1
ATOM 5964 O O . PHE B 1 272 ? 20.25 -19.688 -18.281 1 98.5 272 PHE B O 1
ATOM 5971 N N . ASN B 1 273 ? 18.094 -20.281 -17.797 1 98.12 273 ASN B N 1
ATOM 5972 C CA . ASN B 1 273 ? 18.266 -21.688 -18.109 1 98.12 273 ASN B CA 1
ATOM 5973 C C . ASN B 1 273 ? 19.406 -22.297 -17.297 1 98.12 273 ASN B C 1
ATOM 5975 O O . ASN B 1 273 ? 20.219 -23.062 -17.828 1 98.12 273 ASN B O 1
ATOM 5979 N N . THR B 1 274 ? 19.5 -21.875 -16.031 1 98.44 274 THR B N 1
ATOM 5980 C CA . THR B 1 274 ? 20.594 -22.281 -15.164 1 98.44 274 THR B CA 1
ATOM 5981 C C . THR B 1 274 ? 20.062 -22.781 -13.828 1 98.44 274 THR B C 1
ATOM 5983 O O . THR B 1 274 ? 20.156 -22.078 -12.812 1 98.44 274 THR B O 1
ATOM 5986 N N . PRO B 1 275 ? 19.516 -24 -13.805 1 98.69 275 PRO B N 1
ATOM 5987 C CA . PRO B 1 275 ? 19.062 -24.562 -12.523 1 98.69 275 PRO B CA 1
ATOM 5988 C C . PRO B 1 275 ? 20.219 -24.812 -11.555 1 98.69 275 PRO B C 1
ATOM 5990 O O . PRO B 1 275 ? 21.266 -25.328 -11.945 1 98.69 275 PRO B O 1
ATOM 5993 N N . VAL B 1 276 ? 20.047 -24.422 -10.336 1 98.88 276 VAL B N 1
ATOM 5994 C CA . VAL B 1 276 ? 21.062 -24.562 -9.297 1 98.88 276 VAL B CA 1
ATOM 5995 C C . VAL B 1 276 ? 20.969 -25.953 -8.68 1 98.88 276 VAL B C 1
ATOM 5997 O O . VAL B 1 276 ? 19.875 -26.422 -8.336 1 98.88 276 VAL B O 1
ATOM 6000 N N . ALA B 1 277 ? 22.125 -26.609 -8.531 1 98.81 277 ALA B N 1
ATOM 6001 C CA . ALA B 1 277 ? 22.203 -27.938 -7.945 1 98.81 277 ALA B CA 1
ATOM 6002 C C . ALA B 1 277 ? 22.625 -27.875 -6.48 1 98.81 277 ALA B C 1
ATOM 6004 O O . ALA B 1 277 ? 22.078 -28.609 -5.641 1 98.81 277 ALA B O 1
ATOM 6005 N N . SER B 1 278 ? 23.562 -26.984 -6.23 1 98.81 278 SER B N 1
ATOM 6006 C CA . SER B 1 278 ? 24.094 -26.953 -4.871 1 98.81 278 SER B CA 1
ATOM 6007 C C . SER B 1 278 ? 24.641 -25.578 -4.527 1 98.81 278 SER B C 1
ATOM 6009 O O . SER B 1 278 ? 25.016 -24.812 -5.418 1 98.81 278 SER B O 1
ATOM 6011 N N . ILE B 1 279 ? 24.656 -25.297 -3.25 1 98.81 279 ILE B N 1
ATOM 6012 C CA . ILE B 1 279 ? 25.156 -24.047 -2.693 1 98.81 279 ILE B CA 1
ATOM 6013 C C . ILE B 1 279 ? 26.094 -24.328 -1.518 1 98.81 279 ILE B C 1
ATOM 6015 O O . ILE B 1 279 ? 25.703 -25.016 -0.562 1 98.81 279 ILE B O 1
ATOM 6019 N N . LYS B 1 280 ? 27.281 -23.844 -1.606 1 98.62 280 LYS B N 1
ATOM 6020 C CA . LYS B 1 280 ? 28.25 -23.953 -0.52 1 98.62 280 LYS B CA 1
ATOM 6021 C C . LYS B 1 280 ? 28.453 -22.594 0.155 1 98.62 280 LYS B C 1
ATOM 6023 O O . LYS B 1 280 ? 28.75 -21.594 -0.512 1 98.62 280 LYS B O 1
ATOM 6028 N N . ASN B 1 281 ? 28.203 -22.594 1.427 1 97.94 281 ASN B N 1
ATOM 6029 C CA . ASN B 1 281 ? 28.406 -21.406 2.25 1 97.94 281 ASN B CA 1
ATOM 6030 C C . ASN B 1 281 ? 29.625 -21.547 3.154 1 97.94 281 ASN B C 1
ATOM 6032 O O . ASN B 1 281 ? 29.812 -22.578 3.793 1 97.94 281 ASN B O 1
ATOM 6036 N N . SER B 1 282 ? 30.547 -20.578 3.17 1 96.12 282 SER B N 1
ATOM 6037 C CA . SER B 1 282 ? 31.719 -20.469 4.051 1 96.12 282 SER B CA 1
ATOM 6038 C C . SER B 1 282 ? 31.922 -19.047 4.523 1 96.12 282 SER B C 1
ATOM 6040 O O . SER B 1 282 ? 31.281 -18.109 4.031 1 96.12 282 SER B O 1
ATOM 6042 N N . PRO B 1 283 ? 32.75 -18.828 5.504 1 93.75 283 PRO B N 1
ATOM 6043 C CA . PRO B 1 283 ? 33.031 -17.469 5.953 1 93.75 283 PRO B CA 1
ATOM 6044 C C . PRO B 1 283 ? 33.562 -16.578 4.828 1 93.75 283 PRO B C 1
ATOM 6046 O O . PRO B 1 283 ? 33.406 -15.352 4.875 1 93.75 283 PRO B O 1
ATOM 6049 N N . ALA B 1 284 ? 34.156 -17.188 3.797 1 94.44 284 ALA B N 1
ATOM 6050 C CA . ALA B 1 284 ? 34.75 -16.422 2.701 1 94.44 284 ALA B CA 1
ATOM 6051 C C . ALA B 1 284 ? 33.688 -16 1.685 1 94.44 284 ALA B C 1
ATOM 6053 O O . ALA B 1 284 ? 33.938 -15.141 0.844 1 94.44 284 ALA B O 1
ATOM 6054 N N . GLY B 1 285 ? 32.562 -16.656 1.769 1 97.56 285 GLY B N 1
ATOM 6055 C CA . GLY B 1 285 ? 31.516 -16.344 0.829 1 97.56 285 GLY B CA 1
ATOM 6056 C C . GLY B 1 285 ? 30.688 -17.562 0.434 1 97.56 285 GLY B C 1
ATOM 6057 O O . GLY B 1 285 ? 30.594 -18.531 1.192 1 97.56 285 GLY B O 1
ATOM 6058 N N . VAL B 1 286 ? 30 -17.391 -0.792 1 98.5 286 VAL B N 1
ATOM 6059 C CA . VAL B 1 286 ? 29.094 -18.438 -1.253 1 98.5 286 VAL B CA 1
ATOM 6060 C C . VAL B 1 286 ? 29.531 -18.906 -2.643 1 98.5 286 VAL B C 1
ATOM 6062 O O . VAL B 1 286 ? 29.984 -18.109 -3.459 1 98.5 286 VAL B O 1
ATOM 6065 N N . GLU B 1 287 ? 29.438 -20.156 -2.848 1 98.44 287 GLU B N 1
ATOM 6066 C CA . GLU B 1 287 ? 29.641 -20.781 -4.156 1 98.44 287 GLU B CA 1
ATOM 6067 C C . GLU B 1 287 ? 28.375 -21.5 -4.621 1 98.44 287 GLU B C 1
ATOM 6069 O O . GLU B 1 287 ? 27.859 -22.375 -3.912 1 98.44 287 GLU B O 1
ATOM 6074 N N . VAL B 1 288 ? 27.875 -21.125 -5.785 1 98.62 288 VAL B N 1
ATOM 6075 C CA . VAL B 1 288 ? 26.672 -21.719 -6.371 1 98.62 288 VAL B CA 1
ATOM 6076 C C . VAL B 1 288 ? 27.078 -22.578 -7.574 1 98.62 288 VAL B C 1
ATOM 6078 O O . VAL B 1 288 ? 27.766 -22.094 -8.484 1 98.62 288 VAL B O 1
ATOM 6081 N N . THR B 1 289 ? 26.641 -23.797 -7.57 1 98.69 289 THR B N 1
ATOM 6082 C CA . THR B 1 289 ? 26.922 -24.688 -8.68 1 98.69 289 THR B CA 1
ATOM 6083 C C . THR B 1 289 ? 25.641 -25.078 -9.414 1 98.69 289 THR B C 1
ATOM 6085 O O . THR B 1 289 ? 24.672 -25.531 -8.789 1 98.69 289 THR B O 1
ATOM 6088 N N . SER B 1 290 ? 25.656 -24.891 -10.68 1 98.31 290 SER B N 1
ATOM 6089 C CA . SER B 1 290 ? 24.5 -25.25 -11.492 1 98.31 290 SER B CA 1
ATOM 6090 C C . SER B 1 290 ? 24.453 -26.75 -11.742 1 98.31 290 SER B C 1
ATOM 6092 O O . SER B 1 290 ? 25.406 -27.469 -11.461 1 98.31 290 SER B O 1
ATOM 6094 N N . ARG B 1 291 ? 23.328 -27.234 -12.242 1 98.44 291 ARG B N 1
ATOM 6095 C CA . ARG B 1 291 ? 23.188 -28.641 -12.586 1 98.44 291 ARG B CA 1
ATOM 6096 C C . ARG B 1 291 ? 24.125 -29.031 -13.727 1 98.44 291 ARG B C 1
ATOM 6098 O O . ARG B 1 291 ? 24.5 -30.188 -13.867 1 98.44 291 ARG B O 1
ATOM 6105 N N . SER B 1 292 ? 24.531 -28.062 -14.562 1 97.44 292 SER B N 1
ATOM 6106 C CA . SER B 1 292 ? 25.469 -28.328 -15.648 1 97.44 292 SER B CA 1
ATOM 6107 C C . SER B 1 292 ? 26.906 -28.328 -15.156 1 97.44 292 SER B C 1
ATOM 6109 O O . SER B 1 292 ? 27.844 -28.609 -15.922 1 97.44 292 SER B O 1
ATOM 6111 N N . GLY B 1 293 ? 27.156 -27.875 -13.953 1 96.75 293 GLY B N 1
ATOM 6112 C CA . GLY B 1 293 ? 28.484 -27.938 -13.367 1 96.75 293 GLY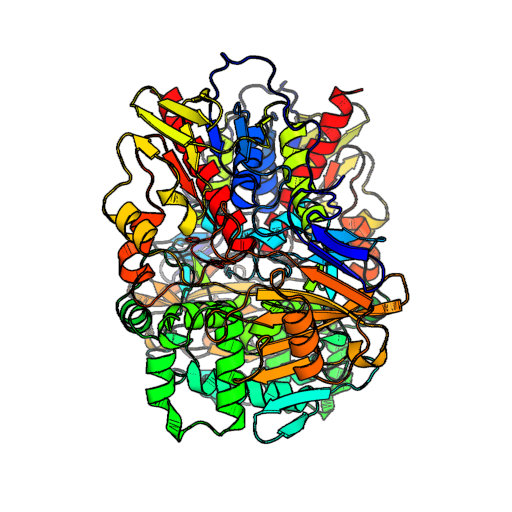 B CA 1
ATOM 6113 C C . GLY B 1 293 ? 29.172 -26.578 -13.305 1 96.75 293 GLY B C 1
ATOM 6114 O O . GLY B 1 293 ? 30.266 -26.453 -12.758 1 96.75 293 GLY B O 1
ATOM 6115 N N . GLN B 1 294 ? 28.547 -25.578 -13.828 1 96.25 294 GLN B N 1
ATOM 6116 C CA . GLN B 1 294 ? 29.109 -24.234 -13.75 1 96.25 294 GLN B CA 1
ATOM 6117 C C . GLN B 1 294 ? 29.062 -23.703 -12.32 1 96.25 294 GLN B C 1
ATOM 6119 O O . GLN B 1 294 ? 28.062 -23.875 -11.625 1 96.25 294 GLN B O 1
ATOM 6124 N N . THR B 1 295 ? 30.156 -23.016 -11.922 1 97.19 295 THR B N 1
ATOM 6125 C CA . THR B 1 295 ? 30.234 -22.484 -10.562 1 97.19 295 THR B CA 1
ATOM 6126 C C . THR B 1 295 ? 30.297 -20.969 -10.578 1 97.19 295 THR B C 1
ATOM 6128 O O . THR B 1 295 ? 30.953 -20.375 -11.43 1 97.19 295 THR B O 1
ATOM 6131 N N . PHE B 1 296 ? 29.609 -20.375 -9.648 1 98.06 296 PHE B N 1
ATOM 6132 C CA . PHE B 1 296 ? 29.578 -18.938 -9.445 1 98.06 296 PHE B CA 1
ATOM 6133 C C . PHE B 1 296 ? 29.938 -18.578 -8.008 1 98.06 296 PHE B C 1
ATOM 6135 O O . PHE B 1 296 ? 29.594 -19.312 -7.078 1 98.06 296 PHE B O 1
ATOM 6142 N N . ARG B 1 297 ? 30.641 -17.484 -7.797 1 97.94 297 ARG B N 1
ATOM 6143 C CA . ARG B 1 297 ? 31.078 -17.109 -6.457 1 97.94 297 ARG B CA 1
ATOM 6144 C C . ARG B 1 297 ? 30.672 -15.672 -6.121 1 97.94 297 ARG B C 1
ATOM 6146 O O . ARG B 1 297 ? 30.672 -14.805 -6.996 1 97.94 297 ARG B O 1
ATOM 6153 N N . ALA B 1 298 ? 30.297 -15.477 -4.902 1 98.31 298 ALA B N 1
ATOM 6154 C CA . ALA B 1 298 ? 29.953 -14.148 -4.398 1 98.31 298 ALA B CA 1
ATOM 6155 C C . ALA B 1 298 ? 30.219 -14.039 -2.902 1 98.31 298 ALA B C 1
ATOM 6157 O O . ALA B 1 298 ? 30.469 -15.047 -2.234 1 98.31 298 ALA B O 1
ATOM 6158 N N . ARG B 1 299 ? 30.234 -12.773 -2.373 1 98 299 ARG B N 1
ATOM 6159 C CA . ARG B 1 299 ? 30.328 -12.531 -0.937 1 98 299 ARG B CA 1
ATOM 6160 C C . ARG B 1 299 ? 29.062 -12.977 -0.221 1 98 299 ARG B C 1
ATOM 6162 O O . ARG B 1 299 ? 29.125 -13.539 0.875 1 98 299 ARG B O 1
ATOM 6169 N N . LYS B 1 300 ? 27.906 -12.695 -0.776 1 98.5 300 LYS B N 1
ATOM 6170 C CA . LYS B 1 300 ? 26.594 -13.031 -0.231 1 98.5 300 LYS B CA 1
ATOM 6171 C C . LYS B 1 300 ? 25.703 -13.672 -1.293 1 98.5 300 LYS B C 1
ATOM 6173 O O . LYS B 1 300 ? 26.016 -13.617 -2.484 1 98.5 300 LYS B O 1
ATOM 6178 N N . MET B 1 301 ? 24.672 -14.266 -0.804 1 98.81 301 MET B N 1
ATOM 6179 C CA . MET B 1 301 ? 23.641 -14.805 -1.685 1 98.81 301 MET B CA 1
ATOM 6180 C C . MET B 1 301 ? 22.25 -14.477 -1.158 1 98.81 301 MET B C 1
ATOM 6182 O O . MET B 1 301 ? 22.016 -14.477 0.053 1 98.81 301 MET B O 1
ATOM 6186 N N . ILE B 1 302 ? 21.359 -14.109 -2.047 1 98.94 302 ILE B N 1
ATOM 6187 C CA . ILE B 1 302 ? 19.922 -14.07 -1.768 1 98.94 302 ILE B CA 1
ATOM 6188 C C . ILE B 1 302 ? 19.25 -15.266 -2.43 1 98.94 302 ILE B C 1
ATOM 6190 O O . ILE B 1 302 ? 19.312 -15.43 -3.65 1 98.94 302 ILE B O 1
ATOM 6194 N N . SER B 1 303 ? 18.656 -16.125 -1.658 1 98.94 303 SER B N 1
ATOM 6195 C CA . SER B 1 303 ? 17.891 -17.266 -2.162 1 98.94 303 SER B CA 1
ATOM 6196 C C . SER B 1 303 ? 16.406 -16.922 -2.26 1 98.94 303 SER B C 1
ATOM 6198 O O . SER B 1 303 ? 15.719 -16.828 -1.242 1 98.94 303 SER B O 1
ATOM 6200 N N . ALA B 1 304 ? 15.922 -16.75 -3.424 1 98.75 304 ALA B N 1
ATOM 6201 C CA . ALA B 1 304 ? 14.5 -16.531 -3.666 1 98.75 304 ALA B CA 1
ATOM 6202 C C . ALA B 1 304 ? 13.812 -17.828 -4.109 1 98.75 304 ALA B C 1
ATOM 6204 O O . ALA B 1 304 ? 12.82 -17.781 -4.836 1 98.75 304 ALA B O 1
ATOM 6205 N N . ILE B 1 305 ? 14.336 -18.984 -3.721 1 98.75 305 ILE B N 1
ATOM 6206 C CA . ILE B 1 305 ? 13.805 -20.312 -4.047 1 98.75 305 ILE B CA 1
ATOM 6207 C C . ILE B 1 305 ? 12.531 -20.562 -3.248 1 98.75 305 ILE B C 1
ATOM 6209 O O . ILE B 1 305 ? 12.492 -20.344 -2.037 1 98.75 305 ILE B O 1
ATOM 6213 N N . PRO B 1 306 ? 11.461 -21.062 -3.924 1 98.38 306 PRO B N 1
ATOM 6214 C CA . PRO B 1 306 ? 10.211 -21.328 -3.203 1 98.38 306 PRO B CA 1
ATOM 6215 C C . PRO B 1 306 ? 10.359 -22.422 -2.148 1 98.38 306 PRO B C 1
ATOM 6217 O O . PRO B 1 306 ? 11.219 -23.297 -2.277 1 98.38 306 PRO B O 1
ATOM 6220 N N . LEU B 1 307 ? 9.508 -22.406 -1.183 1 98.75 307 LEU B N 1
ATOM 6221 C CA . LEU B 1 307 ? 9.539 -23.344 -0.057 1 98.75 307 LEU B CA 1
ATOM 6222 C C . LEU B 1 307 ? 9.531 -24.781 -0.544 1 98.75 307 LEU B C 1
ATOM 6224 O O . LEU B 1 307 ? 10.352 -25.594 -0.106 1 98.75 307 LEU B O 1
ATOM 6228 N N . ASN B 1 308 ? 8.664 -25.109 -1.514 1 98.62 308 ASN B N 1
ATOM 6229 C CA . ASN B 1 308 ? 8.469 -26.484 -1.97 1 98.62 308 ASN B CA 1
ATOM 6230 C C . ASN B 1 308 ? 9.664 -26.984 -2.773 1 98.62 308 ASN B C 1
ATOM 6232 O O . ASN B 1 308 ? 9.773 -28.172 -3.045 1 98.62 308 ASN B O 1
ATOM 6236 N N . VAL B 1 309 ? 10.539 -26.078 -3.133 1 98.62 309 VAL B N 1
ATOM 6237 C CA . VAL B 1 309 ? 11.625 -26.438 -4.039 1 98.62 309 VAL B CA 1
ATOM 6238 C C . VAL B 1 309 ? 12.945 -26.469 -3.273 1 98.62 309 VAL B C 1
ATOM 6240 O O . VAL B 1 309 ? 13.969 -26.922 -3.797 1 98.62 309 VAL B O 1
ATOM 6243 N N . LEU B 1 310 ? 12.992 -26.031 -2.033 1 98.56 310 LEU B N 1
ATOM 6244 C CA . LEU B 1 310 ? 14.219 -25.859 -1.265 1 98.56 310 LEU B CA 1
ATOM 6245 C C . LEU B 1 310 ? 14.969 -27.188 -1.135 1 98.56 310 LEU B C 1
ATOM 6247 O O . LEU B 1 310 ? 16.203 -27.219 -1.206 1 98.56 310 LEU B O 1
ATOM 6251 N N . ASN B 1 311 ? 14.211 -28.25 -1.047 1 98.19 311 ASN B N 1
ATOM 6252 C CA . ASN B 1 311 ? 14.812 -29.562 -0.823 1 98.19 311 ASN B CA 1
ATOM 6253 C C . ASN B 1 311 ? 15.508 -30.094 -2.078 1 98.19 311 ASN B C 1
ATOM 6255 O O . ASN B 1 311 ? 16.281 -31.047 -2.016 1 98.19 311 ASN B O 1
ATOM 6259 N N . ASP B 1 312 ? 15.297 -29.469 -3.193 1 98.38 312 ASP B N 1
ATOM 6260 C CA . ASP B 1 312 ? 15.883 -29.938 -4.449 1 98.38 312 ASP B CA 1
ATOM 6261 C C . ASP B 1 312 ? 17.281 -29.359 -4.648 1 98.38 312 ASP B C 1
ATOM 6263 O O . ASP B 1 312 ? 18 -29.781 -5.566 1 98.38 312 ASP B O 1
ATOM 6267 N N . VAL B 1 313 ? 17.656 -28.422 -3.84 1 98.69 313 VAL B N 1
ATOM 6268 C CA . VAL B 1 313 ? 18.984 -27.828 -3.865 1 98.69 313 VAL B CA 1
ATOM 6269 C C . VAL B 1 313 ? 19.797 -28.328 -2.672 1 98.69 313 VAL B C 1
ATOM 6271 O O . VAL B 1 313 ? 19.297 -28.344 -1.544 1 98.69 313 VAL B O 1
ATOM 6274 N N . LYS B 1 314 ? 21.016 -28.75 -2.93 1 98.69 314 LYS B N 1
ATOM 6275 C CA . LYS B 1 314 ? 21.891 -29.203 -1.849 1 98.69 314 LYS B CA 1
ATOM 6276 C C . LYS B 1 314 ? 22.625 -28.016 -1.215 1 98.69 314 LYS 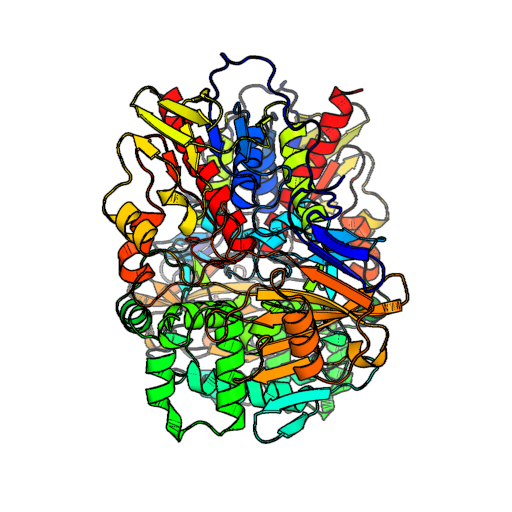B C 1
ATOM 6278 O O . LYS B 1 314 ? 23.344 -27.281 -1.899 1 98.69 314 LYS B O 1
ATOM 6283 N N . PHE B 1 315 ? 22.406 -27.844 0.046 1 98.75 315 PHE B N 1
ATOM 6284 C CA . PHE B 1 315 ? 23.109 -26.797 0.793 1 98.75 315 PHE B CA 1
ATOM 6285 C C . PHE B 1 315 ? 24.234 -27.391 1.623 1 98.75 315 PHE B C 1
ATOM 6287 O O . PHE B 1 315 ? 24.078 -28.453 2.227 1 98.75 315 PHE B O 1
ATOM 6294 N N . ASP B 1 316 ? 25.344 -26.719 1.637 1 98.5 316 ASP B N 1
ATOM 6295 C CA . ASP B 1 316 ? 26.484 -27.062 2.479 1 98.5 316 ASP B CA 1
ATOM 6296 C C . ASP B 1 316 ? 27 -25.828 3.221 1 98.5 316 ASP B C 1
ATOM 6298 O O . ASP B 1 316 ? 27.594 -24.938 2.613 1 98.5 316 ASP B O 1
ATOM 6302 N N . PRO B 1 317 ? 26.906 -25.875 4.531 1 98 317 PRO B N 1
ATOM 6303 C CA . PRO B 1 317 ? 26.219 -26.828 5.395 1 98 317 PRO B CA 1
ATOM 6304 C C . PRO B 1 317 ? 24.734 -26.969 5.051 1 98 317 PRO B C 1
ATOM 6306 O O . PRO B 1 317 ? 24.188 -26.156 4.301 1 98 317 PRO B O 1
ATOM 6309 N N . PRO B 1 318 ? 24.062 -28.031 5.535 1 98.38 318 PRO B N 1
ATOM 6310 C CA . PRO B 1 318 ? 22.641 -28.219 5.266 1 98.38 318 PRO B CA 1
ATOM 6311 C C . PRO B 1 318 ? 21.781 -27.094 5.852 1 98.38 318 PRO B C 1
ATOM 6313 O O . PRO B 1 318 ? 22.25 -26.344 6.711 1 98.38 318 PRO B O 1
ATOM 6316 N N . LEU B 1 319 ? 20.547 -27.016 5.336 1 98.69 319 LEU B N 1
ATOM 6317 C CA . LEU B 1 319 ? 19.594 -26.078 5.906 1 98.69 319 LEU B CA 1
ATOM 6318 C C . LEU B 1 319 ? 19.469 -26.266 7.41 1 98.69 319 LEU B C 1
ATOM 6320 O O . LEU B 1 319 ? 19.5 -27.391 7.902 1 98.69 319 LEU B O 1
ATOM 6324 N N . ALA B 1 320 ? 19.344 -25.141 8.125 1 98.44 320 ALA B N 1
ATOM 6325 C CA . ALA B 1 320 ? 19.078 -25.219 9.562 1 98.44 320 ALA B CA 1
ATOM 6326 C C . ALA B 1 320 ? 17.859 -26.094 9.844 1 98.44 320 ALA B C 1
ATOM 6328 O O . ALA B 1 320 ? 16.922 -26.156 9.039 1 98.44 320 ALA B O 1
ATOM 6329 N N . THR B 1 321 ? 17.828 -26.719 11.008 1 98.31 321 THR B N 1
ATOM 6330 C CA . THR B 1 321 ? 16.859 -27.75 11.359 1 98.31 321 THR B CA 1
ATOM 6331 C C . THR B 1 321 ? 15.43 -27.25 11.141 1 98.31 321 THR B C 1
ATOM 6333 O O . THR B 1 321 ? 14.609 -27.938 10.531 1 98.31 321 THR B O 1
ATOM 6336 N N . GLY B 1 322 ? 15.086 -26.078 11.672 1 98.5 322 GLY B N 1
ATOM 6337 C CA . GLY B 1 322 ? 13.742 -25.531 11.523 1 98.5 322 GLY B CA 1
ATOM 6338 C C . GLY B 1 322 ? 13.359 -25.266 10.086 1 98.5 322 GLY B C 1
ATOM 6339 O O . GLY B 1 322 ? 12.227 -25.516 9.68 1 98.5 322 GLY B O 1
ATOM 6340 N N . LYS B 1 323 ? 14.273 -24.734 9.312 1 98.56 323 LYS B N 1
ATOM 6341 C CA . LYS B 1 323 ? 14.031 -24.453 7.895 1 98.56 323 LYS B CA 1
ATOM 6342 C C . LYS B 1 323 ? 13.875 -25.75 7.105 1 98.56 323 LYS B C 1
ATOM 6344 O O . LYS B 1 323 ? 13.031 -25.844 6.219 1 98.56 323 LYS B O 1
ATOM 6349 N N . LYS B 1 324 ? 14.758 -26.703 7.406 1 98.69 324 LYS B N 1
ATOM 6350 C CA . LYS B 1 324 ? 14.648 -28.016 6.781 1 98.69 324 LYS B CA 1
ATOM 6351 C C . LYS B 1 324 ? 13.289 -28.656 7.074 1 98.69 324 LYS B C 1
ATOM 6353 O O . LYS B 1 324 ? 12.664 -29.234 6.18 1 98.69 324 LYS B O 1
ATOM 6358 N N . ALA B 1 325 ? 12.844 -28.531 8.305 1 98.75 325 ALA B N 1
ATOM 6359 C CA . ALA B 1 325 ? 11.539 -29.078 8.68 1 98.75 325 ALA B CA 1
ATOM 6360 C C . ALA B 1 325 ? 10.422 -28.406 7.875 1 98.75 325 ALA B C 1
ATOM 6362 O O . ALA B 1 325 ? 9.508 -29.094 7.395 1 98.75 325 ALA B O 1
ATOM 6363 N N . ALA B 1 326 ? 10.453 -27.109 7.762 1 98.75 326 ALA B N 1
ATOM 6364 C CA . ALA B 1 326 ? 9.461 -26.375 6.98 1 98.75 326 ALA B CA 1
ATOM 6365 C C . ALA B 1 326 ? 9.484 -26.812 5.52 1 98.75 326 ALA B C 1
ATOM 6367 O O . ALA B 1 326 ? 8.438 -26.984 4.902 1 98.75 326 ALA B O 1
ATOM 6368 N N . ALA B 1 327 ? 10.695 -26.953 4.98 1 98.69 327 ALA B N 1
ATOM 6369 C CA . ALA B 1 327 ? 10.844 -27.375 3.59 1 98.69 327 ALA B CA 1
ATOM 6370 C C . ALA B 1 327 ? 10.281 -28.781 3.381 1 98.69 327 ALA B C 1
ATOM 6372 O O . ALA B 1 327 ? 9.711 -29.078 2.33 1 98.69 327 ALA B O 1
ATOM 6373 N N . ASP B 1 328 ? 10.508 -29.656 4.355 1 98.69 328 ASP B N 1
ATOM 6374 C CA . ASP B 1 328 ? 9.984 -31.016 4.285 1 98.69 328 ASP B CA 1
ATOM 6375 C C . ASP B 1 328 ? 8.453 -31.016 4.309 1 98.69 328 ASP B C 1
ATOM 6377 O O . ASP B 1 328 ? 7.82 -31.828 3.629 1 98.69 328 ASP B O 1
ATOM 6381 N N . ILE B 1 329 ? 7.906 -30.172 5.105 1 98.38 329 ILE B N 1
ATOM 6382 C CA . ILE B 1 329 ? 6.457 -30.062 5.215 1 98.38 329 ILE B CA 1
ATOM 6383 C C . ILE B 1 329 ? 5.887 -29.469 3.928 1 98.38 329 ILE B C 1
ATOM 6385 O O . ILE B 1 329 ? 4.93 -30 3.363 1 98.38 329 ILE B O 1
ATOM 6389 N N . GLY B 1 330 ? 6.492 -28.344 3.418 1 98.25 330 GLY B N 1
ATOM 6390 C CA . GLY B 1 330 ? 6.023 -27.641 2.238 1 98.25 330 GLY B CA 1
ATOM 6391 C C . GLY B 1 330 ? 4.703 -26.922 2.455 1 98.25 330 GLY B C 1
ATOM 6392 O O . GLY B 1 330 ? 4.102 -27.031 3.525 1 98.25 330 GLY B O 1
ATOM 6393 N N . HIS B 1 331 ? 4.285 -26.062 1.504 1 98.31 331 HIS B N 1
ATOM 6394 C CA . HIS B 1 331 ? 2.941 -25.484 1.539 1 98.31 331 HIS B CA 1
ATOM 6395 C C . HIS B 1 331 ? 1.964 -26.328 0.733 1 98.31 331 HIS B C 1
ATOM 6397 O O . HIS B 1 331 ? 2.377 -27.219 -0.025 1 98.31 331 HIS B O 1
ATOM 6403 N N . VAL B 1 332 ? 0.652 -26.094 0.742 1 98.5 332 VAL B N 1
ATOM 6404 C CA . VAL B 1 332 ? -0.334 -27.109 0.4 1 98.5 332 VAL B CA 1
ATOM 6405 C C . VAL B 1 332 ? -0.966 -26.781 -0.951 1 98.5 332 VAL B C 1
ATOM 6407 O O . VAL B 1 332 ? -1.767 -27.562 -1.473 1 98.5 332 VAL B O 1
ATOM 6410 N N . ASN B 1 333 ? -0.703 -25.656 -1.571 1 98.62 333 ASN B N 1
ATOM 6411 C CA . ASN B 1 333 ? -1.497 -25.172 -2.693 1 98.62 333 ASN B CA 1
ATOM 6412 C C . ASN B 1 333 ? -1.152 -25.906 -3.986 1 98.62 333 ASN B C 1
ATOM 6414 O O . ASN B 1 333 ? -0.08 -25.703 -4.555 1 98.62 333 ASN B O 1
ATOM 6418 N N . GLN B 1 334 ? -2.113 -26.656 -4.473 1 98.31 334 GLN B N 1
ATOM 6419 C CA . GLN B 1 334 ? -2.01 -27.375 -5.734 1 98.31 334 GLN B CA 1
ATOM 6420 C C . GLN B 1 334 ? -3.074 -26.922 -6.727 1 98.31 334 GLN B C 1
ATOM 6422 O O . GLN B 1 334 ? -3.697 -27.734 -7.402 1 98.31 334 GLN B O 1
ATOM 6427 N N . CYS B 1 335 ? -3.271 -25.672 -6.754 1 97.69 335 CYS B N 1
ATOM 6428 C CA . CYS B 1 335 ? -4.281 -25.031 -7.586 1 97.69 335 CYS B CA 1
ATOM 6429 C C . CYS B 1 335 ? -4.102 -25.406 -9.055 1 97.69 335 CYS B C 1
ATOM 6431 O O . CYS B 1 335 ? -2.971 -25.516 -9.539 1 97.69 335 CYS B O 1
ATOM 6433 N N . ILE B 1 336 ? -5.172 -25.656 -9.719 1 98.31 336 ILE B N 1
ATOM 6434 C CA . ILE B 1 336 ? -5.281 -25.734 -11.172 1 98.31 336 ILE B CA 1
ATOM 6435 C C . ILE B 1 336 ? -5.906 -24.453 -11.703 1 98.31 336 ILE B C 1
ATOM 6437 O O . ILE B 1 336 ? -7.012 -24.078 -11.305 1 98.31 336 ILE B O 1
ATOM 6441 N N . LYS B 1 337 ? -5.262 -23.766 -12.477 1 98.38 337 LYS B N 1
ATOM 6442 C CA . LYS B 1 337 ? -5.73 -22.547 -13.133 1 98.38 337 LYS B CA 1
ATOM 6443 C C . LYS B 1 337 ? -5.742 -22.719 -14.648 1 98.38 337 LYS B C 1
ATOM 6445 O O . LYS B 1 337 ? -4.691 -22.906 -15.266 1 98.38 337 LYS B O 1
ATOM 6450 N N . VAL B 1 338 ? -6.906 -22.578 -15.25 1 98.81 338 VAL B N 1
ATOM 6451 C CA . VAL B 1 338 ? -7.035 -22.766 -16.688 1 98.81 338 VAL B CA 1
ATOM 6452 C C . VAL B 1 338 ? -7.84 -21.625 -17.297 1 98.81 338 VAL B C 1
ATOM 6454 O O . VAL B 1 338 ? -8.844 -21.188 -16.734 1 98.81 338 VAL B O 1
ATOM 6457 N N . HIS B 1 339 ? -7.371 -21.172 -18.438 1 98.88 339 HIS B N 1
ATOM 6458 C CA . HIS B 1 339 ? -8.055 -20.141 -19.203 1 98.88 339 HIS B CA 1
ATOM 6459 C C . HIS B 1 339 ? -8.766 -20.734 -20.422 1 98.88 339 HIS B C 1
ATOM 6461 O O . HIS B 1 339 ? -8.219 -21.609 -21.094 1 98.88 339 HIS B O 1
ATOM 6467 N N . ALA B 1 340 ? -9.914 -20.281 -20.672 1 98.88 340 ALA B N 1
ATOM 6468 C CA . ALA B 1 340 ? -10.656 -20.656 -21.875 1 98.88 340 ALA B CA 1
ATOM 6469 C C . ALA B 1 340 ? -11.07 -19.422 -22.672 1 98.88 340 ALA B C 1
ATOM 6471 O O . ALA B 1 340 ? -11.57 -18.453 -22.109 1 98.88 340 ALA B O 1
ATOM 6472 N N . GLU B 1 341 ? -10.75 -19.422 -23.875 1 98.81 341 GLU B N 1
ATOM 6473 C CA . GLU B 1 341 ? -11.391 -18.516 -24.828 1 98.81 341 GLU B CA 1
ATOM 6474 C C . GLU B 1 341 ? -12.672 -19.125 -25.391 1 98.81 341 GLU B C 1
ATOM 6476 O O . GLU B 1 341 ? -12.641 -20.203 -25.969 1 98.81 341 GLU B O 1
ATOM 6481 N N . VAL B 1 342 ? -13.719 -18.406 -25.188 1 98.69 342 VAL B N 1
ATOM 6482 C CA . VAL B 1 342 ? -15.023 -18.938 -25.562 1 98.69 342 VAL B CA 1
ATOM 6483 C C . VAL B 1 342 ? -15.711 -17.969 -26.531 1 98.69 342 VAL B C 1
ATOM 6485 O O . VAL B 1 342 ? -15.625 -16.75 -26.359 1 98.69 342 VAL B O 1
ATOM 6488 N N . SER B 1 343 ? -16.453 -18.484 -27.531 1 97.88 343 SER B N 1
ATOM 6489 C CA . SER B 1 343 ? -17.062 -17.641 -28.547 1 97.88 343 SER B CA 1
ATOM 6490 C C . SER B 1 343 ? -18.312 -16.953 -28.016 1 97.88 343 SER B C 1
ATOM 6492 O O . SER B 1 343 ? -18.75 -15.93 -28.547 1 97.88 343 SER B O 1
ATOM 6494 N N . ASP B 1 344 ? -18.969 -17.5 -26.984 1 97.31 344 ASP B N 1
ATOM 6495 C CA . ASP B 1 344 ? -20.172 -16.922 -26.406 1 97.31 344 ASP B CA 1
ATOM 6496 C C . ASP B 1 344 ? -19.859 -15.617 -25.672 1 97.31 344 ASP B C 1
ATOM 6498 O O . ASP B 1 344 ? -19.438 -15.641 -24.516 1 97.31 344 ASP B O 1
ATOM 6502 N N . LYS B 1 345 ? -20.266 -14.57 -26.203 1 97.62 345 LYS B N 1
ATOM 6503 C CA . LYS B 1 345 ? -19.938 -13.242 -25.672 1 97.62 345 LYS B CA 1
ATOM 6504 C C . LYS B 1 345 ? -20.75 -12.945 -24.422 1 97.62 345 LYS B C 1
ATOM 6506 O O . LYS B 1 345 ? -20.312 -12.18 -23.562 1 97.62 345 LYS B O 1
ATOM 6511 N N . ASP B 1 346 ? -21.859 -13.531 -24.281 1 97.94 346 ASP B N 1
ATOM 6512 C CA . ASP B 1 346 ? -22.75 -13.258 -23.156 1 97.94 346 ASP B CA 1
ATOM 6513 C C . ASP B 1 346 ? -22.172 -13.828 -21.859 1 97.94 346 ASP B C 1
ATOM 6515 O O . ASP B 1 346 ? -22.594 -13.422 -20.766 1 97.94 346 ASP B O 1
ATOM 6519 N N . LEU B 1 347 ? -21.219 -14.711 -21.938 1 98.69 347 LEU B N 1
ATOM 6520 C CA . LEU B 1 347 ? -20.641 -15.328 -20.734 1 98.69 347 LEU B CA 1
ATOM 6521 C C . LEU B 1 347 ? -19.609 -14.414 -20.094 1 98.69 347 LEU B C 1
ATOM 6523 O O . LEU B 1 347 ? -19.047 -14.734 -19.047 1 98.69 347 LEU B O 1
ATOM 6527 N N . ARG B 1 348 ? -19.375 -13.227 -20.672 1 98.56 348 ARG B N 1
ATOM 6528 C CA . ARG B 1 348 ? -18.438 -12.266 -20.125 1 98.56 348 ARG B CA 1
ATOM 6529 C C . ARG B 1 348 ? -18.812 -11.852 -18.719 1 98.56 348 ARG B C 1
ATOM 6531 O O . ARG B 1 348 ? -17.953 -11.586 -17.875 1 98.56 348 ARG B O 1
ATOM 6538 N N . SER B 1 349 ? -20.109 -11.898 -18.391 1 98.56 349 SER B N 1
ATOM 6539 C CA . SER B 1 349 ? -20.594 -11.43 -17.094 1 98.56 349 SER B CA 1
ATOM 6540 C C . SER B 1 349 ? -20.906 -12.602 -16.172 1 98.56 349 SER B C 1
ATOM 6542 O O . SER B 1 349 ? -21.578 -12.438 -15.156 1 98.56 349 SER B O 1
ATOM 6544 N N . MET B 1 350 ? -20.422 -13.797 -16.547 1 98.56 350 MET B N 1
ATOM 6545 C CA . MET B 1 350 ? -20.719 -14.977 -15.742 1 98.56 350 MET B CA 1
ATOM 6546 C C . MET B 1 350 ? -19.734 -15.117 -14.586 1 98.56 350 MET B C 1
ATOM 6548 O O . MET B 1 350 ? -18.531 -14.898 -14.758 1 98.56 350 MET B O 1
ATOM 6552 N N . THR B 1 351 ? -20.219 -15.414 -13.414 1 98.75 351 THR B N 1
ATOM 6553 C CA . THR B 1 351 ? -19.469 -16.047 -12.336 1 98.75 351 THR B CA 1
ATOM 6554 C C . THR B 1 351 ? -20.109 -17.375 -11.945 1 98.75 351 THR B C 1
ATOM 6556 O O . THR B 1 351 ? -21.328 -17.547 -12.078 1 98.75 351 THR B O 1
ATOM 6559 N N . SER B 1 352 ? -19.266 -18.328 -11.578 1 98.81 352 SER B N 1
ATOM 6560 C CA . SER B 1 352 ? -19.859 -19.641 -11.344 1 98.81 352 SER B CA 1
ATOM 6561 C C . SER B 1 352 ? -19.047 -20.453 -10.344 1 98.81 352 SER B C 1
ATOM 6563 O O . SER B 1 352 ? -17.812 -20.391 -10.336 1 98.81 352 SER B O 1
ATOM 6565 N N . ILE B 1 353 ? -19.719 -21.125 -9.523 1 98.81 353 ILE B N 1
ATOM 6566 C CA . ILE B 1 353 ? -19.188 -22.203 -8.703 1 98.81 353 ILE B CA 1
ATOM 6567 C C . ILE B 1 353 ? -19.828 -23.531 -9.109 1 98.81 353 ILE B C 1
ATOM 6569 O O . ILE B 1 353 ? -21.047 -23.625 -9.266 1 98.81 353 ILE B O 1
ATOM 6573 N N . SER B 1 354 ? -19.047 -24.453 -9.406 1 98.75 354 SER B N 1
ATOM 6574 C CA . SER B 1 354 ? -19.453 -25.828 -9.633 1 98.75 354 SER B CA 1
ATOM 6575 C C . SER B 1 354 ? -18.719 -26.781 -8.695 1 98.75 354 SER B C 1
ATOM 6577 O O . SER B 1 354 ? -17.578 -27.188 -8.977 1 98.75 354 SER B O 1
ATOM 6579 N N . TYR B 1 355 ? -19.312 -27.203 -7.68 1 98.12 355 TYR B N 1
ATOM 6580 C CA . TYR B 1 355 ? -18.688 -27.844 -6.531 1 98.12 355 TYR B CA 1
ATOM 6581 C C . TYR B 1 355 ? -19.672 -28.75 -5.797 1 98.12 355 TYR B C 1
ATOM 6583 O O . TYR B 1 355 ? -20.859 -28.453 -5.754 1 98.12 355 TYR B O 1
ATOM 6591 N N . PRO B 1 356 ? -19.25 -29.906 -5.242 1 97 356 PRO B N 1
ATOM 6592 C CA . PRO B 1 356 ? -17.859 -30.359 -5.109 1 97 356 PRO B CA 1
ATOM 6593 C C . PRO B 1 356 ? -17.453 -31.328 -6.223 1 97 356 PRO B C 1
ATOM 6595 O O . PRO B 1 356 ? -16.312 -31.797 -6.254 1 97 356 PRO B O 1
ATOM 6598 N N . HIS B 1 357 ? -18.234 -31.641 -7.164 1 96.5 357 HIS B N 1
ATOM 6599 C CA . HIS B 1 357 ? -18.031 -32.781 -8.062 1 96.5 357 HIS B CA 1
ATOM 6600 C C . HIS B 1 357 ? -17.156 -32.375 -9.25 1 96.5 357 HIS B C 1
ATOM 6602 O O . HIS B 1 357 ? -16.531 -33.25 -9.875 1 96.5 357 HIS B O 1
ATOM 6608 N N . ASN B 1 358 ? -17.188 -31.109 -9.586 1 97.94 358 ASN B N 1
ATOM 6609 C CA . ASN B 1 358 ? -16.484 -30.625 -10.781 1 97.94 358 ASN B CA 1
ATOM 6610 C C . ASN B 1 358 ? -14.992 -30.453 -10.531 1 97.94 358 ASN B C 1
ATOM 6612 O O . ASN B 1 358 ? -14.594 -30 -9.453 1 97.94 358 ASN B O 1
ATOM 6616 N N . LYS B 1 359 ? -14.172 -30.766 -11.5 1 98.06 359 LYS B N 1
ATOM 6617 C CA . LYS B 1 359 ? -12.719 -30.672 -11.391 1 98.06 359 LYS B CA 1
ATOM 6618 C C . LYS B 1 359 ? -12.281 -29.219 -11.273 1 98.06 359 LYS B C 1
ATOM 6620 O O . LYS B 1 359 ? -11.258 -28.922 -10.648 1 98.06 359 LYS B O 1
ATOM 6625 N N . LEU B 1 360 ? -12.992 -28.312 -11.891 1 98.56 360 LEU B N 1
ATOM 6626 C CA . LEU B 1 360 ? -12.844 -26.859 -11.703 1 98.56 360 LEU B CA 1
ATOM 6627 C C . LEU B 1 360 ? -14 -26.297 -10.883 1 98.56 360 LEU B C 1
ATOM 6629 O O . LEU B 1 360 ? -15.164 -26.391 -11.289 1 98.56 360 LEU B O 1
ATOM 6633 N N . ALA B 1 361 ? -13.695 -25.703 -9.781 1 98.12 361 ALA B N 1
ATOM 6634 C CA . ALA B 1 361 ? -14.719 -25.375 -8.797 1 98.12 361 ALA B CA 1
ATOM 6635 C C . ALA B 1 361 ? -15.211 -23.938 -8.977 1 98.12 361 ALA B C 1
ATOM 6637 O O . ALA B 1 361 ? -16.312 -23.594 -8.555 1 98.12 361 ALA B O 1
ATOM 6638 N N . TYR B 1 362 ? -14.406 -23.078 -9.484 1 98.19 362 TYR B N 1
ATOM 6639 C CA . TYR B 1 362 ? -14.711 -21.656 -9.625 1 98.19 362 TYR B CA 1
ATOM 6640 C C . TYR B 1 362 ? -14.344 -21.156 -11.016 1 98.19 362 TYR B C 1
ATOM 6642 O O . TYR B 1 362 ? -13.266 -21.469 -11.531 1 98.19 362 TYR B O 1
ATOM 6650 N N . GLY B 1 363 ? -15.227 -20.438 -11.711 1 98.5 363 GLY B N 1
ATOM 6651 C CA . GLY B 1 363 ? -14.953 -19.844 -13.008 1 98.5 363 GLY B CA 1
ATOM 6652 C C . GLY B 1 363 ? -15.703 -18.547 -13.25 1 98.5 363 GLY B C 1
ATOM 6653 O O . GLY B 1 363 ? -16.828 -18.391 -12.781 1 98.5 363 GLY B O 1
ATOM 6654 N N . PHE B 1 364 ? -15.102 -17.609 -13.922 1 98.69 364 PHE B N 1
ATOM 6655 C CA . PHE B 1 364 ? -15.781 -16.344 -14.227 1 98.69 364 PHE B CA 1
ATOM 6656 C C . PHE B 1 364 ? -15.18 -15.695 -15.461 1 98.69 364 PHE B C 1
ATOM 6658 O O . PHE B 1 364 ? -14.047 -16 -15.852 1 98.69 364 PHE B O 1
ATOM 6665 N N . GLY B 1 365 ? -15.961 -14.852 -16.109 1 98.62 365 GLY B N 1
ATOM 6666 C CA . GLY B 1 365 ? -15.445 -14.031 -17.188 1 98.62 365 GLY B CA 1
ATOM 6667 C C . GLY B 1 365 ? -14.406 -13.023 -16.734 1 98.62 365 GLY B C 1
ATOM 6668 O O . GLY B 1 365 ? -14.656 -12.242 -15.82 1 98.62 365 GLY B O 1
ATOM 6669 N N . ASP B 1 366 ? -13.234 -13.055 -17.438 1 98.31 366 ASP B N 1
ATOM 6670 C CA . ASP B 1 366 ? -12.102 -12.258 -16.969 1 98.31 366 ASP B CA 1
ATOM 6671 C C . ASP B 1 366 ? -11.594 -11.336 -18.078 1 98.31 366 ASP B C 1
ATOM 6673 O O . ASP B 1 366 ? -10.586 -10.648 -17.891 1 98.31 366 ASP B O 1
ATOM 6677 N N . GLY B 1 367 ? -12.164 -11.359 -19.188 1 98.06 367 GLY B N 1
ATOM 6678 C CA . GLY B 1 367 ? -11.695 -10.469 -20.25 1 98.06 367 GLY B CA 1
ATOM 6679 C C . GLY B 1 367 ? -12.344 -10.742 -21.594 1 98.06 367 GLY B C 1
ATOM 6680 O O . GLY B 1 367 ? -13.203 -11.625 -21.703 1 98.06 367 GLY B O 1
ATOM 6681 N N . THR B 1 368 ? -12.062 -9.938 -22.547 1 98.12 368 THR B N 1
ATOM 6682 C CA . THR B 1 368 ? -12.453 -10.062 -23.938 1 98.12 368 THR B CA 1
ATOM 6683 C C . THR B 1 368 ? -11.227 -10.062 -24.844 1 98.12 368 THR B C 1
ATOM 6685 O O . THR B 1 368 ? -10.414 -9.141 -24.797 1 98.12 368 THR B O 1
ATOM 6688 N N . THR B 1 369 ? -11.055 -11.109 -25.625 1 97.81 369 THR B N 1
ATOM 6689 C CA . THR B 1 369 ? -9.906 -11.211 -26.516 1 97.81 369 THR B CA 1
ATOM 6690 C C . THR B 1 369 ? -10.031 -10.234 -27.672 1 97.81 369 THR B C 1
ATOM 6692 O O . THR B 1 369 ? -11.109 -9.695 -27.922 1 97.81 369 THR B O 1
ATOM 6695 N N . PRO B 1 370 ? -8.914 -10.023 -28.344 1 97 370 PRO B N 1
ATOM 6696 C CA . PRO B 1 370 ? -8.984 -9.133 -29.516 1 97 370 PRO B CA 1
ATOM 6697 C C . PRO B 1 370 ? -9.984 -9.609 -30.562 1 97 370 PRO B C 1
ATOM 6699 O O . PRO B 1 370 ? -10.531 -8.789 -31.312 1 97 370 PRO B O 1
ATOM 6702 N N . ALA B 1 371 ? -10.266 -10.883 -30.625 1 96.5 371 ALA B N 1
ATOM 6703 C CA . ALA B 1 371 ? -11.227 -11.438 -31.578 1 96.5 371 ALA B CA 1
ATOM 6704 C C . ALA B 1 371 ? -12.664 -11.18 -31.125 1 96.5 371 ALA B C 1
ATOM 6706 O O . ALA B 1 371 ? -13.617 -11.477 -31.844 1 96.5 371 ALA B O 1
ATOM 6707 N N . GLY B 1 372 ? -12.836 -10.594 -29.922 1 97 372 GLY B N 1
ATOM 6708 C CA . GLY B 1 372 ? -14.156 -10.312 -29.391 1 97 372 GLY B CA 1
ATOM 6709 C C . GLY B 1 372 ? -14.742 -11.469 -28.594 1 97 372 GLY B C 1
ATOM 6710 O O . GLY B 1 372 ? -15.898 -11.414 -28.172 1 97 372 GLY B O 1
ATOM 6711 N N . ASN B 1 373 ? -13.992 -12.539 -28.359 1 98.19 373 ASN B N 1
ATOM 6712 C CA . ASN B 1 373 ? -14.422 -13.703 -27.594 1 98.19 373 ASN B CA 1
ATOM 6713 C C . ASN B 1 373 ? -14.297 -13.461 -26.094 1 98.19 373 ASN B C 1
ATOM 6715 O O . ASN B 1 373 ? -13.57 -12.555 -25.672 1 98.19 373 ASN B O 1
ATOM 6719 N N . THR B 1 374 ? -15.07 -14.25 -25.328 1 98.56 374 THR B N 1
ATOM 6720 C CA . THR B 1 374 ? -15 -14.18 -23.875 1 98.56 374 THR B CA 1
ATOM 6721 C C . THR B 1 374 ? -13.812 -14.977 -23.344 1 98.56 374 THR B C 1
ATOM 6723 O O . THR B 1 374 ? -13.594 -16.125 -23.75 1 98.56 374 THR B O 1
ATOM 6726 N N . HIS B 1 375 ? -13.016 -14.359 -22.578 1 98.75 375 HIS B N 1
ATOM 6727 C CA . HIS B 1 375 ? -12 -15.055 -21.797 1 98.75 375 HIS B CA 1
ATOM 6728 C C . HIS B 1 375 ? -12.523 -15.438 -20.422 1 98.75 375 HIS B C 1
ATOM 6730 O O . HIS B 1 375 ? -12.891 -14.57 -19.625 1 98.75 375 HIS B O 1
ATOM 6736 N N . ILE B 1 376 ? -12.562 -16.734 -20.094 1 98.81 376 ILE B N 1
ATOM 6737 C CA . ILE B 1 376 ? -12.961 -17.266 -18.797 1 98.81 376 ILE B CA 1
ATOM 6738 C C . ILE B 1 376 ? -11.75 -17.875 -18.094 1 98.81 376 ILE B C 1
ATOM 6740 O O . ILE B 1 376 ? -10.984 -18.625 -18.703 1 98.81 376 ILE B O 1
ATOM 6744 N N . VAL B 1 377 ? -11.531 -17.547 -16.891 1 98.88 377 VAL B N 1
ATOM 6745 C CA . VAL B 1 377 ? -10.539 -18.219 -16.062 1 98.88 377 VAL B CA 1
ATOM 6746 C C . VAL B 1 377 ? -11.242 -19.109 -15.023 1 98.88 377 VAL B C 1
ATOM 6748 O O . VAL B 1 377 ? -12.281 -18.719 -14.477 1 98.88 377 VAL B O 1
ATOM 6751 N N . ALA B 1 378 ? -10.758 -20.281 -14.789 1 98.81 378 ALA B N 1
ATOM 6752 C CA . ALA B 1 378 ? -11.344 -21.234 -13.852 1 98.81 378 ALA B CA 1
ATOM 6753 C C . ALA B 1 378 ? -10.273 -21.859 -12.969 1 98.81 378 ALA B C 1
ATOM 6755 O O . ALA B 1 378 ? -9.102 -21.906 -13.336 1 98.81 378 ALA B O 1
ATOM 6756 N N . PHE B 1 379 ? -10.719 -22.344 -11.812 1 98.75 379 PHE B N 1
ATOM 6757 C CA . PHE B 1 379 ? -9.789 -22.828 -10.805 1 98.75 379 PHE B CA 1
ATOM 6758 C C . PHE B 1 379 ? -10.266 -24.141 -10.211 1 98.75 379 PHE B C 1
ATOM 6760 O O . PHE B 1 379 ? -11.461 -24.344 -10.008 1 98.75 379 PHE B O 1
ATOM 6767 N N . GLY B 1 380 ? -9.344 -25.047 -10 1 98.31 380 GLY B N 1
ATOM 6768 C CA . GLY B 1 380 ? -9.492 -26.25 -9.195 1 98.31 380 GLY B CA 1
ATOM 6769 C C . GLY B 1 380 ? -8.375 -26.438 -8.18 1 98.31 380 GLY B C 1
ATOM 6770 O O . GLY B 1 380 ? -7.477 -25.594 -8.078 1 98.31 380 GLY B O 1
ATOM 6771 N N . GLY B 1 381 ? -8.422 -27.438 -7.387 1 97.44 381 GLY B N 1
ATOM 6772 C CA . GLY B 1 381 ? -7.43 -27.641 -6.344 1 97.44 381 GLY B CA 1
ATOM 6773 C C . GLY B 1 381 ? -7.23 -29.109 -5.984 1 97.44 381 GLY B C 1
ATOM 6774 O O . GLY B 1 381 ? -7.637 -30 -6.738 1 97.44 381 GLY B O 1
ATOM 6775 N N . GLN B 1 382 ? -6.516 -29.281 -4.91 1 97.62 382 GLN B N 1
ATOM 6776 C CA . GLN B 1 382 ? -6.109 -30.609 -4.484 1 97.62 382 GLN B CA 1
ATOM 6777 C C . GLN B 1 382 ? -7.312 -31.453 -4.082 1 97.62 382 GLN B C 1
ATOM 6779 O O . GLN B 1 382 ? -7.266 -32.688 -4.145 1 97.62 382 GLN B O 1
ATOM 6784 N N . ASN B 1 383 ? -8.359 -30.844 -3.684 1 96.44 383 ASN B N 1
ATOM 6785 C CA . ASN B 1 383 ? -9.547 -31.547 -3.215 1 96.44 383 ASN B CA 1
ATOM 6786 C C . ASN B 1 383 ? -10.164 -32.406 -4.316 1 96.44 383 ASN B C 1
ATOM 6788 O O . ASN B 1 383 ? -10.867 -33.375 -4.035 1 96.44 383 ASN B O 1
ATOM 6792 N N . ASN B 1 384 ? -10.016 -32.062 -5.52 1 97.06 384 ASN B N 1
ATOM 6793 C CA . ASN B 1 384 ? -10.453 -32.781 -6.707 1 97.06 384 ASN B CA 1
ATOM 6794 C C . ASN B 1 384 ? -9.461 -32.625 -7.855 1 97.06 384 ASN B C 1
ATOM 6796 O O . ASN B 1 384 ? -9.828 -32.156 -8.938 1 97.06 384 ASN B O 1
ATOM 6800 N N . HIS B 1 385 ? -8.32 -33.156 -7.633 1 97.25 385 HIS B N 1
ATOM 6801 C CA . HIS B 1 385 ? -7.148 -32.75 -8.422 1 97.25 385 HIS B CA 1
ATOM 6802 C C . HIS B 1 385 ? -7.117 -33.5 -9.75 1 97.25 385 HIS B C 1
ATOM 6804 O O . HIS B 1 385 ? -7.547 -34.656 -9.836 1 97.25 385 HIS B O 1
ATOM 6810 N N . PHE B 1 386 ? -6.629 -32.844 -10.797 1 97.75 386 PHE B N 1
ATOM 6811 C CA . PHE B 1 386 ? -6.289 -33.469 -12.086 1 97.75 386 PHE B CA 1
ATOM 6812 C C . PHE B 1 386 ? -5.191 -32.656 -12.781 1 97.75 386 PHE B C 1
ATOM 6814 O O . PHE B 1 386 ? -4.84 -31.562 -12.336 1 97.75 386 PHE B O 1
ATOM 6821 N N . HIS B 1 387 ? -4.535 -33.219 -13.664 1 98 387 HIS B N 1
ATOM 6822 C CA . HIS B 1 387 ? -3.543 -32.562 -14.5 1 98 387 HIS B CA 1
ATOM 6823 C C . HIS B 1 387 ? -4.113 -32.219 -15.875 1 98 387 HIS B C 1
ATOM 6825 O O . HIS B 1 387 ? -4.355 -33.125 -16.688 1 98 387 HIS B O 1
ATOM 6831 N N . PRO B 1 388 ? -4.219 -30.906 -16.203 1 97.88 388 PRO B N 1
ATOM 6832 C CA . PRO B 1 388 ? -4.992 -30.5 -17.375 1 97.88 388 PRO B CA 1
ATOM 6833 C C . PRO B 1 388 ? -4.426 -31.062 -18.688 1 97.88 388 PRO B C 1
ATOM 6835 O O . PRO B 1 388 ? -5.168 -31.266 -19.656 1 97.88 388 PRO B O 1
ATOM 6838 N N . GLU B 1 389 ? -3.133 -31.25 -18.75 1 97 389 GLU B N 1
ATOM 6839 C CA . GLU B 1 389 ? -2.516 -31.625 -20.016 1 97 389 GLU B CA 1
ATOM 6840 C C . GLU B 1 389 ? -2.596 -33.125 -20.219 1 97 389 GLU B C 1
ATOM 6842 O O . GLU B 1 389 ? -2.396 -33.625 -21.344 1 97 389 GLU B O 1
ATOM 6847 N N . GLU B 1 390 ? -2.867 -33.906 -19.234 1 97.56 390 GLU B N 1
ATOM 6848 C CA . GLU B 1 390 ? -2.836 -35.344 -19.359 1 97.56 390 GLU B CA 1
ATOM 6849 C C . GLU B 1 390 ? -4.02 -35.875 -20.172 1 97.56 390 GLU B C 1
ATOM 6851 O O . GLU B 1 390 ? -3.877 -36.781 -20.969 1 97.56 390 GLU B O 1
ATOM 6856 N N . ASN B 1 391 ? -5.164 -35.344 -19.922 1 97.56 391 ASN B N 1
ATOM 6857 C CA . ASN B 1 391 ? -6.379 -35.594 -20.688 1 97.56 391 ASN B CA 1
ATOM 6858 C C . ASN B 1 391 ? -7.168 -34.312 -20.922 1 97.56 391 ASN B C 1
ATOM 6860 O O . ASN B 1 391 ? -7.977 -33.906 -20.078 1 97.56 391 ASN B O 1
ATOM 6864 N N . ILE B 1 392 ? -7.012 -33.781 -22.094 1 97.88 392 ILE B N 1
ATOM 6865 C CA . ILE B 1 392 ? -7.57 -32.469 -22.391 1 97.88 392 ILE B CA 1
ATOM 6866 C C . ILE B 1 392 ? -9.094 -32.5 -22.297 1 97.88 392 ILE B C 1
ATOM 6868 O O . ILE B 1 392 ? -9.727 -31.516 -21.938 1 97.88 392 ILE B O 1
ATOM 6872 N N . GLN B 1 393 ? -9.711 -33.656 -22.594 1 98.06 393 GLN B N 1
ATOM 6873 C CA . GLN B 1 393 ? -11.156 -33.812 -22.516 1 98.06 393 GLN B CA 1
ATOM 6874 C C . GLN B 1 393 ? -11.664 -33.562 -21.094 1 98.06 393 GLN B C 1
ATOM 6876 O O . GLN B 1 393 ? -12.75 -33.031 -20.906 1 98.06 393 GLN B O 1
ATOM 6881 N N . THR B 1 394 ? -10.93 -34.062 -20.125 1 98.44 394 THR B N 1
ATOM 6882 C CA . THR B 1 394 ? -11.297 -33.812 -18.734 1 98.44 394 THR B CA 1
ATOM 6883 C C . THR B 1 394 ? -11.398 -32.312 -18.469 1 98.44 394 THR B C 1
ATOM 6885 O O . THR B 1 394 ? -12.312 -31.844 -17.781 1 98.44 394 THR B O 1
ATOM 6888 N N . THR B 1 395 ? -10.461 -31.516 -19 1 98.56 395 THR B N 1
ATOM 6889 C CA . THR B 1 395 ? -10.453 -30.078 -18.828 1 98.56 395 THR B CA 1
ATOM 6890 C C . THR B 1 395 ? -11.625 -29.438 -19.562 1 98.56 395 THR B C 1
ATOM 6892 O O . THR B 1 395 ? -12.297 -28.547 -19.016 1 98.56 395 THR B O 1
ATOM 6895 N N . LEU B 1 396 ? -11.852 -29.875 -20.766 1 98.62 396 LEU B N 1
ATOM 6896 C CA . LEU B 1 396 ? -12.992 -29.375 -21.531 1 98.62 396 LEU B CA 1
ATOM 6897 C C . LEU B 1 396 ? -14.305 -29.656 -20.797 1 98.62 396 LEU B C 1
ATOM 6899 O O . LEU B 1 396 ? -15.156 -28.781 -20.688 1 98.62 396 LEU B O 1
ATOM 6903 N N . ASP B 1 397 ? -14.438 -30.875 -20.266 1 98.56 397 ASP B N 1
ATOM 6904 C CA . ASP B 1 397 ? -15.641 -31.266 -19.547 1 98.56 397 ASP B CA 1
ATOM 6905 C C . ASP B 1 397 ? -15.82 -30.422 -18.281 1 98.56 397 ASP B C 1
ATOM 6907 O O . ASP B 1 397 ? -16.953 -30.109 -17.906 1 98.56 397 ASP B O 1
ATOM 6911 N N . ALA B 1 398 ? -14.758 -30.141 -17.609 1 98.62 398 ALA B N 1
ATOM 6912 C CA . ALA B 1 398 ? -14.828 -29.312 -16.406 1 98.62 398 ALA B CA 1
ATOM 6913 C C . ALA B 1 398 ? -15.414 -27.938 -16.719 1 98.62 398 ALA B C 1
ATOM 6915 O O . ALA B 1 398 ? -16.203 -27.406 -15.93 1 98.62 398 ALA B O 1
ATOM 6916 N N . PHE B 1 399 ? -15.016 -27.312 -17.828 1 98.75 399 PHE B N 1
ATOM 6917 C CA . PHE B 1 399 ? -15.594 -26.031 -18.234 1 98.75 399 PHE B CA 1
ATOM 6918 C C . PHE B 1 399 ? -17.078 -26.188 -18.547 1 98.75 399 PHE B C 1
ATOM 6920 O O . PHE B 1 399 ? -17.891 -25.328 -18.203 1 98.75 399 PHE B O 1
ATOM 6927 N N . GLN B 1 400 ? -17.438 -27.328 -19.219 1 98.44 400 GLN B N 1
ATOM 6928 C CA . GLN B 1 400 ? -18.844 -27.594 -19.5 1 98.44 400 GLN B CA 1
ATOM 6929 C C . GLN B 1 400 ? -19.641 -27.766 -18.219 1 98.44 400 GLN B C 1
ATOM 6931 O O . GLN B 1 400 ? -20.875 -27.594 -18.219 1 98.44 400 GLN B O 1
ATOM 6936 N N . GLY B 1 401 ? -18.938 -28.125 -17.172 1 98.44 401 GLY B N 1
ATOM 6937 C CA . GLY B 1 401 ? -19.578 -28.312 -15.883 1 98.44 401 GLY B CA 1
ATOM 6938 C C . GLY B 1 401 ? -20.109 -27.031 -15.289 1 98.44 401 GLY B C 1
ATOM 6939 O O . GLY B 1 401 ? -20.938 -27.062 -14.375 1 98.44 401 GLY B O 1
ATOM 6940 N N . PHE B 1 402 ? -19.625 -25.844 -15.758 1 98.56 402 PHE B N 1
ATOM 6941 C CA . PHE B 1 402 ? -20.156 -24.562 -15.32 1 98.56 402 PHE B CA 1
ATOM 6942 C C . PHE B 1 402 ? -21.453 -24.25 -16.062 1 98.56 402 PHE B C 1
ATOM 6944 O O . PHE B 1 402 ? -22.469 -23.922 -15.453 1 98.56 402 PHE B O 1
ATOM 6951 N N . THR B 1 403 ? -21.406 -24.266 -17.297 1 98.25 403 THR B N 1
ATOM 6952 C CA . THR B 1 403 ? -22.469 -24.031 -18.266 1 98.25 403 THR B CA 1
ATOM 6953 C C . THR B 1 403 ? -22.031 -24.438 -19.672 1 98.25 403 THR B C 1
ATOM 6955 O O . THR B 1 403 ? -20.844 -24.484 -19.969 1 98.25 403 THR B O 1
ATOM 6958 N N . PRO B 1 404 ? -23.031 -24.891 -20.453 1 97.69 404 PRO B N 1
ATOM 6959 C CA . PRO B 1 404 ? -22.625 -25.172 -21.844 1 97.69 404 PRO B CA 1
ATOM 6960 C C . PRO B 1 404 ? -21.922 -24 -22.5 1 97.69 404 PRO B C 1
ATOM 6962 O O . PRO B 1 404 ? -22.359 -22.844 -22.359 1 97.69 404 PRO B O 1
ATOM 6965 N N . MET B 1 405 ? -20.781 -24.25 -23.25 1 98.31 405 MET B N 1
ATOM 6966 C CA . MET B 1 405 ? -20.031 -23.203 -23.922 1 98.31 405 MET B CA 1
ATOM 6967 C C . MET B 1 405 ? -19.203 -23.781 -25.078 1 98.31 405 MET B C 1
ATOM 6969 O O . MET B 1 405 ? -18.844 -24.953 -25.047 1 98.31 405 MET B O 1
ATOM 6973 N N . LYS B 1 406 ? -18.938 -22.969 -26.016 1 98.12 406 LYS B N 1
ATOM 6974 C CA . LYS B 1 406 ? -18.062 -23.328 -27.125 1 98.12 406 LYS B CA 1
ATOM 6975 C C . LYS B 1 406 ? -16.641 -22.859 -26.875 1 98.12 406 LYS B C 1
ATOM 6977 O O . LYS B 1 406 ? -16.328 -21.672 -27.078 1 98.12 406 LYS B O 1
ATOM 6982 N N . ILE B 1 407 ? -15.789 -23.75 -26.609 1 98.69 407 ILE B N 1
ATOM 6983 C CA . ILE B 1 407 ? -14.406 -23.438 -26.266 1 98.69 407 ILE B CA 1
ATOM 6984 C C . ILE B 1 407 ? -13.555 -23.406 -27.531 1 98.69 407 ILE B C 1
ATOM 6986 O O . ILE B 1 407 ? -13.492 -24.391 -28.266 1 98.69 407 ILE B O 1
ATOM 6990 N N . GLU B 1 408 ? -12.859 -22.281 -27.75 1 98.5 408 GLU B N 1
ATOM 6991 C CA . GLU B 1 408 ? -11.992 -22.094 -28.906 1 98.5 408 GLU B CA 1
ATOM 6992 C C . GLU B 1 408 ? -10.539 -22.422 -28.562 1 98.5 408 GLU B C 1
ATOM 6994 O O . GLU B 1 408 ? -9.766 -22.828 -29.438 1 98.5 408 GLU B O 1
ATOM 6999 N N . ARG B 1 409 ? -10.203 -22.203 -27.328 1 98.62 409 ARG B N 1
ATOM 7000 C CA . ARG B 1 409 ? -8.82 -22.359 -26.875 1 98.62 409 ARG B CA 1
ATOM 7001 C C . ARG B 1 409 ? -8.758 -22.594 -25.375 1 98.62 409 ARG B C 1
ATOM 7003 O O . ARG B 1 409 ? -9.586 -22.062 -24.625 1 98.62 409 ARG B O 1
ATOM 7010 N N . LEU B 1 410 ? -7.867 -23.391 -24.984 1 98.81 410 LEU B N 1
ATOM 7011 C CA . LEU B 1 410 ? -7.445 -23.484 -23.578 1 98.81 410 LEU B CA 1
ATOM 7012 C C . LEU B 1 410 ? -5.988 -23.062 -23.422 1 98.81 410 LEU B C 1
ATOM 7014 O O . LEU B 1 410 ? -5.164 -23.328 -24.312 1 98.81 410 LEU B O 1
ATOM 7018 N N . VAL B 1 411 ? -5.637 -22.375 -22.406 1 98.75 411 VAL B N 1
ATOM 7019 C CA . VAL B 1 411 ? -4.273 -21.984 -22.062 1 98.75 411 VAL B CA 1
ATOM 7020 C C . VAL B 1 411 ? -4.035 -22.203 -20.578 1 98.75 411 VAL B C 1
ATOM 7022 O O . VAL B 1 411 ? -4.867 -21.828 -19.734 1 98.75 411 VAL B O 1
ATOM 7025 N N . PHE B 1 412 ? -2.953 -22.906 -20.203 1 98.69 412 PHE B N 1
ATOM 7026 C CA . PHE B 1 412 ? -2.715 -23.156 -18.781 1 98.69 412 PHE B CA 1
ATOM 7027 C C . PHE B 1 412 ? -1.259 -23.531 -18.531 1 98.69 412 PHE B C 1
ATOM 7029 O O . PHE B 1 412 ? -0.492 -23.719 -19.484 1 98.69 412 PHE B O 1
ATOM 7036 N N . HIS B 1 413 ? -0.836 -23.469 -17.344 1 98.31 413 HIS B N 1
ATOM 7037 C CA . HIS B 1 413 ? 0.416 -24 -16.812 1 98.31 413 HIS B CA 1
ATOM 7038 C C . HIS B 1 413 ? 0.164 -24.922 -15.625 1 98.31 413 HIS B C 1
ATOM 7040 O O . HIS B 1 413 ? -0.691 -24.625 -14.789 1 98.31 413 HIS B O 1
ATOM 7046 N N . ASN B 1 414 ? 0.82 -26.047 -15.602 1 98.12 414 ASN B N 1
ATOM 7047 C CA . ASN B 1 414 ? 0.652 -27 -14.508 1 98.12 414 ASN B CA 1
ATOM 7048 C C . ASN B 1 414 ? 1.648 -26.75 -13.375 1 98.12 414 ASN B C 1
ATOM 7050 O O . ASN B 1 414 ? 2.764 -27.266 -13.398 1 98.12 414 ASN B O 1
ATOM 7054 N N . TRP B 1 415 ? 1.266 -26.125 -12.383 1 97.94 415 TRP B N 1
ATOM 7055 C CA . TRP B 1 415 ? 2.125 -25.734 -11.273 1 97.94 415 TRP B CA 1
ATOM 7056 C C . TRP B 1 415 ? 2.49 -26.922 -10.406 1 97.94 415 TRP B C 1
ATOM 7058 O O . TRP B 1 415 ? 3.562 -26.953 -9.797 1 97.94 415 TRP B O 1
ATOM 7068 N N . SER B 1 416 ? 1.658 -27.875 -10.32 1 97.56 416 SER B N 1
ATOM 7069 C CA . SER B 1 416 ? 1.896 -29.047 -9.5 1 97.56 416 SER B CA 1
ATOM 7070 C C . SER B 1 416 ? 3.07 -29.875 -10.023 1 97.56 416 SER B C 1
ATOM 7072 O O . SER B 1 416 ? 3.869 -30.391 -9.242 1 97.56 416 SER B O 1
ATOM 7074 N N . LYS B 1 417 ? 3.232 -29.859 -11.305 1 97.25 417 LYS B N 1
ATOM 7075 C CA . LYS B 1 417 ? 4.273 -30.688 -11.914 1 97.25 417 LYS B CA 1
ATOM 7076 C C . LYS B 1 417 ? 5.484 -29.844 -12.297 1 97.25 417 LYS B C 1
ATOM 7078 O O . LYS B 1 417 ? 6.5 -30.375 -12.758 1 97.25 417 LYS B O 1
ATOM 7083 N N . ASP B 1 418 ? 5.383 -28.547 -12.156 1 97.5 418 ASP B N 1
ATOM 7084 C CA . ASP B 1 418 ? 6.508 -27.656 -12.438 1 97.5 418 ASP B CA 1
ATOM 7085 C C . ASP B 1 418 ? 7.66 -27.906 -11.469 1 97.5 418 ASP B C 1
ATOM 7087 O O . ASP B 1 418 ? 7.547 -27.625 -10.273 1 97.5 418 ASP B O 1
ATOM 7091 N N . GLU B 1 419 ? 8.758 -28.375 -11.922 1 97.31 419 GLU B N 1
ATOM 7092 C CA . GLU B 1 419 ? 9.859 -28.781 -11.055 1 97.31 419 GLU B CA 1
ATOM 7093 C C . GLU B 1 419 ? 10.391 -27.609 -10.242 1 97.31 419 GLU B C 1
ATOM 7095 O O . GLU B 1 419 ? 10.992 -27.797 -9.188 1 97.31 419 GLU B O 1
ATOM 7100 N N . PHE B 1 420 ? 10.172 -26.375 -10.688 1 98.25 420 PHE B N 1
ATOM 7101 C CA . PHE B 1 420 ? 10.758 -25.219 -10.023 1 98.25 420 PHE B CA 1
ATOM 7102 C C . PHE B 1 420 ? 9.711 -24.484 -9.195 1 98.25 420 PHE B C 1
ATOM 7104 O O . PHE B 1 420 ? 9.961 -23.375 -8.719 1 98.25 420 PHE B O 1
ATOM 7111 N N . ALA B 1 421 ? 8.508 -25.031 -9.023 1 97.75 421 ALA B N 1
ATOM 7112 C CA . ALA B 1 421 ? 7.469 -24.453 -8.18 1 97.75 421 ALA B CA 1
ATOM 7113 C C . ALA B 1 421 ? 6.883 -25.484 -7.227 1 97.75 421 ALA B C 1
ATOM 7115 O O . ALA B 1 421 ? 6.852 -25.281 -6.012 1 97.75 421 ALA B O 1
ATOM 7116 N N . LYS B 1 422 ? 6.441 -26.656 -7.812 1 98.25 422 LYS B N 1
ATOM 7117 C CA . LYS B 1 422 ? 5.852 -27.781 -7.102 1 98.25 422 LYS B CA 1
ATOM 7118 C C . LYS B 1 422 ? 4.621 -27.359 -6.305 1 98.25 422 LYS B C 1
ATOM 7120 O O . LYS B 1 422 ? 4.383 -27.844 -5.199 1 98.25 422 LYS B O 1
ATOM 7125 N N . GLY B 1 423 ? 3.92 -26.469 -6.812 1 98 423 GLY B N 1
ATOM 7126 C CA . GLY B 1 423 ? 2.727 -25.859 -6.258 1 98 423 GLY B CA 1
ATOM 7127 C C . GLY B 1 423 ? 2.488 -24.438 -6.77 1 98 423 GLY B C 1
ATOM 7128 O O . GLY B 1 423 ? 3.398 -23.812 -7.309 1 98 423 GLY B O 1
ATOM 7129 N N . ALA B 1 424 ? 1.325 -23.922 -6.605 1 97.62 424 ALA B N 1
ATOM 7130 C CA . ALA B 1 424 ? 0.998 -22.578 -7.055 1 97.62 424 ALA B CA 1
ATOM 7131 C C . ALA B 1 424 ? 1.442 -21.531 -6.031 1 97.62 424 ALA B C 1
ATOM 7133 O O . ALA B 1 424 ? 2.617 -21.484 -5.66 1 97.62 424 ALA B O 1
ATOM 7134 N N . TRP B 1 425 ? 0.577 -20.719 -5.465 1 97.94 425 TRP B N 1
ATOM 7135 C CA . TRP B 1 425 ? 0.971 -19.75 -4.445 1 97.94 425 TRP B CA 1
ATOM 7136 C C . TRP B 1 425 ? 0.907 -20.375 -3.055 1 97.94 425 TRP B C 1
ATOM 7138 O O . TRP B 1 425 ? 0.344 -21.453 -2.877 1 97.94 425 TRP B O 1
ATOM 7148 N N . PHE B 1 426 ? 1.503 -19.781 -2.141 1 98.25 426 PHE B N 1
ATOM 7149 C CA . PHE B 1 426 ? 1.641 -20.281 -0.781 1 98.25 426 PHE B CA 1
ATOM 7150 C C . PHE B 1 426 ? 0.292 -20.312 -0.072 1 98.25 426 PHE B C 1
ATOM 7152 O O . PHE B 1 426 ? -0.472 -19.344 -0.149 1 98.25 426 PHE B O 1
ATOM 7159 N N . PHE B 1 427 ? -0.001 -21.312 0.526 1 98.69 427 PHE B N 1
ATOM 7160 C CA . PHE B 1 427 ? -0.967 -21.438 1.612 1 98.69 427 PHE B CA 1
ATOM 7161 C C . PHE B 1 427 ? -0.503 -22.453 2.639 1 98.69 427 PHE B C 1
ATOM 7163 O O . PHE B 1 427 ? -0.067 -23.562 2.275 1 98.69 427 PHE B O 1
ATOM 7170 N N . SER B 1 428 ? -0.538 -22.141 3.895 1 98.25 428 SER B N 1
ATOM 7171 C CA . SER B 1 428 ? 0.073 -22.984 4.91 1 98.25 428 SER B CA 1
ATOM 7172 C C . SER B 1 428 ? -0.873 -24.109 5.34 1 98.25 428 SER B C 1
ATOM 7174 O O . SER B 1 428 ? -2.094 -23.953 5.281 1 98.25 428 SER B O 1
ATOM 7176 N N . ARG B 1 429 ? -0.309 -25.203 5.703 1 98.19 429 ARG B N 1
ATOM 7177 C CA . ARG B 1 429 ? -1.037 -26.203 6.477 1 98.19 429 ARG B CA 1
ATOM 7178 C C . ARG B 1 429 ? -1.148 -25.781 7.941 1 98.19 429 ARG B C 1
ATOM 7180 O O . ARG B 1 429 ? -0.374 -24.953 8.414 1 98.19 429 ARG B O 1
ATOM 7187 N N . PRO B 1 430 ? -2.066 -26.391 8.703 1 98.75 430 PRO B N 1
ATOM 7188 C CA . PRO B 1 430 ? -2.191 -26.047 10.117 1 98.75 430 PRO B CA 1
ATOM 7189 C C . PRO B 1 430 ? -0.89 -26.25 10.891 1 98.75 430 PRO B C 1
ATOM 7191 O O . PRO B 1 430 ? -0.271 -27.312 10.797 1 98.75 430 PRO B O 1
ATOM 7194 N N . GLY B 1 431 ? -0.436 -25.188 11.516 1 98.56 431 GLY B N 1
ATOM 7195 C CA . GLY B 1 431 ? 0.698 -25.266 12.422 1 98.56 431 GLY B CA 1
ATOM 7196 C C . GLY B 1 431 ? 1.999 -24.797 11.797 1 98.56 431 GLY B C 1
ATOM 7197 O O . GLY B 1 431 ? 2.971 -24.516 12.5 1 98.56 431 GLY B O 1
ATOM 7198 N N . LEU B 1 432 ? 2.088 -24.688 10.508 1 98.62 432 LEU B N 1
ATOM 7199 C CA . LEU B 1 432 ? 3.344 -24.406 9.82 1 98.62 432 LEU B CA 1
ATOM 7200 C C . LEU B 1 432 ? 3.891 -23.047 10.234 1 98.62 432 LEU B C 1
ATOM 7202 O O . LEU B 1 432 ? 5.078 -22.922 10.547 1 98.62 432 LEU B O 1
ATOM 7206 N N . LEU B 1 433 ? 3.055 -22 10.234 1 98.31 433 LEU B N 1
ATOM 7207 C CA . LEU B 1 433 ? 3.525 -20.656 10.539 1 98.31 433 LEU B CA 1
ATOM 7208 C C . LEU B 1 433 ? 3.889 -20.531 12.016 1 98.31 433 LEU B C 1
ATOM 7210 O O . LEU B 1 433 ? 4.918 -19.953 12.359 1 98.31 433 LEU B O 1
ATOM 7214 N N . ALA B 1 434 ? 3.012 -21.062 12.844 1 98 434 ALA B N 1
ATOM 7215 C CA . ALA B 1 434 ? 3.287 -21.016 14.273 1 98 434 ALA B CA 1
ATOM 7216 C C . ALA B 1 434 ? 4.645 -21.641 14.594 1 98 434 ALA B C 1
ATOM 7218 O O . ALA B 1 434 ? 5.398 -21.125 15.422 1 98 434 ALA B O 1
ATOM 7219 N N . ASP B 1 435 ? 4.973 -22.672 13.875 1 98.12 435 ASP B N 1
ATOM 7220 C CA . ASP B 1 435 ? 6.156 -23.453 14.219 1 98.12 435 ASP B CA 1
ATOM 7221 C C . ASP B 1 435 ? 7.383 -22.969 13.453 1 98.12 435 ASP B C 1
ATOM 7223 O O . ASP B 1 435 ? 8.508 -23.094 13.938 1 98.12 435 ASP B O 1
ATOM 7227 N N . HIS B 1 436 ? 7.199 -22.391 12.219 1 98.31 436 HIS B N 1
ATOM 7228 C CA . HIS B 1 436 ? 8.391 -22.344 11.375 1 98.31 436 HIS B CA 1
ATOM 7229 C C . HIS B 1 436 ? 8.484 -21.016 10.641 1 98.31 436 HIS B C 1
ATOM 7231 O O . HIS B 1 436 ? 9.375 -20.828 9.797 1 98.31 436 HIS B O 1
ATOM 7237 N N . LEU B 1 437 ? 7.613 -20.031 10.852 1 98.19 437 LEU B N 1
ATOM 7238 C CA . LEU B 1 437 ? 7.699 -18.781 10.117 1 98.19 437 LEU B CA 1
ATOM 7239 C C . LEU B 1 437 ? 9.062 -18.125 10.312 1 98.19 437 LEU B C 1
ATOM 7241 O O . LEU B 1 437 ? 9.719 -17.75 9.336 1 98.19 437 LEU B O 1
ATOM 7245 N N . GLY B 1 438 ? 9.508 -18.016 11.57 1 97.88 438 GLY B N 1
ATOM 7246 C CA . GLY B 1 438 ? 10.812 -17.453 11.859 1 97.88 438 GLY B CA 1
ATOM 7247 C C . GLY B 1 438 ? 11.953 -18.234 11.234 1 97.88 438 GLY B C 1
ATOM 7248 O O . GLY B 1 438 ? 12.914 -17.641 10.734 1 97.88 438 GLY B O 1
ATOM 7249 N N . ASP B 1 439 ? 11.852 -19.562 11.18 1 98.38 439 ASP B N 1
ATOM 7250 C CA . ASP B 1 439 ? 12.859 -20.422 10.586 1 98.38 439 ASP B CA 1
ATOM 7251 C C . ASP B 1 439 ? 12.977 -20.188 9.078 1 98.38 439 ASP B C 1
ATOM 7253 O O . ASP B 1 439 ? 14.078 -20.109 8.539 1 98.38 439 ASP B O 1
ATOM 7257 N N . MET B 1 440 ? 11.836 -20.078 8.453 1 98.25 440 MET B N 1
ATOM 7258 C CA . MET B 1 440 ? 11.82 -19.875 7.008 1 98.25 440 MET B CA 1
ATOM 7259 C C . MET B 1 440 ? 12.469 -18.531 6.641 1 98.25 440 MET B C 1
ATOM 7261 O O . MET B 1 440 ? 13.164 -18.438 5.629 1 98.25 440 MET B O 1
ATOM 7265 N N . ARG B 1 441 ? 12.375 -17.547 7.508 1 97.81 441 ARG B N 1
ATOM 7266 C CA . ARG B 1 441 ? 12.836 -16.188 7.211 1 97.81 441 ARG B CA 1
ATOM 7267 C C . ARG B 1 441 ? 14.297 -16 7.609 1 97.81 441 ARG B C 1
ATOM 7269 O O . ARG B 1 441 ? 14.969 -15.102 7.121 1 97.81 441 ARG B O 1
ATOM 7276 N N . ALA B 1 442 ? 14.812 -16.828 8.477 1 98.06 442 ALA B N 1
ATOM 7277 C CA . ALA B 1 442 ? 16.141 -16.656 9.062 1 98.06 442 ALA B CA 1
ATOM 7278 C C . ALA B 1 442 ? 17.234 -16.828 8.008 1 98.06 442 ALA B C 1
ATOM 7280 O O . ALA B 1 442 ? 17.156 -17.703 7.152 1 98.06 442 ALA B O 1
ATOM 7281 N N . SER B 1 443 ? 18.203 -15.922 8.047 1 97.81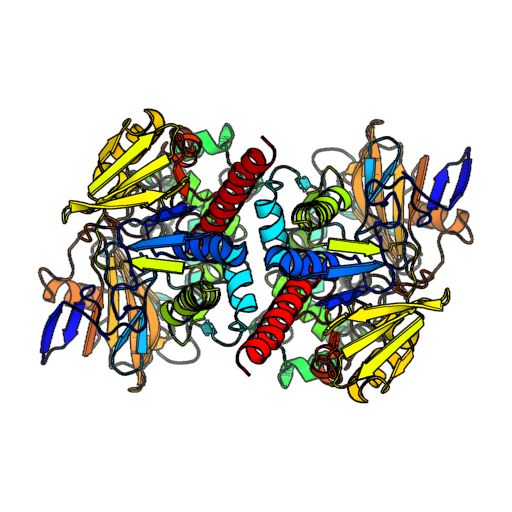 443 SER B N 1
ATOM 7282 C CA . SER B 1 443 ? 19.406 -16.109 7.23 1 97.81 443 SER B CA 1
ATOM 7283 C C . SER B 1 443 ? 20.234 -17.281 7.734 1 97.81 443 SER B C 1
ATOM 7285 O O . SER B 1 443 ? 20.047 -17.75 8.859 1 97.81 443 SER B O 1
ATOM 7287 N N . GLN B 1 444 ? 21.047 -17.781 6.914 1 97.69 444 GLN B N 1
ATOM 7288 C CA . GLN B 1 444 ? 22 -18.828 7.242 1 97.69 444 GLN B CA 1
ATOM 7289 C C . GLN B 1 444 ? 23.391 -18.516 6.676 1 97.69 444 GLN B C 1
ATOM 7291 O O . GLN B 1 444 ? 23.625 -18.703 5.48 1 97.69 444 GLN B O 1
ATOM 7296 N N . GLY B 1 445 ? 24.359 -18.047 7.582 1 97.19 445 GLY B N 1
ATOM 7297 C CA . GLY B 1 445 ? 25.641 -17.594 7.105 1 97.19 445 GLY B CA 1
ATOM 7298 C C . GLY B 1 445 ? 25.547 -16.406 6.148 1 97.19 445 GLY B C 1
ATOM 7299 O O . GLY B 1 445 ? 24.938 -15.391 6.473 1 97.19 445 GLY B O 1
ATOM 7300 N N . ASN B 1 446 ? 26.125 -16.625 4.945 1 98.19 446 ASN B N 1
ATOM 7301 C CA . ASN B 1 446 ? 26.125 -15.57 3.932 1 98.19 446 ASN B CA 1
ATOM 7302 C C . ASN B 1 446 ? 24.906 -15.664 3.016 1 98.19 446 ASN B C 1
ATOM 7304 O O . ASN B 1 446 ? 24.828 -14.961 2.004 1 98.19 446 ASN B O 1
ATOM 7308 N N . ILE B 1 447 ? 23.938 -16.484 3.436 1 98.81 447 ILE B N 1
ATOM 7309 C CA . ILE B 1 447 ? 22.75 -16.688 2.611 1 98.81 447 ILE B CA 1
ATOM 7310 C C . ILE B 1 447 ? 21.562 -15.969 3.244 1 98.81 447 ILE B C 1
ATOM 7312 O O . ILE B 1 447 ? 21.188 -16.266 4.383 1 98.81 447 ILE B O 1
ATOM 7316 N N . ILE B 1 448 ? 20.969 -15.023 2.564 1 98.81 448 ILE B N 1
ATOM 7317 C CA . ILE B 1 448 ? 19.719 -14.367 2.943 1 98.81 448 ILE B CA 1
ATOM 7318 C C . ILE B 1 448 ? 18.547 -15.023 2.229 1 98.81 448 ILE B C 1
ATOM 7320 O O . ILE B 1 448 ? 18.469 -15.016 0.997 1 98.81 448 ILE B O 1
ATOM 7324 N N . PHE B 1 449 ? 17.656 -15.633 2.963 1 98.88 449 PHE B N 1
ATOM 7325 C CA . PHE B 1 449 ? 16.484 -16.266 2.379 1 98.88 449 PHE B CA 1
ATOM 7326 C C . PHE B 1 449 ? 15.336 -15.266 2.246 1 98.88 449 PHE B C 1
ATOM 7328 O O . PHE B 1 449 ? 15.023 -14.547 3.195 1 98.88 449 PHE B O 1
ATOM 7335 N N . ALA B 1 450 ? 14.773 -15.18 1.081 1 98.56 450 ALA B N 1
ATOM 7336 C CA . ALA B 1 450 ? 13.656 -14.289 0.782 1 98.56 450 ALA B CA 1
ATOM 7337 C C . ALA B 1 450 ? 12.703 -14.922 -0.228 1 98.56 450 ALA B C 1
ATOM 7339 O O . ALA B 1 450 ? 13.133 -15.398 -1.283 1 98.56 450 ALA B O 1
ATOM 7340 N N . CYS B 1 451 ? 11.445 -14.914 0.11 1 98.19 451 CYS B N 1
ATOM 7341 C CA . CYS B 1 451 ? 10.43 -15.508 -0.751 1 98.19 451 CYS B CA 1
ATOM 7342 C C . CYS B 1 451 ? 9.039 -15.016 -0.359 1 98.19 451 CYS B C 1
ATOM 7344 O O . CYS B 1 451 ? 8.773 -14.766 0.818 1 98.19 451 CYS B O 1
ATOM 7346 N N . SER B 1 452 ? 8.125 -14.906 -1.315 1 98 452 SER B N 1
ATOM 7347 C CA . SER B 1 452 ? 6.746 -14.539 -1.015 1 98 452 SER B CA 1
ATOM 7348 C C . SER B 1 452 ? 6.109 -15.531 -0.041 1 98 452 SER B C 1
ATOM 7350 O O . SER B 1 452 ? 5.168 -15.18 0.672 1 98 452 SER B O 1
ATOM 7352 N N . ASP B 1 453 ? 6.609 -16.75 0.062 1 98.44 453 ASP B N 1
ATOM 7353 C CA . ASP B 1 453 ? 6.02 -17.844 0.838 1 98.44 453 ASP B CA 1
ATOM 7354 C C . ASP B 1 453 ? 6.078 -17.531 2.334 1 98.44 453 ASP B C 1
ATOM 7356 O O . ASP B 1 453 ? 5.375 -18.172 3.127 1 98.44 453 ASP B O 1
ATOM 7360 N N . TRP B 1 454 ? 6.961 -16.656 2.717 1 98.19 454 TRP B N 1
ATOM 7361 C CA . TRP B 1 454 ? 7.031 -16.359 4.145 1 98.19 454 TRP B CA 1
ATOM 7362 C C . TRP B 1 454 ? 7.055 -14.859 4.402 1 98.19 454 TRP B C 1
ATOM 7364 O O . TRP B 1 454 ? 7.629 -14.406 5.395 1 98.19 454 TRP B O 1
ATOM 7374 N N . ALA B 1 455 ? 6.555 -14.055 3.424 1 97.94 455 ALA B N 1
ATOM 7375 C CA . ALA B 1 455 ? 6.336 -12.625 3.65 1 97.94 455 ALA B CA 1
ATOM 7376 C C . ALA B 1 455 ? 5.41 -12.398 4.84 1 97.94 455 ALA B C 1
ATOM 7378 O O . ALA B 1 455 ? 4.656 -13.289 5.23 1 97.94 455 ALA B O 1
ATOM 7379 N N . LEU B 1 456 ? 5.453 -11.242 5.41 1 96.75 456 LEU B N 1
ATOM 7380 C CA . LEU B 1 456 ? 4.656 -10.984 6.609 1 96.75 456 LEU B CA 1
ATOM 7381 C C . LEU B 1 456 ? 3.264 -10.484 6.238 1 96.75 456 LEU B C 1
ATOM 7383 O O . LEU B 1 456 ? 2.277 -10.844 6.887 1 96.75 456 LEU B O 1
ATOM 7387 N N . GLY B 1 457 ? 3.141 -9.625 5.285 1 96.12 457 GLY B N 1
ATOM 7388 C CA . GLY B 1 457 ? 1.851 -9.125 4.832 1 96.12 457 GLY B CA 1
ATOM 7389 C C . GLY B 1 457 ? 1.162 -10.055 3.852 1 96.12 457 GLY B C 1
ATOM 7390 O O . GLY B 1 457 ? 0.709 -11.141 4.227 1 96.12 457 GLY B O 1
ATOM 7391 N N . TRP B 1 458 ? 1.109 -9.688 2.588 1 97.38 458 TRP B N 1
ATOM 7392 C CA . TRP B 1 458 ? 0.442 -10.438 1.532 1 97.38 458 TRP B CA 1
ATOM 7393 C C . TRP B 1 458 ? 1.298 -11.617 1.076 1 97.38 458 TRP B C 1
ATOM 7395 O O . TRP B 1 458 ? 1.676 -11.703 -0.094 1 97.38 458 TRP B O 1
ATOM 7405 N N . ARG B 1 459 ? 1.455 -12.5 2.037 1 95.19 459 ARG B N 1
ATOM 7406 C CA . ARG B 1 459 ? 2.104 -13.773 1.742 1 95.19 459 ARG B CA 1
ATOM 7407 C C . ARG B 1 459 ? 1.385 -14.508 0.612 1 95.19 459 ARG B C 1
ATOM 7409 O O . ARG B 1 459 ? 0.155 -14.477 0.531 1 95.19 459 ARG B O 1
ATOM 7416 N N . SER B 1 460 ? 2.072 -15.062 -0.323 1 91.94 460 SER B N 1
ATOM 7417 C CA . SER B 1 460 ? 1.458 -15.781 -1.433 1 91.94 460 SER B CA 1
ATOM 7418 C C . SER B 1 460 ? 1.249 -14.867 -2.637 1 91.94 460 SER B C 1
ATOM 7420 O O . SER B 1 460 ? 0.961 -15.344 -3.738 1 91.94 460 SER B O 1
ATOM 7422 N N . PHE B 1 461 ? 1.381 -13.578 -2.49 1 97.81 461 PHE B N 1
ATOM 7423 C CA . PHE B 1 461 ? 1.013 -12.633 -3.533 1 97.81 461 PHE B CA 1
ATOM 7424 C C . PHE B 1 461 ? 2.246 -11.938 -4.094 1 97.81 461 PHE B C 1
ATOM 7426 O O . PHE B 1 461 ? 3.336 -12.039 -3.525 1 97.81 461 PHE B O 1
ATOM 7433 N N . ILE B 1 462 ? 2.072 -11.242 -5.203 1 98.56 462 ILE B N 1
ATOM 7434 C CA . ILE B 1 462 ? 3.113 -10.43 -5.82 1 98.56 462 ILE B CA 1
ATOM 7435 C C . ILE B 1 462 ? 3.643 -9.414 -4.809 1 98.56 462 ILE B C 1
ATOM 7437 O O . ILE B 1 462 ? 4.852 -9.188 -4.719 1 98.56 462 ILE B O 1
ATOM 7441 N N . ASP B 1 463 ? 2.738 -8.891 -4.027 1 98.69 463 ASP B N 1
ATOM 7442 C CA . ASP B 1 463 ? 3.082 -7.895 -3.016 1 98.69 463 ASP B CA 1
ATOM 7443 C C . ASP B 1 463 ? 4.07 -8.461 -2.002 1 98.69 463 ASP B C 1
ATOM 7445 O O . ASP B 1 463 ? 5.07 -7.82 -1.673 1 98.69 463 ASP B O 1
ATOM 7449 N N . GLY B 1 464 ? 3.801 -9.656 -1.511 1 98.38 464 GLY B N 1
ATOM 7450 C CA . GLY B 1 464 ? 4.711 -10.297 -0.572 1 98.38 464 GLY B CA 1
ATOM 7451 C C . GLY B 1 464 ? 6.074 -10.594 -1.167 1 98.38 464 GLY B C 1
ATOM 7452 O O . GLY B 1 464 ? 7.086 -10.531 -0.467 1 98.38 464 GLY B O 1
ATOM 7453 N N . ALA B 1 465 ? 6.125 -10.938 -2.457 1 98.75 465 ALA B N 1
ATOM 7454 C CA . ALA B 1 465 ? 7.398 -11.188 -3.133 1 98.75 465 ALA B CA 1
ATOM 7455 C C . ALA B 1 465 ? 8.258 -9.922 -3.17 1 98.75 465 ALA B C 1
ATOM 7457 O O . ALA B 1 465 ? 9.453 -9.969 -2.873 1 98.75 465 ALA B O 1
ATOM 7458 N N . ILE B 1 466 ? 7.625 -8.812 -3.51 1 98.75 466 ILE B N 1
ATOM 7459 C CA . ILE B 1 466 ? 8.359 -7.555 -3.578 1 98.75 466 ILE B CA 1
ATOM 7460 C C . ILE B 1 466 ? 8.781 -7.129 -2.174 1 98.75 466 ILE B C 1
ATOM 7462 O O . ILE B 1 466 ? 9.898 -6.648 -1.974 1 98.75 466 ILE B O 1
ATOM 7466 N N . GLU B 1 467 ? 7.863 -7.332 -1.206 1 98.5 467 GLU B N 1
ATOM 7467 C CA . GLU B 1 467 ? 8.195 -7.07 0.19 1 98.5 467 GLU B CA 1
ATOM 7468 C C . GLU B 1 467 ? 9.484 -7.785 0.592 1 98.5 467 GLU B C 1
ATOM 7470 O O . GLU B 1 467 ? 10.406 -7.16 1.12 1 98.5 467 GLU B O 1
ATOM 7475 N N . GLU B 1 468 ? 9.586 -9.039 0.335 1 98.5 468 GLU B N 1
ATOM 7476 C CA . GLU B 1 468 ? 10.719 -9.859 0.745 1 98.5 468 GLU B CA 1
ATOM 7477 C C . GLU B 1 468 ? 11.969 -9.508 -0.056 1 98.5 468 GLU B C 1
ATOM 7479 O O . GLU B 1 468 ? 13.086 -9.555 0.471 1 98.5 468 GLU B O 1
ATOM 7484 N N . GLY B 1 469 ? 11.789 -9.219 -1.375 1 98.62 469 GLY B N 1
ATOM 7485 C CA . GLY B 1 469 ? 12.938 -8.766 -2.152 1 98.62 469 GLY B CA 1
ATOM 7486 C C . GLY B 1 469 ? 13.562 -7.496 -1.607 1 98.62 469 GLY B C 1
ATOM 7487 O O . GLY B 1 469 ? 14.789 -7.375 -1.554 1 98.62 469 GLY B O 1
ATOM 7488 N N . THR B 1 470 ? 12.742 -6.586 -1.19 1 97.75 470 THR B N 1
ATOM 7489 C CA . THR B 1 470 ? 13.219 -5.332 -0.612 1 97.75 470 THR B CA 1
ATOM 7490 C C . THR B 1 470 ? 13.93 -5.582 0.712 1 97.75 470 THR B C 1
ATOM 7492 O O . THR B 1 470 ? 15.008 -5.027 0.957 1 97.75 470 THR B O 1
ATOM 7495 N N . ARG B 1 471 ? 13.273 -6.402 1.534 1 97.31 471 ARG B N 1
ATOM 7496 C CA . ARG B 1 471 ? 13.898 -6.758 2.807 1 97.31 471 ARG B CA 1
ATOM 7497 C C . ARG B 1 471 ? 15.266 -7.383 2.594 1 97.31 471 ARG B C 1
ATOM 7499 O O . ARG B 1 471 ? 16.234 -7.023 3.271 1 97.31 471 ARG B O 1
ATOM 7506 N N . ALA B 1 472 ? 15.391 -8.289 1.665 1 98.44 472 ALA B N 1
ATOM 7507 C CA . ALA B 1 472 ? 16.641 -8.992 1.405 1 98.44 472 ALA B CA 1
ATOM 7508 C C . ALA B 1 472 ? 17.734 -8.031 0.95 1 98.44 472 ALA B C 1
ATOM 7510 O O . ALA B 1 472 ? 18.875 -8.125 1.393 1 98.44 472 ALA B O 1
ATOM 7511 N N . ALA B 1 473 ? 17.375 -7.102 0.085 1 97.62 473 ALA B N 1
ATOM 7512 C CA . ALA B 1 473 ? 18.344 -6.117 -0.399 1 97.62 473 ALA B CA 1
ATOM 7513 C C . ALA B 1 473 ? 18.828 -5.219 0.734 1 97.62 473 ALA B C 1
ATOM 7515 O O . ALA B 1 473 ? 20 -4.848 0.785 1 97.62 473 ALA B O 1
ATOM 7516 N N . MET B 1 474 ? 17.906 -4.855 1.616 1 95.94 474 MET B N 1
ATOM 7517 C CA . MET B 1 474 ? 18.281 -4.016 2.754 1 95.94 474 MET B CA 1
ATOM 7518 C C . MET B 1 474 ? 19.234 -4.75 3.689 1 95.94 474 MET B C 1
ATOM 7520 O O . MET B 1 474 ? 20.219 -4.176 4.148 1 95.94 474 MET B O 1
ATOM 7524 N N . VAL B 1 475 ? 18.906 -6.008 3.973 1 96.56 475 VAL B N 1
ATOM 7525 C CA . VAL B 1 475 ? 19.766 -6.832 4.816 1 96.56 475 VAL B CA 1
ATOM 7526 C C . VAL B 1 475 ? 21.141 -6.984 4.168 1 96.56 475 VAL B C 1
ATOM 7528 O O . VAL B 1 475 ? 22.172 -6.867 4.836 1 96.56 475 VAL B O 1
ATOM 7531 N N . LEU B 1 476 ? 21.156 -7.195 2.875 1 97.38 476 LEU B N 1
ATOM 7532 C CA . LEU B 1 476 ? 22.391 -7.324 2.107 1 97.38 476 LEU B CA 1
ATOM 7533 C C . LEU B 1 476 ? 23.266 -6.086 2.281 1 97.38 476 LEU B C 1
ATOM 7535 O O . LEU B 1 476 ? 24.438 -6.199 2.641 1 97.38 476 LEU B O 1
ATOM 7539 N N . ARG B 1 477 ? 22.719 -4.895 2.062 1 94.25 477 ARG B N 1
ATOM 7540 C CA . ARG B 1 477 ? 23.469 -3.65 2.117 1 94.25 477 ARG B CA 1
ATOM 7541 C C . ARG B 1 477 ? 24 -3.391 3.523 1 94.25 477 ARG B C 1
ATOM 7543 O O . ARG B 1 477 ? 25.141 -2.938 3.693 1 94.25 477 ARG B O 1
ATOM 7550 N N . SER B 1 478 ? 23.156 -3.689 4.488 1 91.56 478 SER B N 1
ATOM 7551 C CA . SER B 1 478 ? 23.562 -3.459 5.871 1 91.56 478 SER B CA 1
ATOM 7552 C C . SER B 1 478 ? 24.703 -4.375 6.27 1 91.56 478 SER B C 1
ATOM 7554 O O . SER B 1 478 ? 25.594 -3.977 7.035 1 91.56 478 SER B O 1
ATOM 7556 N N . THR B 1 479 ? 24.719 -5.559 5.746 1 91.19 479 THR B N 1
ATOM 7557 C CA . THR B 1 479 ? 25.719 -6.539 6.145 1 91.19 479 THR B CA 1
ATOM 7558 C C . THR B 1 479 ? 27.031 -6.316 5.379 1 91.19 479 THR B C 1
ATOM 7560 O O . THR B 1 479 ? 28.094 -6.695 5.848 1 91.19 479 THR B O 1
ATOM 7563 N N . LEU B 1 480 ? 26.969 -5.734 4.203 1 89.56 480 LEU B N 1
ATOM 7564 C CA . LEU B 1 480 ? 28.172 -5.438 3.438 1 89.56 480 LEU B CA 1
ATOM 7565 C C . LEU B 1 480 ? 28.828 -4.16 3.939 1 89.56 480 LEU B C 1
ATOM 7567 O O . LEU B 1 480 ? 30.047 -4.004 3.842 1 89.56 480 LEU B O 1
ATOM 7571 N N . SER B 1 481 ? 28.078 -3.092 4.352 1 76.19 481 SER B N 1
ATOM 7572 C CA . SER B 1 481 ? 28.609 -1.842 4.879 1 76.19 481 SER B CA 1
ATOM 7573 C C . SER B 1 481 ? 29.328 -2.064 6.207 1 76.19 481 SER B C 1
ATOM 7575 O O . SER B 1 481 ? 30.328 -1.416 6.492 1 76.19 481 SER B O 1
ATOM 7577 N N . GLU B 1 482 ? 28.797 -2.869 6.98 1 61.75 482 GLU B N 1
ATOM 7578 C CA . GLU B 1 482 ? 29.422 -3.189 8.258 1 61.75 482 GLU B CA 1
ATOM 7579 C C . GLU B 1 482 ? 30.812 -3.793 8.047 1 61.75 482 GLU B C 1
ATOM 7581 O O . GLU B 1 482 ? 31.719 -3.547 8.844 1 61.75 482 GLU B O 1
ATOM 7586 N N . ARG B 1 483 ? 30.984 -4.254 6.934 1 48.72 483 ARG B N 1
ATOM 7587 C CA . ARG B 1 483 ? 32.281 -4.859 6.668 1 48.72 483 ARG B CA 1
ATOM 7588 C C . ARG B 1 483 ? 33.25 -3.828 6.129 1 48.72 483 ARG B C 1
ATOM 7590 O O . ARG B 1 483 ? 34.469 -3.986 6.27 1 48.72 483 ARG B O 1
ATOM 7597 N N . SER B 1 484 ? 32.75 -2.9 5.402 1 44.38 484 SER B N 1
ATOM 7598 C CA . SER B 1 484 ? 33.656 -1.875 4.91 1 44.38 484 SER B CA 1
ATOM 7599 C C . SER B 1 484 ? 34.219 -1.028 6.055 1 44.38 484 SER B C 1
ATOM 7601 O O . SER B 1 484 ? 35.219 -0.321 5.887 1 44.38 484 SER B O 1
ATOM 7603 N N . HIS B 1 485 ? 33.594 -0.952 7.211 1 40.22 485 HIS B N 1
ATOM 7604 C CA . HIS B 1 485 ? 34.062 -0.2 8.375 1 40.22 485 HIS B CA 1
ATOM 7605 C C . HIS B 1 485 ? 34.812 -1.093 9.336 1 40.22 485 HIS B C 1
ATOM 7607 O O . HIS B 1 485 ? 35.281 -0.632 10.383 1 40.22 485 HIS B O 1
ATOM 7613 N N . LEU B 1 486 ? 34.875 -2.336 8.984 1 34.06 486 LEU B N 1
ATOM 7614 C CA . LEU B 1 486 ? 35.75 -3.172 9.773 1 34.06 486 LEU B CA 1
ATOM 7615 C C . LEU B 1 486 ? 37.094 -3.373 9.047 1 34.06 486 LEU B C 1
ATOM 7617 O O . LEU B 1 486 ? 37.125 -3.68 7.855 1 34.06 486 LEU B O 1
#

Nearest PDB structures (foldseek):
  3zdn-assembly2_D  TM=9.861E-01  e=1.096E-78  Aspergillus niger
  7u6l-assembly1_A  TM=9.199E-01  e=2.409E-41  Pseudomonas putida S16
  7e7h-assembly2_B  TM=9.226E-01  e=7.650E-41  Pseudomonas putida
  7u6l-assembly2_C  TM=9.168E-01  e=1.244E-40  Pseudomonas putida S16
  7u6l-assembly2_B  TM=9.123E-01  e=5.998E-41  Pseudomonas putida S16

Foldseek 3Di:
DKWQFWWKAFPVPGIDGIFAFPQFDPPQWPDDDQPDAWQEEEEAQALLSLLLLLLLLLVPTQYEYEYQTRGHHVLFGFGQDPNATDTQFFFFAFVLLPLLVVLCVVVPNPVQKDWQADCVFFPQWEWEQEPVGIDTDHVVVVQVLQFQLQQLLQCPPVPLCCVVPVDQQDLADDPSLLVQLQDFQVRSCVVCVVVDDPSSVLNNLLVQCQVQLFHSQFFRRSLVSSLCVSLVSTPVSCCRGPHTMGGRNGPSVSSVVSVVSSVVSVSYTYHYSWAWAEWEFDCQFIWTATPVGRIHTYRFYEYQAALQQQVRYHYVVHQDPLSVVLSVQHFGNQKWKKKFWFARLSQLNYWYAHDDPAQWGTKGFGDADPVRTTIMMTMHHPSNDDDCSVDVVSVVVSVVSGPDTGTRMMMHGRQCPPNRRVHRFGGGGRNSSNRRLCSQQDADHRYGYFYLNNASHNRRHSSSSSVRSVVSSVVSVVVVVVVVVD/DKWQFWWKAFPVPGIDGIFAFPQFDPPQWPDDDQPDAWQEEEEAQALLSLLLLLLLLVVVTQYEYEYQTRGHHVLFGFGQDPNATDTQFFWFAFVLLPLLVVLCVVVPNPVQKDWQADCVFFPQWEWEQEPVGIDTDHVVVVQVLQFQLQQLLQCPPVPLCCVVPVDQQDLADDPSLLVQLQDFQVRSCVVCVVVDDPSSVLNNLLVQCLVQLFHSQFFRRSLVSSLCVSLVSTPVSCCRGPHTMGGRNGPSVSSVVSVVSSVVSVSYTYHYSWAWAEWEFDCQFIWTATPVGRIHTYRFYEYQAALQQQVRYHYVVHQDPLSVVLSVQHFGRQKWKKKFWFARLSQLNYWYAHDDPAQWGTKGFGDADPVRTTIMMTMHHPSNHDDCSVDVVSVVVSVVSGPDTHTRMMMHGRQCPPNRRNHRFGGGGRNSSNRRLCSQQDADHRYGYFYLNNASHNRRHSSSSSVRSVVSSVVSVVVVVVVVVD

pLDDT: mean 96.91, std 5.78, range [33.47, 98.94]

Radius of gyration: 28.51 Å; Cα contacts (8 Å, |Δi|>4): 2365; chains: 2; bounding box: 70×71×71 Å